Protein AF-A0A972YZA2-F1 (afdb_monomer_lite)

Structure (mmCIF, N/CA/C/O backbone):
data_AF-A0A972YZA2-F1
#
_entry.id   AF-A0A972YZA2-F1
#
loop_
_atom_site.group_PDB
_atom_site.id
_atom_site.type_symbol
_atom_site.label_atom_id
_atom_site.label_alt_id
_atom_site.label_comp_id
_atom_site.label_asym_id
_atom_site.label_entity_id
_atom_site.label_seq_id
_atom_site.pdbx_PDB_ins_code
_atom_site.Cartn_x
_atom_site.Cartn_y
_atom_site.Cartn_z
_atom_site.occupancy
_atom_site.B_iso_or_equiv
_atom_site.auth_seq_id
_atom_site.auth_comp_id
_atom_site.auth_asym_id
_atom_site.auth_atom_id
_atom_site.pdbx_PDB_model_num
ATOM 1 N N . ASN A 1 1 ? 80.084 71.498 -104.829 1.00 48.91 1 ASN A N 1
ATOM 2 C CA . ASN A 1 1 ? 81.443 71.576 -105.439 1.00 48.91 1 ASN A CA 1
ATOM 3 C C . ASN A 1 1 ? 81.703 70.384 -106.351 1.00 48.91 1 ASN A C 1
ATOM 5 O O . ASN A 1 1 ? 82.788 69.794 -106.336 1.00 48.91 1 ASN A O 1
ATOM 9 N N . ASP A 1 2 ? 80.713 70.070 -107.180 1.00 59.66 2 ASP A N 1
ATOM 10 C CA . ASP A 1 2 ? 80.905 69.266 -108.377 1.00 59.66 2 ASP A CA 1
ATOM 11 C C . ASP A 1 2 ? 81.525 70.186 -109.444 1.00 59.66 2 ASP A C 1
ATOM 13 O O . ASP A 1 2 ? 81.123 71.334 -109.623 1.00 59.66 2 ASP A O 1
ATOM 17 N N . ALA A 1 3 ? 82.563 69.715 -110.136 1.00 63.78 3 ALA A N 1
ATOM 18 C CA . ALA A 1 3 ? 83.260 70.501 -111.154 1.00 63.78 3 ALA A CA 1
ATOM 19 C C . ALA A 1 3 ? 82.420 70.754 -112.428 1.00 63.78 3 ALA A C 1
ATOM 21 O O . ALA A 1 3 ? 82.900 71.442 -113.334 1.00 63.78 3 ALA A O 1
ATOM 22 N N . THR A 1 4 ? 81.211 70.188 -112.519 1.00 68.94 4 THR A N 1
ATOM 23 C CA . THR A 1 4 ? 80.248 70.378 -113.616 1.00 68.94 4 THR A CA 1
ATOM 24 C C . THR A 1 4 ? 79.182 71.447 -113.339 1.00 68.94 4 THR A C 1
ATOM 26 O O . THR A 1 4 ? 78.510 71.879 -114.280 1.00 68.94 4 THR A O 1
ATOM 29 N N . GLU A 1 5 ? 79.089 71.945 -112.101 1.00 70.69 5 GLU A N 1
ATOM 30 C CA . GLU A 1 5 ? 78.174 73.023 -111.708 1.00 70.69 5 GLU A CA 1
ATOM 31 C C . GLU A 1 5 ? 78.646 74.356 -112.297 1.00 70.69 5 GLU A C 1
ATOM 33 O O . GLU A 1 5 ? 79.793 74.782 -112.125 1.00 70.69 5 GLU A O 1
ATOM 38 N N . TRP A 1 6 ? 77.765 75.022 -113.040 1.00 65.75 6 TRP A N 1
ATOM 39 C CA . TRP A 1 6 ? 78.105 76.253 -113.760 1.00 65.75 6 TRP A CA 1
ATOM 40 C C . TRP A 1 6 ? 77.436 77.498 -113.172 1.00 65.75 6 TRP A C 1
ATOM 42 O O . TRP A 1 6 ? 77.884 78.612 -113.461 1.00 65.75 6 TRP A O 1
ATOM 52 N N . LEU A 1 7 ? 76.392 77.316 -112.358 1.00 78.50 7 LEU A N 1
ATOM 53 C CA . LEU A 1 7 ? 75.638 78.368 -111.691 1.00 78.50 7 LEU A CA 1
ATOM 54 C C . LEU A 1 7 ? 74.845 77.759 -110.524 1.00 78.50 7 LEU A C 1
ATOM 56 O O . LEU A 1 7 ? 74.318 76.662 -110.671 1.00 78.50 7 LEU A O 1
ATOM 60 N N . ASP A 1 8 ? 74.797 78.479 -109.412 1.00 83.44 8 ASP A N 1
ATOM 61 C CA . ASP A 1 8 ? 73.946 78.245 -108.242 1.00 83.44 8 ASP A CA 1
ATOM 62 C C . ASP A 1 8 ? 73.255 79.600 -108.007 1.00 83.44 8 ASP A C 1
ATOM 64 O O . ASP A 1 8 ? 73.927 80.619 -107.794 1.00 83.44 8 ASP A O 1
ATOM 68 N N . THR A 1 9 ? 71.959 79.663 -108.303 1.00 85.56 9 THR A N 1
ATOM 69 C CA . THR A 1 9 ? 71.241 80.923 -108.559 1.00 85.56 9 THR A CA 1
ATOM 70 C C . THR A 1 9 ? 70.636 81.510 -107.295 1.00 85.56 9 THR A C 1
ATOM 72 O O . THR A 1 9 ? 70.551 82.737 -107.181 1.00 85.56 9 THR A O 1
ATOM 75 N N . ASP A 1 10 ? 70.264 80.669 -106.349 1.00 86.00 10 ASP A N 1
ATOM 76 C CA . ASP A 1 10 ? 69.657 81.007 -105.065 1.00 86.00 10 ASP A CA 1
ATOM 77 C C . ASP A 1 10 ? 70.600 80.764 -103.876 1.00 86.00 10 ASP A C 1
ATOM 79 O O . ASP A 1 10 ? 70.442 81.428 -102.847 1.00 86.00 10 ASP A O 1
ATOM 83 N N . GLY A 1 11 ? 71.672 79.991 -104.058 1.00 86.25 11 GLY A N 1
ATOM 84 C CA . GLY A 1 11 ? 72.813 79.924 -103.154 1.00 86.25 11 GLY A CA 1
ATOM 85 C C . GLY A 1 11 ? 72.662 78.923 -102.013 1.00 86.25 11 GLY A C 1
ATOM 86 O O . GLY A 1 11 ? 73.269 79.152 -100.958 1.00 86.25 11 GLY A O 1
ATOM 87 N N . ASP A 1 12 ? 71.859 77.873 -102.181 1.00 83.38 12 ASP A N 1
ATOM 88 C CA . ASP A 1 12 ? 71.617 76.836 -101.166 1.00 83.38 12 ASP A CA 1
ATOM 89 C C . ASP A 1 12 ? 72.731 75.775 -101.083 1.00 83.38 12 ASP A C 1
ATOM 91 O O . ASP A 1 12 ? 72.880 75.082 -100.074 1.00 83.38 12 ASP A O 1
ATOM 95 N N . GLY A 1 13 ? 73.601 75.728 -102.093 1.00 85.19 13 GLY A N 1
ATOM 96 C CA . GLY A 1 13 ? 74.720 74.801 -102.181 1.00 85.19 13 GLY A CA 1
ATOM 97 C C . GLY A 1 13 ? 74.514 73.630 -103.143 1.00 85.19 13 GLY A C 1
ATOM 98 O O . GLY A 1 13 ? 75.461 72.843 -103.285 1.00 85.19 13 GLY A O 1
ATOM 99 N N . VAL A 1 14 ? 73.368 73.537 -103.826 1.00 83.75 14 VAL A N 1
ATOM 100 C CA . VAL A 1 14 ? 73.103 72.605 -104.929 1.00 83.75 14 VAL A CA 1
ATOM 101 C C . VAL A 1 14 ? 73.117 73.380 -106.253 1.00 83.75 14 VAL A C 1
ATOM 103 O O . VAL A 1 14 ? 72.430 74.373 -106.442 1.00 83.75 14 VAL A O 1
ATOM 106 N N . GLY A 1 15 ? 73.955 72.984 -107.217 1.00 85.38 15 GLY A N 1
ATOM 107 C CA . GLY A 1 15 ? 74.010 73.700 -108.494 1.00 85.38 15 GLY A CA 1
ATOM 108 C C . GLY A 1 15 ? 72.720 73.556 -109.315 1.00 85.38 15 GLY A C 1
ATOM 109 O O . GLY A 1 15 ? 72.149 72.469 -109.397 1.00 85.38 15 GLY A O 1
ATOM 110 N N . ASN A 1 16 ? 72.346 74.608 -110.057 1.00 85.50 16 ASN A N 1
ATOM 111 C CA . ASN A 1 16 ? 71.131 74.706 -110.890 1.00 85.50 16 ASN A CA 1
ATOM 112 C C . ASN A 1 16 ? 70.835 73.512 -111.823 1.00 85.50 16 ASN A C 1
ATOM 114 O O . ASN A 1 16 ? 69.750 73.436 -112.392 1.00 85.50 16 ASN A O 1
ATOM 118 N N . ASN A 1 17 ? 71.828 72.684 -112.156 1.00 83.00 17 ASN A N 1
ATOM 119 C CA . ASN A 1 17 ? 71.654 71.527 -113.038 1.00 83.00 17 ASN A CA 1
ATOM 120 C C . ASN A 1 17 ? 71.224 70.244 -112.312 1.00 83.00 17 ASN A C 1
ATOM 122 O O . ASN A 1 17 ? 70.894 69.282 -113.005 1.00 83.00 17 ASN A O 1
ATOM 126 N N . SER A 1 18 ? 71.284 70.226 -110.983 1.00 83.75 18 SER A N 1
ATOM 127 C CA . SER A 1 18 ? 70.859 69.113 -110.127 1.00 83.75 18 SER A CA 1
ATOM 128 C C . SER A 1 18 ? 69.748 69.520 -109.163 1.00 83.75 18 SER A C 1
ATOM 130 O O . SER A 1 18 ? 69.004 68.654 -108.728 1.00 83.75 18 SER A O 1
ATOM 132 N N . ASP A 1 19 ? 69.642 70.811 -108.864 1.00 87.62 19 ASP A N 1
ATOM 133 C CA . ASP A 1 19 ? 68.564 71.386 -108.074 1.00 87.62 19 ASP A CA 1
ATOM 134 C C . ASP A 1 19 ? 67.234 71.351 -108.854 1.00 87.62 19 ASP A C 1
ATOM 136 O O . ASP A 1 19 ? 67.151 71.849 -109.988 1.00 87.62 19 ASP A O 1
ATOM 140 N N . VAL A 1 20 ? 66.209 70.715 -108.277 1.00 88.50 20 VAL A N 1
ATOM 141 C CA . VAL A 1 20 ? 64.856 70.650 -108.857 1.00 88.50 20 VAL A CA 1
ATOM 142 C C . VAL A 1 20 ? 64.135 71.999 -108.743 1.00 88.50 20 VAL A C 1
ATOM 144 O O . VAL A 1 20 ? 63.348 72.351 -109.634 1.00 88.50 20 VAL A O 1
ATOM 147 N N . PHE A 1 21 ? 64.516 72.833 -107.770 1.00 89.31 21 PHE A N 1
ATOM 148 C CA . PHE A 1 21 ? 64.009 74.186 -107.559 1.00 89.31 21 PHE A CA 1
ATOM 149 C C . PHE A 1 21 ? 65.115 75.266 -107.616 1.00 89.31 21 PHE A C 1
ATOM 151 O O . PHE A 1 21 ? 65.239 76.035 -106.673 1.00 89.31 21 PHE A O 1
ATOM 158 N N . PRO A 1 22 ? 65.781 75.506 -108.779 1.00 87.69 22 PRO A N 1
ATOM 159 C CA . PRO A 1 22 ? 66.958 76.390 -108.918 1.00 87.69 22 PRO A CA 1
ATOM 160 C C . PRO A 1 22 ? 66.818 77.883 -108.574 1.00 87.69 22 PRO A C 1
ATOM 162 O O . PRO A 1 22 ? 67.648 78.685 -109.014 1.00 87.69 22 PRO A O 1
ATOM 165 N N . ASN A 1 23 ? 65.691 78.321 -108.014 1.00 87.12 23 ASN A N 1
ATOM 166 C CA . ASN A 1 23 ? 65.510 79.687 -107.527 1.00 87.12 23 ASN A CA 1
ATOM 167 C C . ASN A 1 23 ? 64.889 79.743 -106.113 1.00 87.12 23 ASN A C 1
ATOM 169 O O . ASN A 1 23 ? 64.528 80.847 -105.683 1.00 87.12 23 ASN A O 1
ATOM 173 N N . ASP A 1 24 ? 64.706 78.606 -105.441 1.00 87.50 24 ASP A N 1
ATOM 174 C CA . ASP A 1 24 ? 64.226 78.507 -104.068 1.00 87.50 24 ASP A CA 1
ATOM 175 C C . ASP A 1 24 ? 65.290 77.858 -103.178 1.00 87.50 24 ASP A C 1
ATOM 177 O O . ASP A 1 24 ? 65.374 76.646 -103.067 1.00 87.50 24 ASP A O 1
ATOM 181 N N . ALA A 1 25 ? 66.043 78.682 -102.446 1.00 89.19 25 ALA A N 1
ATOM 182 C CA . ALA A 1 25 ? 67.135 78.190 -101.610 1.00 89.19 25 ALA A CA 1
ATOM 183 C C . ALA A 1 25 ? 66.710 77.310 -100.412 1.00 89.19 25 ALA A C 1
ATOM 185 O O . ALA A 1 25 ? 67.549 76.998 -99.562 1.00 89.19 25 ALA A O 1
ATOM 186 N N . THR A 1 26 ? 65.414 77.033 -100.244 1.00 89.88 26 THR A N 1
ATOM 187 C CA . THR A 1 26 ? 64.909 76.134 -99.200 1.00 89.88 26 THR A CA 1
ATOM 188 C C . THR A 1 26 ? 64.554 74.743 -99.702 1.00 89.88 26 THR A C 1
ATOM 190 O O . THR A 1 26 ? 64.373 73.871 -98.863 1.00 89.88 26 THR A O 1
ATOM 193 N N . GLU A 1 27 ? 64.532 74.514 -101.016 1.00 89.94 27 GLU A N 1
ATOM 194 C CA . GLU A 1 27 ? 64.167 73.227 -101.607 1.00 89.94 27 GLU A CA 1
ATOM 195 C C . GLU A 1 27 ? 65.155 72.825 -102.694 1.00 89.94 27 GLU A C 1
ATOM 197 O O . GLU A 1 27 ? 65.500 73.639 -103.538 1.00 89.94 27 GLU A O 1
ATOM 202 N N . TRP A 1 28 ? 65.567 71.557 -102.705 1.00 89.31 28 TRP A N 1
ATOM 203 C CA . TRP A 1 28 ? 66.507 71.038 -103.709 1.00 89.31 28 TRP A CA 1
ATOM 204 C C . TRP A 1 28 ? 66.115 69.671 -104.285 1.00 89.31 28 TRP A C 1
ATOM 206 O O . TRP A 1 28 ? 66.614 69.295 -105.352 1.00 89.31 28 TRP A O 1
ATOM 216 N N . LEU A 1 29 ? 65.242 68.929 -103.594 1.00 88.62 29 LEU A N 1
ATOM 217 C CA . LEU A 1 29 ? 64.756 67.596 -103.956 1.00 88.62 29 LEU A CA 1
ATOM 218 C C . LEU A 1 29 ? 63.218 67.588 -103.945 1.00 88.62 29 LEU A C 1
ATOM 220 O O . LEU A 1 29 ? 62.619 68.372 -103.220 1.00 88.62 29 LEU A O 1
ATOM 224 N N . ASP A 1 30 ? 62.637 66.778 -104.824 1.00 88.75 30 ASP A N 1
ATOM 225 C CA . ASP A 1 30 ? 61.196 66.551 -105.024 1.00 88.75 30 ASP A CA 1
ATOM 226 C C . ASP A 1 30 ? 61.082 65.060 -105.362 1.00 88.75 30 ASP A C 1
ATOM 228 O O . ASP A 1 30 ? 61.240 64.660 -106.527 1.00 88.75 30 ASP A O 1
ATOM 232 N N . THR A 1 31 ? 61.063 64.228 -104.323 1.00 88.81 31 THR A N 1
ATOM 233 C CA . THR A 1 31 ? 61.274 62.781 -104.417 1.00 88.81 31 THR A CA 1
ATOM 234 C C . THR A 1 31 ? 60.132 62.106 -105.172 1.00 88.81 31 THR A C 1
ATOM 236 O O . THR A 1 31 ? 60.382 61.217 -106.000 1.00 88.81 31 THR A O 1
ATOM 239 N N . ASP A 1 32 ? 58.902 62.578 -104.997 1.00 86.44 32 ASP A N 1
ATOM 240 C CA . ASP A 1 32 ? 57.725 62.050 -105.677 1.00 86.44 32 ASP A CA 1
ATOM 241 C C . ASP A 1 32 ? 57.357 62.813 -106.976 1.00 86.44 32 ASP A C 1
ATOM 243 O O . ASP A 1 32 ? 56.660 62.285 -107.858 1.00 86.44 32 ASP A O 1
ATOM 247 N N . GLY A 1 33 ? 57.912 64.011 -107.167 1.00 87.69 33 GLY A N 1
ATOM 248 C CA . GLY A 1 33 ? 57.752 64.823 -108.364 1.00 87.69 33 GLY A CA 1
ATOM 249 C C . GLY A 1 33 ? 56.427 65.584 -108.437 1.00 87.69 33 GLY A C 1
ATOM 250 O O . GLY A 1 33 ? 55.990 65.902 -109.559 1.00 87.69 33 GLY A O 1
ATOM 251 N N . ASP A 1 34 ? 55.746 65.832 -107.315 1.00 88.19 34 ASP A N 1
ATOM 252 C CA . ASP A 1 34 ? 54.462 66.540 -107.285 1.00 88.19 34 ASP A CA 1
ATOM 253 C C . ASP A 1 34 ? 54.599 68.071 -107.441 1.00 88.19 34 ASP A C 1
ATOM 255 O O . ASP A 1 34 ? 53.637 68.770 -107.814 1.00 88.19 34 ASP A O 1
ATOM 259 N N . GLY A 1 35 ? 55.828 68.573 -107.298 1.00 85.88 35 GLY A N 1
ATOM 260 C CA . GLY A 1 35 ? 56.194 69.975 -107.424 1.00 85.88 35 GLY A CA 1
ATOM 261 C C . GLY A 1 35 ? 56.261 70.745 -106.102 1.00 85.88 35 GLY A C 1
ATOM 262 O O . GLY A 1 35 ? 56.428 71.973 -106.161 1.00 85.88 35 GLY A O 1
ATOM 263 N N . VAL A 1 36 ? 56.114 70.081 -104.956 1.00 88.38 36 VAL A N 1
ATOM 264 C CA . VAL A 1 36 ? 56.518 70.528 -103.616 1.00 88.38 36 VAL A CA 1
ATOM 265 C C . VAL A 1 36 ? 57.889 69.911 -103.318 1.00 88.38 36 VAL A C 1
ATOM 267 O O . VAL A 1 36 ? 58.178 68.809 -103.751 1.00 88.38 36 VAL A O 1
ATOM 270 N N . GLY A 1 37 ? 58.797 70.660 -102.690 1.00 89.94 37 GLY A N 1
ATOM 271 C CA . GLY A 1 37 ? 60.092 70.088 -102.314 1.00 89.94 37 GLY A CA 1
ATOM 272 C C . GLY A 1 37 ? 59.995 69.328 -100.998 1.00 89.94 37 GLY A C 1
ATOM 273 O O . GLY A 1 37 ? 59.242 69.762 -100.126 1.00 89.94 37 GLY A O 1
ATOM 274 N N . ASP A 1 38 ? 60.781 68.263 -100.852 1.00 89.81 38 ASP A N 1
ATOM 275 C CA . ASP A 1 38 ? 60.767 67.344 -99.702 1.00 89.81 38 ASP A CA 1
ATOM 276 C C . ASP A 1 38 ? 60.838 68.082 -98.345 1.00 89.81 38 ASP A C 1
ATOM 278 O O . ASP A 1 38 ? 60.159 67.741 -97.389 1.00 89.81 38 ASP A O 1
ATOM 282 N N . ASN A 1 39 ? 61.575 69.200 -98.215 1.00 88.62 39 ASN A N 1
ATOM 283 C CA . ASN A 1 39 ? 61.635 69.882 -96.907 1.00 88.62 39 ASN A CA 1
ATOM 284 C C . ASN A 1 39 ? 60.306 70.556 -96.497 1.00 88.62 39 ASN A C 1
ATOM 286 O O . ASN A 1 39 ? 60.159 70.975 -95.337 1.00 88.62 39 ASN A O 1
ATOM 290 N N . ALA A 1 40 ? 59.387 70.750 -97.445 1.00 88.69 40 ALA A N 1
ATOM 291 C CA . ALA A 1 40 ? 58.065 71.329 -97.246 1.00 88.69 40 ALA A CA 1
ATOM 292 C C . ALA A 1 40 ? 56.920 70.342 -97.503 1.00 88.69 40 ALA A C 1
ATOM 294 O O . ALA A 1 40 ? 55.779 70.680 -97.146 1.00 88.69 40 ALA A O 1
ATOM 295 N N . ASP A 1 41 ? 57.197 69.190 -98.111 1.00 88.81 41 ASP A N 1
ATOM 296 C CA . ASP A 1 41 ? 56.261 68.078 -98.143 1.00 88.81 41 ASP A CA 1
ATOM 297 C C . ASP A 1 41 ? 56.163 67.449 -96.741 1.00 88.81 41 ASP A C 1
ATOM 299 O O . ASP A 1 41 ? 56.929 67.764 -95.832 1.00 88.81 41 ASP A O 1
ATOM 303 N N . SER A 1 42 ? 55.085 66.720 -96.493 1.00 90.06 42 SER A N 1
ATOM 304 C CA . SER A 1 42 ? 54.855 66.006 -95.233 1.00 90.06 42 SER A CA 1
ATOM 305 C C . SER A 1 42 ? 54.740 64.496 -95.427 1.00 90.06 42 SER A C 1
ATOM 307 O O . SER A 1 42 ? 54.342 63.813 -94.481 1.00 90.06 42 SER A O 1
ATOM 309 N N . ASP A 1 43 ? 54.941 64.049 -96.665 1.00 88.50 43 ASP A N 1
ATOM 310 C CA . ASP A 1 43 ? 54.927 62.674 -97.163 1.00 88.50 43 ASP A CA 1
ATOM 311 C C . ASP A 1 43 ? 55.791 62.663 -98.442 1.00 88.50 43 ASP A C 1
ATOM 313 O O . ASP A 1 43 ? 55.273 62.700 -99.561 1.00 88.50 43 ASP A O 1
ATOM 317 N N . ASP A 1 44 ? 57.116 62.699 -98.260 1.00 89.94 44 ASP A N 1
ATOM 318 C CA . ASP A 1 44 ? 58.119 62.920 -99.324 1.00 89.94 44 ASP A CA 1
ATOM 319 C C . ASP A 1 44 ? 58.037 61.906 -100.487 1.00 89.94 44 ASP A C 1
ATOM 321 O O . ASP A 1 44 ? 58.520 62.154 -101.597 1.00 89.94 44 ASP A O 1
ATOM 325 N N . VAL A 1 45 ? 57.426 60.741 -100.250 1.00 89.25 45 VAL A N 1
ATOM 326 C CA . VAL A 1 45 ? 57.282 59.642 -101.220 1.00 89.25 45 VAL A CA 1
ATOM 327 C C . VAL A 1 45 ? 55.829 59.336 -101.601 1.00 89.25 45 VAL A C 1
ATOM 329 O O . VAL A 1 45 ? 55.581 58.485 -102.467 1.00 89.25 45 VAL A O 1
ATOM 332 N N . ASN A 1 46 ? 54.874 60.061 -101.016 1.00 88.69 46 ASN A N 1
ATOM 333 C CA . ASN A 1 46 ? 53.434 59.975 -101.249 1.00 88.69 46 ASN A CA 1
ATOM 334 C C . ASN A 1 46 ? 52.857 58.551 -101.116 1.00 88.69 46 ASN A C 1
ATOM 336 O O . ASN A 1 46 ? 52.005 58.117 -101.912 1.00 88.69 46 ASN A O 1
ATOM 340 N N . ASP A 1 47 ? 53.319 57.798 -100.118 1.00 86.69 47 ASP A N 1
ATOM 341 C CA . ASP A 1 47 ? 52.863 56.428 -99.859 1.00 86.69 47 ASP A CA 1
ATOM 342 C C . ASP A 1 47 ? 51.707 56.341 -98.843 1.00 86.69 47 ASP A C 1
ATOM 344 O O . ASP A 1 47 ? 51.056 55.295 -98.706 1.00 86.69 47 ASP A O 1
ATOM 348 N N . GLY A 1 48 ? 51.349 57.478 -98.242 1.00 88.25 48 GLY A N 1
ATOM 349 C CA . GLY A 1 48 ? 50.229 57.627 -97.327 1.00 88.25 48 GLY A CA 1
ATOM 350 C C . GLY A 1 48 ? 50.616 57.651 -95.850 1.00 88.25 48 GLY A C 1
ATOM 351 O O . GLY A 1 48 ? 49.705 57.805 -95.019 1.00 88.25 48 GLY A O 1
ATOM 352 N N . PHE A 1 49 ? 51.901 57.535 -95.513 1.00 88.88 49 PHE A N 1
ATOM 353 C CA . PHE A 1 49 ? 52.431 57.776 -94.176 1.00 88.88 49 PHE A CA 1
ATOM 354 C C . PHE A 1 49 ? 53.171 59.116 -94.142 1.00 88.88 49 PHE A C 1
ATOM 356 O O . PHE A 1 49 ? 53.921 59.467 -95.033 1.00 88.88 49 PHE A O 1
ATOM 363 N N . THR A 1 50 ? 52.915 59.929 -93.113 1.00 89.69 50 THR A N 1
ATOM 364 C CA . THR A 1 50 ? 53.622 61.215 -92.997 1.00 89.69 50 THR A CA 1
ATOM 365 C C . THR A 1 50 ? 55.030 60.995 -92.460 1.00 89.69 50 THR A C 1
ATOM 367 O O . THR A 1 50 ? 55.156 60.184 -91.542 1.00 89.69 50 THR A O 1
ATOM 370 N N . ASP A 1 51 ? 56.012 61.824 -92.814 1.00 85.38 51 ASP A N 1
ATOM 371 C CA . ASP A 1 51 ? 57.420 61.680 -92.369 1.00 85.38 51 ASP A CA 1
ATOM 372 C C . ASP A 1 51 ? 57.600 61.654 -90.832 1.00 85.38 51 ASP A C 1
ATOM 374 O O . ASP A 1 51 ? 58.629 61.270 -90.289 1.00 85.38 51 ASP A O 1
ATOM 378 N N . VAL A 1 52 ? 56.588 62.091 -90.069 1.00 86.19 52 VAL A N 1
ATOM 379 C CA . VAL A 1 52 ? 56.584 62.022 -88.595 1.00 86.19 52 VAL A CA 1
ATOM 380 C C . VAL A 1 52 ? 56.330 60.607 -88.054 1.00 86.19 52 VAL A C 1
ATOM 382 O O . VAL A 1 52 ? 56.711 60.321 -86.917 1.00 86.19 52 VAL A O 1
ATOM 385 N N . ILE A 1 53 ? 55.617 59.765 -88.799 1.00 85.06 53 ILE A N 1
ATOM 386 C CA . ILE A 1 53 ? 55.252 58.394 -88.404 1.00 85.06 53 ILE A CA 1
ATOM 387 C C . ILE A 1 53 ? 55.936 57.337 -89.264 1.00 85.06 53 ILE A C 1
ATOM 389 O O . ILE A 1 53 ? 55.984 56.190 -88.832 1.00 85.06 53 ILE A O 1
ATOM 393 N N . ASP A 1 54 ? 56.416 57.723 -90.441 1.00 88.94 54 ASP A N 1
ATOM 394 C CA . ASP A 1 54 ? 57.140 56.855 -91.349 1.00 88.94 54 ASP A CA 1
ATOM 395 C C . ASP A 1 54 ? 58.591 56.699 -90.878 1.00 88.94 54 ASP A C 1
ATOM 397 O O . ASP A 1 54 ? 59.332 57.678 -90.759 1.00 88.94 54 ASP A O 1
ATOM 401 N N . ALA A 1 55 ? 58.988 55.468 -90.549 1.00 88.12 55 ALA A N 1
ATOM 402 C CA . ALA A 1 55 ? 60.372 55.168 -90.192 1.00 88.12 55 ALA A CA 1
ATOM 403 C C . ALA A 1 55 ? 61.328 55.304 -91.398 1.00 88.12 55 ALA A C 1
ATOM 405 O O . ALA A 1 55 ? 62.535 55.487 -91.202 1.00 88.12 55 ALA A O 1
ATOM 406 N N . PHE A 1 56 ? 60.793 55.266 -92.622 1.00 89.94 56 PHE A N 1
ATOM 407 C CA . PHE A 1 56 ? 61.507 55.297 -93.893 1.00 89.94 56 PHE A CA 1
ATOM 408 C C . PHE A 1 56 ? 60.889 56.312 -94.869 1.00 89.94 56 PHE A C 1
ATOM 410 O O . PHE A 1 56 ? 60.588 55.982 -96.010 1.00 89.94 56 PHE A O 1
ATOM 417 N N . ASP A 1 57 ? 60.849 57.585 -94.459 1.00 86.88 57 ASP A N 1
ATOM 418 C CA . ASP A 1 57 ? 60.341 58.754 -95.212 1.00 86.88 57 ASP A CA 1
ATOM 419 C C . ASP A 1 57 ? 60.833 58.927 -96.670 1.00 86.88 57 ASP A C 1
ATOM 421 O O . ASP A 1 57 ? 60.289 59.715 -97.432 1.00 86.88 57 ASP A O 1
ATOM 425 N N . ASN A 1 58 ? 61.852 58.183 -97.098 1.00 85.19 58 ASN A N 1
ATOM 426 C CA . ASN A 1 58 ? 62.424 58.223 -98.444 1.00 85.19 58 ASN A CA 1
ATOM 427 C C . ASN A 1 58 ? 62.275 56.910 -99.239 1.00 85.19 58 ASN A C 1
ATOM 429 O O . ASN A 1 58 ? 62.779 56.829 -100.368 1.00 85.19 58 ASN A O 1
ATOM 433 N N . ASP A 1 59 ? 61.597 55.894 -98.693 1.00 86.62 59 ASP A N 1
ATOM 434 C CA . ASP A 1 59 ? 61.314 54.626 -99.369 1.00 86.62 59 ASP A CA 1
ATOM 435 C C . ASP A 1 59 ? 59.810 54.287 -99.337 1.00 86.62 59 ASP A C 1
ATOM 437 O O . ASP A 1 59 ? 59.328 53.765 -98.341 1.00 86.62 59 ASP A O 1
ATOM 441 N N . PRO A 1 60 ? 59.068 54.451 -100.450 1.00 87.19 60 PRO A N 1
ATOM 442 C CA . PRO A 1 60 ? 57.614 54.227 -100.488 1.00 87.19 60 PRO A CA 1
ATOM 443 C C . PRO A 1 60 ? 57.160 52.770 -100.259 1.00 87.19 60 PRO A C 1
ATOM 445 O O . PRO A 1 60 ? 55.976 52.446 -100.419 1.00 87.19 60 PRO A O 1
ATOM 448 N N . LEU A 1 61 ? 58.095 51.839 -100.049 1.00 88.56 61 LEU A N 1
ATOM 449 C CA . LEU A 1 61 ? 57.815 50.424 -99.811 1.00 88.56 61 LEU A CA 1
ATOM 450 C C . LEU A 1 61 ? 57.944 50.016 -98.341 1.00 88.56 61 LEU A C 1
ATOM 452 O O . LEU A 1 61 ? 57.606 48.872 -98.041 1.00 88.56 61 LEU A O 1
ATOM 456 N N . GLU A 1 62 ? 58.394 50.899 -97.453 1.00 89.25 62 GLU A N 1
ATOM 457 C CA . GLU A 1 62 ? 58.616 50.602 -96.036 1.00 89.25 62 GLU A CA 1
ATOM 458 C C . GLU A 1 62 ? 58.067 51.729 -95.165 1.00 89.25 62 GLU A C 1
ATOM 460 O O . GLU A 1 62 ? 58.207 52.885 -95.525 1.00 89.25 62 GLU A O 1
ATOM 465 N N . TRP A 1 63 ? 57.452 51.391 -94.023 1.00 90.44 63 TRP A N 1
ATOM 466 C CA . TRP A 1 63 ? 56.779 52.390 -93.166 1.00 90.44 63 TRP A CA 1
ATOM 467 C C . TRP A 1 63 ? 56.979 52.151 -91.669 1.00 90.44 63 TRP A C 1
ATOM 469 O O . TRP A 1 63 ? 57.090 53.091 -90.880 1.00 90.44 63 TRP A O 1
ATOM 479 N N . PHE A 1 64 ? 56.985 50.879 -91.261 1.00 90.38 64 PHE A N 1
ATOM 480 C CA . PHE A 1 64 ? 57.162 50.448 -89.877 1.00 90.38 64 PHE A CA 1
ATOM 481 C C . PHE A 1 64 ? 58.496 49.722 -89.717 1.00 90.38 64 PHE A C 1
ATOM 483 O O . PHE A 1 64 ? 58.931 49.038 -90.638 1.00 90.38 64 PHE A O 1
ATOM 490 N N . ASP A 1 65 ? 59.104 49.911 -88.549 1.00 90.50 65 ASP A N 1
ATOM 491 C CA . ASP A 1 65 ? 60.318 49.247 -88.069 1.00 90.50 65 ASP A CA 1
ATOM 492 C C . ASP A 1 65 ? 60.047 48.856 -86.606 1.00 90.50 65 ASP A C 1
ATOM 494 O O . ASP A 1 65 ? 60.233 49.661 -85.680 1.00 90.50 65 ASP A O 1
ATOM 498 N N . THR A 1 66 ? 59.409 47.700 -86.407 1.00 92.88 66 THR A N 1
ATOM 499 C CA . THR A 1 66 ? 58.874 47.300 -85.097 1.00 92.88 66 THR A CA 1
ATOM 500 C C . THR A 1 66 ? 60.002 47.085 -84.079 1.00 92.88 66 THR A C 1
ATOM 502 O O . THR A 1 66 ? 59.876 47.550 -82.937 1.00 92.88 66 THR A O 1
ATOM 505 N N . ASP A 1 67 ? 61.133 46.502 -84.478 1.00 89.81 67 ASP A N 1
ATOM 506 C CA . ASP A 1 67 ? 62.283 46.249 -83.601 1.00 89.81 67 ASP A CA 1
ATOM 507 C C . ASP A 1 67 ? 63.362 47.361 -83.628 1.00 89.81 67 ASP A C 1
ATOM 509 O O . ASP A 1 67 ? 64.222 47.436 -82.738 1.00 89.81 67 ASP A O 1
ATOM 513 N N . ASN A 1 68 ? 63.228 48.332 -84.538 1.00 91.44 68 ASN A N 1
ATOM 514 C CA . ASN A 1 68 ? 64.135 49.465 -84.742 1.00 91.44 68 ASN A CA 1
ATOM 515 C C . ASN A 1 68 ? 65.558 49.049 -85.162 1.00 91.44 68 ASN A C 1
ATOM 517 O O . ASN A 1 68 ? 66.535 49.720 -84.775 1.00 91.44 68 ASN A O 1
ATOM 521 N N . ASP A 1 69 ? 65.713 47.960 -85.917 1.00 91.19 69 ASP A N 1
ATOM 522 C CA . ASP A 1 69 ? 67.011 47.513 -86.430 1.00 91.19 69 ASP A CA 1
ATOM 523 C C . ASP A 1 69 ? 67.465 48.254 -87.709 1.00 91.19 69 ASP A C 1
ATOM 525 O O . ASP A 1 69 ? 68.654 48.221 -88.078 1.00 91.19 69 ASP A O 1
ATOM 529 N N . GLY A 1 70 ? 66.556 49.029 -88.311 1.00 88.69 70 GLY A N 1
ATOM 530 C CA . GLY A 1 70 ? 66.765 49.801 -89.530 1.00 88.69 70 GLY A CA 1
ATOM 531 C C . GLY A 1 70 ? 66.389 49.069 -90.822 1.00 88.69 70 GLY A C 1
ATOM 532 O O . GLY A 1 70 ? 66.750 49.563 -91.899 1.00 88.69 70 GLY A O 1
ATOM 533 N N . ILE A 1 71 ? 65.715 47.922 -90.742 1.00 90.19 71 ILE A N 1
ATOM 534 C CA . ILE A 1 71 ? 65.046 47.217 -91.837 1.00 90.19 71 ILE A CA 1
ATOM 535 C C . ILE A 1 71 ? 63.535 47.381 -91.634 1.00 90.19 71 ILE A C 1
ATOM 537 O O . ILE A 1 71 ? 63.019 47.196 -90.545 1.00 90.19 71 ILE A O 1
ATOM 541 N N . GLY A 1 72 ? 62.808 47.788 -92.675 1.00 91.25 72 GLY A N 1
ATOM 542 C CA . GLY A 1 72 ? 61.356 47.916 -92.562 1.00 91.25 72 GLY A CA 1
ATOM 543 C C . GLY A 1 72 ? 60.664 46.557 -92.532 1.00 91.25 72 GLY A C 1
ATOM 544 O O . GLY A 1 72 ? 61.110 45.625 -93.205 1.00 91.25 72 GLY A O 1
ATOM 545 N N . ASN A 1 73 ? 59.552 46.464 -91.803 1.00 91.88 73 ASN A N 1
ATOM 546 C CA . ASN A 1 73 ? 58.794 45.227 -91.597 1.00 91.88 73 ASN A CA 1
ATOM 547 C C . ASN A 1 73 ? 58.409 44.487 -92.896 1.00 91.88 73 ASN A C 1
ATOM 549 O O . ASN A 1 73 ? 58.214 43.278 -92.910 1.00 91.88 73 ASN A O 1
ATOM 553 N N . ASN A 1 74 ? 58.258 45.169 -94.043 1.00 89.56 74 ASN A N 1
ATOM 554 C CA . ASN A 1 74 ? 57.919 44.442 -95.275 1.00 89.56 74 ASN A CA 1
ATOM 555 C C . ASN A 1 74 ? 59.117 43.662 -95.847 1.00 89.56 74 ASN A C 1
ATOM 557 O O . ASN A 1 74 ? 58.924 42.754 -96.671 1.00 89.56 74 ASN A O 1
ATOM 561 N N . ALA A 1 75 ? 60.337 44.044 -95.466 1.00 90.81 75 ALA A N 1
ATOM 562 C CA . ALA A 1 75 ? 61.589 43.408 -95.853 1.00 90.81 75 ALA A CA 1
ATOM 563 C C . ALA A 1 75 ? 62.229 42.587 -94.727 1.00 90.81 75 ALA A C 1
ATOM 565 O O . ALA A 1 75 ? 63.053 41.713 -95.042 1.00 90.81 75 ALA A O 1
ATOM 566 N N . ASP A 1 76 ? 61.882 42.865 -93.473 1.00 91.44 76 ASP A N 1
ATOM 567 C CA . ASP A 1 76 ? 62.310 42.074 -92.332 1.00 91.44 76 ASP A CA 1
ATOM 568 C C . ASP A 1 76 ? 61.652 40.683 -92.350 1.00 91.44 76 ASP A C 1
ATOM 570 O O . ASP A 1 76 ? 60.688 40.413 -93.068 1.00 91.44 76 ASP A O 1
ATOM 574 N N . ILE A 1 77 ? 62.304 39.730 -91.697 1.00 93.06 77 ILE A N 1
ATOM 575 C CA . ILE A 1 77 ? 61.846 38.350 -91.556 1.00 93.06 77 ILE A CA 1
ATOM 576 C C . ILE A 1 77 ? 61.572 37.984 -90.095 1.00 93.06 77 ILE A C 1
ATOM 578 O O . ILE A 1 77 ? 61.281 36.811 -89.857 1.00 93.06 77 ILE A O 1
ATOM 582 N N . ASP A 1 78 ? 61.797 38.915 -89.169 1.00 92.50 78 ASP A N 1
ATOM 583 C CA . ASP A 1 78 ? 61.707 38.809 -87.708 1.00 92.50 78 ASP A CA 1
ATOM 584 C C . ASP A 1 78 ? 61.344 40.207 -87.169 1.00 92.50 78 ASP A C 1
ATOM 586 O O . ASP A 1 78 ? 62.172 40.893 -86.577 1.00 92.50 78 ASP A O 1
ATOM 590 N N . ASP A 1 79 ? 60.127 40.654 -87.487 1.00 94.06 79 ASP A N 1
ATOM 591 C CA . ASP A 1 79 ? 59.664 42.043 -87.354 1.00 94.06 79 ASP A CA 1
ATOM 592 C C . ASP A 1 79 ? 59.815 42.615 -85.926 1.00 94.06 79 ASP A C 1
ATOM 594 O O . ASP A 1 79 ? 59.959 43.827 -85.757 1.00 94.06 79 ASP A O 1
ATOM 598 N N . ASP A 1 80 ? 59.742 41.788 -84.880 1.00 93.31 80 ASP A N 1
ATOM 599 C CA . ASP A 1 80 ? 59.874 42.208 -83.477 1.00 93.31 80 ASP A CA 1
ATOM 600 C C . ASP A 1 80 ? 61.214 41.838 -82.813 1.00 93.31 80 ASP A C 1
ATOM 602 O O . ASP A 1 80 ? 61.486 42.258 -81.677 1.00 93.31 80 ASP A O 1
ATOM 606 N N . GLY A 1 81 ? 62.080 41.125 -83.535 1.00 92.69 81 GLY A N 1
ATOM 607 C CA . GLY A 1 81 ? 63.447 40.816 -83.138 1.00 92.69 81 GLY A CA 1
ATOM 608 C C . GLY A 1 81 ? 63.573 39.836 -81.966 1.00 92.69 81 GLY A C 1
ATOM 609 O O . GLY A 1 81 ? 64.595 39.852 -81.258 1.00 92.69 81 GLY A O 1
ATOM 610 N N . ASP A 1 82 ? 62.574 38.985 -81.718 1.00 91.38 82 ASP A N 1
ATOM 611 C CA . ASP A 1 82 ? 62.594 37.987 -80.638 1.00 91.38 82 ASP A CA 1
ATOM 612 C C . ASP A 1 82 ? 63.462 36.748 -80.963 1.00 91.38 82 ASP A C 1
ATOM 614 O O . ASP A 1 82 ? 63.857 35.969 -80.078 1.00 91.38 82 ASP A O 1
ATOM 618 N N . GLY A 1 83 ? 63.863 36.618 -82.232 1.00 92.06 83 GLY A N 1
ATOM 619 C CA . GLY A 1 83 ? 64.689 35.539 -82.757 1.00 92.06 83 GLY A CA 1
ATOM 620 C C . GLY A 1 83 ? 63.905 34.433 -83.465 1.00 92.06 83 GLY A C 1
ATOM 621 O O . GLY A 1 83 ? 64.514 33.414 -83.845 1.00 92.06 83 GLY A O 1
ATOM 622 N N . ARG A 1 84 ? 62.592 34.589 -83.644 1.00 92.38 84 ARG A N 1
ATOM 623 C CA . ARG A 1 84 ? 61.719 33.696 -84.400 1.00 92.38 84 ARG A CA 1
ATOM 624 C C . ARG A 1 84 ? 61.191 34.420 -85.622 1.00 92.38 84 ARG A C 1
ATOM 626 O O . ARG A 1 84 ? 60.504 35.416 -85.565 1.00 92.38 84 ARG A O 1
ATOM 633 N N . ALA A 1 85 ? 61.479 33.834 -86.779 1.00 93.81 85 ALA A N 1
ATOM 634 C CA . ALA A 1 85 ? 61.050 34.440 -88.026 1.00 93.81 85 ALA A CA 1
ATOM 635 C C . ALA A 1 85 ? 59.516 34.480 -88.143 1.00 93.81 85 ALA A C 1
ATOM 637 O O . ALA A 1 85 ? 58.890 33.437 -87.926 1.00 93.81 85 ALA A O 1
ATOM 638 N N . ASP A 1 86 ? 58.945 35.569 -88.666 1.00 91.69 86 ASP A N 1
ATOM 639 C CA . ASP A 1 86 ? 57.491 35.818 -88.794 1.00 91.69 86 ASP A CA 1
ATOM 640 C C . ASP A 1 86 ? 56.719 34.648 -89.420 1.00 91.69 86 ASP A C 1
ATOM 642 O O . ASP A 1 86 ? 55.537 34.421 -89.190 1.00 91.69 86 ASP A O 1
ATOM 646 N N . SER A 1 87 ? 57.392 33.869 -90.272 1.00 92.62 87 SER A N 1
ATOM 647 C CA . SER A 1 87 ? 56.814 32.690 -90.926 1.00 92.62 87 SER A CA 1
ATOM 648 C C . SER A 1 87 ? 56.438 31.539 -89.980 1.00 92.62 87 SER A C 1
ATOM 650 O O . SER A 1 87 ? 55.726 30.622 -90.403 1.00 92.62 87 SER A O 1
ATOM 652 N N . ILE A 1 88 ? 56.974 31.536 -88.759 1.00 91.50 88 ILE A N 1
ATOM 653 C CA . ILE A 1 88 ? 56.747 30.529 -87.715 1.00 91.50 88 ILE A CA 1
ATOM 654 C C . ILE A 1 88 ? 56.404 31.156 -86.362 1.00 91.50 88 ILE A C 1
ATOM 656 O O . ILE A 1 88 ? 56.258 30.404 -85.399 1.00 91.50 88 ILE A O 1
ATOM 660 N N . ASP A 1 89 ? 56.304 32.481 -86.309 1.00 91.88 89 ASP A N 1
ATOM 661 C CA . ASP A 1 89 ? 55.842 33.215 -85.147 1.00 91.88 89 ASP A CA 1
ATOM 662 C C . ASP A 1 89 ? 54.331 33.458 -85.256 1.00 91.88 89 ASP A C 1
ATOM 664 O O . ASP A 1 89 ? 53.836 33.900 -86.299 1.00 91.88 89 ASP A O 1
ATOM 668 N N . LEU A 1 90 ? 53.574 33.091 -84.220 1.00 92.62 90 LEU A N 1
ATOM 669 C CA . LEU A 1 90 ? 52.131 33.349 -84.176 1.00 92.62 90 LEU A CA 1
ATOM 670 C C . LEU A 1 90 ? 51.811 34.800 -83.789 1.00 92.62 90 LEU A C 1
ATOM 672 O O . LEU A 1 90 ? 50.728 35.284 -84.136 1.00 92.62 90 LEU A O 1
ATOM 676 N N . PHE A 1 91 ? 52.770 35.517 -83.198 1.00 93.81 91 PHE A N 1
ATOM 677 C CA . PHE A 1 91 ? 52.693 36.926 -82.829 1.00 93.81 91 PHE A CA 1
ATOM 678 C C . PHE A 1 91 ? 53.892 37.725 -83.377 1.00 93.81 91 PHE A C 1
ATOM 680 O O . PHE A 1 91 ? 54.619 38.315 -82.593 1.00 93.81 91 PHE A O 1
ATOM 687 N N . PRO A 1 92 ? 54.040 37.888 -84.712 1.00 93.06 92 PRO A N 1
ATOM 688 C CA . PRO A 1 92 ? 55.231 38.495 -85.336 1.00 93.06 92 PRO A CA 1
ATOM 689 C C . PRO A 1 92 ? 55.548 39.959 -84.972 1.00 93.06 92 PRO A C 1
ATOM 691 O O . PRO A 1 92 ? 56.427 40.560 -85.566 1.00 93.06 92 PRO A O 1
ATOM 694 N N . LEU A 1 93 ? 54.752 40.602 -84.117 1.00 93.12 93 LEU A N 1
ATOM 695 C CA . LEU A 1 93 ? 54.925 42.003 -83.718 1.00 93.12 93 LEU A CA 1
ATOM 696 C C . LEU A 1 93 ? 55.031 42.157 -82.188 1.00 93.12 93 LEU A C 1
ATOM 698 O O . LEU A 1 93 ? 54.985 43.286 -81.689 1.00 93.12 93 LEU A O 1
ATOM 702 N N . ASP A 1 94 ? 55.091 41.052 -81.443 1.00 92.69 94 ASP A N 1
ATOM 703 C CA . ASP A 1 94 ? 55.191 41.015 -79.988 1.00 92.69 94 ASP A CA 1
ATOM 704 C C . ASP A 1 94 ? 56.330 40.090 -79.554 1.00 92.69 94 ASP A C 1
ATOM 706 O O . ASP A 1 94 ? 56.142 38.897 -79.341 1.00 92.69 94 ASP A O 1
ATOM 710 N N . ALA A 1 95 ? 57.486 40.692 -79.270 1.00 93.56 95 ALA A N 1
ATOM 711 C CA . ALA A 1 95 ? 58.701 39.962 -78.925 1.00 93.56 95 ALA A CA 1
ATOM 712 C C . ALA A 1 95 ? 58.653 39.146 -77.613 1.00 93.56 95 ALA A C 1
ATOM 714 O O . ALA A 1 95 ? 59.685 38.671 -77.123 1.00 93.56 95 ALA A O 1
ATOM 715 N N . THR A 1 96 ? 57.496 39.082 -76.951 1.00 93.75 96 THR A N 1
ATOM 716 C CA . THR A 1 96 ? 57.277 38.268 -75.754 1.00 93.75 96 THR A CA 1
ATOM 717 C C . THR A 1 96 ? 56.448 37.015 -75.998 1.00 93.75 96 THR A C 1
ATOM 719 O O . THR A 1 96 ? 56.422 36.168 -75.108 1.00 93.75 96 THR A O 1
ATOM 722 N N . GLU A 1 97 ? 55.853 36.845 -77.179 1.00 93.75 97 GLU A N 1
ATOM 723 C CA . GLU A 1 97 ? 54.939 35.746 -77.488 1.00 93.75 97 GLU A CA 1
ATOM 724 C C . GLU A 1 97 ? 55.270 35.098 -78.827 1.00 93.75 97 GLU A C 1
ATOM 726 O O . GLU A 1 97 ? 55.622 35.780 -79.773 1.00 93.75 97 GLU A O 1
ATOM 731 N N . TRP A 1 98 ? 55.139 33.770 -78.914 1.00 92.38 98 TRP A N 1
ATOM 732 C CA . TRP A 1 98 ? 55.503 33.040 -80.139 1.00 92.38 98 TRP A CA 1
ATOM 733 C C . TRP A 1 98 ? 54.724 31.745 -80.405 1.00 92.38 98 TRP A C 1
ATOM 735 O O . TRP A 1 98 ? 54.763 31.200 -81.513 1.00 92.38 98 TRP A O 1
ATOM 745 N N . LEU A 1 99 ? 54.063 31.195 -79.385 1.00 92.44 99 LEU A N 1
ATOM 746 C CA . LEU A 1 99 ? 53.196 30.018 -79.458 1.00 92.44 99 LEU A CA 1
ATOM 747 C C . LEU A 1 99 ? 51.836 30.377 -78.845 1.00 92.44 99 LEU A C 1
ATOM 749 O O . LEU A 1 99 ? 51.761 31.305 -78.051 1.00 92.44 99 LEU A O 1
ATOM 753 N N . ASP A 1 100 ? 50.806 29.672 -79.299 1.00 91.62 100 ASP A N 1
ATOM 754 C CA . ASP A 1 100 ? 49.400 29.787 -78.892 1.00 91.62 100 ASP A CA 1
ATOM 755 C C . ASP A 1 100 ? 48.823 28.368 -79.036 1.00 91.62 100 ASP A C 1
ATOM 757 O O . ASP A 1 100 ? 48.398 27.941 -80.124 1.00 91.62 100 ASP A O 1
ATOM 761 N N . ALA A 1 101 ? 49.036 27.551 -78.004 1.00 92.19 101 ALA A N 1
ATOM 762 C CA . ALA A 1 101 ? 48.820 26.109 -78.036 1.00 92.19 101 ALA A CA 1
ATOM 763 C C . ALA A 1 101 ? 47.333 25.747 -78.208 1.00 92.19 101 ALA A C 1
ATOM 765 O O . ALA A 1 101 ? 47.014 24.801 -78.947 1.00 92.19 101 ALA A O 1
ATOM 766 N N . ASP A 1 102 ? 46.424 26.553 -77.670 1.00 90.56 102 ASP A N 1
ATOM 767 C CA . ASP A 1 102 ? 44.977 26.390 -77.801 1.00 90.56 102 ASP A CA 1
ATOM 768 C C . ASP A 1 102 ? 44.331 27.222 -78.930 1.00 90.56 102 ASP A C 1
ATOM 770 O O . ASP A 1 102 ? 43.213 26.921 -79.373 1.00 90.56 102 ASP A O 1
ATOM 774 N N . ASN A 1 103 ? 45.077 28.156 -79.523 1.00 91.38 103 ASN A N 1
ATOM 775 C CA . ASN A 1 103 ? 44.638 29.082 -80.568 1.00 91.38 103 ASN A CA 1
ATOM 776 C C . ASN A 1 103 ? 43.539 30.057 -80.108 1.00 91.38 103 ASN A C 1
ATOM 778 O O . ASN A 1 103 ? 42.633 30.380 -80.901 1.00 91.38 103 ASN A O 1
ATOM 782 N N . ASP A 1 104 ? 43.574 30.508 -78.855 1.00 91.12 104 ASP A N 1
ATOM 783 C CA . ASP A 1 104 ? 42.624 31.476 -78.303 1.00 91.12 104 ASP A CA 1
ATOM 784 C C . ASP A 1 104 ? 43.005 32.947 -78.596 1.00 91.12 104 ASP A C 1
ATOM 786 O O . ASP A 1 104 ? 42.146 33.848 -78.559 1.00 91.12 104 ASP A O 1
ATOM 790 N N . GLY A 1 105 ? 44.248 33.166 -79.039 1.00 89.25 105 GLY A N 1
ATOM 791 C CA . GLY A 1 105 ? 44.814 34.461 -79.400 1.00 89.25 105 GLY A CA 1
ATOM 792 C C . GLY A 1 105 ? 45.589 35.161 -78.280 1.00 89.25 105 GLY A C 1
ATOM 793 O O . GLY A 1 105 ? 45.956 36.329 -78.468 1.00 89.25 105 GLY A O 1
ATOM 794 N N . ILE A 1 106 ? 45.812 34.501 -77.146 1.00 92.00 106 ILE A N 1
ATOM 795 C CA . ILE A 1 106 ? 46.788 34.847 -76.109 1.00 92.00 106 ILE A CA 1
ATOM 796 C C . ILE A 1 106 ? 48.002 33.928 -76.311 1.00 92.00 106 ILE A C 1
ATOM 798 O O . ILE A 1 106 ? 47.857 32.770 -76.669 1.00 92.00 106 ILE A O 1
ATOM 802 N N . GLY A 1 107 ? 49.219 34.460 -76.194 1.00 93.31 107 GLY A N 1
ATOM 803 C CA . GLY A 1 107 ? 50.410 33.620 -76.328 1.00 93.31 107 GLY A CA 1
ATOM 804 C C . GLY A 1 107 ? 50.697 32.838 -75.047 1.00 93.31 107 GLY A C 1
ATOM 805 O O . GLY A 1 107 ? 50.463 33.368 -73.960 1.00 93.31 107 GLY A O 1
ATOM 806 N N . ASP A 1 108 ? 51.249 31.627 -75.175 1.00 93.12 108 ASP A N 1
ATOM 807 C CA . ASP A 1 108 ? 51.517 30.694 -74.062 1.00 93.12 108 ASP A CA 1
ATOM 808 C C . ASP A 1 108 ? 52.309 31.338 -72.897 1.00 93.12 108 ASP A C 1
ATOM 810 O O . ASP A 1 108 ? 52.217 30.935 -71.745 1.00 93.12 108 ASP A O 1
ATOM 814 N N . ASN A 1 109 ? 53.148 32.362 -73.136 1.00 91.88 109 ASN A N 1
ATOM 815 C CA . ASN A 1 109 ? 53.891 32.972 -72.022 1.00 91.88 109 ASN A CA 1
ATOM 816 C C . ASN A 1 109 ? 53.016 33.905 -71.162 1.00 91.88 109 ASN A C 1
ATOM 818 O O . ASN A 1 109 ? 53.393 34.223 -70.021 1.00 91.88 109 ASN A O 1
ATOM 822 N N . ALA A 1 110 ? 51.905 34.394 -71.716 1.00 93.50 110 ALA A N 1
ATOM 823 C CA . ALA A 1 110 ? 50.931 35.258 -71.060 1.00 93.50 110 ALA A CA 1
ATOM 824 C C . ALA A 1 110 ? 49.633 34.535 -70.687 1.00 93.50 110 ALA A C 1
ATOM 826 O O . ALA A 1 110 ? 48.914 35.045 -69.812 1.00 93.50 110 ALA A O 1
ATOM 827 N N . ASP A 1 111 ? 49.336 33.407 -71.327 1.00 93.06 111 ASP A N 1
ATOM 828 C CA . ASP A 1 111 ? 48.254 32.525 -70.922 1.00 93.06 111 ASP A CA 1
ATOM 829 C C . ASP A 1 111 ? 48.598 31.817 -69.599 1.00 93.06 111 ASP A C 1
ATOM 831 O O . ASP A 1 111 ? 49.721 31.866 -69.095 1.00 93.06 111 ASP A O 1
ATOM 835 N N . SER A 1 112 ? 47.576 31.326 -68.914 1.00 94.12 112 SER A N 1
ATOM 836 C CA . SER A 1 112 ? 47.701 30.610 -67.644 1.00 94.12 112 SER A CA 1
ATOM 837 C C . SER A 1 112 ? 47.038 29.235 -67.676 1.00 94.12 112 SER A C 1
ATOM 839 O O . SER A 1 112 ? 46.848 28.655 -66.601 1.00 94.12 112 SER A O 1
ATOM 841 N N . ASP A 1 113 ? 46.597 28.827 -68.863 1.00 93.44 113 ASP A N 1
ATOM 842 C CA . ASP A 1 113 ? 45.855 27.618 -69.220 1.00 93.44 113 ASP A CA 1
ATOM 843 C C . ASP A 1 113 ? 46.124 27.361 -70.718 1.00 93.44 113 ASP A C 1
ATOM 845 O O . ASP A 1 113 ? 45.261 27.597 -71.561 1.00 93.44 113 ASP A O 1
ATOM 849 N N . ASP A 1 114 ? 47.367 26.985 -71.048 1.00 94.25 114 ASP A N 1
ATOM 850 C CA . ASP A 1 114 ? 47.913 26.976 -72.421 1.00 94.25 114 ASP A CA 1
ATOM 851 C C . ASP A 1 114 ? 47.166 26.017 -73.383 1.00 94.25 114 ASP A C 1
ATOM 853 O O . ASP A 1 114 ? 47.330 26.083 -74.605 1.00 94.25 114 ASP A O 1
ATOM 857 N N . ASP A 1 115 ? 46.346 25.097 -72.874 1.00 93.19 115 ASP A N 1
ATOM 858 C CA . ASP A 1 115 ? 45.519 24.190 -73.676 1.00 93.19 115 ASP A CA 1
ATOM 859 C C . ASP A 1 115 ? 43.996 24.372 -73.494 1.00 93.19 115 ASP A C 1
ATOM 861 O O . ASP A 1 115 ? 43.200 23.706 -74.179 1.00 93.19 115 ASP A O 1
ATOM 865 N N . ASN A 1 116 ? 43.595 25.340 -72.662 1.00 93.00 116 ASN A N 1
ATOM 866 C CA . ASN A 1 116 ? 42.221 25.741 -72.371 1.00 93.00 116 ASN A CA 1
ATOM 867 C C . ASN A 1 116 ? 41.326 24.589 -71.865 1.00 93.00 116 ASN A C 1
ATOM 869 O O . ASN A 1 116 ? 40.115 24.532 -72.160 1.00 93.00 116 ASN A O 1
ATOM 873 N N . ASP A 1 117 ? 41.893 23.644 -71.115 1.00 92.19 117 ASP A N 1
ATOM 874 C CA . ASP A 1 117 ? 41.159 22.524 -70.519 1.00 92.19 117 ASP A CA 1
ATOM 875 C C . ASP A 1 117 ? 40.447 22.899 -69.200 1.00 92.19 117 ASP A C 1
ATOM 877 O O . ASP A 1 117 ? 39.499 22.224 -68.760 1.00 92.19 117 ASP A O 1
ATOM 881 N N . GLY A 1 118 ? 40.803 24.062 -68.644 1.00 91.81 118 GLY A N 1
ATOM 882 C CA . GLY A 1 118 ? 40.237 24.647 -67.437 1.00 91.81 118 GLY A CA 1
ATOM 883 C C . GLY A 1 118 ? 41.079 24.444 -66.174 1.00 91.81 118 GLY A C 1
ATOM 884 O O . GLY A 1 118 ? 40.645 24.896 -65.099 1.00 91.81 118 GLY A O 1
ATOM 885 N N . ILE A 1 119 ? 42.230 23.779 -66.268 1.00 92.44 119 ILE A N 1
ATOM 886 C CA . ILE A 1 119 ? 43.250 23.656 -65.227 1.00 92.44 119 ILE A CA 1
ATOM 887 C C . ILE A 1 119 ? 44.364 24.655 -65.547 1.00 92.44 119 ILE A C 1
ATOM 889 O O . ILE A 1 119 ? 44.710 24.914 -66.683 1.00 92.44 119 ILE A O 1
ATOM 893 N N . ARG A 1 120 ? 44.901 25.315 -64.518 1.00 94.06 120 ARG A N 1
ATOM 894 C CA . ARG A 1 120 ? 45.982 26.283 -64.748 1.00 94.06 120 ARG A CA 1
ATOM 895 C C . ARG A 1 120 ? 47.294 25.539 -64.911 1.00 94.06 120 ARG A C 1
ATOM 897 O O . ARG A 1 120 ? 47.543 24.681 -64.072 1.00 94.06 120 ARG A O 1
ATOM 904 N N . ASP A 1 121 ? 48.205 26.005 -65.761 1.00 91.44 121 ASP A N 1
ATOM 905 C CA . ASP A 1 121 ? 49.510 25.353 -66.014 1.00 91.44 121 ASP A CA 1
ATOM 906 C C . ASP A 1 121 ? 50.319 25.035 -64.743 1.00 91.44 121 ASP A C 1
ATOM 908 O O . ASP A 1 121 ? 51.166 24.149 -64.704 1.00 91.44 121 ASP A O 1
ATOM 912 N N . VAL A 1 122 ? 50.117 25.811 -63.672 1.00 93.25 122 VAL A N 1
ATOM 913 C CA . VAL A 1 122 ? 50.802 25.619 -62.380 1.00 93.25 122 VAL A CA 1
ATOM 914 C C . VAL A 1 122 ? 50.230 24.488 -61.524 1.00 93.25 122 VAL A C 1
ATOM 916 O O . VAL A 1 122 ? 50.899 24.059 -60.583 1.00 93.25 122 VAL A O 1
ATOM 919 N N . ASP A 1 123 ? 48.990 24.094 -61.794 1.00 93.12 123 ASP A N 1
ATOM 920 C CA . ASP A 1 123 ? 48.244 23.023 -61.135 1.00 93.12 123 ASP A CA 1
ATOM 921 C C . ASP A 1 123 ? 47.996 21.841 -62.100 1.00 93.12 123 ASP A C 1
ATOM 923 O O . ASP A 1 123 ? 47.307 20.900 -61.714 1.00 93.12 123 ASP A O 1
ATOM 927 N N . ASP A 1 124 ? 48.534 21.916 -63.322 1.00 92.1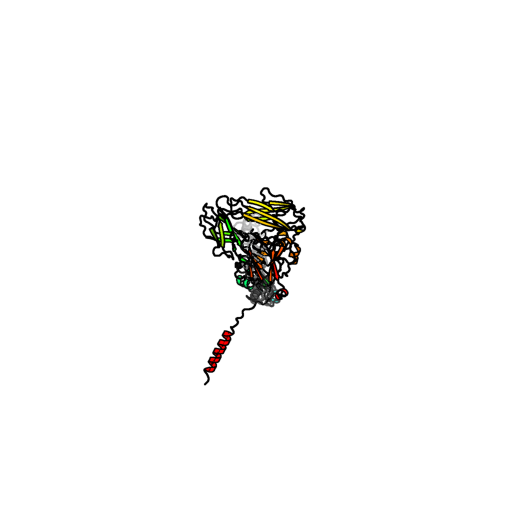9 124 ASP A N 1
ATOM 928 C CA . ASP A 1 124 ? 48.392 20.930 -64.387 1.00 92.19 124 ASP A CA 1
ATOM 929 C C . ASP A 1 124 ? 49.703 20.152 -64.572 1.00 92.19 124 ASP A C 1
ATOM 931 O O . ASP A 1 124 ? 50.767 20.731 -64.820 1.00 92.19 124 ASP A O 1
ATOM 935 N N . ASP A 1 125 ? 49.643 18.828 -64.434 1.00 92.50 125 ASP A N 1
ATOM 936 C CA . ASP A 1 125 ? 50.798 17.962 -64.682 1.00 92.50 125 ASP A CA 1
ATOM 937 C C . ASP A 1 125 ? 51.131 17.851 -66.190 1.00 92.50 125 ASP A C 1
ATOM 939 O O . ASP A 1 125 ? 52.268 17.523 -66.557 1.00 92.50 125 ASP A O 1
ATOM 943 N N . PHE A 1 126 ? 50.189 18.206 -67.074 1.00 93.25 126 PHE A N 1
ATOM 944 C CA . PHE A 1 126 ? 50.323 18.249 -68.530 1.00 93.25 126 PHE A CA 1
ATOM 945 C C . PHE A 1 126 ? 49.795 19.560 -69.166 1.00 93.25 126 PHE A C 1
ATOM 947 O O . PHE A 1 126 ? 48.927 19.486 -70.028 1.00 93.25 126 PHE A O 1
ATOM 954 N N . PRO A 1 127 ? 50.443 20.723 -68.938 1.00 93.12 127 PRO A N 1
ATOM 955 C CA . PRO A 1 127 ? 49.948 22.057 -69.343 1.00 93.12 127 PRO A CA 1
ATOM 956 C C . PRO A 1 127 ? 49.670 22.322 -70.836 1.00 93.12 127 PRO A C 1
ATOM 958 O O . PRO A 1 127 ? 49.308 23.421 -71.209 1.00 93.12 127 PRO A O 1
ATOM 961 N N . PHE A 1 128 ? 49.953 21.373 -71.727 1.00 91.75 128 PHE A N 1
ATOM 962 C CA . PHE A 1 128 ? 49.762 21.526 -73.177 1.00 91.75 128 PHE A CA 1
ATOM 963 C C . PHE A 1 128 ? 48.913 20.390 -73.771 1.00 91.75 128 PHE A C 1
ATOM 965 O O . PHE A 1 128 ? 48.928 20.160 -74.990 1.00 91.75 128 PHE A O 1
ATOM 972 N N . ASN A 1 129 ? 48.289 19.572 -72.926 1.00 91.12 129 ASN A N 1
ATOM 973 C CA . ASN A 1 129 ? 47.472 18.441 -73.321 1.00 91.12 129 ASN A CA 1
ATOM 974 C C . ASN A 1 129 ? 46.034 18.596 -72.799 1.00 91.12 129 ASN A C 1
ATOM 976 O O . ASN A 1 129 ? 45.748 18.133 -71.701 1.00 91.12 129 ASN A O 1
ATOM 980 N N . PRO A 1 130 ? 45.080 19.007 -73.655 1.00 91.50 130 PRO A N 1
ATOM 981 C CA . PRO A 1 130 ? 43.729 19.389 -73.229 1.00 91.50 130 PRO A CA 1
ATOM 982 C C . PRO A 1 130 ? 42.824 18.214 -72.812 1.00 91.50 130 PRO A C 1
ATOM 984 O O . PRO A 1 130 ? 41.592 18.282 -72.861 1.00 91.50 130 PRO A O 1
ATOM 987 N N . VAL A 1 131 ? 43.424 17.053 -72.576 1.00 91.25 131 VAL A N 1
ATOM 988 C CA . VAL A 1 131 ? 42.768 15.816 -72.173 1.00 91.25 131 VAL A CA 1
ATOM 989 C C . VAL A 1 131 ? 43.309 15.332 -70.834 1.00 91.25 131 VAL A C 1
ATOM 991 O O . VAL A 1 131 ? 42.583 14.613 -70.166 1.00 91.25 131 VAL A O 1
ATOM 994 N N . GLU A 1 132 ? 44.535 15.675 -70.442 1.00 91.94 132 GLU A N 1
ATOM 995 C CA . GLU A 1 132 ? 45.169 15.143 -69.233 1.00 91.94 132 GLU A CA 1
ATOM 996 C C . GLU A 1 132 ? 45.524 16.282 -68.298 1.00 91.94 132 GLU A C 1
ATOM 998 O O . GLU A 1 132 ? 46.154 17.221 -68.748 1.00 91.94 132 GLU A O 1
ATOM 1003 N N . GLY A 1 133 ? 45.200 16.140 -67.014 1.00 90.81 133 GLY A N 1
ATOM 1004 C CA . GLY A 1 133 ? 45.490 17.168 -66.011 1.00 90.81 133 GLY A CA 1
ATOM 1005 C C . GLY A 1 133 ? 46.125 16.651 -64.721 1.00 90.81 133 GLY A C 1
ATOM 1006 O O . GLY A 1 133 ? 46.345 17.414 -63.783 1.00 90.81 133 GLY A O 1
ATOM 1007 N N . SER A 1 134 ? 46.336 15.338 -64.592 1.00 92.69 134 SER A N 1
ATOM 1008 C CA . SER A 1 134 ? 46.833 14.712 -63.357 1.00 92.69 134 SER A CA 1
ATOM 1009 C C . SER A 1 134 ? 47.660 13.464 -63.661 1.00 92.69 134 SER A C 1
ATOM 1011 O O . SER A 1 134 ? 47.280 12.689 -64.538 1.00 92.69 134 SER A O 1
ATOM 1013 N N . ASP A 1 135 ? 48.762 13.297 -62.927 1.00 92.31 135 ASP A N 1
ATOM 1014 C CA . ASP A 1 135 ? 49.669 12.136 -62.939 1.00 92.31 135 ASP A CA 1
ATOM 1015 C C . ASP A 1 135 ? 49.905 11.683 -61.483 1.00 92.31 135 ASP A C 1
ATOM 1017 O O . ASP A 1 135 ? 50.791 12.186 -60.783 1.00 92.31 135 ASP A O 1
ATOM 1021 N N . THR A 1 136 ? 49.023 10.819 -60.966 1.00 93.38 136 THR A N 1
ATOM 1022 C CA . THR A 1 136 ? 48.978 10.480 -59.530 1.00 93.38 136 THR A CA 1
ATOM 1023 C C . THR A 1 136 ? 50.209 9.711 -59.046 1.00 93.38 136 THR A C 1
ATOM 1025 O O . THR A 1 136 ? 50.686 9.980 -57.934 1.00 93.38 136 THR A O 1
ATOM 1028 N N . ASP A 1 137 ? 50.782 8.828 -59.862 1.00 90.44 137 ASP A N 1
ATOM 1029 C CA . ASP A 1 137 ? 51.986 8.068 -59.515 1.00 90.44 137 ASP A CA 1
ATOM 1030 C C . ASP A 1 137 ? 53.300 8.720 -60.006 1.00 90.44 137 ASP A C 1
ATOM 1032 O O . ASP A 1 137 ? 54.395 8.392 -59.518 1.00 90.44 137 ASP A O 1
ATOM 1036 N N . GLY A 1 138 ? 53.205 9.709 -60.897 1.00 91.25 138 GLY A N 1
ATOM 1037 C CA . GLY A 1 138 ? 54.329 10.461 -61.436 1.00 91.25 138 GLY A CA 1
ATOM 1038 C C . GLY A 1 138 ? 55.150 9.683 -62.466 1.00 91.25 138 GLY A C 1
ATOM 1039 O O . GLY A 1 138 ? 56.361 9.946 -62.589 1.00 91.25 138 GLY A O 1
ATOM 1040 N N . ASP A 1 139 ? 54.574 8.686 -63.144 1.00 90.38 139 ASP A N 1
ATOM 1041 C CA . ASP A 1 139 ? 55.278 7.858 -64.128 1.00 90.38 139 ASP A CA 1
ATOM 1042 C C . ASP A 1 139 ? 55.369 8.493 -65.531 1.00 90.38 139 ASP A C 1
ATOM 1044 O O . ASP A 1 139 ? 56.206 8.083 -66.359 1.00 90.38 139 ASP A O 1
ATOM 1048 N N . GLY A 1 140 ? 54.611 9.572 -65.750 1.00 88.75 140 GLY A N 1
ATOM 1049 C CA . GLY A 1 140 ? 54.541 10.339 -66.987 1.00 88.75 140 GLY A CA 1
ATOM 1050 C C . GLY A 1 140 ? 53.411 9.929 -67.937 1.00 88.75 140 GLY A C 1
ATOM 1051 O O . GLY A 1 140 ? 53.384 10.436 -69.069 1.00 88.75 140 GLY A O 1
ATOM 1052 N N . LEU A 1 141 ? 52.520 9.022 -67.536 1.00 90.50 141 LEU A N 1
ATOM 1053 C CA . LEU A 1 141 ? 51.207 8.801 -68.136 1.00 90.50 141 LEU A CA 1
ATOM 1054 C C . LEU A 1 141 ? 50.154 9.533 -67.296 1.00 90.50 141 LEU A C 1
ATOM 1056 O O . LEU A 1 141 ? 50.151 9.448 -66.081 1.00 90.50 141 LEU A O 1
ATOM 1060 N N . GLY A 1 142 ? 49.276 10.299 -67.943 1.00 91.25 142 GLY A N 1
ATOM 1061 C CA . GLY A 1 142 ? 48.178 10.936 -67.218 1.00 91.25 142 GLY A CA 1
ATOM 1062 C C . GLY A 1 142 ? 47.105 9.916 -66.854 1.00 91.25 142 GLY A C 1
ATOM 1063 O O . GLY A 1 142 ? 46.894 8.955 -67.602 1.00 91.25 142 GLY A O 1
ATOM 1064 N N . ASN A 1 143 ? 46.407 10.155 -65.745 1.00 92.56 143 ASN A N 1
ATOM 1065 C CA . ASN A 1 143 ? 45.400 9.252 -65.185 1.00 92.56 143 ASN A CA 1
ATOM 1066 C C . ASN A 1 143 ? 44.291 8.834 -66.179 1.00 92.56 143 ASN A C 1
ATOM 1068 O O . ASN A 1 143 ? 43.615 7.827 -65.997 1.00 92.56 143 ASN A O 1
ATOM 1072 N N . ILE A 1 144 ? 44.024 9.594 -67.256 1.00 90.75 144 ILE A N 1
ATOM 1073 C CA . ILE A 1 144 ? 43.011 9.171 -68.244 1.00 90.75 144 ILE A CA 1
ATOM 1074 C C . ILE A 1 144 ? 43.531 8.040 -69.149 1.00 90.75 144 ILE A C 1
ATOM 1076 O O . ILE A 1 144 ? 42.733 7.240 -69.666 1.00 90.75 144 ILE A O 1
ATOM 1080 N N . PHE A 1 145 ? 44.843 7.969 -69.380 1.00 90.25 145 PHE A N 1
ATOM 1081 C CA . PHE A 1 145 ? 45.487 6.956 -70.219 1.00 90.25 145 PHE A CA 1
ATOM 1082 C C . PHE A 1 145 ? 46.347 5.945 -69.460 1.00 90.25 145 PHE A C 1
ATOM 1084 O O . PHE A 1 145 ? 46.773 4.966 -70.094 1.00 90.25 145 PHE A O 1
ATOM 1091 N N . ASP A 1 146 ? 46.578 6.146 -68.168 1.00 92.06 146 ASP A N 1
ATOM 1092 C CA . ASP A 1 146 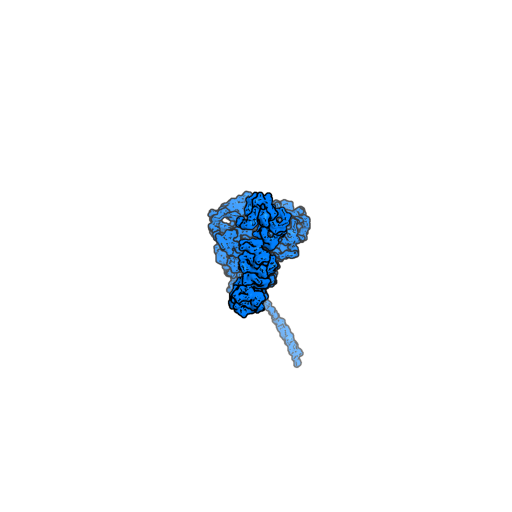? 47.061 5.103 -67.273 1.00 92.06 146 ASP A CA 1
ATOM 1093 C C . ASP A 1 146 ? 45.926 4.118 -66.926 1.00 92.06 146 ASP A C 1
ATOM 1095 O O . ASP A 1 146 ? 44.752 4.344 -67.218 1.00 92.06 146 ASP A O 1
ATOM 1099 N N . ASN A 1 147 ? 46.292 2.922 -66.485 1.00 93.25 147 ASN A N 1
ATOM 1100 C CA . ASN A 1 147 ? 45.377 1.856 -66.102 1.00 93.25 147 ASN A CA 1
ATOM 1101 C C . ASN A 1 147 ? 45.661 1.326 -64.683 1.00 93.25 147 ASN A C 1
ATOM 1103 O O . ASN A 1 147 ? 45.185 0.227 -64.365 1.00 93.25 147 ASN A O 1
ATOM 1107 N N . ASP A 1 148 ? 46.563 1.992 -63.964 1.00 93.50 148 ASP A N 1
ATOM 1108 C CA . ASP A 1 148 ? 47.073 1.721 -62.614 1.00 93.50 148 ASP A CA 1
ATOM 1109 C C . ASP A 1 148 ? 47.591 3.065 -62.053 1.00 93.50 148 ASP A C 1
ATOM 1111 O O . ASP A 1 148 ? 48.796 3.276 -61.927 1.00 93.50 148 ASP A O 1
ATOM 1115 N N . ASP A 1 149 ? 46.659 3.999 -61.831 1.00 94.00 149 ASP A N 1
ATOM 1116 C CA . ASP A 1 149 ? 46.894 5.433 -61.566 1.00 94.00 149 ASP A CA 1
ATOM 1117 C C . ASP A 1 149 ? 47.797 5.727 -60.344 1.00 94.00 149 ASP A C 1
ATOM 1119 O O . ASP A 1 149 ? 48.340 6.829 -60.225 1.00 94.00 149 ASP A O 1
ATOM 1123 N N . ASP A 1 150 ? 47.954 4.783 -59.413 1.00 92.88 150 ASP A N 1
ATOM 1124 C CA . ASP A 1 150 ? 48.803 4.904 -58.220 1.00 92.88 150 ASP A CA 1
ATOM 1125 C C . ASP A 1 150 ? 49.948 3.868 -58.145 1.00 92.88 150 ASP A C 1
ATOM 1127 O O . ASP A 1 150 ? 50.807 3.935 -57.250 1.00 92.88 150 ASP A O 1
ATOM 1131 N N . ASN A 1 151 ? 50.029 2.967 -59.130 1.00 93.44 151 ASN A N 1
ATOM 1132 C CA . ASN A 1 151 ? 51.068 1.950 -59.305 1.00 93.44 151 ASN A CA 1
ATOM 1133 C C . ASN A 1 151 ? 51.207 0.970 -58.130 1.00 93.44 151 ASN A C 1
ATOM 1135 O O . ASN A 1 151 ? 52.311 0.475 -57.829 1.00 93.44 151 ASN A O 1
ATOM 1139 N N . ASP A 1 152 ? 50.112 0.684 -57.431 1.00 92.00 152 ASP A N 1
ATOM 1140 C CA . ASP A 1 152 ? 50.090 -0.261 -56.315 1.00 92.00 152 ASP A CA 1
ATOM 1141 C C . ASP A 1 152 ? 50.064 -1.737 -56.788 1.00 92.00 152 ASP A C 1
ATOM 1143 O O . ASP A 1 152 ? 50.427 -2.670 -56.048 1.00 92.00 152 ASP A O 1
ATOM 1147 N N . GLY A 1 153 ? 49.767 -1.936 -58.078 1.00 91.94 153 GLY A N 1
ATOM 1148 C CA . GLY A 1 153 ? 49.727 -3.216 -58.771 1.00 91.94 153 GLY A CA 1
ATOM 1149 C C . GLY A 1 153 ? 48.325 -3.791 -58.984 1.00 91.94 153 GLY A C 1
ATOM 1150 O O . GLY A 1 153 ? 48.232 -4.916 -59.511 1.00 91.94 153 GLY A O 1
ATOM 1151 N N . TYR A 1 154 ? 47.270 -3.073 -58.601 1.00 93.00 154 TYR A N 1
ATOM 1152 C CA . TYR A 1 154 ? 45.884 -3.311 -58.989 1.00 93.00 154 TYR A CA 1
ATOM 1153 C C . TYR A 1 154 ? 45.473 -2.341 -60.100 1.00 93.00 154 TYR A C 1
ATOM 1155 O O . TYR A 1 154 ? 45.903 -1.208 -60.177 1.00 93.00 154 TYR A O 1
ATOM 1163 N N . LEU A 1 155 ? 44.676 -2.828 -61.052 1.00 94.31 155 LEU A N 1
ATOM 1164 C CA . LEU A 1 155 ? 44.244 -1.990 -62.175 1.00 94.31 155 LEU A CA 1
ATOM 1165 C C . LEU A 1 155 ? 43.046 -1.148 -61.737 1.00 94.31 155 LEU A C 1
ATOM 1167 O O . LEU A 1 155 ? 42.184 -1.711 -61.070 1.00 94.31 155 LEU A O 1
ATOM 1171 N N . ASP A 1 156 ? 42.875 0.087 -62.218 1.00 90.62 156 ASP A N 1
ATOM 1172 C CA . ASP A 1 156 ? 41.822 1.012 -61.727 1.00 90.62 156 ASP A CA 1
ATOM 1173 C C . ASP A 1 156 ? 40.392 0.445 -61.759 1.00 90.62 156 ASP A C 1
ATOM 1175 O O . ASP A 1 156 ? 39.495 0.902 -61.059 1.00 90.62 156 ASP A O 1
ATOM 1179 N N . PHE A 1 157 ? 40.116 -0.532 -62.631 1.00 91.75 157 PHE A N 1
ATOM 1180 C CA . PHE A 1 157 ? 38.796 -1.170 -62.704 1.00 91.75 157 PHE A CA 1
ATOM 1181 C C . PHE A 1 157 ? 38.593 -2.305 -61.684 1.00 91.75 157 PHE A C 1
ATOM 1183 O O . PHE A 1 157 ? 37.459 -2.765 -61.508 1.00 91.75 157 PHE A O 1
ATOM 1190 N N . GLU A 1 158 ? 39.680 -2.822 -61.112 1.00 92.50 158 GLU A N 1
ATOM 1191 C CA . GLU A 1 158 ? 39.716 -3.791 -60.009 1.00 92.50 158 GLU A CA 1
ATOM 1192 C C . GLU A 1 158 ? 40.027 -3.114 -58.668 1.00 92.50 158 GLU A C 1
ATOM 1194 O O . GLU A 1 158 ? 39.763 -3.729 -57.637 1.00 92.50 158 GLU A O 1
ATOM 1199 N N . ASP A 1 159 ? 40.531 -1.880 -58.701 1.00 92.25 159 ASP A N 1
ATOM 1200 C CA . ASP A 1 159 ? 40.840 -1.050 -57.547 1.00 92.25 159 ASP A CA 1
ATOM 1201 C C . ASP A 1 159 ? 39.631 -0.198 -57.119 1.00 92.25 159 ASP A C 1
ATOM 1203 O O . ASP A 1 159 ? 38.981 0.460 -57.937 1.00 92.25 159 ASP A O 1
ATOM 1207 N N . GLN A 1 160 ? 39.275 -0.247 -55.836 1.00 92.75 160 GLN A N 1
ATOM 1208 C CA . GLN A 1 160 ? 38.193 0.573 -55.287 1.00 92.75 160 GLN A CA 1
ATOM 1209 C C . GLN A 1 160 ? 38.649 1.983 -54.885 1.00 92.75 160 GLN A C 1
ATOM 1211 O O . GLN A 1 160 ? 37.806 2.882 -54.826 1.00 92.75 160 GLN A O 1
ATOM 1216 N N . LEU A 1 161 ? 39.951 2.196 -54.685 1.00 93.00 161 LEU A N 1
ATOM 1217 C CA . LEU A 1 161 ? 40.593 3.487 -54.456 1.00 93.00 161 LEU A CA 1
ATOM 1218 C C . LEU A 1 161 ? 41.780 3.693 -55.423 1.00 93.00 161 LEU A C 1
ATOM 1220 O O . LEU A 1 161 ? 42.911 3.784 -54.968 1.00 93.00 161 LEU A O 1
ATOM 1224 N N . PRO A 1 162 ? 41.538 3.910 -56.733 1.00 92.81 162 PRO A N 1
ATOM 1225 C CA . PRO A 1 162 ? 42.592 3.928 -57.763 1.00 92.81 162 PRO A CA 1
ATOM 1226 C C . PRO A 1 162 ? 43.689 5.000 -57.624 1.00 92.81 162 PRO A C 1
ATOM 1228 O O . PRO A 1 162 ? 44.547 5.110 -58.483 1.00 92.81 162 PRO A O 1
ATOM 1231 N N . LEU A 1 163 ? 43.603 5.878 -56.622 1.00 92.69 163 LEU A N 1
ATOM 1232 C CA . LEU A 1 163 ? 44.535 6.987 -56.405 1.00 92.69 163 LEU A CA 1
ATOM 1233 C C . LEU A 1 163 ? 45.291 6.861 -55.068 1.00 92.69 163 LEU A C 1
ATOM 1235 O O . LEU A 1 163 ? 46.008 7.794 -54.686 1.00 92.69 163 LEU A O 1
ATOM 1239 N N . ASP A 1 164 ? 45.068 5.788 -54.303 1.00 91.69 164 ASP A N 1
ATOM 1240 C CA . ASP A 1 164 ? 45.708 5.545 -53.010 1.00 91.69 164 ASP A CA 1
ATOM 1241 C C . ASP A 1 164 ? 46.596 4.294 -53.071 1.00 91.69 164 ASP A C 1
ATOM 1243 O O . ASP A 1 164 ? 46.128 3.183 -52.831 1.00 91.69 164 ASP A O 1
ATOM 1247 N N . PRO A 1 165 ? 47.926 4.459 -53.188 1.00 92.00 165 PRO A N 1
ATOM 1248 C CA . PRO A 1 165 ? 48.843 3.336 -53.372 1.00 92.00 165 PRO A CA 1
ATOM 1249 C C . PRO A 1 165 ? 48.987 2.415 -52.147 1.00 92.00 165 PRO A C 1
ATOM 1251 O O . PRO A 1 165 ? 49.892 1.571 -52.077 1.00 92.00 165 PRO A O 1
ATOM 1254 N N . THR A 1 166 ? 48.207 2.649 -51.093 1.00 91.94 166 THR A N 1
ATOM 1255 C CA . THR A 1 166 ? 48.185 1.838 -49.880 1.00 91.94 166 THR A CA 1
ATOM 1256 C C . THR A 1 166 ? 46.908 1.025 -49.706 1.00 91.94 166 THR A C 1
ATOM 1258 O O . THR A 1 166 ? 46.888 0.161 -48.824 1.00 91.94 166 THR A O 1
ATOM 1261 N N . GLU A 1 167 ? 45.893 1.232 -50.545 1.00 91.44 167 GLU A N 1
ATOM 1262 C CA . GLU A 1 167 ? 44.566 0.645 -50.394 1.00 91.44 167 GLU A CA 1
ATOM 1263 C C . GLU A 1 167 ? 43.930 0.333 -51.749 1.00 91.44 167 GLU A C 1
ATOM 1265 O O . GLU A 1 167 ? 43.818 1.215 -52.576 1.00 91.44 167 GLU A O 1
ATOM 1270 N N . HIS A 1 168 ? 43.400 -0.883 -51.914 1.00 91.06 168 HIS A N 1
ATOM 1271 C CA . HIS A 1 168 ? 42.661 -1.274 -53.129 1.00 91.06 168 HIS A CA 1
ATOM 1272 C C . HIS A 1 168 ? 41.245 -1.805 -52.843 1.00 91.06 168 HIS A C 1
ATOM 1274 O O . HIS A 1 168 ? 40.490 -2.132 -53.763 1.00 91.06 168 HIS A O 1
ATOM 1280 N N . LEU A 1 169 ? 40.883 -1.953 -51.561 1.00 92.50 169 LEU A N 1
ATOM 1281 C CA . LEU A 1 169 ? 39.589 -2.466 -51.101 1.00 92.50 169 LEU A CA 1
ATOM 1282 C C . LEU A 1 169 ? 38.894 -1.422 -50.225 1.00 92.50 169 LEU A C 1
ATOM 1284 O O . LEU A 1 169 ? 39.525 -0.855 -49.339 1.00 92.50 169 LEU A O 1
ATOM 1288 N N . ASP A 1 170 ? 37.604 -1.234 -50.485 1.00 91.50 170 ASP A N 1
ATOM 1289 C CA . ASP A 1 170 ? 36.650 -0.379 -49.770 1.00 91.50 170 ASP A CA 1
ATOM 1290 C C . ASP A 1 170 ? 35.337 -1.172 -49.682 1.00 91.50 170 ASP A C 1
ATOM 1292 O O . ASP A 1 170 ? 34.538 -1.222 -50.631 1.00 91.50 170 ASP A O 1
ATOM 1296 N N . THR A 1 171 ? 35.198 -1.951 -48.612 1.00 92.94 171 THR A N 1
ATOM 1297 C CA . THR A 1 171 ? 34.161 -2.984 -48.526 1.00 92.94 171 THR A CA 1
ATOM 1298 C C . THR A 1 171 ? 32.763 -2.393 -48.293 1.00 92.94 171 THR A C 1
ATOM 1300 O O . THR A 1 171 ? 31.789 -2.952 -48.818 1.00 92.94 171 THR A O 1
ATOM 1303 N N . ASP A 1 172 ? 32.648 -1.237 -47.635 1.00 90.50 172 ASP A N 1
ATOM 1304 C CA . ASP A 1 172 ? 31.382 -0.540 -47.376 1.00 90.50 172 ASP A CA 1
ATOM 1305 C C . ASP A 1 172 ? 31.096 0.638 -48.342 1.00 90.50 172 ASP A C 1
ATOM 1307 O O . ASP A 1 172 ? 29.937 1.045 -48.521 1.00 90.50 172 ASP A O 1
ATOM 1311 N N . GLY A 1 173 ? 32.112 1.104 -49.073 1.00 90.88 173 GLY A N 1
ATOM 1312 C CA . GLY A 1 173 ? 32.013 2.142 -50.092 1.00 90.88 173 GLY A CA 1
ATOM 1313 C C . GLY A 1 173 ? 32.062 3.570 -49.542 1.00 90.88 173 GLY A C 1
ATOM 1314 O O . GLY A 1 173 ? 31.479 4.467 -50.177 1.00 90.88 173 GLY A O 1
ATOM 1315 N N . ASP A 1 174 ? 32.659 3.799 -48.370 1.00 91.06 174 ASP A N 1
ATOM 1316 C CA . ASP A 1 174 ? 32.740 5.113 -47.725 1.00 91.06 174 ASP A CA 1
ATOM 1317 C C . ASP A 1 174 ? 33.944 5.977 -48.168 1.00 91.06 174 ASP A C 1
ATOM 1319 O O . ASP A 1 174 ? 34.012 7.167 -47.818 1.00 91.06 174 ASP A O 1
ATOM 1323 N N . LEU A 1 175 ? 34.795 5.434 -49.052 1.00 90.06 175 LEU A N 1
ATOM 1324 C CA . LEU A 1 175 ? 36.049 6.002 -49.567 1.00 90.06 175 LEU A CA 1
ATOM 1325 C C . LEU A 1 175 ? 37.224 5.985 -48.573 1.00 90.06 175 LEU A C 1
ATOM 1327 O O . LEU A 1 175 ? 38.219 6.686 -48.798 1.00 90.06 175 LEU A O 1
ATOM 1331 N N . VAL A 1 176 ? 37.137 5.214 -47.492 1.00 90.31 176 VAL A N 1
ATOM 1332 C CA . VAL A 1 176 ? 38.251 4.859 -46.612 1.00 90.31 176 VAL A CA 1
ATOM 1333 C C . VAL A 1 176 ? 38.614 3.401 -46.880 1.00 90.31 176 VAL A C 1
ATOM 1335 O O . VAL A 1 176 ? 37.806 2.501 -46.721 1.00 90.31 176 VAL A O 1
ATOM 1338 N N . GLY A 1 177 ? 39.850 3.148 -47.314 1.00 91.31 177 GLY A N 1
ATOM 1339 C CA . GLY A 1 177 ? 40.275 1.780 -47.599 1.00 91.31 177 GLY A CA 1
ATOM 1340 C C . GLY A 1 177 ? 40.380 0.908 -46.347 1.00 91.31 177 GLY A C 1
ATOM 1341 O O . GLY A 1 177 ? 40.728 1.394 -45.266 1.00 91.31 177 GLY A O 1
ATOM 1342 N N . ASN A 1 178 ? 40.152 -0.394 -46.517 1.00 92.31 178 ASN A N 1
ATOM 1343 C CA . ASN A 1 178 ? 40.074 -1.375 -45.434 1.00 92.31 178 ASN A CA 1
ATOM 1344 C C . ASN A 1 178 ? 41.298 -1.411 -44.483 1.00 92.31 178 ASN A C 1
ATOM 1346 O O . ASN A 1 178 ? 41.152 -1.772 -43.319 1.00 92.31 178 ASN A O 1
ATOM 1350 N N . ASN A 1 179 ? 42.543 -1.078 -44.886 1.00 89.69 179 ASN A N 1
ATOM 1351 C CA . ASN A 1 179 ? 43.628 -1.056 -43.875 1.00 89.69 179 ASN A CA 1
ATOM 1352 C C . ASN A 1 179 ? 43.611 0.200 -42.984 1.00 89.69 179 ASN A C 1
ATOM 1354 O O . ASN A 1 179 ? 44.320 0.225 -41.964 1.00 89.69 179 ASN A O 1
ATOM 1358 N N . ALA A 1 180 ? 42.863 1.239 -43.362 1.00 91.12 180 ALA A N 1
ATOM 1359 C CA . ALA A 1 180 ? 42.700 2.479 -42.611 1.00 91.12 180 ALA A CA 1
ATOM 1360 C C . ALA A 1 180 ? 41.351 2.574 -41.881 1.00 91.12 180 ALA A C 1
ATOM 1362 O O . ALA A 1 180 ? 41.285 3.273 -40.858 1.00 91.12 180 ALA A O 1
ATOM 1363 N N . ASP A 1 181 ? 40.322 1.898 -42.388 1.00 92.19 181 ASP A N 1
ATOM 1364 C CA . ASP A 1 181 ? 39.009 1.810 -41.761 1.00 92.19 181 ASP A CA 1
ATOM 1365 C C . ASP A 1 181 ? 39.046 0.950 -40.478 1.00 92.19 181 ASP A C 1
ATOM 1367 O O . ASP A 1 181 ? 40.007 0.234 -40.195 1.00 92.19 181 ASP A O 1
ATOM 1371 N N . LEU A 1 182 ? 38.068 1.155 -39.598 1.00 94.19 182 LEU A N 1
ATOM 1372 C CA . LEU A 1 182 ? 37.896 0.441 -38.333 1.00 94.19 182 LEU A CA 1
ATOM 1373 C C . LEU A 1 182 ? 36.577 -0.345 -38.273 1.00 94.19 182 LEU A C 1
ATOM 1375 O O . LEU A 1 182 ? 36.294 -0.906 -37.207 1.00 94.19 182 LEU A O 1
ATOM 1379 N N . ASP A 1 183 ? 35.760 -0.265 -39.322 1.00 93.44 183 ASP A N 1
ATOM 1380 C CA . ASP A 1 183 ? 34.440 -0.882 -39.502 1.00 93.44 183 ASP A CA 1
ATOM 1381 C C . ASP A 1 183 ? 34.271 -1.186 -41.003 1.00 93.44 183 ASP A C 1
ATOM 1383 O O . ASP A 1 183 ? 33.483 -0.544 -41.689 1.00 93.44 183 ASP A O 1
ATOM 1387 N N . ASP A 1 184 ? 35.088 -2.119 -41.504 1.00 93.81 184 ASP A N 1
ATOM 1388 C CA . ASP A 1 184 ? 35.311 -2.386 -42.935 1.00 93.81 184 ASP A CA 1
ATOM 1389 C C . ASP A 1 184 ? 34.016 -2.621 -43.752 1.00 93.81 184 ASP A C 1
ATOM 1391 O O . ASP A 1 184 ? 33.998 -2.396 -44.963 1.00 93.81 184 ASP A O 1
ATOM 1395 N N . ASP A 1 185 ? 32.937 -3.118 -43.143 1.00 93.31 185 ASP A N 1
ATOM 1396 C CA . ASP A 1 185 ? 31.648 -3.368 -43.805 1.00 93.31 185 ASP A CA 1
ATOM 1397 C C . ASP A 1 185 ? 30.518 -2.393 -43.417 1.00 93.31 185 ASP A C 1
ATOM 1399 O O . ASP A 1 185 ? 29.396 -2.495 -43.944 1.00 93.31 185 ASP A O 1
ATOM 1403 N N . GLY A 1 186 ? 30.822 -1.419 -42.555 1.00 93.44 186 GLY A N 1
ATOM 1404 C CA . GLY A 1 186 ? 29.956 -0.305 -42.190 1.00 93.44 186 GLY A CA 1
ATOM 1405 C C . GLY A 1 186 ? 28.686 -0.706 -41.433 1.00 93.44 186 GLY A C 1
ATOM 1406 O O . GLY A 1 186 ? 27.675 0.017 -41.483 1.00 93.44 186 GLY A O 1
ATOM 1407 N N . ASP A 1 187 ? 28.675 -1.859 -40.760 1.00 92.75 187 ASP A N 1
ATOM 1408 C CA . ASP A 1 187 ? 27.493 -2.381 -40.070 1.00 92.75 187 ASP A CA 1
ATOM 1409 C C . ASP A 1 187 ? 27.315 -1.844 -38.633 1.00 92.75 187 ASP A C 1
ATOM 1411 O O . ASP A 1 187 ? 26.247 -2.000 -38.012 1.00 92.75 187 ASP A O 1
ATOM 1415 N N . GLY A 1 188 ? 28.317 -1.108 -38.143 1.00 90.56 188 GLY A N 1
ATOM 1416 C CA . GLY A 1 188 ? 28.357 -0.496 -36.821 1.00 90.56 188 GLY A CA 1
ATOM 1417 C C . GLY A 1 188 ? 29.074 -1.336 -35.762 1.00 90.56 188 GLY A C 1
ATOM 1418 O O . GLY A 1 188 ? 29.101 -0.925 -34.590 1.00 90.56 188 GLY A O 1
ATOM 1419 N N . MET A 1 189 ? 29.642 -2.485 -36.128 1.00 94.00 189 MET A N 1
ATOM 1420 C CA . MET A 1 189 ? 30.587 -3.252 -35.325 1.00 94.00 189 MET A CA 1
ATOM 1421 C C . MET A 1 189 ? 32.012 -2.979 -35.806 1.00 94.00 189 MET A C 1
ATOM 1423 O O . MET A 1 189 ? 32.356 -3.232 -36.937 1.00 94.00 189 MET A O 1
ATOM 1427 N N . SER A 1 190 ? 32.901 -2.519 -34.922 1.00 94.25 190 SER A N 1
ATOM 1428 C CA . SER A 1 190 ? 34.303 -2.339 -35.335 1.00 94.25 190 SER A CA 1
ATOM 1429 C C . SER A 1 190 ? 35.007 -3.678 -35.607 1.00 94.25 190 SER A C 1
ATOM 1431 O O . SER A 1 190 ? 34.824 -4.592 -34.789 1.00 94.25 190 SER A O 1
ATOM 1433 N N . ASP A 1 191 ? 35.984 -3.737 -36.518 1.00 93.06 191 ASP A N 1
ATOM 1434 C CA . ASP A 1 191 ? 36.725 -4.977 -36.835 1.00 93.06 191 ASP A CA 1
ATOM 1435 C C . ASP A 1 191 ? 37.368 -5.602 -35.589 1.00 93.06 191 ASP A C 1
ATOM 1437 O O . ASP A 1 191 ? 37.486 -6.818 -35.425 1.00 93.06 191 ASP A O 1
ATOM 1441 N N . VAL A 1 192 ? 37.814 -4.762 -34.647 1.00 93.62 192 VAL A N 1
ATOM 1442 C CA . VAL A 1 192 ? 38.395 -5.222 -33.377 1.00 93.62 192 VAL A CA 1
ATOM 1443 C C . VAL A 1 192 ? 37.362 -5.964 -32.524 1.00 93.62 192 VAL A C 1
ATOM 1445 O O . VAL A 1 192 ? 37.709 -6.944 -31.857 1.00 93.62 192 VAL A O 1
ATOM 1448 N N . PHE A 1 193 ? 36.117 -5.488 -32.503 1.00 93.69 193 PHE A N 1
ATOM 1449 C CA . PHE A 1 193 ? 35.011 -6.128 -31.793 1.00 93.69 193 PHE A CA 1
ATOM 1450 C C . PHE A 1 193 ? 34.642 -7.453 -32.455 1.00 93.69 193 PHE A C 1
ATOM 1452 O O . PHE A 1 193 ? 34.484 -8.460 -31.759 1.00 93.69 193 PHE A O 1
ATOM 1459 N N . GLU A 1 194 ? 34.579 -7.475 -33.778 1.00 94.25 194 GLU A N 1
ATOM 1460 C CA . GLU A 1 194 ? 34.236 -8.661 -34.547 1.00 94.25 194 GLU A CA 1
ATOM 1461 C C . GLU A 1 194 ? 35.301 -9.746 -34.439 1.00 94.25 194 GLU A C 1
ATOM 1463 O O . GLU A 1 194 ? 35.004 -10.880 -34.059 1.00 94.25 194 GLU A O 1
ATOM 1468 N N . LEU A 1 195 ? 36.576 -9.394 -34.614 1.00 92.88 195 LEU A N 1
ATOM 1469 C CA . LEU A 1 195 ? 37.696 -10.317 -34.428 1.00 92.88 195 LEU A CA 1
ATOM 1470 C C . LEU A 1 195 ? 37.770 -10.864 -32.996 1.00 92.88 195 LEU A C 1
ATOM 1472 O O . LEU A 1 195 ? 38.172 -12.014 -32.789 1.00 92.88 195 LEU A O 1
ATOM 1476 N N . LEU A 1 196 ? 37.394 -10.063 -31.992 1.00 93.88 196 LEU A N 1
ATOM 1477 C CA . LEU A 1 196 ? 37.340 -10.505 -30.598 1.00 93.88 196 LEU A CA 1
ATOM 1478 C C . LEU A 1 196 ? 36.254 -11.571 -30.376 1.00 93.88 196 LEU A C 1
ATOM 1480 O O . LEU A 1 196 ? 36.481 -12.506 -29.599 1.00 93.88 196 LEU A O 1
ATOM 1484 N N . HIS A 1 197 ? 35.112 -11.443 -31.054 1.00 92.81 197 HIS A N 1
ATOM 1485 C CA . HIS A 1 197 ? 33.952 -12.332 -30.923 1.00 92.81 197 HIS A CA 1
ATOM 1486 C C . HIS A 1 197 ? 33.829 -13.371 -32.051 1.00 92.81 197 HIS A C 1
ATOM 1488 O O . HIS A 1 197 ? 32.941 -14.219 -32.004 1.00 92.81 197 HIS A O 1
ATOM 1494 N N . ASN A 1 198 ? 34.800 -13.404 -32.971 1.00 92.50 198 ASN A N 1
ATOM 1495 C CA . ASN A 1 198 ? 34.883 -14.321 -34.110 1.00 92.50 198 ASN A CA 1
ATOM 1496 C C . ASN A 1 198 ? 33.755 -14.113 -35.152 1.00 92.50 198 ASN A C 1
ATOM 1498 O O . ASN A 1 198 ? 33.273 -15.092 -35.733 1.00 92.50 198 ASN A O 1
ATOM 1502 N N . PHE A 1 199 ? 33.369 -12.854 -35.363 1.00 94.88 199 PHE A N 1
ATOM 1503 C CA . PHE A 1 199 ? 32.592 -12.350 -36.505 1.00 94.88 199 PHE A CA 1
ATOM 1504 C C . PHE A 1 199 ? 33.526 -11.988 -37.679 1.00 94.88 199 PHE A C 1
ATOM 1506 O O . PHE A 1 199 ? 34.748 -12.151 -37.543 1.00 94.88 199 PHE A O 1
ATOM 1513 N N . ASP A 1 200 ? 32.967 -11.650 -38.841 1.00 93.94 200 ASP A N 1
ATOM 1514 C CA . ASP A 1 200 ? 33.714 -11.439 -40.090 1.00 93.94 200 ASP A CA 1
ATOM 1515 C C . ASP A 1 200 ? 33.648 -9.964 -40.522 1.00 93.94 200 ASP A C 1
ATOM 1517 O O . ASP A 1 200 ? 32.633 -9.617 -41.112 1.00 93.94 200 ASP A O 1
ATOM 1521 N N . PRO A 1 201 ? 34.735 -9.169 -40.358 1.00 94.62 201 PRO A N 1
ATOM 1522 C CA . PRO A 1 201 ? 34.751 -7.718 -40.628 1.00 94.62 201 PRO A CA 1
ATOM 1523 C C . PRO A 1 201 ? 34.379 -7.269 -42.042 1.00 94.62 201 PRO A C 1
ATOM 1525 O O . PRO A 1 201 ? 34.366 -6.090 -42.348 1.00 94.62 201 PRO A O 1
ATOM 1528 N N . LEU A 1 202 ? 34.175 -8.213 -42.958 1.00 94.38 202 LEU A N 1
ATOM 1529 C CA . LEU A 1 202 ? 33.831 -7.949 -44.352 1.00 94.38 202 LEU A CA 1
ATOM 1530 C C . LEU A 1 202 ? 32.379 -8.339 -44.672 1.00 94.38 202 LEU A C 1
ATOM 1532 O O . LEU A 1 202 ? 32.027 -8.502 -45.846 1.00 94.38 202 LEU A O 1
ATOM 1536 N N . ASN A 1 203 ? 31.556 -8.623 -43.663 1.00 94.00 203 ASN A N 1
ATOM 1537 C CA . ASN A 1 203 ? 30.225 -9.187 -43.818 1.00 94.00 203 ASN A CA 1
ATOM 1538 C C . ASN A 1 203 ? 29.203 -8.611 -42.821 1.00 94.00 203 ASN A C 1
ATOM 1540 O O . ASN A 1 203 ? 28.749 -9.310 -41.913 1.00 94.00 203 ASN A O 1
ATOM 1544 N N . GLY A 1 204 ? 28.646 -7.451 -43.175 1.00 92.31 204 GLY A N 1
ATOM 1545 C CA . GLY A 1 204 ? 27.715 -6.719 -42.309 1.00 92.31 204 GLY A CA 1
ATOM 1546 C C . GLY A 1 204 ? 26.355 -7.379 -42.022 1.00 92.31 204 GLY A C 1
ATOM 1547 O O . GLY A 1 204 ? 25.464 -6.815 -41.382 1.00 92.31 204 GLY A O 1
ATOM 1548 N N . ASP A 1 205 ? 26.122 -8.587 -42.546 1.00 93.50 205 ASP A N 1
ATOM 1549 C CA . ASP A 1 205 ? 24.943 -9.387 -42.215 1.00 93.50 205 ASP A CA 1
ATOM 1550 C C . ASP A 1 205 ? 25.020 -9.962 -40.788 1.00 93.50 205 ASP A C 1
ATOM 1552 O O . ASP A 1 205 ? 23.980 -10.343 -40.234 1.00 93.50 205 ASP A O 1
ATOM 1556 N N . ASP A 1 206 ? 26.210 -10.078 -40.191 1.00 92.50 206 ASP A N 1
ATOM 1557 C CA . ASP A 1 206 ? 26.355 -10.634 -38.849 1.00 92.50 206 ASP A CA 1
ATOM 1558 C C . ASP A 1 206 ? 25.999 -9.644 -37.725 1.00 92.50 206 ASP A C 1
ATOM 1560 O O . ASP A 1 206 ? 25.472 -10.120 -36.714 1.00 92.50 206 ASP A O 1
ATOM 1564 N N . ALA A 1 207 ? 26.057 -8.315 -37.911 1.00 93.06 207 ALA A N 1
ATOM 1565 C CA . ALA A 1 207 ? 25.443 -7.358 -36.970 1.00 93.06 207 ALA A CA 1
ATOM 1566 C C . ALA A 1 207 ? 23.937 -7.563 -36.776 1.00 93.06 207 ALA A C 1
ATOM 1568 O O . ALA A 1 207 ? 23.391 -7.234 -35.714 1.00 93.06 207 ALA A O 1
ATOM 1569 N N . LEU A 1 208 ? 23.241 -8.075 -37.799 1.00 93.50 208 LEU A N 1
ATOM 1570 C CA . LEU A 1 208 ? 21.793 -8.311 -37.782 1.00 93.50 208 LEU A CA 1
ATOM 1571 C C . LEU A 1 208 ? 21.403 -9.634 -37.115 1.00 93.50 208 LEU A C 1
ATOM 1573 O O . LEU A 1 208 ? 20.213 -9.869 -36.870 1.00 93.50 208 LEU A O 1
ATOM 1577 N N . LEU A 1 209 ? 22.372 -10.513 -36.863 1.00 92.75 209 LEU A N 1
ATOM 1578 C CA . LEU A 1 209 ? 22.138 -11.766 -36.164 1.00 92.75 209 LEU A CA 1
ATOM 1579 C C . LEU A 1 209 ? 22.050 -11.529 -34.657 1.00 92.75 209 LEU A C 1
ATOM 1581 O O . LEU A 1 209 ? 22.590 -10.574 -34.119 1.00 92.75 209 LEU A O 1
ATOM 1585 N N . ASP A 1 210 ? 21.341 -12.428 -33.993 1.00 90.31 210 ASP A N 1
ATOM 1586 C CA . ASP A 1 210 ? 21.250 -12.539 -32.539 1.00 90.31 210 ASP A CA 1
ATOM 1587 C C . ASP A 1 210 ? 21.866 -13.904 -32.208 1.00 90.31 210 ASP A C 1
ATOM 1589 O O . ASP A 1 210 ? 21.258 -14.953 -32.469 1.00 90.31 210 ASP A O 1
ATOM 1593 N N . THR A 1 211 ? 23.152 -13.901 -31.846 1.00 90.81 211 THR A N 1
ATOM 1594 C CA . THR A 1 211 ? 23.973 -15.124 -31.847 1.00 90.81 211 THR A CA 1
ATOM 1595 C C . THR A 1 211 ? 23.718 -15.997 -30.626 1.00 90.81 211 THR A C 1
ATOM 1597 O O . THR A 1 211 ? 23.769 -17.231 -30.728 1.00 90.81 211 THR A O 1
ATOM 1600 N N . ASP A 1 212 ? 23.444 -15.386 -29.480 1.00 87.06 212 ASP A N 1
ATOM 1601 C CA . ASP A 1 212 ? 23.095 -16.084 -28.247 1.00 87.06 212 ASP A CA 1
ATOM 1602 C C . ASP A 1 212 ? 21.583 -16.184 -28.006 1.00 87.06 212 ASP A C 1
ATOM 1604 O O . ASP A 1 212 ? 21.176 -16.928 -27.113 1.00 87.06 212 ASP A O 1
ATOM 1608 N N . PHE A 1 213 ? 20.772 -15.600 -28.890 1.00 86.50 213 PHE A N 1
ATOM 1609 C CA . PHE A 1 213 ? 19.313 -15.636 -28.907 1.00 86.50 213 PHE A CA 1
ATOM 1610 C C . PHE A 1 213 ? 18.657 -14.899 -27.742 1.00 86.50 213 PHE A C 1
ATOM 1612 O O . PHE A 1 213 ? 17.500 -15.199 -27.443 1.00 86.50 213 PHE A O 1
ATOM 1619 N N . ASP A 1 214 ? 19.338 -13.967 -27.077 1.00 85.44 214 ASP A N 1
ATOM 1620 C CA . ASP A 1 214 ? 18.784 -13.236 -25.933 1.00 85.44 214 ASP A CA 1
ATOM 1621 C C . ASP A 1 214 ? 17.801 -12.109 -26.325 1.00 85.44 214 ASP A C 1
ATOM 1623 O O . ASP A 1 214 ? 17.096 -11.534 -25.483 1.00 85.44 214 ASP A O 1
ATOM 1627 N N . GLY A 1 215 ? 17.620 -11.900 -27.633 1.00 84.88 215 GLY A N 1
ATOM 1628 C CA . GLY A 1 215 ? 16.666 -10.966 -28.218 1.00 84.88 215 GLY A CA 1
ATOM 1629 C C . GLY A 1 215 ? 17.276 -9.626 -28.623 1.00 84.88 215 GLY A C 1
ATOM 1630 O O . GLY A 1 215 ? 16.523 -8.746 -29.067 1.00 84.88 215 GLY A O 1
ATOM 1631 N N . VAL A 1 216 ? 18.592 -9.464 -28.491 1.00 89.56 216 VAL A N 1
ATOM 1632 C CA . VAL A 1 216 ? 19.359 -8.313 -28.972 1.00 89.56 216 VAL A CA 1
ATOM 1633 C C . VAL A 1 216 ? 20.270 -8.760 -30.117 1.00 89.56 216 VAL A C 1
ATOM 1635 O O . VAL A 1 216 ? 20.712 -9.895 -30.176 1.00 89.56 216 VAL A O 1
ATOM 1638 N N . THR A 1 217 ? 20.467 -7.904 -31.121 1.00 93.38 217 THR A N 1
ATOM 1639 C CA . THR A 1 217 ? 21.355 -8.245 -32.242 1.00 93.38 217 THR A CA 1
ATOM 1640 C C . THR A 1 217 ? 22.801 -7.903 -31.898 1.00 93.38 217 THR A C 1
ATOM 1642 O O . THR A 1 217 ? 23.038 -6.905 -31.214 1.00 93.38 217 THR A O 1
ATOM 1645 N N . ASN A 1 218 ? 23.758 -8.642 -32.463 1.00 92.44 218 ASN A N 1
ATOM 1646 C CA . ASN A 1 218 ? 25.195 -8.471 -32.230 1.00 92.44 218 ASN A CA 1
ATOM 1647 C C . ASN A 1 218 ? 25.637 -6.998 -32.371 1.00 92.44 218 ASN A C 1
ATOM 1649 O O . ASN A 1 218 ? 26.362 -6.479 -31.523 1.00 92.44 218 ASN A O 1
ATOM 1653 N N . GLY A 1 219 ? 25.143 -6.283 -33.392 1.00 92.44 219 GLY A N 1
ATOM 1654 C CA . GLY A 1 219 ? 25.475 -4.867 -33.601 1.00 92.44 219 GLY A CA 1
ATOM 1655 C C . GLY A 1 219 ? 24.894 -3.926 -32.537 1.00 92.44 219 GLY A C 1
ATOM 1656 O O . GLY A 1 219 ? 25.526 -2.951 -32.126 1.00 92.44 219 GLY A O 1
ATOM 1657 N N . ALA A 1 220 ? 23.699 -4.223 -32.015 1.00 92.38 220 ALA A N 1
ATOM 1658 C CA . ALA A 1 220 ? 23.119 -3.445 -30.921 1.00 92.38 220 ALA A CA 1
ATOM 1659 C C . ALA A 1 220 ? 23.887 -3.662 -29.607 1.00 92.38 220 ALA A C 1
ATOM 1661 O O . ALA A 1 220 ? 24.016 -2.729 -28.808 1.00 92.38 220 ALA A O 1
ATOM 1662 N N . GLU A 1 221 ? 24.431 -4.859 -29.410 1.00 92.19 221 GLU A N 1
ATOM 1663 C CA . GLU A 1 221 ? 25.293 -5.190 -28.280 1.00 92.19 221 GLU A CA 1
ATOM 1664 C C . GLU A 1 221 ? 26.675 -4.550 -28.381 1.00 92.19 221 GLU A C 1
ATOM 1666 O O . GLU A 1 221 ? 27.158 -3.984 -27.397 1.00 92.19 221 GLU A O 1
ATOM 1671 N N . ALA A 1 222 ? 27.277 -4.541 -29.574 1.00 91.69 222 ALA A N 1
ATOM 1672 C CA . ALA A 1 222 ? 28.527 -3.833 -29.848 1.00 91.69 222 ALA A CA 1
ATOM 1673 C C . ALA A 1 222 ? 28.420 -2.350 -29.459 1.00 91.69 222 ALA A C 1
ATOM 1675 O O . ALA A 1 222 ? 29.278 -1.811 -28.752 1.00 91.69 222 ALA A O 1
ATOM 1676 N N . LEU A 1 223 ? 27.302 -1.713 -29.822 1.00 91.88 223 LEU A N 1
ATOM 1677 C CA . LEU A 1 223 ? 27.004 -0.330 -29.457 1.00 91.88 223 LEU A CA 1
ATOM 1678 C C . LEU A 1 223 ? 26.751 -0.144 -27.948 1.00 91.88 223 LEU A C 1
ATOM 1680 O O . LEU A 1 223 ? 27.106 0.894 -27.379 1.00 91.88 223 LEU A O 1
ATOM 1684 N N . ALA A 1 224 ? 26.119 -1.121 -27.291 1.00 88.94 224 ALA A N 1
ATOM 1685 C CA . ALA A 1 224 ? 25.834 -1.096 -25.855 1.00 88.94 224 ALA A CA 1
ATOM 1686 C C . ALA A 1 224 ? 27.044 -1.486 -24.980 1.00 88.94 224 ALA A C 1
ATOM 1688 O O . ALA A 1 224 ? 27.051 -1.189 -23.780 1.00 88.94 224 ALA A O 1
ATOM 1689 N N . GLY A 1 225 ? 28.072 -2.103 -25.571 1.00 88.25 225 GLY A N 1
ATOM 1690 C CA . GLY A 1 225 ? 29.225 -2.668 -24.874 1.00 88.25 225 GLY A CA 1
ATOM 1691 C C . GLY A 1 225 ? 28.903 -3.941 -24.082 1.00 88.25 225 GLY A C 1
ATOM 1692 O O . GLY A 1 225 ? 29.537 -4.170 -23.047 1.00 88.25 225 GLY A O 1
ATOM 1693 N N . THR A 1 226 ? 27.907 -4.713 -24.526 1.00 89.56 226 THR A N 1
ATOM 1694 C CA . THR A 1 226 ? 27.489 -6.012 -23.962 1.00 89.56 226 THR A CA 1
ATOM 1695 C C . THR A 1 226 ? 28.107 -7.179 -24.745 1.00 89.56 226 THR A C 1
ATOM 1697 O O . THR A 1 226 ? 28.938 -6.956 -25.632 1.00 89.56 226 THR A O 1
ATOM 1700 N N . HIS A 1 227 ? 27.830 -8.421 -24.338 1.00 89.31 227 HIS A N 1
ATOM 1701 C CA . HIS A 1 227 ? 28.526 -9.609 -24.832 1.00 89.31 227 HIS A CA 1
ATOM 1702 C C . HIS A 1 227 ? 27.688 -10.428 -25.838 1.00 89.31 227 HIS A C 1
ATOM 1704 O O . HIS A 1 227 ? 26.889 -11.244 -25.401 1.00 89.31 227 HIS A O 1
ATOM 1710 N N . PRO A 1 228 ? 28.034 -10.434 -27.143 1.00 90.12 228 PRO A N 1
ATOM 1711 C CA . PRO A 1 228 ? 27.196 -11.007 -28.209 1.00 90.12 228 PRO A CA 1
ATOM 1712 C C . PRO A 1 228 ? 27.149 -12.537 -28.283 1.00 90.12 228 PRO A C 1
ATOM 1714 O O . PRO A 1 228 ? 26.779 -13.130 -29.290 1.00 90.12 228 PRO A O 1
ATOM 1717 N N . LEU A 1 229 ? 27.656 -13.212 -27.256 1.00 90.00 229 LEU A N 1
ATOM 1718 C CA . LEU A 1 229 ? 27.760 -14.670 -27.184 1.00 90.00 229 LEU A CA 1
ATOM 1719 C C . LEU A 1 229 ? 27.269 -15.204 -25.834 1.00 90.00 229 LEU A C 1
ATOM 1721 O O . LEU A 1 229 ? 27.411 -16.405 -25.565 1.00 90.00 229 LEU A O 1
ATOM 1725 N N . LEU A 1 230 ? 26.810 -14.324 -24.947 1.00 87.38 230 LEU A N 1
ATOM 1726 C CA . LEU A 1 230 ? 26.398 -14.641 -23.595 1.00 87.38 230 LEU A CA 1
ATOM 1727 C C . LEU A 1 230 ? 25.145 -13.840 -23.274 1.00 87.38 230 LEU A C 1
ATOM 1729 O O . LEU A 1 230 ? 25.240 -12.633 -23.135 1.00 87.38 230 LEU A O 1
ATOM 1733 N N . ASP A 1 231 ? 24.069 -14.560 -22.967 1.00 85.00 231 ASP A N 1
ATOM 1734 C CA . ASP A 1 231 ? 22.844 -14.013 -22.383 1.00 85.00 231 ASP A CA 1
ATOM 1735 C C . ASP A 1 231 ? 23.158 -13.131 -21.157 1.00 85.00 231 ASP A C 1
ATOM 1737 O O . ASP A 1 231 ? 23.363 -13.617 -20.033 1.00 85.00 231 ASP A O 1
ATOM 1741 N N . ASP A 1 232 ? 23.264 -11.824 -21.393 1.00 85.19 232 ASP A N 1
ATOM 1742 C CA . ASP A 1 232 ? 23.573 -10.789 -20.405 1.00 85.19 232 ASP A CA 1
ATOM 1743 C C . ASP A 1 232 ? 22.447 -9.746 -20.275 1.00 85.19 232 ASP A C 1
ATOM 1745 O O . ASP A 1 232 ? 22.480 -8.872 -19.392 1.00 85.19 232 ASP A O 1
ATOM 1749 N N . TYR A 1 233 ? 21.380 -9.923 -21.057 1.00 84.94 233 TYR A N 1
ATOM 1750 C CA . TYR A 1 233 ? 20.146 -9.167 -20.955 1.00 84.94 233 TYR A CA 1
ATOM 1751 C C . TYR A 1 233 ? 19.168 -9.798 -19.963 1.00 84.94 233 TYR A C 1
ATOM 1753 O O . TYR A 1 233 ? 19.026 -11.004 -19.803 1.00 84.94 233 TYR A O 1
ATOM 1761 N N . ALA A 1 234 ? 18.480 -8.934 -19.219 1.00 85.56 234 ALA A N 1
ATOM 1762 C CA . ALA A 1 234 ? 17.503 -9.372 -18.234 1.00 85.56 234 ALA A CA 1
ATOM 1763 C C . ALA A 1 234 ? 16.134 -9.649 -18.879 1.00 85.56 234 ALA A C 1
ATOM 1765 O O . ALA A 1 234 ? 15.705 -8.899 -19.763 1.00 85.56 234 ALA A O 1
ATOM 1766 N N . PRO A 1 235 ? 15.362 -10.613 -18.348 1.00 87.62 235 PRO A N 1
ATOM 1767 C CA . PRO A 1 235 ? 14.061 -10.967 -18.886 1.00 87.62 235 PRO A CA 1
ATOM 1768 C C . PRO A 1 235 ? 13.075 -9.808 -18.758 1.00 87.62 235 PRO A C 1
ATOM 1770 O O . PRO A 1 235 ? 13.009 -9.105 -17.748 1.00 87.62 235 PRO A O 1
ATOM 1773 N N . ILE A 1 236 ? 12.201 -9.644 -19.741 1.00 87.56 236 ILE A N 1
ATOM 1774 C CA . ILE A 1 236 ? 11.202 -8.580 -19.747 1.00 87.56 236 ILE A CA 1
ATOM 1775 C C . ILE A 1 236 ? 9.961 -9.043 -18.980 1.00 87.56 236 ILE A C 1
ATOM 1777 O O . ILE A 1 236 ? 9.214 -9.929 -19.406 1.00 87.56 236 ILE A O 1
ATOM 1781 N N . ILE A 1 237 ? 9.689 -8.396 -17.845 1.00 87.56 237 ILE A N 1
ATOM 1782 C CA . ILE A 1 237 ? 8.421 -8.559 -17.129 1.00 87.56 237 ILE A CA 1
ATOM 1783 C C . ILE A 1 237 ? 7.414 -7.576 -17.718 1.00 87.56 237 ILE A C 1
ATOM 1785 O O . ILE A 1 237 ? 7.611 -6.366 -17.642 1.00 87.56 237 ILE A O 1
ATOM 1789 N N . THR A 1 238 ? 6.310 -8.074 -18.274 1.00 83.81 238 THR A N 1
ATOM 1790 C CA . THR A 1 238 ? 5.260 -7.203 -18.817 1.00 83.81 238 THR A CA 1
ATOM 1791 C C . THR A 1 238 ? 4.354 -6.721 -17.677 1.00 83.81 238 THR A C 1
ATOM 1793 O O . THR A 1 238 ? 3.621 -7.542 -17.111 1.00 83.81 238 THR A O 1
ATOM 1796 N N . PRO A 1 239 ? 4.367 -5.419 -17.315 1.00 65.19 239 PRO A N 1
ATOM 1797 C CA . PRO A 1 239 ? 3.535 -4.906 -16.233 1.00 65.19 239 PRO A CA 1
ATOM 1798 C C . PRO A 1 239 ? 2.048 -4.960 -16.625 1.00 65.19 239 PRO A C 1
ATOM 1800 O O . PRO A 1 239 ? 1.669 -4.408 -17.664 1.00 65.19 239 PRO A O 1
ATOM 1803 N N . PRO A 1 240 ? 1.173 -5.593 -15.824 1.00 66.62 240 PRO A N 1
ATOM 1804 C CA . PRO A 1 240 ? -0.244 -5.677 -16.155 1.00 66.62 240 PRO A CA 1
ATOM 1805 C C . PRO A 1 240 ? -1.023 -4.418 -15.776 1.00 66.62 240 PRO A C 1
ATOM 1807 O O . PRO A 1 240 ? -0.577 -3.582 -14.990 1.00 66.62 240 PRO A O 1
ATOM 1810 N N . GLN A 1 241 ? -2.253 -4.335 -16.286 1.00 68.81 241 GLN A N 1
ATOM 1811 C CA . GLN A 1 241 ? -3.241 -3.338 -15.870 1.00 68.81 241 GLN A CA 1
ATOM 1812 C C . GLN A 1 241 ? -3.485 -3.364 -14.349 1.00 68.81 241 GLN A C 1
ATOM 1814 O O . GLN A 1 241 ? -3.255 -4.373 -13.678 1.00 68.81 241 GLN A O 1
ATOM 1819 N N . ALA A 1 242 ? -3.992 -2.248 -13.815 1.00 76.62 242 ALA A N 1
ATOM 1820 C CA . ALA A 1 242 ? -4.399 -2.150 -12.418 1.00 76.62 242 ALA A CA 1
ATOM 1821 C C . ALA A 1 242 ? -5.389 -3.271 -12.062 1.00 76.62 242 ALA A C 1
ATOM 1823 O O . ALA A 1 242 ? -6.430 -3.430 -12.704 1.00 76.62 242 ALA A O 1
ATOM 1824 N N . VAL A 1 243 ? -5.060 -4.048 -11.029 1.00 88.50 243 VAL A N 1
ATOM 1825 C CA . VAL A 1 243 ? -5.923 -5.121 -10.532 1.00 88.50 243 VAL A CA 1
ATOM 1826 C C . VAL A 1 243 ? -6.813 -4.568 -9.438 1.00 88.50 243 VAL A C 1
ATOM 1828 O O . VAL A 1 243 ? -6.343 -3.857 -8.552 1.00 88.50 243 VAL A O 1
ATOM 1831 N N . HIS A 1 244 ? -8.093 -4.922 -9.493 1.00 91.50 244 HIS A N 1
ATOM 1832 C CA . HIS A 1 244 ? -9.055 -4.641 -8.439 1.00 91.50 244 HIS A CA 1
ATOM 1833 C C . HIS A 1 244 ? -9.613 -5.956 -7.911 1.00 91.50 244 HIS A C 1
ATOM 1835 O O . HIS A 1 244 ? -10.122 -6.774 -8.680 1.00 91.50 244 HIS A O 1
ATOM 1841 N N . ILE A 1 245 ? -9.529 -6.148 -6.601 1.00 92.81 245 ILE A N 1
ATOM 1842 C CA . ILE A 1 245 ? -10.159 -7.261 -5.895 1.00 92.81 245 ILE A CA 1
ATOM 1843 C C . ILE A 1 245 ? -10.974 -6.730 -4.724 1.00 92.81 245 ILE A C 1
ATOM 1845 O O . ILE A 1 245 ? -10.724 -5.635 -4.233 1.00 92.81 245 ILE A O 1
ATOM 1849 N N . ASN A 1 246 ? -11.946 -7.517 -4.286 1.00 92.75 246 ASN A N 1
ATOM 1850 C CA . ASN A 1 246 ? -12.696 -7.252 -3.068 1.00 92.75 246 ASN A CA 1
ATOM 1851 C C . ASN A 1 246 ? -12.081 -8.045 -1.920 1.00 92.75 246 ASN A C 1
ATOM 1853 O O . ASN A 1 246 ? -11.707 -9.206 -2.116 1.00 92.75 246 ASN A O 1
ATOM 1857 N N . ALA A 1 247 ? -12.028 -7.435 -0.742 1.00 90.06 247 ALA A N 1
ATOM 1858 C CA . ALA A 1 247 ? -11.719 -8.142 0.484 1.00 90.06 247 ALA A CA 1
ATOM 1859 C C . ALA A 1 247 ? -12.820 -9.160 0.806 1.00 90.06 247 ALA A C 1
ATOM 1861 O O . ALA A 1 247 ? -14.006 -8.877 0.613 1.00 90.06 247 ALA A O 1
ATOM 1862 N N . ASP A 1 248 ? -12.420 -10.346 1.263 1.00 81.25 248 ASP A N 1
ATOM 1863 C CA . ASP A 1 248 ? -13.305 -11.449 1.659 1.00 81.25 248 ASP A CA 1
ATOM 1864 C C . ASP A 1 248 ? -13.464 -11.579 3.183 1.00 81.25 248 ASP A C 1
ATOM 1866 O O . ASP A 1 248 ? -14.392 -12.238 3.656 1.00 81.25 248 ASP A O 1
ATOM 1870 N N . HIS A 1 249 ? -12.590 -10.925 3.947 1.00 79.12 249 HIS A N 1
ATOM 1871 C CA . HIS A 1 249 ? -12.629 -10.791 5.404 1.00 79.12 249 HIS A CA 1
ATOM 1872 C C . HIS A 1 249 ? -11.843 -9.525 5.813 1.00 79.12 249 HIS A C 1
ATOM 1874 O O . HIS A 1 249 ? -11.469 -8.730 4.949 1.00 79.12 249 HIS A O 1
ATOM 1880 N N . THR A 1 250 ? -11.571 -9.335 7.105 1.00 74.56 250 THR A N 1
ATOM 1881 C CA . THR A 1 250 ? -10.673 -8.295 7.638 1.00 74.56 250 THR A CA 1
ATOM 1882 C C . THR A 1 250 ? -9.318 -8.298 6.933 1.00 74.56 250 THR A C 1
ATOM 1884 O O . THR A 1 250 ? -8.803 -7.250 6.551 1.00 74.56 250 THR A O 1
ATOM 1887 N N . PHE A 1 251 ? -8.787 -9.493 6.658 1.00 78.75 251 PHE A N 1
ATOM 1888 C CA . PHE A 1 251 ? -7.629 -9.671 5.793 1.00 78.75 251 PHE A CA 1
ATOM 1889 C C . PHE A 1 251 ? -7.955 -10.557 4.604 1.00 78.75 251 PHE A C 1
ATOM 1891 O O . PHE A 1 251 ? -8.588 -11.603 4.744 1.00 78.75 251 PHE A O 1
ATOM 1898 N N . THR A 1 252 ? -7.412 -10.189 3.448 1.00 84.31 252 THR A N 1
ATOM 1899 C CA . THR A 1 252 ? -7.485 -11.012 2.242 1.00 84.31 252 THR A CA 1
ATOM 1900 C C . THR A 1 252 ? -6.256 -11.902 2.162 1.00 84.31 252 THR A C 1
ATOM 1902 O O . THR A 1 252 ? -5.125 -11.417 2.172 1.00 84.31 252 THR A O 1
ATOM 1905 N N . LYS A 1 253 ? -6.439 -13.221 2.058 1.00 84.88 253 LYS A N 1
ATOM 1906 C CA . LYS A 1 253 ? -5.304 -14.134 1.879 1.00 84.88 253 LYS A CA 1
ATOM 1907 C C . LYS A 1 253 ? -4.857 -14.158 0.421 1.00 84.88 253 LYS A C 1
ATOM 1909 O O . LYS A 1 253 ? -5.568 -14.664 -0.448 1.00 84.88 253 LYS A O 1
ATOM 1914 N N . LEU A 1 254 ? -3.630 -13.721 0.164 1.00 87.44 254 LEU A N 1
ATOM 1915 C CA . LEU A 1 254 ? -2.997 -13.781 -1.149 1.00 87.44 254 LEU A CA 1
ATOM 1916 C C . LEU A 1 254 ? -1.777 -14.702 -1.112 1.00 87.44 254 LEU A C 1
ATOM 1918 O O . LEU A 1 254 ? -0.988 -14.695 -0.176 1.00 87.44 254 LEU A O 1
ATOM 1922 N N . ASN A 1 255 ? -1.621 -15.530 -2.139 1.00 88.56 255 ASN A N 1
ATOM 1923 C CA . ASN A 1 255 ? -0.416 -16.324 -2.363 1.00 88.56 255 ASN A CA 1
ATOM 1924 C C . ASN A 1 255 ? 0.112 -16.049 -3.771 1.00 88.56 255 ASN A C 1
ATOM 1926 O O . ASN A 1 255 ? -0.612 -15.497 -4.601 1.00 88.56 255 ASN A O 1
ATOM 1930 N N . LEU A 1 256 ? 1.352 -16.458 -4.048 1.00 88.56 256 LEU A N 1
ATOM 1931 C CA . LEU A 1 256 ? 1.996 -16.189 -5.334 1.00 88.56 256 LEU A CA 1
ATOM 1932 C C . LEU A 1 256 ? 1.156 -16.670 -6.530 1.00 88.56 256 LEU A C 1
ATOM 1934 O O . LEU A 1 256 ? 0.943 -15.915 -7.470 1.00 88.56 256 LEU A O 1
ATOM 1938 N N . GLN A 1 257 ? 0.607 -17.889 -6.477 1.00 88.38 257 GLN A N 1
ATOM 1939 C CA . GLN A 1 257 ? -0.212 -18.434 -7.570 1.00 88.38 257 GLN A CA 1
ATOM 1940 C C . GLN A 1 257 ? -1.477 -17.607 -7.823 1.00 88.38 257 GLN A C 1
ATOM 1942 O O . GLN A 1 257 ? -1.848 -17.358 -8.969 1.00 88.38 257 GLN A O 1
ATOM 1947 N N . ARG A 1 258 ? -2.146 -17.175 -6.752 1.00 88.31 258 ARG A N 1
ATOM 1948 C CA . ARG A 1 258 ? -3.347 -16.347 -6.828 1.00 88.31 258 ARG A CA 1
ATOM 1949 C C . ARG A 1 258 ? -3.016 -14.956 -7.353 1.00 88.31 258 ARG A C 1
ATOM 1951 O O . ARG A 1 258 ? -3.776 -14.462 -8.175 1.00 88.31 258 ARG A O 1
ATOM 1958 N N . LEU A 1 259 ? -1.905 -14.361 -6.917 1.00 88.56 259 LEU A N 1
ATOM 1959 C CA . LEU A 1 259 ? -1.429 -13.077 -7.429 1.00 88.56 259 LEU A CA 1
ATOM 1960 C C . LEU A 1 259 ? -1.142 -13.160 -8.924 1.00 88.56 259 LEU A C 1
ATOM 1962 O O . LEU A 1 259 ? -1.743 -12.399 -9.668 1.00 88.56 259 LEU A O 1
ATOM 1966 N N . VAL A 1 260 ? -0.334 -14.131 -9.364 1.00 88.12 260 VAL A N 1
ATOM 1967 C CA . VAL A 1 260 ? -0.012 -14.326 -10.788 1.00 88.12 260 VAL A CA 1
ATOM 1968 C C . VAL A 1 260 ? -1.284 -14.487 -11.626 1.00 88.12 260 VAL A C 1
ATOM 1970 O O . VAL A 1 260 ? -1.413 -13.882 -12.686 1.00 88.12 260 VAL A O 1
ATOM 1973 N N . PHE A 1 261 ? -2.260 -15.254 -11.128 1.00 87.62 261 PHE A N 1
ATOM 1974 C CA . PHE A 1 261 ? -3.546 -15.431 -11.802 1.00 87.62 261 PHE A CA 1
ATOM 1975 C C . PHE A 1 261 ? -4.384 -14.145 -11.864 1.00 87.62 261 PHE A C 1
ATOM 1977 O O . PHE A 1 261 ? -4.997 -13.860 -12.886 1.00 87.62 261 PHE A O 1
ATOM 1984 N N . LEU A 1 262 ? -4.455 -13.379 -10.772 1.00 87.56 262 LEU A N 1
ATOM 1985 C CA . LEU A 1 262 ? -5.237 -12.141 -10.718 1.00 87.56 262 LEU A CA 1
ATOM 1986 C C . LEU A 1 262 ? -4.624 -11.039 -11.581 1.00 87.56 262 LEU A C 1
ATOM 1988 O O . LEU A 1 262 ? -5.353 -10.251 -12.179 1.00 87.56 262 LEU A O 1
ATOM 1992 N N . THR A 1 263 ? -3.296 -10.981 -11.628 1.00 86.25 263 THR A N 1
ATOM 1993 C CA . THR A 1 263 ? -2.563 -9.948 -12.350 1.00 86.25 263 THR A CA 1
ATOM 1994 C C . THR A 1 263 ? -2.345 -10.303 -13.811 1.00 86.25 263 THR A C 1
ATOM 1996 O O . THR A 1 263 ? -2.090 -9.399 -14.594 1.00 86.25 263 THR A O 1
ATOM 1999 N N . ASN A 1 264 ? -2.482 -11.575 -14.208 1.00 85.50 264 ASN A N 1
ATOM 2000 C CA . ASN A 1 264 ? -2.080 -12.062 -15.533 1.00 85.50 264 ASN A CA 1
ATOM 2001 C C . ASN A 1 264 ? -0.656 -11.618 -15.901 1.00 85.50 264 ASN A C 1
ATOM 2003 O O . ASN A 1 264 ? -0.360 -11.353 -17.068 1.00 85.50 264 ASN A O 1
ATOM 2007 N N . ILE A 1 265 ? 0.214 -11.483 -14.897 1.00 87.06 265 ILE A N 1
ATOM 2008 C CA . ILE A 1 265 ? 1.593 -11.085 -15.129 1.00 87.06 265 ILE A CA 1
ATOM 2009 C C . ILE A 1 265 ? 2.323 -12.172 -15.906 1.00 87.06 265 ILE A C 1
ATOM 2011 O O . ILE A 1 265 ? 2.118 -13.368 -15.692 1.00 87.06 265 ILE A O 1
ATOM 2015 N N . SER A 1 266 ? 3.167 -11.734 -16.828 1.00 86.75 266 SER A N 1
ATOM 2016 C CA . SER A 1 266 ? 3.976 -12.613 -17.654 1.00 86.75 266 SER A CA 1
ATOM 2017 C C . SER A 1 266 ? 5.394 -12.082 -17.732 1.00 86.75 266 SER A C 1
ATOM 2019 O O . SER A 1 266 ? 5.642 -10.880 -17.604 1.00 86.75 266 SER A O 1
ATOM 2021 N N . VAL A 1 267 ? 6.313 -13.017 -17.907 1.00 88.56 267 VAL A N 1
ATOM 2022 C CA . VAL A 1 267 ? 7.723 -12.759 -18.140 1.00 88.56 267 VAL A CA 1
ATOM 2023 C C . VAL A 1 267 ? 8.088 -13.415 -19.458 1.00 88.56 267 VAL A C 1
ATOM 2025 O O . VAL A 1 267 ? 7.623 -14.521 -19.748 1.00 88.56 267 VAL A O 1
ATOM 2028 N N . GLN A 1 268 ? 8.879 -12.720 -20.255 1.00 86.75 268 GLN A N 1
ATOM 2029 C CA . GLN A 1 268 ? 9.434 -13.251 -21.480 1.00 86.75 268 GLN A CA 1
ATOM 2030 C C . GLN A 1 268 ? 10.911 -12.922 -21.526 1.00 86.75 268 GLN A C 1
ATOM 2032 O O . GLN A 1 268 ? 11.308 -11.804 -21.217 1.00 86.75 268 GLN A O 1
ATOM 2037 N N . ASP A 1 269 ? 11.680 -13.908 -21.936 1.00 86.12 269 ASP A N 1
ATOM 2038 C CA . ASP A 1 269 ? 13.090 -13.781 -22.234 1.00 86.12 269 ASP A CA 1
ATOM 2039 C C . ASP A 1 269 ? 13.339 -14.173 -23.691 1.00 86.12 269 ASP A C 1
ATOM 2041 O O . ASP A 1 269 ? 12.554 -14.966 -24.237 1.00 86.12 269 ASP A O 1
ATOM 2045 N N . GLY A 1 270 ? 14.357 -13.593 -24.326 1.00 78.69 270 GLY A N 1
ATOM 2046 C CA . GLY A 1 270 ? 14.692 -13.912 -25.714 1.00 78.69 270 GLY A CA 1
ATOM 2047 C C . GLY A 1 270 ? 15.134 -15.364 -25.858 1.00 78.69 270 GLY A C 1
ATOM 2048 O O . GLY A 1 270 ? 14.527 -16.108 -26.641 1.00 78.69 270 GLY A O 1
ATOM 2049 N N . LEU A 1 271 ? 16.085 -15.790 -25.018 1.00 82.88 271 LEU A N 1
ATOM 2050 C CA . LEU A 1 271 ? 16.724 -17.102 -25.113 1.00 82.88 271 LEU A CA 1
ATOM 2051 C C . LEU A 1 271 ? 15.869 -18.179 -24.446 1.00 82.88 271 LEU A C 1
ATOM 2053 O O . LEU A 1 271 ? 15.579 -19.233 -25.028 1.00 82.88 271 LEU A O 1
ATOM 2057 N N . ASP A 1 272 ? 15.416 -17.920 -23.223 1.00 79.12 272 ASP A N 1
ATOM 2058 C CA . ASP A 1 272 ? 14.738 -18.926 -22.419 1.00 79.12 272 ASP A CA 1
ATOM 2059 C C . ASP A 1 272 ? 13.193 -18.933 -22.610 1.00 79.12 272 ASP A C 1
ATOM 2061 O O . ASP A 1 272 ? 12.496 -19.886 -22.221 1.00 79.12 272 ASP A O 1
ATOM 2065 N N . GLY A 1 273 ? 12.618 -17.906 -23.248 1.00 76.25 273 GLY A N 1
ATOM 2066 C CA . GLY A 1 273 ? 11.210 -17.842 -23.666 1.00 76.25 273 GLY A CA 1
ATOM 2067 C C . GLY A 1 273 ? 10.189 -17.417 -22.590 1.00 76.25 273 GLY A C 1
ATOM 2068 O O . GLY A 1 273 ? 10.501 -16.899 -21.529 1.00 76.25 273 GLY A O 1
ATOM 2069 N N . ALA A 1 274 ? 8.888 -17.621 -22.844 1.00 67.06 274 ALA A N 1
ATOM 2070 C CA . ALA A 1 274 ? 7.790 -17.023 -22.054 1.00 67.06 274 ALA A CA 1
ATOM 2071 C C . ALA A 1 274 ? 7.484 -17.677 -20.677 1.00 67.06 274 ALA A C 1
ATOM 2073 O O . ALA A 1 274 ? 6.425 -17.445 -20.088 1.00 67.06 274 ALA A O 1
ATOM 2074 N N . SER A 1 275 ? 8.321 -18.592 -20.176 1.00 66.25 275 SER A N 1
ATOM 2075 C CA . SER A 1 275 ? 8.069 -19.323 -18.909 1.00 66.25 275 SER A CA 1
ATOM 2076 C C . SER A 1 275 ? 9.338 -19.777 -18.179 1.00 66.25 275 SER A C 1
ATOM 2078 O O . SER A 1 275 ? 9.267 -20.606 -17.272 1.00 66.25 275 SER A O 1
ATOM 2080 N N . CYS A 1 276 ? 10.487 -19.250 -18.580 1.00 67.38 276 CYS A N 1
ATOM 2081 C CA . CYS A 1 276 ? 11.801 -19.584 -18.045 1.00 67.38 276 CYS A CA 1
ATOM 2082 C C . CYS A 1 276 ? 12.069 -19.049 -16.648 1.00 67.38 276 CYS A C 1
ATOM 2084 O O . CYS A 1 276 ? 12.630 -19.726 -15.790 1.00 67.38 276 CYS A O 1
ATOM 2086 N N . CYS A 1 277 ? 11.664 -17.802 -16.448 1.00 76.00 277 CYS A N 1
ATOM 2087 C CA . CYS A 1 277 ? 12.457 -16.903 -15.647 1.00 76.00 277 CYS A CA 1
ATOM 2088 C C . CYS A 1 277 ? 11.754 -16.731 -14.317 1.00 76.00 277 CYS A C 1
ATOM 2090 O O . CYS A 1 277 ? 10.784 -15.982 -14.229 1.00 76.00 277 CYS A O 1
ATOM 2092 N N . GLY A 1 278 ? 12.165 -17.530 -13.328 1.00 80.06 278 GLY A N 1
ATOM 2093 C CA . GLY A 1 278 ? 11.444 -17.826 -12.087 1.00 80.06 278 GLY A CA 1
ATOM 2094 C C . GLY A 1 278 ? 10.704 -16.627 -11.491 1.00 80.06 278 GLY A C 1
ATOM 2095 O O . GLY A 1 278 ? 11.249 -15.905 -10.657 1.00 80.06 278 GLY A O 1
ATOM 2096 N N . LEU A 1 279 ? 9.449 -16.436 -11.914 1.00 87.12 279 LEU A N 1
ATOM 2097 C CA . LEU A 1 279 ? 8.677 -15.247 -11.585 1.00 87.12 279 LEU A CA 1
ATOM 2098 C C . LEU A 1 279 ? 8.173 -15.349 -10.153 1.00 87.12 279 LEU A C 1
ATOM 2100 O O . LEU A 1 279 ? 7.422 -16.257 -9.786 1.00 87.12 279 LEU A O 1
ATOM 2104 N N . THR A 1 280 ? 8.577 -14.385 -9.343 1.00 88.75 280 THR A N 1
ATOM 2105 C CA . THR A 1 280 ? 8.250 -14.318 -7.924 1.00 88.75 280 THR A CA 1
ATOM 2106 C C . THR A 1 280 ? 7.760 -12.921 -7.572 1.00 88.75 280 THR A C 1
ATOM 2108 O O . THR A 1 280 ? 8.174 -11.933 -8.171 1.00 88.75 280 THR A O 1
ATOM 2111 N N . ALA A 1 281 ? 6.851 -12.835 -6.607 1.00 89.38 281 ALA A N 1
ATOM 2112 C CA . ALA A 1 281 ? 6.486 -11.580 -5.966 1.00 89.38 281 ALA A CA 1
ATOM 2113 C C . ALA A 1 281 ? 7.250 -11.505 -4.647 1.00 89.38 281 ALA A C 1
ATOM 2115 O O . ALA A 1 281 ? 7.115 -12.407 -3.812 1.00 89.38 281 ALA A O 1
ATOM 2116 N N . LEU A 1 282 ? 8.054 -10.457 -4.471 1.00 86.81 282 LEU A N 1
ATOM 2117 C CA . LEU A 1 282 ? 8.853 -10.286 -3.268 1.00 86.81 282 LEU A CA 1
ATOM 2118 C C . LEU A 1 282 ? 7.946 -10.191 -2.041 1.00 86.81 282 LEU A C 1
ATOM 2120 O O . LEU A 1 282 ? 6.926 -9.501 -2.027 1.00 86.81 282 LEU A O 1
ATOM 2124 N N . GLY A 1 283 ? 8.297 -10.952 -1.014 1.00 82.25 283 GLY A N 1
ATOM 2125 C CA . GLY A 1 283 ? 7.479 -11.164 0.167 1.00 82.25 283 GLY A CA 1
ATOM 2126 C C . GLY A 1 283 ? 6.470 -12.316 0.063 1.00 82.25 283 GLY A C 1
ATOM 2127 O O . GLY A 1 283 ? 5.954 -12.704 1.104 1.00 82.25 283 GLY A O 1
ATOM 2128 N N . PHE A 1 284 ? 6.167 -12.887 -1.102 1.00 85.81 284 PHE A N 1
ATOM 2129 C CA . PHE A 1 284 ? 5.252 -14.039 -1.231 1.00 85.81 284 PHE A CA 1
ATOM 2130 C C . PHE A 1 284 ? 5.988 -15.379 -1.425 1.00 85.81 284 PHE A C 1
ATOM 2132 O O . PHE A 1 284 ? 5.366 -16.399 -1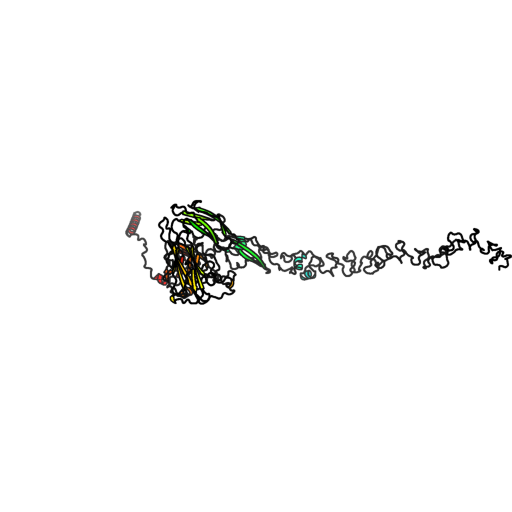.729 1.00 85.81 284 PHE A O 1
ATOM 2139 N N . GLU A 1 285 ? 7.308 -15.406 -1.232 1.00 80.12 285 GLU A N 1
ATOM 2140 C CA . GLU A 1 285 ? 8.171 -16.577 -1.447 1.00 80.12 285 GLU A CA 1
ATOM 2141 C C . GLU A 1 285 ? 7.989 -17.640 -0.360 1.00 80.12 285 GLU A C 1
ATOM 2143 O O . GLU A 1 285 ? 8.131 -18.835 -0.614 1.00 80.12 285 GLU A O 1
ATOM 2148 N N . THR A 1 286 ? 7.658 -17.213 0.861 1.00 76.44 286 THR A N 1
ATOM 2149 C CA . THR A 1 286 ? 7.471 -18.098 2.023 1.00 76.44 286 THR A CA 1
ATOM 2150 C C . THR A 1 286 ? 6.052 -18.657 2.132 1.00 76.44 286 THR A C 1
ATOM 2152 O O . THR A 1 286 ? 5.776 -19.470 3.017 1.00 76.44 286 THR A O 1
ATOM 2155 N N . GLY A 1 287 ? 5.158 -18.272 1.216 1.00 80.25 287 GLY A N 1
ATOM 2156 C CA . GLY A 1 287 ? 3.799 -18.784 1.122 1.00 80.25 287 GLY A CA 1
ATOM 2157 C C . GLY A 1 287 ? 2.744 -17.686 1.066 1.00 80.25 287 GLY A C 1
ATOM 2158 O O . GLY A 1 287 ? 2.964 -16.583 0.574 1.00 80.25 287 GLY A O 1
ATOM 2159 N N . ALA A 1 288 ? 1.545 -18.032 1.523 1.00 81.56 288 ALA A N 1
ATOM 2160 C CA . ALA A 1 288 ? 0.425 -17.108 1.540 1.00 81.56 288 ALA A CA 1
ATOM 2161 C C . ALA A 1 288 ? 0.580 -16.058 2.648 1.00 81.56 288 ALA A C 1
ATOM 2163 O O . ALA A 1 288 ? 0.989 -16.392 3.759 1.00 81.56 288 ALA A O 1
ATOM 2164 N N . LYS A 1 289 ? 0.166 -14.828 2.358 1.00 80.12 289 LYS A N 1
ATOM 2165 C CA . LYS A 1 289 ? 0.105 -13.709 3.294 1.00 80.12 289 LYS A CA 1
ATOM 2166 C C . LYS A 1 289 ? -1.323 -13.219 3.455 1.00 80.12 289 LYS A C 1
ATOM 2168 O O . LYS A 1 289 ? -2.109 -13.271 2.512 1.00 80.12 289 LYS A O 1
ATOM 2173 N N . ASN A 1 290 ? -1.619 -12.720 4.644 1.00 79.69 290 ASN A N 1
ATOM 2174 C CA . ASN A 1 290 ? -2.820 -11.950 4.919 1.00 79.69 290 ASN A CA 1
ATOM 2175 C C . ASN A 1 290 ? -2.489 -10.485 4.641 1.00 79.69 290 ASN A C 1
ATOM 2177 O O . ASN A 1 290 ? -1.494 -9.985 5.162 1.00 79.69 290 ASN A O 1
ATOM 2181 N N . VAL A 1 291 ? -3.268 -9.837 3.780 1.00 83.50 291 VAL A N 1
ATOM 2182 C CA . VAL A 1 291 ? -3.076 -8.430 3.413 1.00 83.50 291 VAL A CA 1
ATOM 2183 C C . VAL A 1 291 ? -4.318 -7.622 3.763 1.00 83.50 291 VAL A C 1
ATOM 2185 O O . VAL A 1 291 ? -5.443 -8.108 3.612 1.00 83.50 291 VAL A O 1
ATOM 2188 N N . SER A 1 292 ? -4.103 -6.402 4.246 1.00 85.38 292 SER A N 1
ATOM 2189 C CA . SER A 1 292 ? -5.168 -5.444 4.535 1.00 85.38 292 SER A CA 1
ATOM 2190 C C . SER A 1 292 ? -5.771 -4.890 3.244 1.00 85.38 292 SER A C 1
ATOM 2192 O O . SER A 1 292 ? -5.189 -4.999 2.162 1.00 85.38 292 SER A O 1
ATOM 2194 N N . SER A 1 293 ? -6.955 -4.295 3.362 1.00 91.44 293 SER A N 1
ATOM 2195 C CA . SER A 1 293 ? -7.560 -3.548 2.254 1.00 91.44 293 SER A CA 1
ATOM 2196 C C . SER A 1 293 ? -6.762 -2.272 1.952 1.00 91.44 293 SER A C 1
ATOM 2198 O O . SER A 1 293 ? -6.017 -1.794 2.805 1.00 91.44 293 SER A O 1
ATOM 2200 N N . GLY A 1 294 ? -6.899 -1.741 0.737 1.00 92.44 294 GLY A N 1
ATOM 2201 C CA . GLY A 1 294 ? -6.219 -0.526 0.291 1.00 92.44 294 GLY A CA 1
ATOM 2202 C C . GLY A 1 294 ? -5.324 -0.759 -0.922 1.00 92.44 294 GLY A C 1
ATOM 2203 O O . GLY A 1 294 ? -5.646 -1.549 -1.816 1.00 92.44 294 GLY A O 1
ATOM 2204 N N . LEU A 1 295 ? -4.210 -0.032 -0.978 1.00 92.00 295 LEU A N 1
ATOM 2205 C CA . LEU A 1 295 ? -3.201 -0.162 -2.027 1.00 92.00 295 LEU A CA 1
ATOM 2206 C C . LEU A 1 295 ? -2.117 -1.140 -1.573 1.00 92.00 295 LEU A C 1
ATOM 2208 O O . LEU A 1 295 ? -1.358 -0.843 -0.657 1.00 92.00 295 LEU A O 1
ATOM 2212 N N . LEU A 1 296 ? -2.017 -2.290 -2.238 1.00 90.44 296 LEU A N 1
ATOM 2213 C CA . LEU A 1 296 ? -0.942 -3.252 -2.011 1.00 90.44 296 LEU A CA 1
ATOM 2214 C C . LEU A 1 296 ? 0.110 -3.126 -3.125 1.00 90.44 296 LEU A C 1
ATOM 2216 O O . LEU A 1 296 ? -0.141 -3.606 -4.237 1.00 90.44 296 LEU A O 1
ATOM 2220 N N . PRO A 1 297 ? 1.281 -2.515 -2.871 1.00 89.62 297 PRO A N 1
ATOM 2221 C CA . PRO A 1 297 ? 2.399 -2.568 -3.803 1.00 89.62 297 PRO A CA 1
ATOM 2222 C C . PRO A 1 297 ? 3.005 -3.978 -3.815 1.00 89.62 297 PRO A C 1
ATOM 2224 O O . PRO A 1 297 ? 3.318 -4.562 -2.777 1.00 89.62 297 PRO A O 1
ATOM 2227 N N . VAL A 1 298 ? 3.162 -4.541 -5.009 1.00 89.44 298 VAL A N 1
ATOM 2228 C CA . VAL A 1 298 ? 3.763 -5.850 -5.262 1.00 89.44 298 VAL A CA 1
ATOM 2229 C C . VAL A 1 298 ? 4.983 -5.642 -6.148 1.00 89.44 298 VAL A C 1
ATOM 2231 O O . VAL A 1 298 ? 4.860 -5.206 -7.291 1.00 89.44 298 VAL A O 1
ATOM 2234 N N . LEU A 1 299 ? 6.161 -5.978 -5.626 1.00 90.75 299 LEU A N 1
ATOM 2235 C CA . LEU A 1 299 ? 7.406 -5.950 -6.387 1.00 90.75 299 LEU A CA 1
ATOM 2236 C C . LEU A 1 299 ? 7.661 -7.331 -6.990 1.00 90.75 299 LEU A C 1
ATOM 2238 O O . LEU A 1 299 ? 7.953 -8.296 -6.281 1.00 90.75 299 LEU A O 1
ATOM 2242 N N . TRP A 1 300 ? 7.530 -7.430 -8.304 1.00 91.19 300 TRP A N 1
ATOM 2243 C CA . TRP A 1 300 ? 7.813 -8.639 -9.059 1.00 91.19 300 TRP A CA 1
ATOM 2244 C C . TRP A 1 300 ? 9.301 -8.743 -9.359 1.00 91.19 300 TRP A C 1
ATOM 2246 O O . TRP A 1 300 ? 9.954 -7.739 -9.636 1.00 91.19 300 TRP A O 1
ATOM 2256 N N . ARG A 1 301 ? 9.823 -9.967 -9.311 1.00 91.75 301 ARG A N 1
ATOM 2257 C CA . ARG A 1 301 ? 11.204 -10.316 -9.628 1.00 91.75 301 ARG A CA 1
ATOM 2258 C C . ARG A 1 301 ? 11.229 -11.559 -10.508 1.00 91.75 301 ARG A C 1
ATOM 2260 O O . ARG A 1 301 ? 10.641 -12.578 -10.139 1.00 91.75 301 ARG A O 1
ATOM 2267 N N . ALA A 1 302 ? 11.947 -11.481 -11.620 1.00 91.50 302 ALA A N 1
ATOM 2268 C CA . ALA A 1 302 ? 12.262 -12.611 -12.482 1.00 91.50 302 ALA A CA 1
ATOM 2269 C C . ALA A 1 302 ? 13.780 -12.777 -12.589 1.00 91.50 302 ALA A C 1
ATOM 2271 O O . ALA A 1 302 ? 14.521 -11.799 -12.481 1.00 91.50 302 ALA A O 1
ATOM 2272 N N . VAL A 1 303 ? 14.213 -14.027 -12.744 1.00 90.50 303 VAL A N 1
ATOM 2273 C CA . VAL A 1 303 ? 15.614 -14.407 -12.950 1.00 90.50 303 VAL A CA 1
ATOM 2274 C C . VAL A 1 303 ? 15.644 -15.475 -14.035 1.00 90.50 303 VAL A C 1
ATOM 2276 O O . VAL A 1 303 ? 14.944 -16.478 -13.867 1.00 90.50 303 VAL A O 1
ATOM 2279 N N . ASP A 1 304 ? 16.375 -15.245 -15.119 1.00 88.88 304 ASP A N 1
ATOM 2280 C CA . ASP A 1 304 ? 16.635 -16.225 -16.189 1.00 88.88 304 ASP A CA 1
ATOM 2281 C C . ASP A 1 304 ? 17.653 -17.301 -15.758 1.00 88.88 304 ASP A C 1
ATOM 2283 O O . ASP A 1 304 ? 18.043 -17.398 -14.583 1.00 88.88 304 ASP A O 1
ATOM 2287 N N . ASN A 1 305 ? 18.044 -18.168 -16.694 1.00 87.25 305 ASN A N 1
ATOM 2288 C CA . ASN A 1 305 ? 19.016 -19.226 -16.440 1.00 87.25 305 ASN A CA 1
ATOM 2289 C C . ASN A 1 305 ? 20.472 -18.731 -16.381 1.00 87.25 305 ASN A C 1
ATOM 2291 O O . ASN A 1 305 ? 21.288 -19.387 -15.718 1.00 87.25 305 ASN A O 1
ATOM 2295 N N . ALA A 1 306 ? 20.802 -17.613 -17.032 1.00 86.31 306 ALA A N 1
ATOM 2296 C CA . ALA A 1 306 ? 22.116 -16.971 -16.971 1.00 86.31 306 ALA A CA 1
ATOM 2297 C C . ALA A 1 306 ? 22.351 -16.227 -15.639 1.00 86.31 306 ALA A C 1
ATOM 2299 O O . ALA A 1 306 ? 23.490 -16.066 -15.189 1.00 86.31 306 ALA A O 1
ATOM 2300 N N . GLY A 1 307 ? 21.274 -15.895 -14.928 1.00 85.69 307 GLY A N 1
ATOM 2301 C CA . GLY A 1 307 ? 21.264 -15.204 -13.648 1.00 85.69 307 GLY A CA 1
ATOM 2302 C C . GLY A 1 307 ? 20.965 -13.707 -13.741 1.00 85.69 307 GLY A C 1
ATOM 2303 O O . GLY A 1 307 ? 21.110 -13.034 -12.710 1.00 85.69 307 GLY A O 1
ATOM 2304 N N . ASN A 1 308 ? 20.539 -13.187 -14.898 1.00 88.25 308 ASN A N 1
ATOM 2305 C CA . ASN A 1 308 ? 20.153 -11.784 -15.034 1.00 88.25 308 ASN A CA 1
ATOM 2306 C C . ASN A 1 308 ? 18.821 -11.555 -14.295 1.00 88.25 308 ASN A C 1
ATOM 2308 O O . ASN A 1 308 ? 18.032 -12.468 -14.037 1.00 88.25 308 ASN A O 1
ATOM 2312 N N . ILE A 1 309 ? 18.611 -10.342 -13.775 1.00 91.12 309 ILE A N 1
ATOM 2313 C CA . ILE A 1 309 ? 17.501 -10.055 -12.851 1.00 91.12 309 ILE A CA 1
ATOM 2314 C C . ILE A 1 309 ? 16.709 -8.864 -13.358 1.00 91.12 309 ILE A C 1
ATOM 2316 O O . ILE A 1 309 ? 17.244 -7.764 -13.470 1.00 91.12 309 ILE A O 1
ATOM 2320 N N . ALA A 1 310 ? 15.402 -9.057 -13.516 1.00 91.19 310 ALA A N 1
ATOM 2321 C CA . ALA A 1 310 ? 14.457 -7.980 -13.771 1.00 91.19 310 ALA A CA 1
ATOM 2322 C C . ALA A 1 310 ? 13.493 -7.796 -12.601 1.00 91.19 310 ALA A C 1
ATOM 2324 O O . ALA A 1 310 ? 13.077 -8.762 -11.948 1.00 91.19 310 ALA A O 1
ATOM 2325 N N . THR A 1 311 ? 13.110 -6.545 -12.345 1.00 92.06 311 THR A N 1
ATOM 2326 C CA . THR A 1 311 ? 12.099 -6.199 -11.345 1.00 92.06 311 THR A CA 1
ATOM 2327 C C . THR A 1 311 ? 11.094 -5.188 -11.883 1.00 92.06 311 THR A C 1
ATOM 2329 O O . THR A 1 311 ? 11.431 -4.318 -12.681 1.00 92.06 311 THR A O 1
ATOM 2332 N N . VAL A 1 312 ? 9.837 -5.299 -11.444 1.00 91.00 312 VAL A N 1
ATOM 2333 C CA . VAL A 1 312 ? 8.781 -4.331 -11.776 1.00 91.00 312 VAL A CA 1
ATOM 2334 C C . VAL A 1 312 ? 7.777 -4.211 -10.636 1.00 91.00 312 VAL A C 1
ATOM 2336 O O . VAL A 1 312 ? 7.408 -5.205 -10.011 1.00 91.00 312 VAL A O 1
ATOM 2339 N N . GLU A 1 313 ? 7.330 -2.993 -10.350 1.00 89.81 313 GLU A N 1
ATOM 2340 C CA . GLU A 1 313 ? 6.331 -2.729 -9.315 1.00 89.81 313 GLU A CA 1
ATOM 2341 C C . GLU A 1 313 ? 4.915 -2.697 -9.909 1.00 89.81 313 GLU A C 1
ATOM 2343 O O . GLU A 1 313 ? 4.678 -2.121 -10.971 1.00 89.81 313 GLU A O 1
ATOM 2348 N N . GLN A 1 314 ? 3.960 -3.315 -9.215 1.00 88.75 314 GLN A N 1
ATOM 2349 C CA . GLN A 1 314 ? 2.540 -3.300 -9.555 1.00 88.75 314 GLN A CA 1
ATOM 2350 C C . GLN A 1 314 ? 1.700 -3.036 -8.308 1.00 88.75 314 GLN A C 1
ATOM 2352 O O . GLN A 1 314 ? 1.884 -3.685 -7.285 1.00 88.75 314 GLN A O 1
ATOM 2357 N N . THR A 1 315 ? 0.701 -2.161 -8.407 1.00 90.19 315 THR A N 1
ATOM 2358 C CA . THR A 1 315 ? -0.258 -1.938 -7.317 1.00 90.19 315 THR A CA 1
ATOM 2359 C C . THR A 1 315 ? -1.527 -2.769 -7.509 1.00 90.19 315 THR A C 1
ATOM 2361 O O . THR A 1 315 ? -2.183 -2.701 -8.553 1.00 90.19 315 THR A O 1
ATOM 2364 N N . VAL A 1 316 ? -1.899 -3.538 -6.484 1.00 91.50 316 VAL A N 1
ATOM 2365 C CA . VAL A 1 316 ? -3.178 -4.253 -6.388 1.00 91.50 316 VAL A CA 1
ATOM 2366 C C . VAL A 1 316 ? -4.125 -3.443 -5.503 1.00 91.50 316 VAL A C 1
ATOM 2368 O O . VAL A 1 316 ? -3.811 -3.153 -4.353 1.00 91.50 316 VAL A O 1
ATOM 2371 N N . ASN A 1 317 ? -5.292 -3.084 -6.034 1.00 93.75 317 ASN A N 1
ATOM 2372 C CA . ASN A 1 317 ? -6.325 -2.340 -5.317 1.00 93.75 317 ASN A CA 1
ATOM 2373 C C . ASN A 1 317 ? -7.278 -3.321 -4.626 1.00 93.75 317 ASN A C 1
ATOM 2375 O O . ASN A 1 317 ? -8.018 -4.043 -5.299 1.00 93.75 317 ASN A O 1
ATOM 2379 N N . ILE A 1 318 ? -7.277 -3.336 -3.299 1.00 94.25 318 ILE A N 1
ATOM 2380 C CA . ILE A 1 318 ? -8.104 -4.227 -2.484 1.00 94.25 318 ILE A CA 1
ATOM 2381 C C . ILE A 1 318 ? -9.230 -3.400 -1.868 1.00 94.25 318 ILE A C 1
ATOM 2383 O O . ILE A 1 318 ? -9.002 -2.610 -0.959 1.00 94.25 318 ILE A O 1
ATOM 2387 N N . HIS A 1 319 ? -10.447 -3.545 -2.384 1.00 94.25 319 HIS A N 1
ATOM 2388 C CA . HIS A 1 319 ? -11.615 -2.822 -1.885 1.00 94.25 319 HIS A CA 1
ATOM 2389 C C . HIS A 1 319 ? -12.095 -3.427 -0.560 1.00 94.25 319 HIS A C 1
ATOM 2391 O O . HIS A 1 319 ? -12.363 -4.633 -0.531 1.00 94.25 319 HIS A O 1
ATOM 2397 N N . PRO A 1 320 ? -12.242 -2.628 0.512 1.00 93.94 320 PRO A N 1
ATOM 2398 C CA . PRO A 1 320 ? -12.609 -3.138 1.829 1.00 93.94 320 PRO A CA 1
ATOM 2399 C C . PRO A 1 320 ? -14.020 -3.724 1.866 1.00 93.94 320 PRO A C 1
ATOM 2401 O O . PRO A 1 320 ? -14.864 -3.444 1.007 1.00 93.94 320 PRO A O 1
ATOM 2404 N N . LEU A 1 321 ? -14.282 -4.550 2.879 1.00 91.31 321 LEU A N 1
ATOM 2405 C CA . LEU A 1 321 ? -15.643 -4.893 3.271 1.00 91.31 321 LEU A CA 1
ATOM 2406 C C . LEU A 1 321 ? -16.287 -3.696 3.961 1.00 91.31 321 LEU A C 1
ATOM 2408 O O . LEU A 1 321 ? -15.631 -2.976 4.710 1.00 91.31 321 LEU A O 1
ATOM 2412 N N . VAL A 1 322 ? -17.583 -3.517 3.737 1.00 92.56 322 VAL A N 1
ATOM 2413 C CA . VAL A 1 322 ? -18.369 -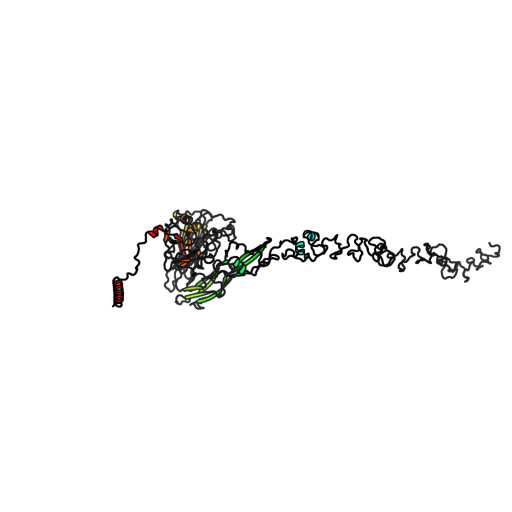2.438 4.338 1.00 92.56 322 VAL A CA 1
ATOM 2414 C C . VAL A 1 322 ? -19.414 -3.039 5.265 1.00 92.56 322 VAL A C 1
ATOM 2416 O O . VAL A 1 322 ? -20.230 -3.857 4.836 1.00 92.56 322 VAL A O 1
ATOM 2419 N N . ASN A 1 323 ? -19.409 -2.627 6.528 1.00 90.69 323 ASN A N 1
ATOM 2420 C CA . ASN A 1 323 ? -20.390 -3.045 7.523 1.00 90.69 323 ASN A CA 1
ATOM 2421 C C . ASN A 1 323 ? -21.081 -1.820 8.121 1.00 90.69 323 ASN A C 1
ATOM 2423 O O . ASN A 1 323 ? -20.442 -0.791 8.327 1.00 90.69 323 ASN A O 1
ATOM 2427 N N . PHE A 1 324 ? -22.374 -1.927 8.411 1.00 91.06 324 PHE A N 1
ATOM 2428 C CA . PHE A 1 324 ? -23.026 -0.979 9.311 1.00 91.06 324 PHE A CA 1
ATOM 2429 C C . PHE A 1 324 ? -22.593 -1.212 10.757 1.00 91.06 324 PHE A C 1
ATOM 2431 O O . PHE A 1 324 ? -22.210 -2.324 11.118 1.00 91.06 324 PHE A O 1
ATOM 2438 N N . SER A 1 325 ? -22.706 -0.171 11.580 1.00 87.31 325 SER A N 1
ATOM 2439 C CA . SER A 1 325 ? -22.651 -0.313 13.030 1.00 87.31 325 SER A CA 1
ATOM 2440 C C . SER A 1 325 ? -23.871 -1.057 13.586 1.00 87.31 325 SER A C 1
ATOM 2442 O O . SER A 1 325 ? -24.899 -1.205 12.909 1.00 87.31 325 SER A O 1
ATOM 2444 N N . ALA A 1 326 ? -23.759 -1.502 14.842 1.00 81.06 326 ALA A N 1
ATOM 2445 C CA . ALA A 1 326 ? -24.836 -2.149 15.582 1.00 81.06 326 ALA A CA 1
ATOM 2446 C C . ALA A 1 326 ? -26.144 -1.340 15.554 1.00 81.06 326 ALA A C 1
ATOM 2448 O O . ALA A 1 326 ? -26.144 -0.116 15.440 1.00 81.06 326 ALA A O 1
ATOM 2449 N N . SER A 1 327 ? -27.272 -2.043 15.671 1.00 85.31 327 SER A N 1
ATOM 2450 C CA . SER A 1 327 ? -28.597 -1.412 15.714 1.00 85.31 327 SER A CA 1
ATOM 2451 C C . SER A 1 327 ? -28.698 -0.430 16.883 1.00 85.31 327 SER A C 1
ATOM 2453 O O . SER A 1 327 ? -28.103 -0.657 17.936 1.00 85.31 327 SER A O 1
ATOM 2455 N N . GLN A 1 328 ? -29.460 0.646 16.708 1.00 85.62 328 GLN A N 1
ATOM 2456 C CA . GLN A 1 328 ? -29.590 1.697 17.718 1.00 85.62 328 GLN A CA 1
ATOM 2457 C C . GLN A 1 328 ? -31.047 1.933 18.108 1.00 85.62 328 GLN A C 1
ATOM 2459 O O . GLN A 1 328 ? -31.959 1.785 17.295 1.00 85.62 328 GLN A O 1
ATOM 2464 N N . LEU A 1 329 ? -31.240 2.318 19.367 1.00 86.25 329 LEU A N 1
ATOM 2465 C CA . LEU A 1 329 ? -32.511 2.779 19.912 1.00 86.25 329 LEU A CA 1
ATOM 2466 C C . LEU A 1 329 ? -32.454 4.305 20.006 1.00 86.25 329 LEU A C 1
ATOM 2468 O O . LEU A 1 329 ? -31.550 4.849 20.643 1.00 86.25 329 LEU A O 1
ATOM 2472 N N . VAL A 1 330 ? -33.385 4.994 19.354 1.00 87.69 330 VAL A N 1
ATOM 2473 C CA . VAL A 1 330 ? -33.392 6.460 19.272 1.00 87.69 330 VAL A CA 1
ATOM 2474 C C . VAL A 1 330 ? -34.777 6.967 19.633 1.00 87.69 330 VAL A C 1
ATOM 2476 O O . VAL A 1 330 ? -35.782 6.442 19.166 1.00 87.69 330 VAL A O 1
ATOM 2479 N N . ALA A 1 331 ? -34.823 7.989 20.480 1.00 84.94 331 ALA A N 1
ATOM 2480 C CA . ALA A 1 331 ? -36.066 8.641 20.842 1.00 84.94 331 ALA A CA 1
ATOM 2481 C C . ALA A 1 331 ? -36.630 9.471 19.679 1.00 84.94 331 ALA A C 1
ATOM 2483 O O . ALA A 1 331 ? -35.872 10.050 18.890 1.00 84.94 331 ALA A O 1
ATOM 2484 N N . GLU A 1 332 ? -37.953 9.586 19.602 1.00 82.00 332 GLU A N 1
ATOM 2485 C CA . GLU A 1 332 ? -38.608 10.497 18.662 1.00 82.00 332 GLU A CA 1
ATOM 2486 C C . GLU A 1 332 ? -38.134 11.950 18.807 1.00 82.00 332 GLU A C 1
ATOM 2488 O O . GLU A 1 332 ? -37.860 12.455 19.899 1.00 82.00 332 GLU A O 1
ATOM 2493 N N . GLY A 1 333 ? -38.016 12.650 17.674 1.00 82.56 333 GLY A N 1
ATOM 2494 C CA . GLY A 1 333 ? -37.420 13.989 17.627 1.00 82.56 333 GLY A CA 1
ATOM 2495 C C . GLY A 1 333 ? -35.888 14.008 17.733 1.00 82.56 333 GLY A C 1
ATOM 2496 O O . GLY A 1 333 ? -35.287 15.078 17.600 1.00 82.56 333 GLY A O 1
ATOM 2497 N N . GLY A 1 334 ? -35.257 12.855 17.983 1.00 85.56 334 GLY A N 1
ATOM 2498 C CA . GLY A 1 334 ? -33.812 12.685 18.050 1.00 85.56 334 GLY A CA 1
ATOM 2499 C C . GLY A 1 334 ? -33.131 12.591 16.680 1.00 85.56 334 GLY A C 1
ATOM 2500 O O . GLY A 1 334 ? -33.748 12.672 15.614 1.00 85.56 334 GLY A O 1
ATOM 2501 N N . VAL A 1 335 ? -31.810 12.404 16.713 1.00 88.75 335 VAL A N 1
ATOM 2502 C CA . VAL A 1 335 ? -30.983 12.205 15.515 1.00 88.75 335 VAL A CA 1
ATOM 2503 C C . VAL A 1 335 ? -30.316 10.839 15.589 1.00 88.75 335 VAL A C 1
ATOM 2505 O O . VAL A 1 335 ? -29.459 10.608 16.443 1.00 88.75 335 VAL A O 1
ATOM 2508 N N . ALA A 1 336 ? -30.678 9.952 14.666 1.00 89.50 336 ALA A N 1
ATOM 2509 C CA . ALA A 1 336 ? -30.037 8.656 14.512 1.00 89.50 336 ALA A CA 1
ATOM 2510 C C . ALA A 1 336 ? -28.788 8.809 13.636 1.00 89.50 336 ALA A C 1
ATOM 2512 O O . ALA A 1 336 ? -28.884 9.130 12.449 1.00 89.50 336 ALA A O 1
ATOM 2513 N N . ARG A 1 337 ? -27.603 8.586 14.212 1.00 90.31 337 ARG A N 1
ATOM 2514 C CA . ARG A 1 337 ? -26.345 8.573 13.454 1.00 90.31 337 ARG A CA 1
ATOM 2515 C C . ARG A 1 337 ? -26.069 7.150 12.994 1.00 90.31 337 ARG A C 1
ATOM 2517 O O . ARG A 1 337 ? -25.748 6.298 13.815 1.00 90.31 337 ARG A O 1
ATOM 2524 N N . VAL A 1 338 ? -26.219 6.888 11.702 1.00 91.00 338 VAL A N 1
ATOM 2525 C CA . VAL A 1 338 ? -25.932 5.578 11.107 1.00 91.00 338 VAL A CA 1
ATOM 2526 C C . VAL A 1 338 ? -24.490 5.574 10.637 1.00 91.00 338 VAL A C 1
ATOM 2528 O O . VAL A 1 338 ? -24.136 6.323 9.726 1.00 91.00 338 VAL A O 1
ATOM 2531 N N . GLU A 1 339 ? -23.667 4.739 11.258 1.00 90.81 339 GLU A N 1
ATOM 2532 C CA . GLU A 1 339 ? -22.242 4.640 10.955 1.00 90.81 339 GLU A CA 1
ATOM 2533 C C . GLU A 1 339 ? -21.965 3.412 10.090 1.00 90.81 339 GLU A C 1
ATOM 2535 O O . GLU A 1 339 ? -22.631 2.378 10.186 1.00 90.81 339 GLU A O 1
ATOM 2540 N N . VAL A 1 340 ? -20.979 3.546 9.212 1.00 92.44 340 VAL A N 1
ATOM 2541 C CA . VAL A 1 340 ? -20.441 2.463 8.395 1.00 92.44 340 VAL A CA 1
ATOM 2542 C C . VAL A 1 340 ? -18.945 2.398 8.612 1.00 92.44 340 VAL A C 1
ATOM 2544 O O . VAL A 1 340 ? -18.270 3.428 8.635 1.00 92.44 340 VAL A O 1
ATOM 2547 N N . ILE A 1 341 ? -18.442 1.181 8.758 1.00 90.94 341 ILE A N 1
ATOM 2548 C CA . ILE A 1 341 ? -17.039 0.909 9.017 1.00 90.94 341 ILE A CA 1
ATOM 2549 C C . ILE A 1 341 ? -16.505 0.012 7.903 1.00 90.94 341 ILE A C 1
ATOM 2551 O O . ILE A 1 341 ? -17.117 -0.997 7.531 1.00 90.94 341 ILE A O 1
ATOM 2555 N N . LEU A 1 342 ? -15.370 0.419 7.348 1.00 91.62 342 LEU A N 1
ATOM 2556 C CA . LEU A 1 342 ? -14.587 -0.315 6.370 1.00 91.62 342 LEU A CA 1
ATOM 2557 C C . LEU A 1 342 ? -13.668 -1.300 7.103 1.00 91.62 342 LEU A C 1
ATOM 2559 O O . LEU A 1 342 ? -13.126 -0.986 8.158 1.00 91.62 342 LEU A O 1
ATOM 2563 N N . SER A 1 343 ? -13.436 -2.481 6.535 1.00 86.88 343 SER A N 1
ATOM 2564 C CA . SER A 1 343 ? -12.476 -3.459 7.078 1.00 86.88 343 SER A CA 1
ATOM 2565 C C . SER A 1 343 ? -10.999 -3.066 6.900 1.00 86.88 343 SER A C 1
ATOM 2567 O O . SER A 1 343 ? -10.116 -3.900 7.072 1.00 86.88 343 SER A O 1
ATOM 2569 N N . GLY A 1 344 ? -10.729 -1.837 6.466 1.00 88.50 344 GLY A N 1
ATOM 2570 C CA . GLY A 1 344 ? -9.410 -1.295 6.160 1.00 88.50 344 GLY A CA 1
ATOM 2571 C C . GLY A 1 344 ? -9.524 -0.076 5.251 1.00 88.50 344 GLY A C 1
ATOM 2572 O O . GLY A 1 344 ? -10.621 0.291 4.820 1.00 88.50 344 GLY A O 1
ATOM 2573 N N . GLU A 1 345 ? -8.387 0.540 4.947 1.00 91.56 345 GLU A N 1
ATOM 2574 C CA . GLU A 1 345 ? -8.324 1.685 4.041 1.00 91.56 345 GLU A CA 1
ATOM 2575 C C . GLU A 1 345 ? -8.850 1.331 2.641 1.00 91.56 345 GLU A C 1
ATOM 2577 O O . GLU A 1 345 ? -8.691 0.214 2.141 1.00 91.56 345 GLU A O 1
ATOM 2582 N N . ALA A 1 346 ? -9.485 2.297 1.981 1.00 94.31 346 ALA A N 1
ATOM 2583 C CA . ALA A 1 346 ? -9.910 2.144 0.599 1.00 94.31 346 ALA A CA 1
ATOM 2584 C C . ALA A 1 346 ? -8.771 2.497 -0.374 1.00 94.31 346 ALA A C 1
ATOM 2586 O O . ALA A 1 346 ? -8.014 3.436 -0.130 1.00 94.31 346 ALA A O 1
ATOM 2587 N N . PRO A 1 347 ? -8.666 1.818 -1.533 1.00 94.62 347 PRO A N 1
ATOM 2588 C CA . PRO A 1 347 ? -7.641 2.132 -2.530 1.00 94.62 347 PRO A CA 1
ATOM 2589 C C . PRO A 1 347 ? -7.832 3.516 -3.174 1.00 94.62 347 PRO A C 1
ATOM 2591 O O . PRO A 1 347 ? -6.908 4.053 -3.780 1.00 94.62 347 PRO A O 1
ATOM 2594 N N . ALA A 1 348 ? -9.035 4.090 -3.078 1.00 94.50 348 ALA A N 1
ATOM 2595 C CA . ALA A 1 348 ? -9.341 5.422 -3.575 1.00 94.50 348 ALA A CA 1
ATOM 2596 C C . ALA A 1 348 ? -10.461 6.077 -2.758 1.00 94.50 348 ALA A C 1
ATOM 2598 O O . ALA A 1 348 ? -11.462 5.435 -2.433 1.00 94.50 348 ALA A O 1
ATOM 2599 N N . TYR A 1 349 ? -10.316 7.381 -2.518 1.00 94.69 349 TYR A N 1
ATOM 2600 C CA . TYR A 1 349 ? -11.319 8.236 -1.886 1.00 94.69 349 TYR A CA 1
ATOM 2601 C C . TYR A 1 349 ? -11.796 9.331 -2.864 1.00 94.69 349 TYR A C 1
ATOM 2603 O O . TYR A 1 349 ? -11.014 9.780 -3.707 1.00 94.69 349 TYR A O 1
ATOM 2611 N N . PRO A 1 350 ? -13.058 9.794 -2.769 1.00 95.75 350 PRO A N 1
ATOM 2612 C CA . PRO A 1 350 ? -14.056 9.405 -1.774 1.00 95.75 350 PRO A CA 1
ATOM 2613 C C . PRO A 1 350 ? -14.741 8.063 -2.082 1.00 95.75 350 PRO A C 1
ATOM 2615 O O . PRO A 1 350 ? -15.104 7.787 -3.227 1.00 95.75 350 PRO A O 1
ATOM 2618 N N . VAL A 1 351 ? -15.000 7.263 -1.044 1.00 95.31 351 VAL A N 1
ATOM 2619 C CA . VAL A 1 351 ? -15.830 6.052 -1.138 1.00 95.31 351 VAL A CA 1
ATOM 2620 C C . VAL A 1 351 ? -17.292 6.465 -1.030 1.00 95.31 351 VAL A C 1
ATOM 2622 O O . VAL A 1 351 ? -17.688 7.119 -0.069 1.00 95.31 351 VAL A O 1
ATOM 2625 N N . THR A 1 352 ? -18.103 6.098 -2.021 1.00 94.62 352 THR A N 1
ATOM 2626 C CA . THR A 1 352 ? -19.541 6.394 -2.033 1.00 94.62 352 THR A CA 1
ATOM 2627 C C . THR A 1 352 ? -20.346 5.116 -1.843 1.00 94.62 352 THR A C 1
ATOM 2629 O O . THR A 1 352 ? -20.248 4.197 -2.652 1.00 94.62 352 THR A O 1
ATOM 2632 N N . LEU A 1 353 ? -21.168 5.086 -0.798 1.00 95.12 353 LEU A N 1
ATOM 2633 C CA . LEU A 1 353 ? -21.950 3.931 -0.371 1.00 95.12 353 LEU A CA 1
ATOM 2634 C C . LEU A 1 353 ? -23.445 4.237 -0.528 1.00 95.12 353 LEU A C 1
ATOM 2636 O O . LEU A 1 353 ? -24.016 4.899 0.339 1.00 95.12 353 LEU A O 1
ATOM 2640 N N . PRO A 1 354 ? -24.079 3.821 -1.635 1.00 94.69 354 PRO A N 1
ATOM 2641 C CA . PRO A 1 354 ? -25.504 4.042 -1.858 1.00 94.69 354 PRO A CA 1
ATOM 2642 C C . PRO A 1 354 ? -26.375 3.229 -0.889 1.00 94.69 354 PRO A C 1
ATOM 2644 O O . PRO A 1 354 ? -26.080 2.070 -0.581 1.00 94.69 354 PRO A O 1
ATOM 2647 N N . LEU A 1 355 ? -27.460 3.851 -0.423 1.00 94.38 355 LEU A N 1
ATOM 2648 C CA . LEU A 1 355 ? -28.344 3.351 0.625 1.00 94.38 355 LEU A CA 1
ATOM 2649 C C . LEU A 1 355 ? -29.800 3.262 0.162 1.00 94.38 355 LEU A C 1
ATOM 2651 O O . LEU A 1 355 ? -30.300 4.088 -0.600 1.00 94.38 355 LEU A O 1
ATOM 2655 N N . THR A 1 356 ? -30.512 2.307 0.748 1.00 91.94 356 THR A N 1
ATOM 2656 C CA . THR A 1 356 ? -31.968 2.166 0.679 1.00 91.94 356 THR A CA 1
ATOM 2657 C C . THR A 1 356 ? -32.554 2.208 2.079 1.00 91.94 356 THR A C 1
ATOM 2659 O O . THR A 1 356 ? -31.957 1.683 3.018 1.00 91.94 356 THR A O 1
ATOM 2662 N N . ILE A 1 357 ? -33.726 2.827 2.211 1.00 90.25 357 ILE A N 1
ATOM 2663 C CA . ILE A 1 357 ? -34.482 2.870 3.463 1.00 90.25 357 ILE A CA 1
ATOM 2664 C C . ILE A 1 357 ? -35.781 2.096 3.271 1.00 90.25 357 ILE A C 1
ATOM 2666 O O . ILE A 1 357 ? -36.478 2.247 2.266 1.00 90.25 357 ILE A O 1
ATOM 2670 N N . THR A 1 358 ? -36.071 1.235 4.236 1.00 89.94 358 THR A N 1
ATOM 2671 C CA . THR A 1 358 ? -37.299 0.445 4.369 1.00 89.94 358 THR A CA 1
ATOM 2672 C C . THR A 1 358 ? -37.706 0.444 5.842 1.00 89.94 358 THR A C 1
ATOM 2674 O O . THR A 1 358 ? -36.924 0.891 6.671 1.00 89.94 358 THR A O 1
ATOM 2677 N N . GLY A 1 359 ? -38.888 -0.046 6.205 1.00 85.81 359 GLY A N 1
ATOM 2678 C CA . GLY A 1 359 ? -39.298 -0.064 7.610 1.00 85.81 359 GLY A CA 1
ATOM 2679 C C . GLY A 1 359 ? -40.805 0.004 7.797 1.00 85.81 359 GLY A C 1
ATOM 2680 O O . GLY A 1 359 ? -41.556 -0.141 6.826 1.00 85.81 359 GLY A O 1
ATOM 2681 N N . SER A 1 360 ? -41.223 0.199 9.047 1.00 82.75 360 SER A N 1
ATOM 2682 C CA . SER A 1 360 ? -42.599 0.553 9.406 1.00 82.75 360 SER A CA 1
ATOM 2683 C C . SER A 1 360 ? -42.839 2.061 9.399 1.00 82.75 360 SER A C 1
ATOM 2685 O O . SER A 1 360 ? -43.979 2.451 9.166 1.00 82.75 360 SER A O 1
ATOM 2687 N N . VAL A 1 361 ? -41.782 2.859 9.597 1.00 79.25 361 VAL A N 1
ATOM 2688 C CA . VAL A 1 361 ? -41.815 4.327 9.509 1.00 79.25 361 VAL A CA 1
ATOM 2689 C C . VAL A 1 361 ? -42.199 4.784 8.102 1.00 79.25 361 VAL A C 1
ATOM 2691 O O . VAL A 1 361 ? -41.817 4.155 7.101 1.00 79.25 361 VAL A O 1
ATOM 2694 N N . ASP A 1 362 ? -42.936 5.883 7.998 1.00 75.19 362 ASP A N 1
ATOM 2695 C CA . ASP A 1 362 ? -43.275 6.503 6.728 1.00 75.19 362 ASP A CA 1
ATOM 2696 C C . ASP A 1 362 ? -42.288 7.631 6.347 1.00 75.19 362 ASP A C 1
ATOM 2698 O O . ASP A 1 362 ? -41.401 8.032 7.100 1.00 75.19 362 ASP A O 1
ATOM 2702 N N . ASN A 1 363 ? -42.371 8.126 5.107 1.00 74.19 363 ASN A N 1
ATOM 2703 C CA . ASN A 1 363 ? -41.447 9.161 4.616 1.00 74.19 363 ASN A CA 1
ATOM 2704 C C . ASN A 1 363 ? -41.684 10.553 5.240 1.00 74.19 363 ASN A C 1
ATOM 2706 O O . ASN A 1 363 ? -40.936 11.483 4.935 1.00 74.19 363 ASN A O 1
ATOM 2710 N N . ALA A 1 364 ? -42.761 10.742 6.001 1.00 77.81 364 ALA A N 1
ATOM 2711 C CA . ALA A 1 364 ? -43.033 11.951 6.762 1.00 77.81 364 ALA A CA 1
ATOM 2712 C C . ALA A 1 364 ? -42.375 11.917 8.151 1.00 77.81 364 ALA A C 1
ATOM 2714 O O . ALA A 1 364 ? -42.140 12.999 8.691 1.00 77.81 364 ALA A O 1
ATOM 2715 N N . ASP A 1 365 ? -41.999 10.743 8.663 1.00 79.56 365 ASP A N 1
ATOM 2716 C CA . ASP A 1 365 ? -41.443 10.557 10.016 1.00 79.56 365 ASP A CA 1
ATOM 2717 C C . ASP A 1 365 ? -39.938 10.818 10.102 1.00 79.56 365 ASP A C 1
ATOM 2719 O O . ASP A 1 365 ? -39.380 10.993 11.183 1.00 79.56 365 ASP A O 1
ATOM 2723 N N . TYR A 1 366 ? -39.245 10.895 8.965 1.00 87.38 366 TYR A N 1
ATOM 2724 C CA . TYR A 1 366 ? -37.811 11.152 8.950 1.00 87.38 366 TYR A CA 1
ATOM 2725 C C . TYR A 1 366 ? -37.379 12.086 7.823 1.00 87.38 366 TYR A C 1
ATOM 2727 O O . TYR A 1 366 ? -37.995 12.190 6.761 1.00 87.38 366 TYR A O 1
ATOM 2735 N N . HIS A 1 367 ? -36.250 12.752 8.043 1.00 88.94 367 HIS A N 1
ATOM 2736 C CA . HIS A 1 367 ? -35.565 13.538 7.031 1.00 88.94 367 HIS A CA 1
ATOM 2737 C C . HIS A 1 367 ? -34.132 13.040 6.835 1.00 88.94 367 HIS A C 1
ATOM 2739 O O . HIS A 1 367 ? -33.285 13.133 7.731 1.00 88.94 367 HIS A O 1
ATOM 2745 N N . LEU A 1 368 ? -33.851 12.591 5.609 1.00 87.88 368 LEU A N 1
ATOM 2746 C CA . LEU A 1 368 ? -32.534 12.172 5.144 1.00 87.88 368 LEU A CA 1
ATOM 2747 C C . LEU A 1 368 ? -31.988 13.178 4.125 1.00 87.88 368 LEU A C 1
ATOM 2749 O O . LEU A 1 368 ? -32.649 13.476 3.131 1.00 87.88 368 LEU A O 1
ATOM 2753 N N . ALA A 1 369 ? -30.774 13.684 4.353 1.00 85.50 369 ALA A N 1
ATOM 2754 C CA . ALA A 1 369 ? -30.164 14.678 3.468 1.00 85.50 369 ALA A CA 1
ATOM 2755 C C . ALA A 1 369 ? -29.750 14.107 2.097 1.00 85.50 369 ALA A C 1
ATOM 2757 O O . ALA A 1 369 ? -29.848 14.807 1.090 1.00 85.50 369 ALA A O 1
ATOM 2758 N N . ASP A 1 370 ? -29.283 12.856 2.060 1.00 87.19 370 ASP A N 1
ATOM 2759 C CA . ASP A 1 370 ? -28.800 12.173 0.856 1.00 87.19 370 ASP A CA 1
ATOM 2760 C C . ASP A 1 370 ? -28.972 10.653 1.015 1.00 87.19 370 ASP A C 1
ATOM 2762 O O . ASP A 1 370 ? -28.901 10.139 2.125 1.00 87.19 370 ASP A O 1
ATOM 2766 N N . ASN A 1 371 ? -29.173 9.903 -0.066 1.00 89.75 371 ASN A N 1
ATOM 2767 C CA . ASN A 1 371 ? -29.351 8.445 -0.013 1.00 89.75 371 ASN A CA 1
ATOM 2768 C C . ASN A 1 371 ? -28.024 7.681 -0.146 1.00 89.75 371 ASN A C 1
ATOM 2770 O O . ASN A 1 371 ? -27.973 6.598 -0.728 1.00 89.75 371 ASN A O 1
ATOM 2774 N N . LYS A 1 372 ? -26.931 8.252 0.359 1.00 94.12 372 LYS A N 1
ATOM 2775 C CA . LYS A 1 372 ? -25.592 7.659 0.315 1.00 94.12 372 LYS A CA 1
ATOM 2776 C C . LYS A 1 372 ? -24.735 8.158 1.469 1.00 94.12 372 LYS A C 1
ATOM 2778 O O . LYS A 1 372 ? -24.860 9.307 1.883 1.00 94.12 372 LYS A O 1
ATOM 2783 N N . ILE A 1 373 ? -23.812 7.320 1.923 1.00 94.62 373 ILE A N 1
ATOM 2784 C CA . ILE A 1 373 ? -22.712 7.740 2.796 1.00 94.62 373 ILE A CA 1
ATOM 2785 C C . ILE A 1 373 ? -21.482 8.005 1.930 1.00 94.62 373 ILE A C 1
ATOM 2787 O O . ILE A 1 373 ? -21.189 7.243 1.008 1.00 94.62 373 ILE A O 1
ATOM 2791 N N . VAL A 1 374 ? -20.770 9.096 2.211 1.00 94.75 374 VAL A N 1
ATOM 2792 C CA . VAL A 1 374 ? -19.527 9.455 1.521 1.00 94.75 374 VAL A CA 1
ATOM 2793 C C . VAL A 1 374 ? -18.393 9.504 2.536 1.00 94.75 374 VAL A C 1
ATOM 2795 O O . VAL A 1 374 ? -18.400 10.350 3.426 1.00 94.75 374 VAL A O 1
ATOM 2798 N N . ILE A 1 375 ? -17.414 8.617 2.381 1.00 94.94 375 ILE A N 1
ATOM 2799 C CA . ILE A 1 375 ? -16.190 8.596 3.185 1.00 94.94 375 ILE A CA 1
ATOM 2800 C C . ILE A 1 375 ? -15.114 9.323 2.390 1.00 94.94 375 ILE A C 1
ATOM 2802 O O . ILE A 1 375 ? -14.776 8.910 1.280 1.00 94.94 375 ILE A O 1
ATOM 2806 N N . ILE A 1 376 ? -14.606 10.432 2.923 1.00 94.56 376 ILE A N 1
ATOM 2807 C CA . ILE A 1 376 ? -13.603 11.263 2.239 1.00 94.56 376 ILE A CA 1
ATOM 2808 C C . ILE A 1 376 ? -12.161 10.865 2.572 1.00 94.56 376 ILE A C 1
ATOM 2810 O O . ILE A 1 376 ? -11.269 11.175 1.789 1.00 94.56 376 ILE A O 1
ATOM 2814 N N . GLN A 1 377 ? -11.952 10.205 3.712 1.00 92.94 377 GLN A N 1
ATOM 2815 C CA . GLN A 1 377 ? -10.686 9.644 4.186 1.00 92.94 377 GLN A CA 1
ATOM 2816 C C . GLN A 1 377 ? -10.969 8.702 5.367 1.00 92.94 377 GLN A C 1
ATOM 2818 O O . GLN A 1 377 ? -12.000 8.869 6.027 1.00 92.94 377 GLN A O 1
ATOM 2823 N N . GLY A 1 378 ? -10.042 7.791 5.664 1.00 89.69 378 GLY A N 1
ATOM 2824 C CA . GLY A 1 378 ? -10.131 6.876 6.801 1.00 89.69 378 GLY A CA 1
ATOM 2825 C C . GLY A 1 378 ? -11.142 5.743 6.612 1.00 89.69 378 GLY A C 1
ATOM 2826 O O . GLY A 1 378 ? -11.772 5.589 5.565 1.00 89.69 378 GLY A O 1
ATOM 2827 N N . THR A 1 379 ? -11.339 4.962 7.669 1.00 90.25 379 THR A N 1
ATOM 2828 C CA . THR A 1 379 ? -12.110 3.709 7.639 1.00 90.25 379 THR A CA 1
ATOM 2829 C C . THR A 1 379 ? -13.571 3.849 8.065 1.00 90.25 379 THR A C 1
ATOM 2831 O O . THR A 1 379 ? -14.303 2.864 8.039 1.00 90.25 379 THR A O 1
ATOM 2834 N N . ALA A 1 380 ? -14.040 5.043 8.430 1.00 91.06 380 ALA A N 1
ATOM 2835 C CA . ALA A 1 380 ? -15.394 5.244 8.940 1.00 91.06 380 ALA A CA 1
ATOM 2836 C C . ALA A 1 380 ? -16.136 6.379 8.224 1.00 91.06 380 ALA A C 1
ATOM 2838 O O . ALA A 1 380 ? -15.570 7.411 7.862 1.00 91.06 380 ALA A O 1
ATOM 2839 N N . GLY A 1 381 ? -17.442 6.197 8.051 1.00 92.12 381 GLY A N 1
ATOM 2840 C CA . GLY A 1 381 ? -18.362 7.219 7.564 1.00 92.12 381 GLY A CA 1
ATOM 2841 C C . GLY A 1 381 ? -19.670 7.185 8.325 1.00 92.12 381 GLY A C 1
ATOM 2842 O O . GLY A 1 381 ? -19.990 6.202 8.987 1.00 92.12 381 GLY A O 1
ATOM 2843 N N . PHE A 1 382 ? -20.459 8.246 8.202 1.00 93.12 382 PHE A N 1
ATOM 2844 C CA . PHE A 1 382 ? -21.770 8.291 8.829 1.00 93.12 382 PHE A CA 1
ATOM 2845 C C . PHE A 1 382 ? -22.777 9.083 8.004 1.00 93.12 382 PHE A C 1
ATOM 2847 O O . PHE A 1 382 ? -22.417 9.898 7.150 1.00 93.12 382 PHE A O 1
ATOM 2854 N N . ILE A 1 383 ? -24.052 8.849 8.295 1.00 93.12 383 ILE A N 1
ATOM 2855 C CA . ILE A 1 383 ? -25.158 9.707 7.891 1.00 93.12 383 ILE A CA 1
ATOM 2856 C C . ILE A 1 383 ? -26.074 9.956 9.084 1.00 93.12 383 ILE A C 1
ATOM 2858 O O . ILE A 1 383 ? -26.406 9.039 9.832 1.00 93.12 383 ILE A O 1
ATOM 2862 N N . ASP A 1 384 ? -26.474 11.211 9.254 1.00 92.81 384 ASP A N 1
ATOM 2863 C CA . ASP A 1 384 ? -27.421 11.608 10.289 1.00 92.81 384 ASP A CA 1
ATOM 2864 C C . ASP A 1 384 ? -28.843 11.586 9.708 1.00 92.81 384 ASP A C 1
ATOM 2866 O O . ASP A 1 384 ? -29.138 12.247 8.705 1.00 92.81 384 ASP A O 1
ATOM 2870 N N . ILE A 1 385 ? -29.724 10.816 10.345 1.00 91.19 385 ILE A N 1
ATOM 2871 C CA . ILE A 1 385 ? -31.150 10.720 10.033 1.00 91.19 385 ILE A CA 1
ATOM 2872 C C . ILE A 1 385 ? -31.904 11.458 11.133 1.00 91.19 385 ILE A C 1
ATOM 2874 O O . ILE A 1 385 ? -31.849 11.074 12.300 1.00 91.19 385 ILE A O 1
ATOM 2878 N N . ASN A 1 386 ? -32.592 12.538 10.767 1.00 90.19 386 ASN A N 1
ATOM 2879 C CA . ASN A 1 386 ? -33.404 13.282 11.726 1.00 90.19 386 ASN A CA 1
ATOM 2880 C C . ASN A 1 386 ? -34.773 12.620 11.801 1.00 90.19 386 ASN A C 1
ATOM 2882 O O . ASN A 1 386 ? -35.432 12.496 10.767 1.00 90.19 386 ASN A O 1
ATOM 2886 N N . LEU A 1 387 ? -35.178 12.213 12.999 1.00 87.81 387 LEU A N 1
ATOM 2887 C CA . LEU A 1 387 ? -36.496 11.649 13.251 1.00 87.81 387 LEU A CA 1
ATOM 2888 C C . LEU A 1 387 ? -37.415 12.795 13.660 1.00 87.81 387 LEU A C 1
ATOM 2890 O O . LEU A 1 387 ? -37.079 13.594 14.536 1.00 87.81 387 LEU A O 1
ATOM 2894 N N . HIS A 1 388 ? -38.544 12.939 12.984 1.00 85.19 388 HIS A N 1
ATOM 2895 C CA . HIS A 1 388 ? -39.550 13.907 13.378 1.00 85.19 388 HIS A CA 1
ATOM 2896 C C . HIS A 1 388 ? -40.285 13.376 14.604 1.00 85.19 388 HIS A C 1
ATOM 2898 O O . HIS A 1 388 ? -40.535 12.186 14.714 1.00 85.19 388 HIS A O 1
ATOM 2904 N N . SER A 1 389 ? -40.605 14.272 15.534 1.00 75.50 389 SER A N 1
ATOM 2905 C CA . SER A 1 389 ? -41.577 13.954 16.573 1.00 75.50 389 SER A CA 1
ATOM 2906 C C . SER A 1 389 ? -42.943 14.331 16.039 1.00 75.50 389 SER A C 1
ATOM 2908 O O . SER A 1 389 ? -43.172 15.484 15.636 1.00 75.50 389 SER A O 1
ATOM 2910 N N . ASP A 1 390 ? -43.846 13.369 16.057 1.00 67.00 390 ASP A N 1
ATOM 2911 C CA . ASP A 1 390 ? -45.260 13.647 16.032 1.00 67.00 390 ASP A CA 1
ATOM 2912 C C . ASP A 1 390 ? -45.788 13.375 17.452 1.00 67.00 390 ASP A C 1
ATOM 2914 O O . ASP A 1 390 ? -45.223 12.616 18.220 1.00 67.00 390 ASP A O 1
ATOM 2918 N N . PHE A 1 391 ? -46.780 14.121 17.931 1.00 63.75 391 PHE A N 1
ATOM 2919 C CA . PHE A 1 391 ? -47.205 13.978 19.333 1.00 63.75 391 PHE A CA 1
ATOM 2920 C C . PHE A 1 391 ? -48.170 12.787 19.514 1.00 63.75 391 PHE A C 1
ATOM 2922 O O . PHE A 1 391 ? -49.122 12.895 20.304 1.00 63.75 391 PHE A O 1
ATOM 2929 N N . GLN A 1 392 ? -48.018 11.713 18.731 1.00 65.56 392 GLN A N 1
ATOM 2930 C CA . GLN A 1 392 ? -48.904 10.555 18.727 1.00 65.56 392 GLN A CA 1
ATOM 2931 C C . GLN A 1 392 ? -48.218 9.336 19.340 1.00 65.56 392 GLN A C 1
ATOM 2933 O O . GLN A 1 392 ? -47.148 8.929 18.944 1.00 65.56 392 GLN A O 1
ATOM 2938 N N . LEU A 1 393 ? -48.896 8.685 20.288 1.00 68.00 393 LEU A N 1
ATOM 2939 C CA . LEU A 1 393 ? -48.378 7.457 20.885 1.00 68.00 393 LEU A CA 1
ATOM 2940 C C . LEU A 1 393 ? -48.614 6.271 19.933 1.00 68.00 393 LEU A C 1
ATOM 2942 O O . LEU A 1 393 ? -49.697 5.669 19.974 1.00 68.00 393 LEU A O 1
ATOM 2946 N N . GLU A 1 394 ? -47.626 5.934 19.106 1.00 70.50 394 GLU A N 1
ATOM 2947 C CA . GLU A 1 394 ? -47.762 4.913 18.049 1.00 70.50 394 GLU A CA 1
ATOM 2948 C C . GLU A 1 394 ? -47.066 3.570 18.374 1.00 70.50 394 GLU A C 1
ATOM 2950 O O . GLU A 1 394 ? -47.430 2.529 17.819 1.00 70.50 394 GLU A O 1
ATOM 2955 N N . GLY A 1 395 ? -46.219 3.536 19.411 1.00 74.25 395 GLY A N 1
ATOM 2956 C CA . GLY A 1 395 ? -45.409 2.367 19.788 1.00 74.25 395 GLY A CA 1
ATOM 2957 C C . GLY A 1 395 ? -44.033 2.397 19.116 1.00 74.25 395 GLY A C 1
ATOM 2958 O O . GLY A 1 395 ? -43.723 3.356 18.428 1.00 74.25 395 GLY A O 1
ATOM 2959 N N . ASP A 1 396 ? -43.196 1.379 19.339 1.00 83.94 396 ASP A N 1
ATOM 2960 C CA . ASP A 1 396 ? -41.866 1.347 18.714 1.00 83.94 396 ASP A CA 1
ATOM 2961 C C . ASP A 1 396 ? -41.976 1.102 17.200 1.00 83.94 396 ASP A C 1
ATOM 2963 O O . ASP A 1 396 ? -42.670 0.177 16.758 1.00 83.94 396 ASP A O 1
ATOM 2967 N N . GLU A 1 397 ? -41.238 1.888 16.420 1.00 86.88 397 GLU A N 1
ATOM 2968 C CA . GLU A 1 397 ? -41.181 1.792 14.963 1.00 86.88 397 GLU A CA 1
ATOM 2969 C C . GLU A 1 397 ? -39.786 1.388 14.480 1.00 86.88 397 GLU A C 1
ATOM 2971 O O . GLU A 1 397 ? -38.774 1.709 15.097 1.00 86.88 397 GLU A O 1
ATOM 2976 N N . GLU A 1 398 ? -39.704 0.694 13.345 1.00 90.69 398 GLU A N 1
ATOM 2977 C CA . GLU A 1 398 ? -38.433 0.277 12.756 1.00 90.69 398 GLU A CA 1
ATOM 2978 C C . GLU A 1 398 ? -38.129 1.059 11.476 1.00 90.69 398 GLU A C 1
ATOM 2980 O O . GLU A 1 398 ? -38.889 1.008 10.503 1.00 90.69 398 GLU A O 1
ATOM 2985 N N . LEU A 1 399 ? -36.960 1.701 11.439 1.00 91.12 399 LEU A N 1
ATOM 2986 C CA . LEU A 1 399 ? -36.339 2.264 10.242 1.00 91.12 399 LEU A CA 1
ATOM 2987 C C . LEU A 1 399 ? -35.104 1.424 9.895 1.00 91.12 399 LEU A C 1
ATOM 2989 O O . LEU A 1 399 ? -34.119 1.378 10.628 1.00 91.12 399 LEU A O 1
ATOM 2993 N N . ILE A 1 400 ? -35.151 0.745 8.752 1.00 92.50 400 ILE A N 1
ATOM 2994 C CA . ILE A 1 400 ? -34.116 -0.176 8.280 1.00 92.50 400 ILE A CA 1
ATOM 2995 C C . ILE A 1 400 ? -33.365 0.460 7.113 1.00 92.50 400 ILE A C 1
ATOM 2997 O O . ILE A 1 400 ? -33.900 0.607 6.010 1.00 92.50 400 ILE A O 1
ATOM 3001 N N . VAL A 1 401 ? -32.089 0.754 7.333 1.00 93.44 401 VAL A N 1
ATOM 3002 C CA . VAL A 1 401 ? -31.148 1.211 6.306 1.00 93.44 401 VAL A CA 1
ATOM 3003 C C . VAL A 1 401 ? -30.397 0.002 5.748 1.00 93.44 401 VAL A C 1
ATOM 3005 O O . VAL A 1 401 ? -30.009 -0.895 6.490 1.00 93.44 401 VAL A O 1
ATOM 3008 N N . SER A 1 402 ? -30.222 -0.090 4.433 1.00 94.19 402 SER A N 1
ATOM 3009 C CA . SER A 1 402 ? -29.523 -1.205 3.770 1.00 94.19 402 SER A CA 1
ATOM 3010 C C . SER A 1 402 ? -28.683 -0.712 2.595 1.00 94.19 402 SER A C 1
ATOM 3012 O O . SER A 1 402 ? -29.074 0.238 1.919 1.00 94.19 402 SER A O 1
ATOM 3014 N N . PHE A 1 403 ? -27.559 -1.371 2.310 1.00 94.38 403 PHE A N 1
ATOM 3015 C CA . PHE A 1 403 ? -26.740 -1.051 1.134 1.00 94.38 403 PHE A CA 1
ATOM 3016 C C . PHE A 1 403 ? -27.451 -1.411 -0.182 1.00 94.38 403 PHE A C 1
ATOM 3018 O O . PHE A 1 403 ? -28.148 -2.426 -0.264 1.00 94.38 403 PHE A O 1
ATOM 3025 N N . GLU A 1 404 ? -27.251 -0.610 -1.233 1.00 92.81 404 GLU A N 1
ATOM 3026 C CA . GLU A 1 404 ? -27.649 -0.989 -2.597 1.00 92.81 404 GLU A CA 1
ATOM 3027 C C . GLU A 1 404 ? -26.729 -2.074 -3.197 1.00 92.81 404 GLU A C 1
ATOM 3029 O O . GLU A 1 404 ? -25.658 -2.395 -2.674 1.00 92.81 404 GLU A O 1
ATOM 3034 N N . GLN A 1 405 ? -27.140 -2.657 -4.332 1.00 87.31 405 GLN A N 1
ATOM 3035 C CA . GLN A 1 405 ? -26.321 -3.645 -5.040 1.00 87.31 405 GLN A CA 1
ATOM 3036 C C . GLN A 1 405 ? -24.998 -3.044 -5.534 1.00 87.31 405 GLN A C 1
ATOM 3038 O O . GLN A 1 405 ? -24.972 -1.954 -6.097 1.00 87.31 405 GLN A O 1
ATOM 3043 N N . GLY A 1 406 ? -23.909 -3.804 -5.388 1.00 85.25 406 GLY A N 1
ATOM 3044 C CA . GLY A 1 406 ? -22.567 -3.420 -5.843 1.00 85.25 406 GLY A CA 1
ATOM 3045 C C . GLY A 1 406 ? -21.622 -2.973 -4.726 1.00 85.25 406 GLY A C 1
ATOM 3046 O O . GLY A 1 406 ? -20.418 -2.924 -4.956 1.00 85.25 406 GLY A O 1
ATOM 3047 N N . VAL A 1 407 ? -22.130 -2.719 -3.516 1.00 91.75 407 VAL A N 1
ATOM 3048 C CA . VAL A 1 407 ? -21.291 -2.538 -2.322 1.00 91.75 407 VAL A CA 1
ATOM 3049 C C . VAL A 1 407 ? -20.693 -3.887 -1.920 1.00 91.75 407 VAL A C 1
ATOM 3051 O O . VAL A 1 407 ? -21.407 -4.891 -1.868 1.00 91.75 407 VAL A O 1
ATOM 3054 N N . ASN A 1 408 ? -19.393 -3.915 -1.616 1.00 93.19 408 ASN A N 1
ATOM 3055 C CA . ASN A 1 408 ? -18.722 -5.083 -1.042 1.00 93.19 408 ASN A CA 1
ATOM 3056 C C . ASN A 1 408 ? -19.115 -5.239 0.436 1.00 93.19 408 ASN A C 1
ATOM 3058 O O . ASN A 1 408 ? -18.327 -4.979 1.340 1.00 93.19 408 ASN A O 1
ATOM 3062 N N . ALA A 1 409 ? -20.386 -5.542 0.686 1.00 89.75 409 ALA A N 1
ATOM 3063 C CA . ALA A 1 409 ? -20.935 -5.561 2.030 1.00 89.75 409 ALA A CA 1
ATOM 3064 C C . ALA A 1 409 ? -20.459 -6.803 2.799 1.00 89.75 409 ALA A C 1
ATOM 3066 O O . ALA A 1 409 ? -20.411 -7.903 2.246 1.00 89.75 409 ALA A O 1
ATOM 3067 N N . GLY A 1 410 ? -20.111 -6.609 4.070 1.00 85.75 410 GLY A N 1
ATOM 3068 C CA . GLY A 1 410 ? -19.731 -7.678 4.983 1.00 85.75 410 GLY A CA 1
ATOM 3069 C C . GLY A 1 410 ? -20.941 -8.398 5.574 1.00 85.75 410 GLY A C 1
ATOM 3070 O O . GLY A 1 410 ? -21.930 -8.678 4.899 1.00 85.75 410 GLY A O 1
ATOM 3071 N N . VAL A 1 411 ? -20.856 -8.727 6.858 1.00 78.62 411 VAL A N 1
ATOM 3072 C CA . VAL A 1 411 ? -21.898 -9.475 7.571 1.00 78.62 411 VAL A CA 1
ATOM 3073 C C . VAL A 1 411 ? -23.067 -8.561 7.959 1.00 78.62 411 VAL A C 1
ATOM 3075 O O . VAL A 1 411 ? -24.227 -8.970 7.891 1.00 78.62 411 VAL A O 1
ATOM 3078 N N . HIS A 1 412 ? -22.785 -7.307 8.325 1.00 83.19 412 HIS A N 1
ATOM 3079 C CA . HIS A 1 412 ? -23.790 -6.326 8.746 1.00 83.19 412 HIS A CA 1
ATOM 3080 C C . HIS A 1 412 ? -24.206 -5.458 7.558 1.00 83.19 412 HIS A C 1
ATOM 3082 O O . HIS A 1 412 ? -23.745 -4.334 7.373 1.00 83.19 412 HIS A O 1
ATOM 3088 N N . VAL A 1 413 ? -25.087 -6.009 6.720 1.00 87.06 413 VAL A N 1
ATOM 3089 C CA . VAL A 1 413 ? -25.564 -5.355 5.484 1.00 87.06 413 VAL A CA 1
ATOM 3090 C C . VAL A 1 413 ? -26.776 -4.442 5.689 1.00 87.06 413 VAL A C 1
ATOM 3092 O O . VAL A 1 413 ? -27.232 -3.800 4.737 1.00 87.06 413 VAL A O 1
ATOM 3095 N N . LYS A 1 414 ? -27.323 -4.412 6.911 1.00 90.25 414 LYS A N 1
ATOM 3096 C CA . LYS A 1 414 ? -28.446 -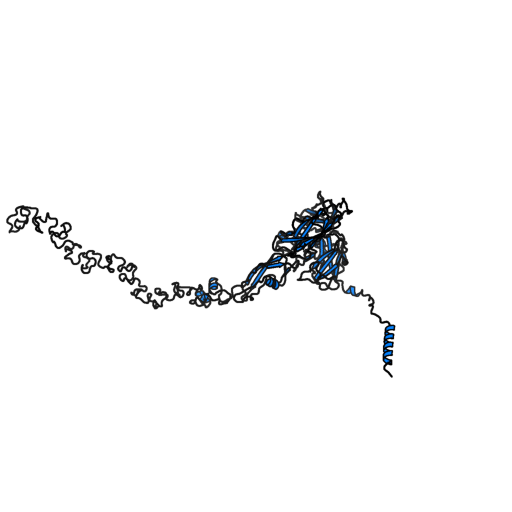3.560 7.309 1.00 90.25 414 LYS A CA 1
ATOM 3097 C C . LYS A 1 414 ? -28.197 -2.951 8.678 1.00 90.25 414 LYS A C 1
ATOM 3099 O O . LYS A 1 414 ? -27.642 -3.619 9.544 1.00 90.25 414 LYS A O 1
ATOM 3104 N N . HIS A 1 415 ? -28.697 -1.743 8.871 1.00 91.56 415 HIS A N 1
ATOM 3105 C CA . HIS A 1 415 ? -28.756 -1.071 10.156 1.00 91.56 415 HIS A CA 1
ATOM 3106 C C . HIS A 1 415 ? -30.218 -0.850 10.534 1.00 91.56 415 HIS A C 1
ATOM 3108 O O . HIS A 1 415 ? -30.994 -0.352 9.716 1.00 91.56 415 HIS A O 1
ATOM 3114 N N . ILE A 1 416 ? -30.594 -1.242 11.748 1.00 90.56 416 ILE A N 1
ATOM 3115 C CA . ILE A 1 416 ? -31.957 -1.093 12.260 1.00 90.56 416 ILE A CA 1
ATOM 3116 C C . ILE A 1 416 ? -31.939 0.016 13.307 1.00 90.56 416 ILE A C 1
ATOM 3118 O O . ILE A 1 416 ? -31.193 -0.054 14.284 1.00 90.56 416 ILE A O 1
ATOM 3122 N N . ILE A 1 417 ? -32.755 1.038 13.083 1.00 90.62 417 ILE A N 1
ATOM 3123 C CA . ILE A 1 417 ? -33.062 2.078 14.058 1.00 90.62 417 ILE A CA 1
ATOM 3124 C C . ILE A 1 417 ? -34.442 1.757 14.608 1.00 90.62 417 ILE A C 1
ATOM 3126 O O . ILE A 1 417 ? -35.414 1.725 13.852 1.00 90.62 417 ILE A O 1
ATOM 3130 N N . ILE A 1 418 ? -34.511 1.510 15.910 1.00 88.50 418 ILE A N 1
ATOM 3131 C CA . ILE A 1 418 ? -35.777 1.416 16.627 1.00 88.50 418 ILE A CA 1
ATOM 3132 C C . ILE A 1 418 ? -36.089 2.820 17.132 1.00 88.50 418 ILE A C 1
ATOM 3134 O O . ILE A 1 418 ? -35.349 3.365 17.954 1.00 88.50 418 ILE A O 1
ATOM 3138 N N . VAL A 1 419 ? -37.145 3.414 16.595 1.00 87.00 419 VAL A N 1
ATOM 3139 C CA . VAL A 1 419 ? -37.672 4.705 17.026 1.00 87.00 419 VAL A CA 1
ATOM 3140 C C . VAL A 1 419 ? -38.623 4.441 18.182 1.00 87.00 419 VAL A C 1
ATOM 3142 O O . VAL A 1 419 ? -39.530 3.622 18.051 1.00 87.00 419 VAL A O 1
ATOM 3145 N N . THR A 1 420 ? -38.381 5.072 19.328 1.00 83.88 420 THR A N 1
ATOM 3146 C CA . THR A 1 420 ? -39.182 4.848 20.534 1.00 83.88 420 THR A CA 1
ATOM 3147 C C . THR A 1 420 ? -39.672 6.150 21.150 1.00 83.88 420 THR A C 1
ATOM 3149 O O . THR A 1 420 ? -38.996 7.177 21.148 1.00 83.88 420 THR A O 1
ATOM 3152 N N . GLU A 1 421 ? -40.848 6.060 21.754 1.00 78.25 421 GLU A N 1
ATOM 3153 C CA . GLU A 1 421 ? -41.469 7.110 22.565 1.00 78.25 421 GLU A CA 1
ATOM 3154 C C . GLU A 1 421 ? -41.053 7.025 24.047 1.00 78.25 421 GLU A C 1
ATOM 3156 O O . GLU A 1 421 ? -41.460 7.834 24.893 1.00 78.25 421 GLU A O 1
ATOM 3161 N N . ALA A 1 422 ? -40.272 5.998 24.396 1.00 79.56 422 ALA A N 1
ATOM 3162 C CA . ALA A 1 422 ? -39.706 5.818 25.722 1.00 79.56 422 ALA A CA 1
ATOM 3163 C C . ALA A 1 422 ? -38.455 6.688 25.932 1.00 79.56 422 ALA A C 1
ATOM 3165 O O . ALA A 1 422 ? -37.802 7.147 24.995 1.00 79.56 422 ALA A O 1
ATOM 3166 N N . ASN A 1 423 ? -38.101 6.891 27.200 1.00 82.25 423 ASN A N 1
ATOM 3167 C CA . ASN A 1 423 ? -36.808 7.465 27.555 1.00 82.25 423 ASN A CA 1
ATOM 3168 C C . ASN A 1 423 ? -35.673 6.508 27.171 1.00 82.25 423 ASN A C 1
ATOM 3170 O O . ASN A 1 423 ? -35.785 5.303 27.415 1.00 82.25 423 ASN A O 1
ATOM 3174 N N . VAL A 1 424 ? -34.590 7.043 26.615 1.00 85.62 424 VAL A N 1
ATOM 3175 C CA . VAL A 1 424 ? -33.393 6.297 26.226 1.00 85.62 424 VAL A CA 1
ATOM 3176 C C . VAL A 1 424 ? -32.242 6.766 27.107 1.00 85.62 424 VAL A C 1
ATOM 3178 O O . VAL A 1 424 ? -32.027 7.958 27.259 1.00 85.62 424 VAL A O 1
ATOM 3181 N N . ALA A 1 425 ? -31.492 5.825 27.684 1.00 86.50 425 ALA A N 1
ATOM 3182 C CA . ALA A 1 425 ? -30.370 6.171 28.548 1.00 86.50 425 ALA A CA 1
ATOM 3183 C C . ALA A 1 425 ? -29.300 6.983 27.786 1.00 86.50 425 ALA A C 1
ATOM 3185 O O . ALA A 1 425 ? -29.017 6.673 26.620 1.00 86.50 425 ALA A O 1
ATOM 3186 N N . PRO A 1 426 ? -28.639 7.957 28.436 1.00 89.31 426 PRO A N 1
ATOM 3187 C CA . PRO A 1 426 ? -27.577 8.727 27.804 1.00 89.31 426 PRO A CA 1
ATOM 3188 C C . PRO A 1 426 ? -26.389 7.818 27.467 1.00 89.31 426 PRO A C 1
ATOM 3190 O O . PRO A 1 426 ? -25.983 6.995 28.285 1.00 89.31 426 PRO A O 1
ATOM 3193 N N . ASN A 1 427 ? -25.794 8.001 26.286 1.00 88.69 427 ASN A N 1
ATOM 3194 C CA . ASN A 1 427 ? -24.532 7.377 25.897 1.00 88.69 427 ASN A CA 1
ATOM 3195 C C . ASN A 1 427 ? -23.366 8.321 26.222 1.00 88.69 427 ASN A C 1
ATOM 3197 O O . ASN A 1 427 ? -23.279 9.430 25.687 1.00 88.69 427 ASN A O 1
ATOM 3201 N N . ILE A 1 428 ? -22.461 7.892 27.094 1.00 92.44 428 ILE A N 1
ATOM 3202 C CA . ILE A 1 428 ? -21.332 8.685 27.562 1.00 92.44 428 ILE A CA 1
ATOM 3203 C C . ILE A 1 428 ? -20.004 8.126 27.061 1.00 92.44 428 ILE A C 1
ATOM 3205 O O . ILE A 1 428 ? -19.768 6.918 27.037 1.00 92.44 428 ILE A O 1
ATOM 3209 N N . ASN A 1 429 ? -19.084 9.020 26.715 1.00 92.38 429 ASN A N 1
ATOM 3210 C CA . ASN A 1 429 ? -17.700 8.676 26.415 1.00 92.38 429 ASN A CA 1
ATOM 3211 C C . ASN A 1 429 ? -16.761 9.477 27.315 1.00 92.38 429 ASN A C 1
ATOM 3213 O O . ASN A 1 429 ? -16.994 10.664 27.554 1.00 92.38 429 ASN A O 1
ATOM 3217 N N . VAL A 1 430 ? -15.699 8.837 27.798 1.00 93.69 430 VAL A N 1
ATOM 3218 C CA . VAL A 1 430 ? -14.695 9.479 28.649 1.00 93.69 430 VAL A CA 1
ATOM 3219 C C . VAL A 1 430 ? -13.337 9.370 27.974 1.00 93.69 430 VAL A C 1
ATOM 3221 O O . VAL A 1 430 ? -12.919 8.281 27.596 1.00 93.69 430 VAL A O 1
ATOM 3224 N N . THR A 1 431 ? -12.666 10.507 27.817 1.00 95.31 431 THR A N 1
ATOM 3225 C CA . THR A 1 431 ? -11.337 10.609 27.200 1.00 95.31 431 THR A CA 1
ATOM 3226 C C . THR A 1 431 ? -10.344 11.195 28.190 1.00 95.31 431 THR A C 1
ATOM 3228 O O . THR A 1 431 ? -10.713 11.964 29.084 1.00 95.31 431 THR A O 1
ATOM 3231 N N . VAL A 1 432 ? -9.078 10.820 28.052 1.00 96.19 432 VAL A N 1
ATOM 3232 C CA . VAL A 1 432 ? -8.027 11.144 29.019 1.00 96.19 432 VAL A CA 1
ATOM 3233 C C . VAL A 1 432 ? -6.909 11.850 28.285 1.00 96.19 432 VAL A C 1
ATOM 3235 O O . VAL A 1 432 ? -6.387 11.340 27.304 1.00 96.19 432 VAL A O 1
ATOM 3238 N N . TRP A 1 433 ? -6.537 13.029 28.768 1.00 96.25 433 TRP A N 1
ATOM 3239 C CA . TRP A 1 433 ? -5.570 13.896 28.118 1.00 96.25 433 TRP A CA 1
ATOM 3240 C C . TRP A 1 433 ? -4.411 14.199 29.057 1.00 96.25 433 TRP A C 1
ATOM 3242 O O . TRP A 1 433 ? -4.616 14.622 30.198 1.00 96.25 433 TRP A O 1
ATOM 3252 N N . GLN A 1 434 ? -3.185 14.066 28.560 1.00 94.88 434 GLN A N 1
ATOM 3253 C CA . GLN A 1 434 ? -1.977 14.515 29.245 1.00 94.88 434 GLN A CA 1
ATOM 3254 C C . GLN A 1 434 ? -1.077 15.232 28.239 1.00 94.88 434 GLN A C 1
ATOM 3256 O O . GLN A 1 434 ? -0.951 14.815 27.093 1.00 94.88 434 GLN A O 1
ATOM 3261 N N . LYS A 1 435 ? -0.487 16.371 28.630 1.00 92.62 435 LYS A N 1
ATOM 3262 C CA . LYS A 1 435 ? 0.361 17.192 27.737 1.00 92.62 435 LYS A CA 1
ATOM 3263 C C . LYS A 1 435 ? -0.337 17.641 26.432 1.00 92.62 435 LYS A C 1
ATOM 3265 O O . LYS A 1 435 ? 0.322 17.997 25.460 1.00 92.62 435 LYS A O 1
ATOM 3270 N N . GLY A 1 436 ? -1.670 17.685 26.429 1.00 91.62 436 GLY A N 1
ATOM 3271 C CA . GLY A 1 436 ? -2.473 18.124 25.284 1.00 91.62 436 GLY A CA 1
ATOM 3272 C C . GLY A 1 436 ? -2.703 17.066 24.202 1.00 91.62 436 GLY A C 1
ATOM 3273 O O . GLY A 1 436 ? -3.234 17.420 23.156 1.00 91.62 436 GLY A O 1
ATOM 3274 N N . ILE A 1 437 ? -2.341 15.806 24.452 1.00 94.31 437 ILE A N 1
ATOM 3275 C CA . ILE A 1 437 ? -2.687 14.653 23.609 1.00 94.31 437 ILE A CA 1
ATOM 3276 C C . ILE A 1 437 ? -3.563 13.682 24.402 1.00 94.31 437 ILE A C 1
ATOM 3278 O O . ILE A 1 437 ? -3.478 13.651 25.635 1.00 94.31 437 ILE A O 1
ATOM 3282 N N . GLN A 1 438 ? -4.412 12.929 23.708 1.00 95.31 438 GLN A N 1
ATOM 3283 C CA . GLN A 1 438 ? -5.186 11.848 24.308 1.00 95.31 438 GLN A CA 1
ATOM 3284 C C . GLN A 1 438 ? -4.271 10.648 24.557 1.00 95.31 438 GLN A C 1
ATOM 3286 O O . GLN A 1 438 ? -3.462 10.341 23.697 1.00 95.31 438 GLN A O 1
ATOM 3291 N N . VAL A 1 439 ? -4.337 10.019 25.730 1.00 94.94 439 VAL A N 1
ATOM 3292 C CA . VAL A 1 439 ? -3.401 8.953 26.124 1.00 94.94 439 VAL A CA 1
ATOM 3293 C C . VAL A 1 439 ? -4.127 7.798 26.819 1.00 94.94 439 VAL A C 1
ATOM 3295 O O . VAL A 1 439 ? -5.061 8.057 27.584 1.00 94.94 439 VAL A O 1
ATOM 3298 N N . PRO A 1 440 ? -3.654 6.549 26.662 1.00 93.12 440 PRO A N 1
ATOM 3299 C CA . PRO A 1 440 ? -4.241 5.389 27.336 1.00 93.12 440 PRO A CA 1
ATOM 3300 C C . PRO A 1 440 ? -3.705 5.218 28.770 1.00 93.12 440 PRO A C 1
ATOM 3302 O O . PRO A 1 440 ? -4.257 4.495 29.596 1.00 93.12 440 PRO A O 1
ATOM 3305 N N . SER A 1 441 ? -2.603 5.899 29.098 1.00 93.69 441 SER A N 1
ATOM 3306 C CA . SER A 1 441 ? -1.940 5.852 30.401 1.00 93.69 441 SER A CA 1
ATOM 3307 C C . SER A 1 441 ? -1.260 7.179 30.730 1.00 93.69 441 SER A C 1
ATOM 3309 O O . SER A 1 441 ? -1.073 8.030 29.862 1.00 93.69 441 SER A O 1
ATOM 3311 N N . ILE A 1 442 ? -0.904 7.380 32.001 1.00 95.12 442 ILE A N 1
ATOM 3312 C CA . ILE A 1 442 ? -0.390 8.662 32.496 1.00 95.12 442 ILE A CA 1
ATOM 3313 C C . ILE A 1 442 ? 0.935 8.497 33.237 1.00 95.12 442 ILE A C 1
ATOM 3315 O O . ILE A 1 442 ? 1.161 7.517 33.949 1.00 95.12 442 ILE A O 1
ATOM 3319 N N . ALA A 1 443 ? 1.808 9.500 33.143 1.00 94.25 443 ALA A N 1
ATOM 3320 C CA . ALA A 1 443 ? 3.108 9.488 33.810 1.00 94.25 443 ALA A CA 1
ATOM 3321 C C . ALA A 1 443 ? 3.321 10.684 34.743 1.00 94.25 443 ALA A C 1
ATOM 3323 O O . ALA A 1 443 ? 2.950 11.820 34.439 1.00 94.25 443 ALA A O 1
ATOM 3324 N N . LYS A 1 444 ? 3.981 10.456 35.890 1.00 93.06 444 LYS A N 1
ATOM 3325 C CA . LYS A 1 444 ? 4.209 11.499 36.915 1.00 93.06 444 LYS A CA 1
ATOM 3326 C C . LYS A 1 444 ? 5.037 12.691 36.433 1.00 93.06 444 LYS A C 1
ATOM 3328 O O . LYS A 1 444 ? 4.943 13.769 37.021 1.00 93.06 444 LYS A O 1
ATOM 3333 N N . ASN A 1 445 ? 5.873 12.503 35.417 1.00 91.12 445 ASN A N 1
ATOM 3334 C CA . ASN A 1 445 ? 6.742 13.538 34.859 1.00 91.12 445 ASN A CA 1
ATOM 3335 C C . ASN A 1 445 ? 6.075 14.381 33.756 1.00 91.12 445 ASN A C 1
ATOM 3337 O O . ASN A 1 445 ? 6.675 15.376 33.350 1.00 91.12 445 ASN A O 1
ATOM 3341 N N . ASP A 1 446 ? 4.855 14.040 33.330 1.00 91.00 446 ASP A N 1
ATOM 3342 C CA . ASP A 1 446 ? 4.209 14.623 32.142 1.00 91.00 446 ASP A CA 1
ATOM 3343 C C . ASP A 1 446 ? 3.120 15.669 32.464 1.00 91.00 446 ASP A C 1
ATOM 3345 O O . ASP A 1 446 ? 2.400 16.137 31.584 1.00 91.00 446 ASP A O 1
ATOM 3349 N N . GLY A 1 447 ? 3.063 16.135 33.718 1.00 89.94 447 GLY A N 1
ATOM 3350 C CA . GLY A 1 447 ? 2.326 17.345 34.104 1.00 89.94 447 GLY A CA 1
ATOM 3351 C C . GLY A 1 447 ? 0.930 17.088 34.672 1.00 89.94 447 GLY A C 1
ATOM 3352 O O . GLY A 1 447 ? 0.771 16.269 35.572 1.00 89.94 447 GLY A O 1
ATOM 3353 N N . GLU A 1 448 ? -0.062 17.859 34.231 1.00 94.31 448 GLU A N 1
ATOM 3354 C CA . GLU A 1 448 ? -1.463 17.716 34.652 1.00 94.31 448 GLU A CA 1
ATOM 3355 C C . GLU A 1 448 ? -2.217 16.769 33.716 1.00 94.31 448 GLU A C 1
ATOM 3357 O O . GLU A 1 448 ? -1.907 16.686 32.525 1.00 94.31 448 GLU A O 1
ATOM 3362 N N . VAL A 1 449 ? -3.203 16.068 34.273 1.00 96.44 449 VAL A N 1
ATOM 3363 C CA . VAL A 1 449 ? -4.116 15.187 33.542 1.00 96.44 449 VAL A CA 1
ATOM 3364 C C . VAL A 1 449 ? -5.494 15.830 33.507 1.00 96.44 449 VAL A C 1
ATOM 3366 O O . VAL A 1 449 ? -5.965 16.337 34.528 1.00 96.44 449 VAL A O 1
ATOM 3369 N N . THR A 1 450 ? -6.131 15.772 32.341 1.00 96.50 450 THR A N 1
ATOM 3370 C CA . THR A 1 450 ? -7.503 16.226 32.114 1.00 96.50 450 THR A CA 1
ATOM 3371 C C . THR A 1 450 ? -8.350 15.045 31.655 1.00 96.50 450 THR A C 1
ATOM 3373 O O . THR A 1 450 ? -8.076 14.456 30.615 1.00 96.50 450 THR A O 1
ATOM 3376 N N . VAL A 1 451 ? -9.392 14.709 32.406 1.00 96.44 451 VAL A N 1
ATOM 3377 C CA . VAL A 1 451 ? -10.395 13.707 32.021 1.00 96.44 451 VAL A CA 1
ATOM 3378 C C . VAL A 1 451 ? -11.624 14.449 31.515 1.00 96.44 451 VAL A C 1
ATOM 3380 O O . VAL A 1 451 ? -12.130 15.325 32.216 1.00 96.44 451 VAL A O 1
ATOM 3383 N N . VAL A 1 452 ? -12.084 14.130 30.307 1.00 96.62 452 VAL A N 1
ATOM 3384 C CA . VAL A 1 452 ? -13.187 14.822 29.626 1.00 96.62 452 VAL A CA 1
ATOM 3385 C C . VAL A 1 452 ? -14.333 13.851 29.377 1.00 96.62 452 VAL A C 1
ATOM 3387 O O . VAL A 1 452 ? -14.146 12.813 28.743 1.00 96.62 452 VAL A O 1
ATOM 3390 N N . LEU A 1 453 ? -15.521 14.216 29.846 1.00 96.50 453 LEU A N 1
ATOM 3391 C CA . LEU A 1 453 ? -16.780 13.516 29.631 1.00 96.50 453 LEU A CA 1
ATOM 3392 C C . LEU A 1 453 ? -17.539 14.150 28.465 1.00 96.50 453 LEU A C 1
ATOM 3394 O O . LEU A 1 453 ? -17.776 15.356 28.440 1.00 96.50 453 LEU A O 1
ATOM 3398 N N . THR A 1 454 ? -17.974 13.312 27.533 1.00 94.88 454 THR A N 1
ATOM 3399 C CA . THR A 1 454 ? -18.924 13.669 26.477 1.00 94.88 454 THR A CA 1
ATOM 3400 C C . THR A 1 454 ? -20.214 12.900 26.707 1.00 94.88 454 THR A C 1
ATOM 3402 O O . THR A 1 454 ? -20.170 11.694 26.936 1.00 94.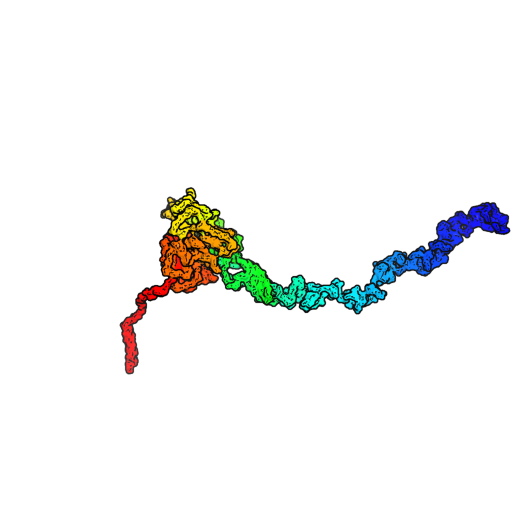88 454 THR A O 1
ATOM 3405 N N . ILE A 1 455 ? -21.350 13.591 26.642 1.00 92.19 455 ILE A N 1
ATOM 3406 C CA . ILE A 1 455 ? -22.684 13.011 26.818 1.00 92.19 455 ILE A CA 1
ATOM 3407 C C . ILE A 1 455 ? -23.424 13.155 25.492 1.00 92.19 455 ILE A C 1
ATOM 3409 O O . ILE A 1 455 ? -23.507 14.257 24.944 1.00 92.19 455 ILE A O 1
ATOM 3413 N N . LYS A 1 456 ? -23.947 12.046 24.976 1.00 89.19 456 LYS A N 1
ATOM 3414 C CA . LYS A 1 456 ? -24.801 11.997 23.795 1.00 89.19 456 LYS A CA 1
ATOM 3415 C C . LYS A 1 456 ? -26.116 11.345 24.192 1.00 89.19 456 LYS A C 1
ATOM 3417 O O . LYS A 1 456 ? -26.146 10.181 24.570 1.00 89.19 456 LYS A O 1
ATOM 3422 N N . ASP A 1 457 ? -27.189 12.109 24.103 1.00 86.75 457 ASP A N 1
ATOM 3423 C CA . ASP A 1 457 ? -28.523 11.663 24.479 1.00 86.75 457 ASP A CA 1
ATOM 3424 C C . ASP A 1 457 ? -29.459 11.817 23.279 1.00 86.75 457 ASP A C 1
ATOM 3426 O O . ASP A 1 457 ? -29.436 12.845 22.594 1.00 86.75 457 ASP A O 1
ATOM 3430 N N . SER A 1 458 ? -30.232 10.769 23.000 1.00 84.25 458 SER A N 1
ATOM 3431 C CA . SER A 1 458 ? -31.245 10.772 21.947 1.00 84.25 458 SER A CA 1
ATOM 3432 C C . SER A 1 458 ? -32.432 11.664 22.327 1.00 84.25 458 SER A C 1
ATOM 3434 O O . SER A 1 458 ? -33.061 12.256 21.449 1.00 84.25 458 SER A O 1
ATOM 3436 N N . ASN A 1 459 ? -32.723 11.802 23.623 1.00 84.62 459 ASN A N 1
ATOM 3437 C CA . ASN A 1 459 ? -33.791 12.632 24.158 1.00 84.62 459 ASN A CA 1
ATOM 3438 C C . ASN A 1 459 ? -33.330 14.100 24.248 1.00 84.62 459 ASN A C 1
ATOM 3440 O O . ASN A 1 459 ? -32.732 14.549 25.221 1.00 84.62 459 ASN A O 1
ATOM 3444 N N . ILE A 1 460 ? -33.641 14.905 23.228 1.00 78.75 460 ILE A N 1
ATOM 3445 C CA . ILE A 1 460 ? -33.133 16.290 23.105 1.00 78.75 460 ILE A CA 1
ATOM 3446 C C . ILE A 1 460 ? -33.597 17.271 24.201 1.00 78.75 460 ILE A C 1
ATOM 3448 O O . ILE A 1 460 ? -33.062 18.377 24.299 1.00 78.75 460 ILE A O 1
ATOM 3452 N N . ASN A 1 461 ? -34.621 16.916 24.980 1.00 79.44 461 ASN A N 1
ATOM 3453 C CA . ASN A 1 461 ? -35.188 17.769 26.030 1.00 79.44 461 ASN A CA 1
ATOM 3454 C C . ASN A 1 461 ? -34.702 17.396 27.437 1.00 79.44 461 ASN A C 1
ATOM 3456 O O . ASN A 1 461 ? -35.071 18.081 28.397 1.00 79.44 461 ASN A O 1
ATOM 3460 N N . ASP A 1 462 ? -33.901 16.340 27.559 1.00 83.12 462 ASP A N 1
ATOM 3461 C CA . ASP A 1 462 ? -33.452 15.833 28.843 1.00 83.12 462 ASP A CA 1
ATOM 3462 C C . ASP A 1 462 ? -32.334 16.697 29.432 1.00 83.12 462 ASP A C 1
ATOM 3464 O O . ASP A 1 462 ? -31.509 17.291 28.732 1.00 83.12 462 ASP A O 1
ATOM 3468 N N . SER A 1 463 ? -32.336 16.807 30.760 1.00 87.69 463 SER A N 1
ATOM 3469 C CA . SER A 1 463 ? -31.240 17.409 31.516 1.00 87.69 463 SER A CA 1
ATOM 3470 C C . SER A 1 463 ? -30.432 16.327 32.217 1.00 87.69 463 SER A C 1
ATOM 3472 O O . SER A 1 463 ? -31.018 15.432 32.819 1.00 87.69 463 SER A O 1
ATOM 3474 N N . HIS A 1 464 ? -29.107 16.460 32.221 1.00 92.00 464 HIS A N 1
ATOM 3475 C CA . HIS A 1 464 ? -28.204 15.455 32.783 1.00 92.00 464 HIS A CA 1
ATOM 3476 C C . HIS A 1 464 ? -27.692 15.836 34.172 1.00 92.00 464 HIS A C 1
ATOM 3478 O O . HIS A 1 464 ? -27.170 16.934 34.385 1.00 92.00 464 HIS A O 1
ATOM 3484 N N . GLN A 1 465 ? -27.782 14.897 35.111 1.00 93.25 465 GLN A N 1
ATOM 3485 C CA . GLN A 1 465 ? -27.068 14.940 36.380 1.00 93.25 465 GLN A CA 1
ATOM 3486 C C . GLN A 1 465 ? -25.785 14.111 36.266 1.00 93.25 465 GLN A C 1
ATOM 3488 O O . GLN A 1 465 ? -25.836 12.921 35.973 1.00 93.25 465 GLN A O 1
ATOM 3493 N N . ILE A 1 466 ? -24.638 14.742 36.526 1.00 95.88 466 ILE A N 1
ATOM 3494 C CA . ILE A 1 466 ? -23.315 14.108 36.453 1.00 95.88 466 ILE A CA 1
ATOM 3495 C C . ILE A 1 466 ? -22.802 13.861 37.873 1.00 95.88 466 ILE A C 1
ATOM 3497 O O . ILE A 1 466 ? -22.641 14.811 38.644 1.00 95.88 466 ILE A O 1
ATOM 3501 N N . ASP A 1 467 ? -22.514 12.604 38.199 1.00 95.38 467 ASP A N 1
ATOM 3502 C CA . ASP A 1 467 ? -21.934 12.188 39.476 1.00 95.38 467 ASP A CA 1
ATOM 3503 C C . ASP A 1 467 ? -20.583 11.494 39.267 1.00 95.38 467 ASP A C 1
ATOM 3505 O O . ASP A 1 467 ? -20.502 10.396 38.713 1.00 95.38 467 ASP A O 1
ATOM 3509 N N . TRP A 1 468 ? -19.509 12.150 39.711 1.00 95.81 468 TRP A N 1
ATOM 3510 C CA . TRP A 1 468 ? -18.150 11.620 39.636 1.00 95.81 468 TRP A CA 1
ATOM 3511 C C . TRP A 1 468 ? -17.763 10.939 40.947 1.00 95.81 468 TRP A C 1
ATOM 3513 O O . TRP A 1 468 ? -17.717 11.567 42.005 1.00 95.81 468 TRP A O 1
ATOM 3523 N N . GLN A 1 469 ? -17.380 9.670 40.857 1.00 95.44 469 GLN A N 1
ATOM 3524 C CA . GLN A 1 469 ? -16.811 8.894 41.951 1.00 95.44 469 GLN A CA 1
ATOM 3525 C C . GLN A 1 469 ? -15.282 8.988 41.870 1.00 95.44 469 GLN A C 1
ATOM 3527 O O . GLN A 1 469 ? -14.628 8.270 41.109 1.00 95.44 469 GLN A O 1
ATOM 3532 N N . ILE A 1 470 ? -14.722 9.936 42.625 1.00 93.75 470 ILE A N 1
ATOM 3533 C CA . ILE A 1 470 ? -13.298 10.293 42.600 1.00 93.75 470 ILE A CA 1
ATOM 3534 C C . ILE A 1 470 ? -12.617 9.773 43.874 1.00 93.75 470 ILE A C 1
ATOM 3536 O O . ILE A 1 470 ? -13.089 10.075 44.971 1.00 93.75 470 ILE A O 1
ATOM 3540 N N . PRO A 1 471 ? -11.484 9.057 43.770 1.00 92.69 471 PRO A N 1
ATOM 3541 C CA . PRO A 1 471 ? -10.715 8.645 44.941 1.00 92.69 471 PRO A CA 1
ATOM 3542 C C . PRO A 1 471 ? -10.165 9.821 45.766 1.00 92.69 471 PRO A C 1
ATOM 3544 O O . PRO A 1 471 ? -9.588 10.759 45.216 1.00 92.69 471 PRO A O 1
ATOM 3547 N N . ASP A 1 472 ? -10.221 9.712 47.098 1.00 91.00 472 ASP A N 1
ATOM 3548 C CA . ASP A 1 472 ? -9.783 10.756 48.049 1.00 91.00 472 ASP A CA 1
ATOM 3549 C C . ASP A 1 472 ? -8.306 11.173 47.908 1.00 91.00 472 ASP A C 1
ATOM 3551 O O . ASP A 1 472 ? -7.905 12.256 48.341 1.00 91.00 472 ASP A O 1
ATOM 3555 N N . TYR A 1 473 ? -7.464 10.308 47.333 1.00 90.44 473 TYR A N 1
ATOM 3556 C CA . TYR A 1 473 ? -6.044 10.591 47.111 1.00 90.44 473 TYR A CA 1
ATOM 3557 C C . TYR A 1 473 ? -5.782 11.483 45.883 1.00 90.44 473 TYR A C 1
ATOM 3559 O O . TYR A 1 473 ? -4.637 11.893 45.667 1.00 90.44 473 TYR A O 1
ATOM 3567 N N . LEU A 1 474 ? -6.805 11.792 45.077 1.00 92.19 474 LEU A N 1
ATOM 3568 C CA . LEU A 1 474 ? -6.701 12.707 43.943 1.00 92.19 474 LEU A CA 1
ATOM 3569 C C . LEU A 1 474 ? -7.166 14.111 44.328 1.00 92.19 474 LEU A C 1
ATOM 3571 O O . LEU A 1 474 ? -8.302 14.333 44.738 1.00 92.19 474 LEU A O 1
ATOM 3575 N N . ASN A 1 475 ? -6.292 15.096 44.130 1.00 91.44 475 ASN A N 1
ATOM 3576 C CA . ASN A 1 475 ? -6.645 16.503 44.294 1.00 91.44 475 ASN A CA 1
ATOM 3577 C C . ASN A 1 475 ? -7.229 17.054 42.985 1.00 91.44 475 ASN A C 1
ATOM 3579 O O . ASN A 1 475 ? -6.508 17.668 42.195 1.00 91.44 475 ASN A O 1
ATOM 3583 N N . VAL A 1 476 ? -8.510 16.773 42.746 1.00 92.62 476 VAL A N 1
ATOM 3584 C CA . VAL A 1 476 ? -9.204 17.104 41.496 1.00 92.62 476 VAL A CA 1
ATOM 3585 C C . VAL A 1 476 ? -9.860 18.481 41.546 1.00 92.62 476 VAL A C 1
ATOM 3587 O O . VAL A 1 476 ? -10.505 18.855 42.525 1.00 92.62 476 VAL A O 1
ATOM 3590 N N . VAL A 1 477 ? -9.737 19.217 40.444 1.00 93.69 477 VAL A N 1
ATOM 3591 C CA . VAL A 1 477 ? -10.515 20.416 40.140 1.00 93.69 477 VAL A CA 1
ATOM 3592 C C . VAL A 1 477 ? -11.520 20.066 39.048 1.00 93.69 477 VAL A C 1
ATOM 3594 O O . VAL A 1 477 ? -11.135 19.745 37.927 1.00 93.69 477 VAL A O 1
ATOM 3597 N N . GLN A 1 478 ? -12.808 20.127 39.376 1.00 93.69 478 GLN A N 1
ATOM 3598 C CA . GLN A 1 478 ? -13.893 19.912 38.420 1.00 93.69 478 GLN A CA 1
ATOM 3599 C C . GLN A 1 478 ? -14.245 21.220 37.696 1.00 93.69 478 GLN A C 1
ATOM 3601 O O . GLN A 1 478 ? -14.227 22.302 38.296 1.00 93.69 478 GLN A O 1
ATOM 3606 N N . SER A 1 479 ? -14.574 21.129 36.409 1.00 94.25 479 SER A N 1
ATOM 3607 C CA . SER A 1 479 ? -15.082 22.251 35.617 1.00 94.25 479 SER A CA 1
ATOM 3608 C C . SER A 1 479 ? -16.458 22.726 36.103 1.00 94.25 479 SER A C 1
ATOM 3610 O O . SER A 1 479 ? -17.196 22.007 36.773 1.00 94.25 479 SER A O 1
ATOM 3612 N N . SER A 1 480 ? -16.840 23.960 35.756 1.00 90.94 480 SER A N 1
ATOM 3613 C CA . SER A 1 480 ? -18.124 24.540 36.182 1.00 90.94 480 SER A CA 1
ATOM 3614 C C . SER A 1 480 ? -19.355 23.837 35.606 1.00 90.94 480 SER A C 1
ATOM 3616 O O . SER A 1 480 ? -20.426 23.927 36.196 1.00 90.94 480 SER A O 1
ATOM 3618 N N . ASP A 1 481 ? -19.209 23.194 34.449 1.00 90.62 481 ASP A N 1
ATOM 3619 C CA . ASP A 1 481 ? -20.238 22.381 33.787 1.00 90.62 481 ASP A CA 1
ATOM 3620 C C . ASP A 1 481 ? -20.199 20.905 34.216 1.00 90.62 481 ASP A C 1
ATOM 3622 O O . ASP A 1 481 ? -21.073 20.134 33.839 1.00 90.62 481 ASP A O 1
ATOM 3626 N N . GLY A 1 482 ? -19.204 20.506 35.015 1.00 91.81 482 GLY A N 1
ATOM 3627 C CA . GLY A 1 482 ? -19.023 19.135 35.475 1.00 91.81 482 GLY A CA 1
ATOM 3628 C C . GLY A 1 482 ? -18.494 18.152 34.427 1.00 91.81 482 GLY A C 1
ATOM 3629 O O . GLY A 1 482 ? -18.324 16.981 34.764 1.00 91.81 482 GLY A O 1
ATOM 3630 N N . LEU A 1 483 ? -18.202 18.608 33.204 1.00 95.75 483 LEU A N 1
ATOM 3631 C CA . LEU A 1 483 ? -17.775 17.774 32.073 1.00 95.75 483 LEU A CA 1
ATOM 3632 C C . LEU A 1 483 ? -16.274 17.460 32.056 1.00 95.75 483 LEU A C 1
ATOM 3634 O O . LEU A 1 483 ? -15.838 16.631 31.262 1.00 95.75 483 LEU A O 1
ATOM 3638 N N . ALA A 1 484 ? -15.466 18.099 32.902 1.00 95.94 484 ALA A N 1
ATOM 3639 C CA . ALA A 1 484 ? -14.033 17.842 32.959 1.00 95.94 484 ALA A CA 1
ATOM 3640 C C . ALA A 1 484 ? -13.491 17.794 34.390 1.00 95.94 484 ALA A C 1
ATOM 3642 O O . ALA A 1 484 ? -13.892 18.572 35.262 1.00 95.94 484 ALA A O 1
ATOM 3643 N N . LEU A 1 485 ? -12.521 16.906 34.600 1.00 95.75 485 LEU A N 1
ATOM 3644 C CA . LEU A 1 485 ? -11.721 16.790 35.815 1.00 95.75 485 LEU A CA 1
ATOM 3645 C C . LEU A 1 485 ? -10.260 17.094 35.487 1.00 95.75 485 LEU A C 1
ATOM 3647 O O . LEU A 1 485 ? -9.710 16.499 34.566 1.00 95.75 485 LEU A O 1
ATOM 3651 N N . VAL A 1 486 ? -9.616 17.973 36.253 1.00 95.44 486 VAL A N 1
ATOM 3652 C CA . VAL A 1 486 ? -8.188 18.293 36.100 1.00 95.44 486 VAL A CA 1
ATOM 3653 C C . VAL A 1 486 ? -7.455 18.012 37.403 1.00 95.44 486 VAL A C 1
ATOM 3655 O O . VAL A 1 486 ? -7.882 18.474 38.463 1.00 95.44 486 VAL A O 1
ATOM 3658 N N . PHE A 1 487 ? -6.345 17.277 37.349 1.00 94.81 487 PHE A N 1
ATOM 3659 C CA . PHE A 1 487 ? -5.517 17.025 38.530 1.00 94.81 487 PHE A CA 1
ATOM 3660 C C . PHE A 1 487 ? -4.017 16.905 38.209 1.00 94.81 487 PHE A C 1
ATOM 3662 O O . PHE A 1 487 ? -3.634 16.373 37.164 1.00 94.81 487 PHE A O 1
ATOM 3669 N N . PRO A 1 488 ? -3.130 17.364 39.115 1.00 93.75 488 PRO A N 1
ATOM 3670 C CA . PRO A 1 488 ? -1.688 17.200 38.961 1.00 93.75 488 PRO A CA 1
ATOM 3671 C C . PRO A 1 488 ? -1.248 15.790 39.375 1.00 93.75 488 PRO A C 1
ATOM 3673 O O . PRO A 1 488 ? -1.520 15.364 40.498 1.00 93.75 488 PRO A O 1
ATOM 3676 N N . VAL A 1 489 ? -0.491 15.083 38.527 1.00 93.00 489 VAL A N 1
ATOM 3677 C CA . VAL A 1 489 ? -0.051 13.706 38.845 1.00 93.00 489 VAL A CA 1
ATOM 3678 C C . VAL A 1 489 ? 1.278 13.616 39.593 1.00 93.00 489 VAL A C 1
ATOM 3680 O O . VAL A 1 489 ? 1.531 12.630 40.285 1.00 93.00 489 VAL A O 1
ATOM 3683 N N . ALA A 1 490 ? 2.118 14.654 39.534 1.00 89.19 490 ALA A N 1
ATOM 3684 C CA . ALA A 1 490 ? 3.449 14.642 40.150 1.00 89.19 490 ALA A CA 1
ATOM 3685 C C . ALA A 1 490 ? 3.422 14.392 41.674 1.00 89.19 490 ALA A C 1
ATOM 3687 O O . ALA A 1 490 ? 4.347 13.794 42.227 1.00 89.19 490 ALA A O 1
ATOM 3688 N N . SER A 1 491 ? 2.360 14.832 42.358 1.00 84.19 491 SER A N 1
ATOM 3689 C CA . SER A 1 491 ? 2.175 14.675 43.808 1.00 84.19 491 SER A CA 1
ATOM 3690 C C . SER A 1 491 ? 1.290 13.494 44.210 1.00 84.19 491 SER A C 1
ATOM 3692 O O . SER A 1 491 ? 1.070 13.299 45.404 1.00 84.19 491 SER A O 1
ATOM 3694 N N . VAL A 1 492 ? 0.766 12.718 43.255 1.00 89.94 492 VAL A N 1
ATOM 3695 C CA . VAL A 1 492 ? -0.134 11.598 43.559 1.00 89.94 492 VAL A CA 1
ATOM 3696 C C . VAL A 1 492 ? 0.652 10.460 44.212 1.00 89.94 492 VAL A C 1
ATOM 3698 O O . VAL A 1 492 ? 1.679 9.996 43.698 1.00 89.94 492 VAL A O 1
ATOM 3701 N N . VAL A 1 493 ? 0.156 10.005 45.361 1.00 88.69 493 VAL A N 1
ATOM 3702 C CA . VAL A 1 493 ? 0.646 8.827 46.084 1.00 88.69 493 VAL A CA 1
ATOM 3703 C C . VAL A 1 493 ? -0.492 7.819 46.117 1.00 88.69 493 VAL A C 1
ATOM 3705 O O . VAL A 1 493 ? -1.481 8.034 46.812 1.00 88.69 493 VAL A O 1
ATOM 3708 N N . LEU A 1 494 ? -0.357 6.750 45.332 1.00 88.75 494 LEU A N 1
ATOM 3709 C CA . LEU A 1 494 ? -1.363 5.697 45.263 1.00 88.75 494 LEU A CA 1
ATOM 3710 C C . LEU A 1 494 ? -1.252 4.768 46.475 1.00 88.75 494 LEU A C 1
ATOM 3712 O O . LEU A 1 494 ? -0.127 4.444 46.870 1.00 88.75 494 LEU A O 1
ATOM 3716 N N . PRO A 1 495 ? -2.380 4.324 47.050 1.00 90.62 495 PRO A N 1
ATOM 3717 C CA . PRO A 1 495 ? -2.381 3.242 48.025 1.00 90.62 495 PRO A CA 1
ATOM 3718 C C . PRO A 1 495 ? -1.760 1.957 47.449 1.00 90.62 495 PRO A C 1
ATOM 3720 O O . PRO A 1 495 ? -1.932 1.647 46.270 1.00 90.62 495 PRO A O 1
ATOM 3723 N N . ASP A 1 496 ? -1.067 1.174 48.283 1.00 86.56 496 ASP A N 1
ATOM 3724 C CA . ASP A 1 496 ? -0.395 -0.072 47.858 1.00 86.56 496 ASP A CA 1
ATOM 3725 C C . ASP A 1 496 ? -1.372 -1.140 47.318 1.00 86.56 496 ASP A C 1
ATOM 3727 O O . ASP A 1 496 ? -0.966 -2.066 46.608 1.00 86.56 496 ASP A O 1
ATOM 3731 N N . GLU A 1 497 ? -2.652 -1.038 47.678 1.00 85.62 497 GLU A N 1
ATOM 3732 C CA . GLU A 1 497 ? -3.749 -1.900 47.218 1.00 85.62 497 GLU A CA 1
ATOM 3733 C C . GLU A 1 497 ? -4.182 -1.604 45.777 1.00 85.62 497 GLU A C 1
ATOM 3735 O O . GLU A 1 497 ? -4.603 -2.516 45.079 1.00 85.62 497 GLU A O 1
ATOM 3740 N N . ASN A 1 498 ? -3.978 -0.376 45.290 1.00 85.25 498 ASN A N 1
ATOM 3741 C CA . ASN A 1 498 ? -4.322 0.033 43.926 1.00 85.25 498 ASN A CA 1
ATOM 3742 C C . ASN A 1 498 ? -3.318 -0.449 42.870 1.00 85.25 498 ASN A C 1
ATOM 3744 O O . ASN A 1 498 ? -3.566 -0.303 41.678 1.00 85.25 498 ASN A O 1
ATOM 3748 N N . LYS A 1 499 ? -2.152 -0.961 43.290 1.00 89.44 499 LYS A N 1
ATOM 3749 C CA . LYS A 1 499 ? -1.115 -1.543 42.413 1.00 89.44 499 LYS A CA 1
ATOM 3750 C C . LYS A 1 499 ? -0.675 -0.669 41.230 1.00 89.44 499 LYS A C 1
ATOM 3752 O O . LYS A 1 499 ? -0.189 -1.186 40.236 1.00 89.44 499 LYS A O 1
ATOM 3757 N N . GLY A 1 500 ? -0.769 0.656 41.354 1.00 89.81 500 GLY A N 1
ATOM 3758 C CA . GLY A 1 500 ? -0.392 1.586 40.283 1.00 89.81 500 GLY A CA 1
ATOM 3759 C C . GLY A 1 500 ? -1.543 2.011 39.366 1.00 89.81 500 GLY A C 1
ATOM 3760 O O . GLY A 1 500 ? -1.304 2.784 38.445 1.00 89.81 500 GLY A O 1
ATOM 3761 N N . LEU A 1 501 ? -2.772 1.566 39.635 1.00 92.50 501 LEU A N 1
ATOM 3762 C CA . LEU A 1 501 ? -3.964 1.896 38.862 1.00 92.50 501 LEU A CA 1
ATOM 3763 C C . LEU A 1 501 ? -4.821 2.955 39.572 1.00 92.50 501 LEU A C 1
ATOM 3765 O O . LEU A 1 501 ? -5.149 2.830 40.755 1.00 92.50 501 LEU A O 1
ATOM 3769 N N . ILE A 1 502 ? -5.206 4.005 38.853 1.00 94.31 502 ILE A N 1
ATOM 3770 C CA . ILE A 1 502 ? -6.227 4.957 39.298 1.00 94.31 502 ILE A CA 1
ATOM 3771 C C . ILE A 1 502 ? -7.557 4.560 38.666 1.00 94.31 502 ILE A C 1
ATOM 3773 O O . ILE A 1 502 ? -7.646 4.449 37.449 1.00 94.31 502 ILE A O 1
ATOM 3777 N N . THR A 1 503 ? -8.592 4.407 39.485 1.00 93.06 503 THR A N 1
ATOM 3778 C CA . THR A 1 503 ? -9.954 4.140 39.013 1.00 93.06 503 THR A CA 1
ATOM 3779 C C . THR A 1 503 ? -10.821 5.361 39.273 1.00 93.06 503 THR A C 1
ATOM 3781 O O . THR A 1 503 ? -10.894 5.840 40.405 1.00 93.06 503 THR A O 1
ATOM 3784 N N . ILE A 1 504 ? -11.466 5.871 38.228 1.00 94.56 504 ILE A N 1
ATOM 3785 C CA . ILE A 1 504 ? -12.479 6.928 38.312 1.00 94.56 504 ILE A CA 1
ATOM 3786 C C . ILE A 1 504 ? -13.753 6.358 37.707 1.00 94.56 504 ILE A C 1
ATOM 3788 O O . ILE A 1 504 ? -13.689 5.714 36.665 1.00 94.56 504 ILE A O 1
ATOM 3792 N N . ALA A 1 505 ? -14.902 6.596 38.328 1.00 94.12 505 ALA A N 1
ATOM 3793 C CA . ALA A 1 505 ? -16.182 6.264 37.715 1.00 94.12 505 ALA A CA 1
ATOM 3794 C C . ALA A 1 505 ? -17.042 7.515 37.567 1.00 94.12 505 ALA A C 1
ATOM 3796 O O . ALA A 1 505 ? -16.959 8.445 38.373 1.00 94.12 505 ALA A O 1
ATOM 3797 N N . VAL A 1 506 ? -17.872 7.534 36.535 1.00 95.62 506 VAL A N 1
ATOM 3798 C CA . VAL A 1 506 ? -18.853 8.590 36.310 1.00 95.62 506 VAL A CA 1
ATOM 3799 C C . VAL A 1 506 ? -20.197 7.971 36.015 1.00 95.62 506 VAL A C 1
ATOM 3801 O O . VAL A 1 506 ? -20.294 7.056 35.202 1.00 95.62 506 VAL A O 1
ATOM 3804 N N . THR A 1 507 ? -21.222 8.465 36.697 1.00 95.31 507 THR A N 1
ATOM 3805 C CA . THR A 1 507 ? -22.614 8.123 36.419 1.00 95.31 507 THR A CA 1
ATOM 3806 C C . THR A 1 507 ? -23.309 9.359 35.887 1.00 95.31 507 THR A C 1
ATOM 3808 O O . THR A 1 507 ? -23.260 10.421 36.510 1.00 95.31 507 THR A O 1
ATOM 3811 N N . VAL A 1 508 ? -23.933 9.225 34.723 1.00 94.75 508 VAL A N 1
ATOM 3812 C CA . VAL A 1 508 ? -24.770 10.272 34.142 1.00 94.75 508 VAL A CA 1
ATOM 3813 C C . VAL A 1 508 ? -26.201 9.778 34.147 1.00 94.75 508 VAL A C 1
ATOM 3815 O O . VAL A 1 508 ? -26.488 8.732 33.571 1.00 94.75 508 VAL A O 1
ATOM 3818 N N . THR A 1 509 ? -27.071 10.527 34.813 1.00 92.44 509 THR A N 1
ATOM 3819 C CA . THR A 1 509 ? -28.501 10.237 34.935 1.00 92.44 509 THR A CA 1
ATOM 3820 C C . THR A 1 509 ? -29.283 11.292 34.168 1.00 92.44 509 THR A C 1
ATOM 3822 O O . THR A 1 509 ? -29.059 12.489 34.369 1.00 92.44 509 THR A O 1
ATOM 3825 N N . ASP A 1 510 ? -30.162 10.860 33.271 1.00 91.00 510 ASP A N 1
ATOM 3826 C CA . ASP A 1 510 ? -31.093 11.748 32.577 1.00 91.00 510 ASP A CA 1
ATOM 3827 C C . ASP A 1 510 ? -32.293 12.120 33.469 1.00 91.00 510 ASP A C 1
ATOM 3829 O O . ASP A 1 510 ? -32.507 11.556 34.543 1.00 91.00 510 ASP A O 1
ATOM 3833 N N . SER A 1 511 ? -33.064 13.126 33.055 1.00 84.00 511 SER A N 1
ATOM 3834 C CA . SER A 1 511 ? -34.244 13.589 33.799 1.00 84.00 511 SER A CA 1
ATOM 3835 C C . SER A 1 511 ? -35.511 12.778 33.519 1.00 84.00 511 SER A C 1
ATOM 3837 O O . SER A 1 511 ? -36.529 12.988 34.192 1.00 84.00 511 SER A O 1
ATOM 3839 N N . GLY A 1 512 ? -35.466 11.910 32.509 1.00 76.69 512 GLY A N 1
ATOM 3840 C CA . GLY A 1 512 ? -36.598 11.214 31.926 1.00 76.69 512 GLY A CA 1
ATOM 3841 C C . GLY A 1 512 ? -37.609 12.128 31.223 1.00 76.69 512 GLY A C 1
ATOM 3842 O O . GLY A 1 512 ? -37.659 13.351 31.404 1.00 76.69 512 GLY A O 1
ATOM 3843 N N . ASN A 1 513 ? -38.525 11.511 30.469 1.00 65.94 513 ASN A N 1
ATOM 3844 C CA . ASN A 1 513 ? -39.601 12.234 29.796 1.00 65.94 513 ASN A CA 1
ATOM 3845 C C . ASN A 1 513 ? -40.666 12.721 30.800 1.00 65.94 513 ASN A C 1
ATOM 3847 O O . ASN A 1 513 ? -41.513 11.966 31.287 1.00 65.94 513 ASN A O 1
ATOM 3851 N N . ASN A 1 514 ? -40.675 14.025 31.080 1.00 55.34 514 ASN A N 1
ATOM 3852 C CA . ASN A 1 514 ? -41.638 14.661 31.984 1.00 55.34 514 ASN A CA 1
ATOM 3853 C C . ASN A 1 514 ? -43.018 14.939 31.353 1.00 55.34 514 ASN A C 1
ATOM 3855 O O . ASN A 1 514 ? -43.890 15.493 32.034 1.00 55.34 514 ASN A O 1
ATOM 3859 N N . SER A 1 515 ? -43.225 14.592 30.075 1.00 53.94 515 SER A N 1
ATOM 3860 C CA . SER A 1 515 ? -44.318 15.169 29.295 1.00 53.94 515 SER A CA 1
ATOM 3861 C C . SER A 1 515 ? -45.444 14.234 28.868 1.00 53.94 515 SER A C 1
ATOM 3863 O O . SER A 1 515 ? -46.514 14.806 28.693 1.00 53.94 515 SER A O 1
ATOM 3865 N N . ASN A 1 516 ? -45.310 12.890 28.767 1.00 49.72 516 ASN A N 1
ATOM 3866 C CA . ASN A 1 516 ? -46.491 12.003 28.588 1.00 49.72 516 ASN A CA 1
ATOM 3867 C C . ASN A 1 516 ? -46.357 10.454 28.648 1.00 49.72 516 ASN A C 1
ATOM 3869 O O . ASN A 1 516 ? -47.343 9.790 28.326 1.00 49.72 516 ASN A O 1
ATOM 3873 N N . SER A 1 517 ? -45.275 9.815 29.111 1.00 44.97 517 SER A N 1
ATOM 3874 C CA . SER A 1 517 ? -45.241 8.328 29.098 1.00 44.97 517 SER A CA 1
ATOM 3875 C C . SER A 1 517 ? -44.260 7.673 30.083 1.00 44.97 517 SER A C 1
ATOM 3877 O O . SER A 1 517 ? -43.349 6.964 29.695 1.00 44.97 517 SER A O 1
ATOM 3879 N N . GLY A 1 518 ? -44.495 7.802 31.393 1.00 49.50 518 GLY A N 1
ATOM 3880 C CA . GLY A 1 518 ? -44.151 6.741 32.361 1.00 49.50 518 GLY A CA 1
ATOM 3881 C C . GLY A 1 518 ? -42.699 6.233 32.461 1.00 49.50 518 GLY A C 1
ATOM 3882 O O . GLY A 1 518 ? -42.509 5.160 33.030 1.00 49.50 518 GLY A O 1
ATOM 3883 N N . SER A 1 519 ? -41.692 6.941 31.959 1.00 62.34 519 SER A N 1
ATOM 3884 C CA . SER A 1 519 ? -40.305 6.479 31.996 1.00 62.34 519 SER A CA 1
ATOM 3885 C C . SER A 1 519 ? -39.592 6.918 33.273 1.00 62.34 519 SER A C 1
ATOM 3887 O O . SER A 1 519 ? -39.678 8.078 33.675 1.00 62.34 519 SER A O 1
ATOM 3889 N N . ALA A 1 520 ? -38.895 5.979 33.910 1.00 73.31 520 ALA A N 1
ATOM 3890 C CA . ALA A 1 520 ? -37.957 6.278 34.983 1.00 73.31 520 ALA A CA 1
ATOM 3891 C C . ALA A 1 520 ? -36.721 7.004 34.426 1.00 73.31 520 ALA A C 1
ATOM 3893 O O . ALA A 1 520 ? -36.400 6.845 33.248 1.00 73.31 520 ALA A O 1
ATOM 3894 N N . GLU A 1 521 ? -36.045 7.763 35.289 1.00 85.12 521 GLU A N 1
ATOM 3895 C CA . GLU A 1 521 ? -34.684 8.250 35.042 1.00 85.12 521 GLU A CA 1
ATOM 3896 C C . GLU A 1 521 ? -33.806 7.050 34.665 1.00 85.12 521 GLU A C 1
ATOM 3898 O O . GLU A 1 521 ? -33.826 6.022 35.359 1.00 85.12 521 GLU A O 1
ATOM 3903 N N . LEU A 1 522 ? -33.077 7.158 33.557 1.00 88.88 522 LEU A N 1
ATOM 3904 C CA . LEU A 1 522 ? -32.094 6.161 33.154 1.00 88.88 522 LEU A CA 1
ATOM 3905 C C . LEU A 1 522 ? -30.691 6.728 33.347 1.00 88.88 522 LEU A C 1
ATOM 3907 O O . LEU A 1 522 ? -30.466 7.937 33.411 1.00 88.88 522 LEU A O 1
ATOM 3911 N N . SER A 1 523 ? -29.726 5.832 33.517 1.00 90.75 523 SER A N 1
ATOM 3912 C CA . SER A 1 523 ? -28.347 6.226 33.760 1.00 90.75 523 SER A CA 1
ATOM 3913 C C . SER A 1 523 ? -27.369 5.280 33.106 1.00 90.75 523 SER A C 1
ATOM 3915 O O . SER A 1 523 ? -27.608 4.074 33.074 1.00 90.75 523 SER A O 1
ATOM 3917 N N . GLN A 1 524 ? -26.232 5.825 32.693 1.00 92.25 524 GLN A N 1
ATOM 3918 C CA . GLN A 1 524 ? -25.064 5.045 32.317 1.00 92.25 524 GLN A CA 1
ATOM 3919 C C . GLN A 1 524 ? -23.926 5.336 33.291 1.00 92.25 524 GLN A C 1
ATOM 3921 O O . GLN A 1 524 ? -23.650 6.495 33.617 1.00 92.25 524 GLN A O 1
ATOM 3926 N N . THR A 1 525 ? -23.259 4.277 33.742 1.00 92.75 525 THR A N 1
ATOM 3927 C CA . THR A 1 525 ? -22.042 4.365 34.547 1.00 92.75 525 THR A CA 1
ATOM 3928 C C . THR A 1 525 ? -20.871 3.871 33.712 1.00 92.75 525 THR A C 1
ATOM 3930 O O . THR A 1 525 ? -20.938 2.772 33.181 1.00 92.75 525 THR A O 1
ATOM 3933 N N . LYS A 1 526 ? -19.790 4.652 33.615 1.00 92.00 526 LYS A N 1
ATOM 3934 C CA . LYS A 1 526 ? -18.523 4.193 33.027 1.00 92.00 526 LYS A CA 1
ATOM 3935 C C . LYS A 1 526 ? -17.398 4.272 34.040 1.00 92.00 526 LYS A C 1
ATOM 3937 O O . LYS A 1 526 ? -17.274 5.264 34.763 1.00 92.00 526 LYS A O 1
ATOM 3942 N N . GLN A 1 527 ? -16.576 3.230 34.065 1.00 91.62 527 GLN A N 1
ATOM 3943 C CA . GLN A 1 527 ? -15.318 3.206 34.799 1.00 91.62 527 GLN A CA 1
ATOM 3944 C C . GLN A 1 527 ? -14.169 3.552 33.852 1.00 91.62 527 GLN A C 1
ATOM 3946 O O . GLN A 1 527 ? -14.197 3.230 32.670 1.00 91.62 527 GLN A O 1
ATOM 3951 N N . VAL A 1 528 ? -13.170 4.251 34.378 1.00 91.94 528 VAL A N 1
ATOM 3952 C CA . VAL A 1 528 ? -11.947 4.616 33.670 1.00 91.94 528 VAL A CA 1
ATOM 3953 C C . VAL A 1 528 ? -10.772 4.131 34.498 1.00 91.94 528 VAL A C 1
ATOM 3955 O O . VAL A 1 528 ? -10.605 4.530 35.657 1.00 91.94 528 VAL A O 1
ATOM 3958 N N . PHE A 1 529 ? -9.957 3.280 33.885 1.00 93.12 529 PHE A N 1
ATOM 3959 C CA . PHE A 1 529 ? -8.756 2.705 34.470 1.00 93.12 529 PHE A CA 1
ATOM 3960 C C . PHE A 1 529 ? -7.527 3.436 33.927 1.00 93.12 529 PHE A C 1
ATOM 3962 O O . PHE A 1 529 ? -7.275 3.435 32.731 1.00 93.12 529 PHE A O 1
ATOM 3969 N N . LEU A 1 530 ? -6.765 4.087 34.808 1.00 94.38 530 LEU A N 1
ATOM 3970 C CA . LEU A 1 530 ? -5.617 4.920 34.448 1.00 94.38 530 LEU A CA 1
ATOM 3971 C C . LEU A 1 530 ? -4.334 4.371 35.084 1.00 94.38 530 LEU A C 1
ATOM 3973 O O . LEU A 1 530 ? -4.083 4.623 36.272 1.00 94.38 530 LEU A O 1
ATOM 3977 N N . PRO A 1 531 ? -3.503 3.633 34.332 1.00 94.56 531 PRO A N 1
ATOM 3978 C CA . PRO A 1 531 ? -2.180 3.231 34.795 1.00 94.56 531 PRO A CA 1
ATOM 3979 C C . PRO A 1 531 ? -1.304 4.460 35.057 1.00 94.56 531 PRO A C 1
ATOM 3981 O O . PRO A 1 531 ? -1.169 5.333 34.198 1.00 94.56 531 PRO A O 1
ATOM 3984 N N . LEU A 1 532 ? -0.705 4.536 36.249 1.00 94.19 532 LEU A N 1
ATOM 3985 C CA . LEU A 1 532 ? 0.193 5.620 36.644 1.00 94.19 532 LEU A CA 1
ATOM 3986 C C . LEU A 1 532 ? 1.651 5.161 36.636 1.00 94.19 532 LEU A C 1
ATOM 3988 O O . LEU A 1 532 ? 2.135 4.533 37.584 1.00 94.19 532 LEU A O 1
ATOM 3992 N N . PHE A 1 533 ? 2.395 5.583 35.620 1.00 92.31 533 PHE A N 1
ATOM 3993 C CA . PHE A 1 533 ? 3.820 5.306 35.506 1.00 92.31 533 PHE A CA 1
ATOM 3994 C C . PHE A 1 533 ? 4.683 6.339 36.240 1.00 92.31 533 PHE A C 1
ATOM 3996 O O . PHE A 1 533 ? 4.371 7.530 36.340 1.00 92.31 533 PHE A O 1
ATOM 4003 N N . ALA A 1 534 ? 5.824 5.880 36.764 1.00 90.25 534 ALA A N 1
ATOM 4004 C CA . ALA A 1 534 ? 6.787 6.752 37.438 1.00 90.25 534 ALA A CA 1
ATOM 4005 C C . ALA A 1 534 ? 7.419 7.775 36.480 1.00 90.25 534 ALA A C 1
ATOM 4007 O O . ALA A 1 534 ? 7.718 8.898 36.887 1.00 90.25 534 ALA A O 1
ATOM 4008 N N . SER A 1 535 ? 7.610 7.382 35.221 1.00 90.88 535 SER A N 1
ATOM 4009 C CA . SER A 1 535 ? 8.103 8.236 34.147 1.00 90.88 535 SER A CA 1
ATOM 4010 C C . SER A 1 535 ? 7.677 7.695 32.787 1.00 90.88 535 SER A C 1
ATOM 4012 O O . SER A 1 535 ? 7.714 6.479 32.601 1.00 90.88 535 SER A O 1
ATOM 4014 N N . GLN A 1 536 ? 7.373 8.579 31.839 1.00 88.38 536 GLN A N 1
ATOM 4015 C CA . GLN A 1 536 ? 7.069 8.201 30.460 1.00 88.38 536 GLN A CA 1
ATOM 4016 C C . GLN A 1 536 ? 8.274 7.548 29.769 1.00 88.38 536 GLN A C 1
ATOM 4018 O O . GLN A 1 536 ? 9.428 7.938 29.995 1.00 88.38 536 GLN A O 1
ATOM 4023 N N . LYS A 1 537 ? 8.012 6.557 28.909 1.00 87.69 537 LYS A N 1
ATOM 4024 C CA . LYS A 1 537 ? 9.033 5.925 28.062 1.00 87.69 537 LYS A CA 1
ATOM 4025 C C . LYS A 1 537 ? 9.646 6.965 27.114 1.00 87.69 537 LYS A C 1
ATOM 4027 O O . LYS A 1 537 ? 8.995 7.913 26.691 1.00 87.69 537 LYS A O 1
ATOM 4032 N N . THR A 1 538 ? 10.925 6.807 26.783 1.00 90.00 538 THR A N 1
ATOM 4033 C CA . THR A 1 538 ? 11.562 7.605 25.723 1.00 90.00 538 THR A CA 1
ATOM 4034 C C . THR A 1 538 ? 11.421 6.856 24.403 1.00 90.00 538 THR A C 1
ATOM 4036 O O . THR A 1 538 ? 11.925 5.738 24.301 1.00 90.00 538 THR A O 1
ATOM 4039 N N . LEU A 1 539 ? 10.738 7.455 23.425 1.00 93.31 539 LEU A N 1
ATOM 4040 C CA . LEU A 1 539 ? 10.578 6.889 22.081 1.00 93.31 539 LEU A CA 1
ATOM 4041 C C . LEU A 1 539 ? 11.818 7.165 21.222 1.00 93.31 539 LEU A C 1
ATOM 4043 O O . LEU A 1 539 ? 12.540 8.143 21.444 1.00 93.31 539 LEU A O 1
ATOM 4047 N N . GLY A 1 540 ? 12.088 6.267 20.278 1.00 92.12 540 GLY A N 1
ATOM 4048 C CA . GLY A 1 540 ? 13.238 6.326 19.380 1.00 92.12 540 GLY A CA 1
ATOM 4049 C C . GLY A 1 540 ? 12.829 6.105 17.927 1.00 92.12 540 GLY A C 1
ATOM 4050 O O . GLY A 1 540 ? 11.662 6.190 17.587 1.00 92.12 540 GLY A O 1
ATOM 4051 N N . ASN A 1 541 ? 13.798 5.793 17.068 1.00 93.94 541 ASN A N 1
ATOM 4052 C CA . ASN A 1 541 ? 13.538 5.510 15.650 1.00 93.94 541 ASN A CA 1
ATOM 4053 C C . ASN A 1 541 ? 13.206 4.026 15.390 1.00 93.94 541 ASN A C 1
ATOM 4055 O O . ASN A 1 541 ? 13.475 3.534 14.296 1.00 93.94 541 ASN A O 1
ATOM 4059 N N . LEU A 1 542 ? 12.761 3.293 16.415 1.00 93.12 542 LEU A N 1
ATOM 4060 C CA . LEU A 1 542 ? 12.216 1.951 16.220 1.00 93.12 542 LEU A CA 1
ATOM 4061 C C . LEU A 1 542 ? 10.832 2.098 15.578 1.00 93.12 542 LEU A C 1
ATOM 4063 O O . LEU A 1 542 ? 10.225 3.149 15.716 1.00 93.12 542 LEU A O 1
ATOM 4067 N N . ASP A 1 543 ? 10.407 1.075 14.858 1.00 90.62 543 ASP A N 1
ATOM 4068 C CA . ASP A 1 543 ? 9.057 0.904 14.329 1.00 90.62 543 ASP A CA 1
ATOM 4069 C C . ASP A 1 543 ? 8.524 -0.356 15.028 1.00 90.62 543 ASP A C 1
ATOM 4071 O O . ASP A 1 543 ? 8.927 -1.483 14.695 1.00 90.62 543 ASP A O 1
ATOM 4075 N N . SER A 1 544 ? 7.834 -0.156 16.155 1.00 90.06 544 SER A N 1
ATOM 4076 C CA . SER A 1 544 ? 7.462 -1.247 17.064 1.00 90.06 544 SER A CA 1
ATOM 4077 C C . SER A 1 544 ? 6.298 -2.077 16.528 1.00 90.06 544 SER A C 1
ATOM 4079 O O . SER A 1 544 ? 6.268 -3.291 16.755 1.00 90.06 544 SER A O 1
ATOM 4081 N N . ASP A 1 545 ? 5.371 -1.455 15.808 1.00 86.62 545 ASP A N 1
ATOM 4082 C CA . ASP A 1 545 ? 4.151 -2.066 15.289 1.00 86.62 545 ASP A CA 1
ATOM 4083 C C . ASP A 1 545 ? 4.213 -2.437 13.795 1.00 86.62 545 ASP A C 1
ATOM 4085 O O . ASP A 1 545 ? 3.396 -3.236 13.320 1.00 86.62 545 ASP A O 1
ATOM 4089 N N . ARG A 1 546 ? 5.296 -2.029 13.122 1.00 85.69 546 ARG A N 1
ATOM 4090 C CA . ARG A 1 546 ? 5.683 -2.384 11.749 1.00 85.69 546 ARG A CA 1
ATOM 4091 C C . ARG A 1 546 ? 4.766 -1.784 10.694 1.00 85.69 546 ARG A C 1
ATOM 4093 O O . ARG A 1 546 ? 4.576 -2.407 9.641 1.00 85.69 546 ARG A O 1
ATOM 4100 N N . ASP A 1 547 ? 4.222 -0.604 10.963 1.00 82.56 547 ASP A N 1
ATOM 4101 C CA . ASP A 1 547 ? 3.400 0.151 10.018 1.00 82.56 547 ASP A CA 1
ATOM 4102 C C . ASP A 1 547 ? 4.245 1.009 9.040 1.00 82.56 547 ASP A C 1
ATOM 4104 O O . ASP A 1 547 ? 3.747 1.479 8.011 1.00 82.56 547 ASP A O 1
ATOM 4108 N N . GLY A 1 548 ? 5.559 1.123 9.291 1.00 85.94 548 GLY A N 1
ATOM 4109 C CA . GLY A 1 548 ? 6.522 1.873 8.483 1.00 85.94 548 GLY A CA 1
ATOM 4110 C C . GLY A 1 548 ? 6.782 3.305 8.965 1.00 85.94 548 GLY A C 1
ATOM 4111 O O . GLY A 1 548 ? 7.590 4.018 8.352 1.00 85.94 548 GLY A O 1
ATOM 4112 N N . ILE A 1 549 ? 6.130 3.728 10.044 1.00 89.44 549 ILE A N 1
ATOM 4113 C CA . ILE A 1 549 ? 6.365 4.968 10.774 1.00 89.44 549 ILE A CA 1
ATOM 4114 C C . ILE A 1 549 ? 7.237 4.629 11.999 1.00 89.44 549 ILE A C 1
ATOM 4116 O O . ILE A 1 549 ? 7.405 3.478 12.375 1.00 89.44 549 ILE A O 1
ATOM 4120 N N . SER A 1 550 ? 7.977 5.606 12.529 1.00 93.81 550 SER A N 1
ATOM 4121 C CA . SER A 1 550 ? 8.798 5.372 13.720 1.00 93.81 550 SER A CA 1
ATOM 4122 C C . SER A 1 550 ? 8.087 5.825 14.983 1.00 93.81 550 SER A C 1
ATOM 4124 O O . SER A 1 550 ? 7.461 6.888 14.977 1.00 93.81 550 SER A O 1
ATOM 4126 N N . ASP A 1 551 ? 8.360 5.135 16.097 1.00 94.62 551 ASP A N 1
ATOM 4127 C CA . ASP A 1 551 ? 7.730 5.396 17.388 1.00 94.62 551 ASP A CA 1
ATOM 4128 C C . ASP A 1 551 ? 7.816 6.886 17.776 1.00 94.62 551 ASP A C 1
ATOM 4130 O O . ASP A 1 551 ? 6.909 7.469 18.368 1.00 94.62 551 ASP A O 1
ATOM 4134 N N . LEU A 1 552 ? 8.954 7.530 17.483 1.00 94.81 552 LEU A N 1
ATOM 4135 C CA . LEU A 1 552 ? 9.191 8.941 17.794 1.00 94.81 552 LEU A CA 1
ATOM 4136 C C . LEU A 1 552 ? 8.252 9.890 17.035 1.00 94.81 552 LEU A C 1
ATOM 4138 O O . LEU A 1 552 ? 7.956 10.972 17.549 1.00 94.81 552 LEU A O 1
ATOM 4142 N N . LEU A 1 553 ? 7.865 9.534 15.811 1.00 95.25 553 LEU A N 1
ATOM 4143 C CA . LEU A 1 553 ? 6.993 10.342 14.966 1.00 95.25 553 LEU A CA 1
ATOM 4144 C C . LEU A 1 553 ? 5.517 10.139 15.325 1.00 95.25 553 LEU A C 1
ATOM 4146 O O . LEU A 1 553 ? 4.782 11.124 15.340 1.00 95.25 553 LEU A O 1
ATOM 4150 N N . GLU A 1 554 ? 5.120 8.911 15.648 1.00 93.56 554 GLU A N 1
ATOM 4151 C CA . GLU A 1 554 ? 3.748 8.562 16.041 1.00 93.56 554 GLU A CA 1
ATOM 4152 C C . GLU A 1 554 ? 3.410 9.105 17.431 1.00 93.56 554 GLU A C 1
ATOM 4154 O O . GLU A 1 554 ? 2.427 9.817 17.627 1.00 93.56 554 GLU A O 1
ATOM 4159 N N . GLY A 1 555 ? 4.291 8.865 18.406 1.00 93.56 555 GLY A N 1
ATOM 4160 C CA . GLY A 1 555 ? 4.101 9.343 19.766 1.00 93.56 555 GLY A CA 1
ATOM 4161 C C . GLY A 1 555 ? 3.182 8.454 20.604 1.00 93.56 555 GLY A C 1
ATOM 4162 O O . GLY A 1 555 ? 3.122 7.247 20.432 1.00 93.56 555 GLY A O 1
ATOM 4163 N N . PHE A 1 556 ? 2.531 9.062 21.596 1.00 93.62 556 PHE A N 1
ATOM 4164 C CA . PHE A 1 556 ? 1.740 8.368 22.624 1.00 93.62 556 PHE A CA 1
ATOM 4165 C C . PHE A 1 556 ? 0.233 8.604 22.497 1.00 93.62 556 PHE A C 1
ATOM 4167 O O . PHE A 1 556 ? -0.482 8.363 23.470 1.00 93.62 556 PHE A O 1
ATOM 4174 N N . SER A 1 557 ? -0.231 9.168 21.379 1.00 94.12 557 SER A N 1
ATOM 4175 C CA . SER A 1 557 ? -1.661 9.395 21.203 1.00 94.12 557 SER A CA 1
ATOM 4176 C C . SER A 1 557 ? -2.408 8.069 21.139 1.00 94.12 557 SER A C 1
ATOM 4178 O O . SER A 1 557 ? -1.877 7.106 20.618 1.00 94.12 557 SER A O 1
ATOM 4180 N N . ASP A 1 558 ? -3.605 8.012 21.696 1.00 93.12 558 ASP A N 1
ATOM 4181 C CA . ASP A 1 558 ? -4.540 6.899 21.507 1.00 93.12 558 ASP A CA 1
ATOM 4182 C C . ASP A 1 558 ? -5.694 7.456 20.669 1.00 93.12 558 ASP A C 1
ATOM 4184 O O . ASP A 1 558 ? -6.553 8.183 21.185 1.00 93.12 558 ASP A O 1
ATOM 4188 N N . ASP A 1 559 ? -5.588 7.272 19.351 1.00 87.12 559 ASP A N 1
ATOM 4189 C CA . ASP A 1 559 ? -6.398 7.987 18.359 1.00 87.12 559 ASP A CA 1
ATOM 4190 C C . ASP A 1 559 ? -7.784 7.358 18.176 1.00 87.12 559 ASP A C 1
ATOM 4192 O O . ASP A 1 559 ? -8.755 8.076 17.910 1.00 87.12 559 ASP A O 1
ATOM 4196 N N . ASP A 1 560 ? -7.900 6.042 18.352 1.00 87.69 560 ASP A N 1
ATOM 4197 C CA . ASP A 1 560 ? -9.150 5.297 18.212 1.00 87.69 560 ASP A CA 1
ATOM 4198 C C . ASP A 1 560 ? -9.756 4.850 19.558 1.00 87.69 560 ASP A C 1
ATOM 4200 O O . ASP A 1 560 ? -10.914 4.430 19.597 1.00 87.69 560 ASP A O 1
ATOM 4204 N N . LEU A 1 561 ? -9.069 5.112 20.674 1.00 91.69 561 LEU A N 1
ATOM 4205 C CA . LEU A 1 561 ? -9.482 4.896 22.066 1.00 91.69 561 LEU A CA 1
ATOM 4206 C C . LEU A 1 561 ? -9.515 3.426 22.468 1.00 91.69 561 LEU A C 1
ATOM 4208 O O . LEU A 1 561 ? -10.338 3.036 23.302 1.00 91.69 561 LEU A O 1
ATOM 4212 N N . ASP A 1 562 ? -8.678 2.607 21.851 1.00 92.81 562 ASP A N 1
ATOM 4213 C CA . ASP A 1 562 ? -8.610 1.170 22.072 1.00 92.81 562 ASP A CA 1
ATOM 4214 C C . ASP A 1 562 ? -7.693 0.785 23.259 1.00 92.81 562 ASP A C 1
ATOM 4216 O O . ASP A 1 562 ? -7.729 -0.343 23.757 1.00 92.81 562 ASP A O 1
ATOM 4220 N N . GLY A 1 563 ? -6.948 1.750 23.807 1.00 93.25 563 GLY A N 1
ATOM 4221 C CA . GLY A 1 563 ? -6.039 1.551 24.933 1.00 93.25 563 GLY A CA 1
ATOM 4222 C C . GLY A 1 563 ? -4.586 1.282 24.535 1.00 93.25 563 GLY A C 1
ATOM 4223 O O . GLY A 1 563 ? -3.742 1.143 25.431 1.00 93.25 563 GLY A O 1
ATOM 4224 N N . LEU A 1 564 ? -4.269 1.253 23.242 1.00 94.00 564 LEU A N 1
ATOM 4225 C CA . LEU A 1 564 ? -2.913 1.235 22.719 1.00 94.00 564 LEU A CA 1
ATOM 4226 C C . LEU A 1 564 ? -2.459 2.652 22.331 1.00 94.00 564 LEU A C 1
ATOM 4228 O O . LEU A 1 564 ? -3.215 3.461 21.803 1.00 94.00 564 LEU A O 1
ATOM 4232 N N . PRO A 1 565 ? -1.208 3.022 22.639 1.00 93.88 565 PRO A N 1
ATOM 4233 C CA . PRO A 1 565 ? -0.624 4.241 22.098 1.00 93.88 565 PRO A CA 1
ATOM 4234 C C . PRO A 1 565 ? -0.222 4.023 20.631 1.00 93.88 565 PRO A C 1
ATOM 4236 O O . PRO A 1 565 ? 0.248 2.942 20.305 1.00 93.88 565 PRO A O 1
ATOM 4239 N N . ALA A 1 566 ? -0.268 5.073 19.810 1.00 92.69 566 ALA A N 1
ATOM 4240 C CA . ALA A 1 566 ? -0.047 5.049 18.362 1.00 92.69 566 ALA A CA 1
ATOM 4241 C C . ALA A 1 566 ? 1.202 4.262 17.942 1.00 92.69 566 ALA A C 1
ATOM 4243 O O . ALA A 1 566 ? 1.090 3.363 17.131 1.00 92.69 566 ALA A O 1
ATOM 4244 N N . TYR A 1 567 ? 2.353 4.478 18.599 1.00 92.44 567 TYR A N 1
ATOM 4245 C CA . TYR A 1 567 ? 3.589 3.718 18.315 1.00 92.44 567 TYR A CA 1
ATOM 4246 C C . TYR A 1 567 ? 3.511 2.194 18.553 1.00 92.44 567 TYR A C 1
ATOM 4248 O O . TYR A 1 567 ? 4.486 1.464 18.376 1.00 92.44 567 TYR A O 1
ATOM 4256 N N . MET A 1 568 ? 2.408 1.720 19.117 1.00 92.19 568 MET A N 1
ATOM 4257 C CA . MET A 1 568 ? 2.074 0.326 19.362 1.00 92.19 568 MET A CA 1
ATOM 4258 C C . MET A 1 568 ? 0.644 0.061 18.894 1.00 92.19 568 MET A C 1
ATOM 4260 O O . MET A 1 568 ? -0.024 -0.741 19.528 1.00 92.19 568 MET A O 1
ATOM 4264 N N . ASP A 1 569 ? 0.147 0.727 17.858 1.00 89.88 569 ASP A N 1
ATOM 4265 C CA . ASP A 1 569 ? -1.190 0.483 17.326 1.00 89.88 569 ASP A CA 1
ATOM 4266 C C . ASP A 1 569 ? -1.161 0.450 15.795 1.00 89.88 569 ASP A C 1
ATOM 4268 O O . ASP A 1 569 ? -1.140 1.472 15.116 1.00 89.88 569 ASP A O 1
ATOM 4272 N N . ASN A 1 570 ? -1.248 -0.767 15.252 1.00 83.62 570 ASN A N 1
ATOM 4273 C CA . ASN A 1 570 ? -1.244 -0.993 13.811 1.00 83.62 570 ASN A CA 1
ATOM 4274 C C . ASN A 1 570 ? -2.644 -0.998 13.175 1.00 83.62 570 ASN A C 1
ATOM 4276 O O . ASN A 1 570 ? -2.779 -1.362 11.998 1.00 83.62 570 ASN A O 1
ATOM 4280 N N . SER A 1 571 ? -3.704 -0.686 13.931 1.00 83.56 571 SER A N 1
ATOM 4281 C CA . SER A 1 571 ? -5.083 -0.799 13.463 1.00 83.56 571 SER A CA 1
ATOM 4282 C C . SER A 1 571 ? -6.035 0.159 14.179 1.00 83.56 571 SER A C 1
ATOM 4284 O O . SER A 1 571 ? -6.661 -0.207 15.159 1.00 83.56 571 SER A O 1
ATOM 4286 N N . THR A 1 572 ? -6.381 1.257 13.512 1.00 83.88 572 THR A N 1
ATOM 4287 C CA . THR A 1 572 ? -7.402 2.225 13.970 1.00 83.88 572 THR A CA 1
ATOM 4288 C C . THR A 1 572 ? -8.864 1.776 13.774 1.00 83.88 572 THR A C 1
ATOM 4290 O O . THR A 1 572 ? -9.787 2.594 13.675 1.00 83.88 572 THR A O 1
ATOM 4293 N N . ILE A 1 573 ? -9.105 0.474 13.587 1.00 86.12 573 ILE A N 1
ATOM 4294 C CA . ILE A 1 573 ? -10.443 -0.081 13.336 1.00 86.12 573 ILE A CA 1
ATOM 4295 C C . ILE A 1 573 ? -11.091 -0.426 14.686 1.00 86.12 573 ILE A C 1
ATOM 4297 O O . ILE A 1 573 ? -10.686 -1.412 15.296 1.00 86.12 573 ILE A O 1
ATOM 4301 N N . PRO A 1 574 ? -12.190 0.244 15.099 1.00 87.81 574 PRO A N 1
ATOM 4302 C CA . PRO A 1 574 ? -12.657 0.186 16.488 1.00 87.81 574 PRO A CA 1
ATOM 4303 C C . PRO A 1 574 ? -13.028 -1.203 17.019 1.00 87.81 574 PRO A C 1
ATOM 4305 O O . PRO A 1 574 ? -12.974 -1.433 18.219 1.00 87.81 574 PRO A O 1
ATOM 4308 N N . TYR A 1 575 ? -13.465 -2.126 16.160 1.00 89.56 575 TYR A N 1
ATOM 4309 C CA . TYR A 1 575 ? -13.919 -3.464 16.564 1.00 89.56 575 TYR A CA 1
ATOM 4310 C C . TYR A 1 575 ? -12.817 -4.533 16.470 1.00 89.56 575 TYR A C 1
ATOM 4312 O O . TYR A 1 575 ? -13.107 -5.725 16.619 1.00 89.56 575 TYR A O 1
ATOM 4320 N N . LEU A 1 576 ? -11.575 -4.127 16.198 1.00 91.44 576 LEU A N 1
ATOM 4321 C CA . LEU A 1 576 ? -10.405 -4.994 16.129 1.00 91.44 576 LEU A CA 1
ATOM 4322 C C . LEU A 1 576 ? -9.409 -4.610 17.210 1.00 91.44 576 LEU A C 1
ATOM 4324 O O . LEU A 1 576 ? -9.335 -3.460 17.609 1.00 91.44 576 LEU A O 1
ATOM 4328 N N . GLN A 1 577 ? -8.643 -5.590 17.677 1.00 92.94 577 GLN A N 1
ATOM 4329 C CA . GLN A 1 577 ? -7.597 -5.346 18.661 1.00 92.94 577 GLN A CA 1
ATOM 4330 C C . GLN A 1 577 ? -6.544 -6.463 18.582 1.00 92.94 577 GLN A C 1
ATOM 4332 O O . GLN A 1 577 ? -6.914 -7.648 18.585 1.00 92.94 577 GLN A O 1
ATOM 4337 N N . PRO A 1 578 ? -5.240 -6.163 18.474 1.00 92.31 578 PRO A N 1
ATOM 4338 C CA . PRO A 1 578 ? -4.202 -7.185 18.472 1.00 92.31 578 PRO A CA 1
ATOM 4339 C C . PRO A 1 578 ? -4.132 -7.976 19.781 1.00 92.31 578 PRO A C 1
ATOM 4341 O O . PRO A 1 578 ? -4.340 -7.472 20.880 1.00 92.31 578 PRO A O 1
ATOM 4344 N N . LEU A 1 579 ? -3.780 -9.258 19.668 1.00 92.00 579 LEU A N 1
ATOM 4345 C CA . LEU A 1 579 ? -3.414 -10.070 20.829 1.00 92.00 579 LEU A CA 1
ATOM 4346 C C . LEU A 1 579 ? -2.016 -9.726 21.341 1.00 92.00 579 LEU A C 1
ATOM 4348 O O . LEU A 1 579 ? -1.821 -9.633 22.545 1.00 92.00 579 LEU A O 1
ATOM 4352 N N . HIS A 1 580 ? -1.078 -9.557 20.409 1.00 90.00 580 HIS A N 1
ATOM 4353 C CA . HIS A 1 580 ? 0.294 -9.104 20.615 1.00 90.00 580 HIS A CA 1
ATOM 4354 C C . HIS A 1 580 ? 0.818 -8.548 19.291 1.00 90.00 580 HIS A C 1
ATOM 4356 O O . HIS A 1 580 ? 0.765 -9.236 18.262 1.00 90.00 580 HIS A O 1
ATOM 4362 N N . ILE A 1 581 ? 1.387 -7.351 19.319 1.00 86.12 581 ILE A N 1
ATOM 4363 C CA . ILE A 1 581 ? 1.961 -6.701 18.134 1.00 86.12 581 ILE A CA 1
ATOM 4364 C C . ILE A 1 581 ? 3.370 -7.213 17.835 1.00 86.12 581 ILE A C 1
ATOM 4366 O O . ILE A 1 581 ? 3.734 -7.426 16.678 1.00 86.12 581 ILE A O 1
ATOM 4370 N N . ASN A 1 582 ? 4.152 -7.542 18.867 1.00 78.81 582 ASN A N 1
ATOM 4371 C CA . ASN A 1 582 ? 5.514 -8.050 18.687 1.00 78.81 582 ASN A CA 1
ATOM 4372 C C . ASN A 1 582 ? 5.591 -9.521 18.237 1.00 78.81 582 ASN A C 1
ATOM 4374 O O . ASN A 1 582 ? 6.686 -10.086 18.110 1.00 78.81 582 ASN A O 1
ATOM 4378 N N . ALA A 1 583 ? 4.452 -10.166 17.977 1.00 80.81 583 ALA A N 1
ATOM 4379 C CA . ALA A 1 583 ? 4.406 -11.536 17.492 1.00 80.81 583 ALA A CA 1
ATOM 4380 C C . ALA A 1 583 ? 4.995 -11.677 16.071 1.00 80.81 583 ALA A C 1
ATOM 4382 O O . ALA A 1 583 ? 5.060 -10.741 15.272 1.00 80.81 583 ALA A O 1
ATOM 4383 N N . ALA A 1 584 ? 5.421 -12.896 15.717 1.00 74.50 584 ALA A N 1
ATOM 4384 C CA . ALA A 1 584 ? 5.849 -13.202 14.345 1.00 74.50 584 ALA A CA 1
ATOM 4385 C C . ALA A 1 584 ? 4.691 -13.072 13.337 1.00 74.50 584 ALA A C 1
ATOM 4387 O O . ALA A 1 584 ? 4.912 -12.745 12.174 1.00 74.50 584 ALA A O 1
ATOM 4388 N N . VAL A 1 585 ? 3.467 -13.338 13.800 1.00 75.75 585 VAL A N 1
ATOM 4389 C CA . VAL A 1 585 ? 2.215 -13.121 13.076 1.00 75.75 585 VAL A CA 1
ATOM 4390 C C . VAL A 1 585 ? 1.268 -12.433 14.046 1.00 75.75 585 VAL A C 1
ATOM 4392 O O . VAL A 1 585 ? 0.877 -13.046 15.042 1.00 75.75 585 VAL A O 1
ATOM 4395 N N . VAL A 1 586 ? 0.919 -11.180 13.761 1.00 81.31 586 VAL A N 1
ATOM 4396 C CA . VAL A 1 586 ? -0.077 -10.443 14.541 1.00 81.31 586 VAL A CA 1
ATOM 4397 C C . VAL A 1 586 ? -1.432 -11.111 14.329 1.00 81.31 586 VAL A C 1
ATOM 4399 O O . VAL A 1 586 ? -1.872 -11.329 13.199 1.00 81.31 586 VAL A O 1
ATOM 4402 N N . LYS A 1 587 ? -2.069 -11.492 15.432 1.00 86.69 587 LYS A N 1
ATOM 4403 C CA . LYS A 1 587 ? -3.422 -12.046 15.450 1.00 86.69 587 LYS A CA 1
ATOM 4404 C C . LYS A 1 587 ? -4.351 -10.983 16.023 1.00 86.69 587 LYS A C 1
ATOM 4406 O O . LYS A 1 587 ? -4.039 -10.440 17.077 1.00 86.69 587 LYS A O 1
ATOM 4411 N N . LEU A 1 588 ? -5.464 -10.716 15.346 1.00 89.44 588 LEU A N 1
ATOM 4412 C CA . LEU A 1 588 ? -6.454 -9.732 15.782 1.00 89.44 588 LEU A CA 1
ATOM 4413 C C . LEU A 1 588 ? -7.669 -10.435 16.384 1.00 89.44 588 LEU A C 1
ATOM 4415 O O . LEU A 1 588 ? -8.216 -11.359 15.776 1.00 89.44 588 LEU A O 1
ATOM 4419 N N . ALA A 1 589 ? -8.079 -9.991 17.565 1.00 93.31 589 ALA A N 1
ATOM 4420 C CA . ALA A 1 589 ? -9.421 -10.224 18.060 1.00 93.31 589 ALA A CA 1
ATOM 4421 C C . ALA A 1 589 ? -10.413 -9.349 17.286 1.00 93.31 589 ALA A C 1
ATOM 4423 O O . ALA A 1 589 ? -10.069 -8.251 16.852 1.00 93.31 589 ALA A O 1
ATOM 4424 N N . GLU A 1 590 ? -11.631 -9.849 17.107 1.00 92.38 590 GLU A N 1
ATOM 4425 C CA . GLU A 1 590 ? -12.689 -9.176 16.349 1.00 92.38 590 GLU A CA 1
ATOM 4426 C C . GLU A 1 590 ? -14.002 -9.244 17.132 1.00 92.38 590 GLU A C 1
ATOM 4428 O O . GLU A 1 590 ? -14.451 -10.332 17.496 1.00 92.38 590 GLU A O 1
ATOM 4433 N N . THR A 1 591 ? -14.630 -8.094 17.376 1.00 93.38 591 THR A N 1
ATOM 4434 C CA . THR A 1 591 ? -16.012 -7.998 17.875 1.00 93.38 591 THR A CA 1
ATOM 4435 C C . THR A 1 591 ? -16.962 -7.560 16.754 1.00 93.38 591 THR A C 1
ATOM 4437 O O . THR A 1 591 ? -16.575 -7.446 15.591 1.00 93.38 591 THR A O 1
ATOM 4440 N N . GLU A 1 592 ? -18.239 -7.362 17.066 1.00 89.94 592 GLU A N 1
ATOM 4441 C CA . GLU A 1 592 ? -19.237 -6.924 16.088 1.00 89.94 592 GLU A CA 1
ATOM 4442 C C . GLU A 1 592 ? -18.900 -5.521 15.534 1.00 89.94 592 GLU A C 1
ATOM 4444 O O . GLU A 1 592 ? -18.616 -4.609 16.318 1.00 89.94 592 GLU A O 1
ATOM 4449 N N . PRO A 1 593 ? -18.971 -5.296 14.205 1.00 85.38 593 PRO A N 1
ATOM 4450 C CA . PRO A 1 593 ? -18.750 -3.975 13.626 1.00 85.38 593 PRO A CA 1
ATOM 4451 C C . PRO A 1 593 ? -19.621 -2.880 14.262 1.00 85.38 593 PRO A C 1
ATOM 4453 O O . PRO A 1 593 ? -20.828 -3.035 14.451 1.00 85.38 593 PRO A O 1
ATOM 4456 N N . GLY A 1 594 ? -18.994 -1.746 14.585 1.00 82.56 594 GLY A N 1
ATOM 4457 C CA . GLY A 1 594 ? -19.626 -0.606 15.259 1.00 82.56 594 GLY A CA 1
ATOM 4458 C C . GLY A 1 594 ? -19.612 -0.663 16.784 1.00 82.56 594 GLY A C 1
ATOM 4459 O O . GLY A 1 594 ? -19.958 0.332 17.418 1.00 82.56 594 GLY A O 1
ATOM 4460 N N . LEU A 1 595 ? -19.197 -1.785 17.374 1.00 90.25 595 LEU A N 1
ATOM 4461 C CA . LEU A 1 595 ? -18.731 -1.805 18.758 1.00 90.25 595 LEU A CA 1
ATOM 4462 C C . LEU A 1 595 ? -17.268 -1.371 18.814 1.00 90.25 595 LEU A C 1
ATOM 4464 O O . LEU A 1 595 ? -16.594 -1.271 17.786 1.00 90.25 595 LEU A O 1
ATOM 4468 N N . GLN A 1 596 ? -16.790 -1.115 20.026 1.00 91.56 596 GLN A N 1
ATOM 4469 C CA . GLN A 1 596 ? -15.402 -0.755 20.253 1.00 91.56 596 GLN A CA 1
ATOM 4470 C C . GLN A 1 596 ? -14.731 -1.756 21.190 1.00 91.56 596 GLN A C 1
ATOM 4472 O O . GLN A 1 596 ? -15.236 -2.004 22.280 1.00 91.56 596 GLN A O 1
ATOM 4477 N N . LEU A 1 597 ? -13.608 -2.322 20.766 1.00 95.12 597 LEU A N 1
ATOM 4478 C CA . LEU A 1 597 ? -12.822 -3.280 21.524 1.00 95.12 597 LEU A CA 1
ATOM 4479 C C . LEU A 1 597 ? -11.618 -2.566 22.137 1.00 95.12 597 LEU A C 1
ATOM 4481 O O . LEU A 1 597 ? -10.803 -2.008 21.414 1.00 95.12 597 LEU A O 1
ATOM 4485 N N . ARG A 1 598 ? -11.517 -2.579 23.465 1.00 95.38 598 ARG A N 1
ATOM 4486 C CA . ARG A 1 598 ? -10.445 -1.908 24.207 1.00 95.38 598 ARG A CA 1
ATOM 4487 C C . ARG A 1 598 ? -9.641 -2.893 25.045 1.00 95.38 598 ARG A C 1
ATOM 4489 O O . ARG A 1 598 ? -10.161 -3.945 25.425 1.00 95.38 598 ARG A O 1
ATOM 4496 N N . LEU A 1 599 ? -8.404 -2.540 25.381 1.00 96.19 599 LEU A N 1
ATOM 4497 C CA . LEU A 1 599 ? -7.623 -3.253 26.388 1.00 96.19 599 LEU A CA 1
ATOM 4498 C C . LEU A 1 599 ? -8.327 -3.201 27.750 1.00 96.19 599 LEU A C 1
ATOM 4500 O O . LEU A 1 599 ? -8.771 -2.142 28.197 1.00 96.19 599 LEU A O 1
ATOM 4504 N N . GLY A 1 600 ? -8.372 -4.339 28.438 1.00 95.00 600 GLY A N 1
ATOM 4505 C CA . GLY A 1 600 ? -8.846 -4.399 29.814 1.00 95.00 600 GLY A CA 1
ATOM 4506 C C . GLY A 1 600 ? -7.830 -3.832 30.812 1.00 95.00 600 GLY A C 1
ATOM 4507 O O . GLY A 1 600 ? -6.671 -3.521 30.506 1.00 95.00 600 GLY A O 1
ATOM 4508 N N . LYS A 1 601 ? -8.266 -3.693 32.065 1.00 92.81 601 LYS A N 1
ATOM 4509 C CA . LYS A 1 601 ? -7.478 -3.052 33.132 1.00 92.81 601 LYS A CA 1
ATOM 4510 C C . LYS A 1 601 ? -6.163 -3.763 33.472 1.00 92.81 601 LYS A C 1
ATOM 4512 O O . LYS A 1 601 ? -5.214 -3.097 33.893 1.00 92.81 601 LYS A O 1
ATOM 4517 N N . PHE A 1 602 ? -6.084 -5.088 33.344 1.00 94.38 602 PHE A N 1
ATOM 4518 C CA . PHE A 1 602 ? -4.857 -5.848 33.597 1.00 94.38 602 PHE A CA 1
ATOM 4519 C C . PHE A 1 602 ? -3.844 -5.627 32.465 1.00 94.38 602 PHE A C 1
ATOM 4521 O O . PHE A 1 602 ? -2.664 -5.407 32.754 1.00 94.38 602 PHE A O 1
ATOM 4528 N N . ALA A 1 603 ? -4.298 -5.620 31.208 1.00 95.56 603 ALA A N 1
ATOM 4529 C CA . ALA A 1 603 ? -3.482 -5.355 30.027 1.00 95.56 603 ALA A CA 1
ATOM 4530 C C . ALA A 1 603 ? -2.936 -3.923 30.038 1.00 95.56 603 ALA A C 1
ATOM 4532 O O . ALA A 1 603 ? -1.723 -3.727 29.908 1.00 95.56 603 ALA A O 1
ATOM 4533 N N . LEU A 1 604 ? -3.795 -2.942 30.333 1.00 94.31 604 LEU A N 1
ATOM 4534 C CA . LEU A 1 604 ? -3.405 -1.543 30.530 1.00 94.31 604 LEU A CA 1
ATOM 4535 C C . LEU A 1 604 ? -2.352 -1.396 31.638 1.00 94.31 604 LEU A C 1
ATOM 4537 O O . LEU A 1 604 ? -1.331 -0.729 31.457 1.00 94.31 604 LEU A O 1
ATOM 4541 N N . LEU A 1 605 ? -2.555 -2.043 32.792 1.00 93.69 605 LEU A N 1
ATOM 4542 C CA . LEU A 1 605 ? -1.629 -1.942 33.924 1.00 93.69 605 LEU A CA 1
ATOM 4543 C C . LEU A 1 605 ? -0.253 -2.560 33.630 1.00 93.69 605 LEU A C 1
ATOM 4545 O O . LEU A 1 605 ? 0.755 -2.081 34.152 1.00 93.69 605 LEU A O 1
ATOM 4549 N N . GLN A 1 606 ? -0.200 -3.615 32.815 1.00 93.06 606 GLN A N 1
ATOM 4550 C CA . GLN A 1 606 ? 1.058 -4.224 32.374 1.00 93.06 606 GLN A CA 1
ATOM 4551 C C . GLN A 1 606 ? 1.709 -3.497 31.192 1.00 93.06 606 GLN A C 1
ATOM 4553 O O . GLN A 1 606 ? 2.822 -3.865 30.819 1.00 93.06 606 GLN A O 1
ATOM 4558 N N . ASN A 1 607 ? 1.074 -2.451 30.645 1.00 91.25 607 ASN A N 1
ATOM 4559 C CA . ASN A 1 607 ? 1.506 -1.803 29.406 1.00 91.25 607 ASN A CA 1
ATOM 4560 C C . ASN A 1 607 ? 1.703 -2.844 28.285 1.00 91.25 607 ASN A C 1
ATOM 4562 O O . ASN A 1 607 ? 2.756 -2.880 27.639 1.00 91.25 607 ASN A O 1
ATOM 4566 N N . SER A 1 608 ? 0.718 -3.739 28.152 1.00 93.12 608 SER A N 1
ATOM 4567 C CA . SER A 1 608 ? 0.707 -4.809 27.154 1.00 93.12 608 SER A CA 1
ATOM 4568 C C . SER A 1 608 ? 0.666 -4.240 25.736 1.00 93.12 608 SER A C 1
ATOM 4570 O O . SER A 1 608 ? 0.159 -3.143 25.518 1.00 93.12 608 SER A O 1
ATOM 4572 N N . ASP A 1 609 ? 1.177 -4.998 24.769 1.00 92.56 609 ASP A N 1
ATOM 4573 C CA . ASP A 1 609 ? 1.107 -4.695 23.334 1.00 92.56 609 ASP A CA 1
ATOM 4574 C C . ASP A 1 609 ? -0.091 -5.375 22.646 1.00 92.56 609 ASP A C 1
ATOM 4576 O O . ASP A 1 609 ? -0.031 -5.709 21.462 1.00 92.56 609 ASP A O 1
ATOM 4580 N N . GLY A 1 610 ? -1.147 -5.642 23.418 1.00 94.19 610 GLY A N 1
ATOM 4581 C CA . GLY A 1 610 ? -2.380 -6.284 22.980 1.00 94.19 610 GLY A CA 1
ATOM 4582 C C . GLY A 1 610 ? -3.162 -6.925 24.131 1.00 94.19 610 GLY A C 1
ATOM 4583 O O . GLY A 1 610 ? -2.785 -6.829 25.304 1.00 94.19 610 GLY A O 1
ATOM 4584 N N . LEU A 1 611 ? -4.257 -7.606 23.787 1.00 95.06 611 LEU A N 1
ATOM 4585 C CA . LEU A 1 611 ? -5.200 -8.223 24.736 1.00 95.06 611 LEU A CA 1
ATOM 4586 C C . LEU A 1 611 ? -4.637 -9.419 25.501 1.00 95.06 611 LEU A C 1
ATOM 4588 O O . LEU A 1 611 ? -5.183 -9.793 26.542 1.00 95.06 611 LEU A O 1
ATOM 4592 N N . GLN A 1 612 ? -3.645 -10.108 24.932 1.00 94.38 612 GLN A N 1
ATOM 4593 C CA . GLN A 1 612 ? -3.183 -11.374 25.475 1.00 94.38 612 GLN A CA 1
ATOM 4594 C C . GLN A 1 612 ? -2.131 -11.135 26.561 1.00 94.38 612 GLN A C 1
ATOM 4596 O O . GLN A 1 612 ? -1.196 -10.362 26.395 1.00 94.38 612 GLN A O 1
ATOM 4601 N N . LEU A 1 613 ? -2.275 -11.830 27.686 1.00 94.12 613 LEU A N 1
ATOM 4602 C CA . LEU A 1 613 ? -1.357 -11.782 28.816 1.00 94.12 613 LEU A CA 1
ATOM 4603 C C . LEU A 1 613 ? -0.860 -13.183 29.155 1.00 94.12 613 LEU A C 1
ATOM 4605 O O . LEU A 1 613 ? -1.610 -14.166 29.193 1.00 94.12 613 LEU A O 1
ATOM 4609 N N . SER A 1 614 ? 0.421 -13.280 29.482 1.00 91.81 614 SER A N 1
ATOM 4610 C CA . SER A 1 614 ? 0.991 -14.471 30.094 1.00 91.81 614 SER A CA 1
ATOM 4611 C C . SER A 1 614 ? 0.565 -14.601 31.558 1.00 91.81 614 SER A C 1
ATOM 4613 O O . SER A 1 614 ? 0.169 -13.646 32.231 1.00 91.81 614 SER A O 1
ATOM 4615 N N . GLN A 1 615 ? 0.732 -15.804 32.110 1.00 89.62 615 GLN A N 1
ATOM 4616 C CA . GLN A 1 615 ? 0.518 -16.030 33.539 1.00 89.62 615 GLN A CA 1
ATOM 4617 C C . GLN A 1 615 ? 1.426 -15.168 34.423 1.00 89.62 615 GLN A C 1
ATOM 4619 O O . GLN A 1 615 ? 1.042 -14.810 35.532 1.00 89.62 615 GLN A O 1
ATOM 4624 N N . GLN A 1 616 ? 2.630 -14.837 33.960 1.00 91.38 616 GLN A N 1
ATOM 4625 C CA . GLN A 1 616 ? 3.530 -13.996 34.736 1.00 91.38 616 GLN A CA 1
ATOM 4626 C C . GLN A 1 616 ? 3.047 -12.542 34.765 1.00 91.38 616 GLN A C 1
ATOM 4628 O O . GLN A 1 616 ? 3.095 -11.925 35.824 1.00 91.38 616 GLN A O 1
ATOM 4633 N N . GLU A 1 617 ? 2.568 -12.016 33.638 1.00 93.81 617 GLU A N 1
ATOM 4634 C CA . GLU A 1 617 ? 2.077 -10.637 33.518 1.00 93.81 617 GLU A CA 1
ATOM 4635 C C . GLU A 1 617 ? 0.803 -10.423 34.331 1.00 93.81 617 GLU A C 1
ATOM 4637 O O . GLU A 1 617 ? 0.740 -9.497 35.139 1.00 93.81 617 GLU A O 1
ATOM 4642 N N . ILE A 1 618 ? -0.175 -11.328 34.217 1.00 92.44 618 ILE A N 1
ATOM 4643 C CA . ILE A 1 618 ? -1.425 -11.182 34.969 1.00 92.44 618 ILE A CA 1
ATOM 4644 C C . ILE A 1 618 ? -1.183 -11.230 36.485 1.00 92.44 618 ILE A C 1
ATOM 4646 O O . ILE A 1 618 ? -1.750 -10.430 37.224 1.00 92.44 618 ILE A O 1
ATOM 4650 N N . LEU A 1 619 ? -0.273 -12.087 36.965 1.00 91.81 619 LEU A N 1
ATOM 4651 C CA . LEU A 1 619 ? 0.095 -12.152 38.385 1.00 91.81 619 LEU A CA 1
ATOM 4652 C C . LEU A 1 619 ? 0.959 -10.965 38.827 1.00 91.81 619 LEU A C 1
ATOM 4654 O O . LEU A 1 619 ? 0.889 -10.556 39.987 1.00 91.81 619 LEU A O 1
ATOM 4658 N N . ALA A 1 620 ? 1.759 -10.389 37.925 1.00 92.94 620 ALA A N 1
ATOM 4659 C CA . ALA A 1 620 ? 2.572 -9.210 38.212 1.00 92.94 620 ALA A CA 1
ATOM 4660 C C . ALA A 1 620 ? 1.724 -7.959 38.486 1.00 92.94 620 ALA A C 1
ATOM 4662 O O . ALA A 1 620 ? 2.195 -7.061 39.186 1.00 92.94 620 ALA A O 1
ATOM 4663 N N . THR A 1 621 ? 0.465 -7.926 38.029 1.00 92.19 621 THR A N 1
ATOM 4664 C CA . THR A 1 621 ? -0.496 -6.883 38.431 1.00 92.19 621 THR A CA 1
ATOM 4665 C C . THR A 1 621 ? -0.741 -6.876 39.940 1.00 92.19 621 THR A C 1
ATOM 4667 O O . THR A 1 621 ? -1.006 -5.826 40.519 1.00 92.19 621 THR A O 1
ATOM 4670 N N . GLY A 1 622 ? -0.656 -8.038 40.601 1.00 90.44 622 GLY A N 1
ATOM 4671 C CA . GLY A 1 622 ? -0.995 -8.197 42.014 1.00 90.44 622 GLY A CA 1
ATOM 4672 C C . GLY A 1 622 ? -2.465 -7.915 42.345 1.00 90.44 622 GLY A C 1
ATOM 4673 O O . GLY A 1 622 ? -2.769 -7.707 43.520 1.00 90.44 622 GLY A O 1
ATOM 4674 N N . LEU A 1 623 ? -3.337 -7.865 41.331 1.00 90.00 623 LEU A N 1
ATOM 4675 C CA . LEU A 1 623 ? -4.784 -7.669 41.457 1.00 90.00 623 LEU A CA 1
ATOM 4676 C C . LEU A 1 623 ? -5.558 -8.991 41.466 1.00 90.00 623 LEU A C 1
ATOM 4678 O O . LEU A 1 623 ? -6.724 -9.006 41.825 1.00 90.00 623 LEU A O 1
ATOM 4682 N N . VAL A 1 624 ? -4.934 -10.099 41.069 1.00 90.69 624 VAL A N 1
ATOM 4683 C CA . VAL A 1 624 ? -5.563 -11.422 41.054 1.00 90.69 624 VAL A CA 1
ATOM 4684 C C . VAL A 1 624 ? -4.588 -12.469 41.577 1.00 90.69 624 VAL A C 1
ATOM 4686 O O . VAL A 1 624 ? -3.382 -12.410 41.325 1.00 90.69 624 VAL A O 1
ATOM 4689 N N . GLU A 1 625 ? -5.114 -13.430 42.329 1.00 89.62 625 GLU A N 1
ATOM 4690 C CA . GLU A 1 625 ? -4.353 -14.585 42.800 1.00 89.62 625 GLU A CA 1
ATOM 4691 C C . GLU A 1 625 ? -4.208 -15.644 41.694 1.00 89.62 625 GLU A C 1
ATOM 4693 O O . GLU A 1 625 ? -4.915 -15.645 40.684 1.00 89.62 625 GLU A O 1
ATOM 4698 N N . GLN A 1 626 ? -3.286 -16.585 41.880 1.00 89.25 626 GLN A N 1
ATOM 4699 C CA . GLN A 1 626 ? -3.084 -17.670 40.921 1.00 89.25 626 GLN A CA 1
ATOM 4700 C C . GLN A 1 626 ? -4.298 -18.614 40.849 1.00 89.25 626 GLN A C 1
ATOM 4702 O O . GLN A 1 626 ? -4.789 -19.066 41.884 1.00 89.25 626 GLN A O 1
ATOM 4707 N N . ASP A 1 627 ? -4.741 -18.960 39.631 1.00 89.75 627 ASP A N 1
ATOM 4708 C CA . ASP A 1 627 ? -5.788 -19.971 39.426 1.00 89.75 627 ASP A CA 1
ATOM 4709 C C . ASP A 1 627 ? -5.311 -21.371 39.853 1.00 89.75 627 ASP A C 1
ATOM 4711 O O . ASP A 1 627 ? -4.125 -21.715 39.805 1.00 89.75 627 ASP A O 1
ATOM 4715 N N . ASN A 1 628 ? -6.268 -22.206 40.245 1.00 88.38 628 ASN A N 1
ATOM 4716 C CA . ASN A 1 628 ? -6.042 -23.605 40.593 1.00 88.38 628 ASN A CA 1
ATOM 4717 C C . ASN A 1 628 ? -5.866 -24.500 39.358 1.00 88.38 628 ASN A C 1
ATOM 4719 O O . ASN A 1 628 ? -5.392 -25.629 39.493 1.00 88.38 628 ASN A O 1
ATOM 4723 N N . LEU A 1 629 ? -6.274 -24.028 38.178 1.00 88.75 629 LEU A N 1
ATOM 4724 C CA . LEU A 1 629 ? -6.095 -24.720 36.906 1.00 88.75 629 LEU A CA 1
ATOM 4725 C C . LEU A 1 629 ? -4.944 -24.100 36.113 1.00 88.75 629 LEU A C 1
ATOM 4727 O O . LEU A 1 629 ? -4.701 -22.896 36.162 1.00 88.75 629 LEU A O 1
ATOM 4731 N N . ALA A 1 630 ? -4.222 -24.937 35.370 1.00 85.88 630 ALA A N 1
ATOM 4732 C CA . ALA A 1 630 ? -3.153 -24.463 34.505 1.00 85.88 630 ALA A CA 1
ATOM 4733 C C . ALA A 1 630 ? -3.751 -23.858 33.231 1.00 85.88 630 ALA A C 1
ATOM 4735 O O . ALA A 1 630 ? -4.426 -24.550 32.464 1.00 85.88 630 ALA A O 1
ATOM 4736 N N . ASN A 1 631 ? -3.475 -22.577 32.998 1.00 85.94 631 ASN A N 1
ATOM 4737 C CA . ASN A 1 631 ? -3.760 -21.935 31.724 1.00 85.94 631 ASN A CA 1
ATOM 4738 C C . ASN A 1 631 ? -2.814 -22.483 30.645 1.00 85.94 631 ASN A C 1
ATOM 4740 O O . ASN A 1 631 ? -1.623 -22.678 30.893 1.00 85.94 631 ASN A O 1
ATOM 4744 N N . THR A 1 632 ? -3.358 -22.754 29.460 1.00 80.25 632 THR A N 1
ATOM 4745 C CA . THR A 1 632 ? -2.598 -23.357 28.351 1.00 80.25 632 THR A CA 1
ATOM 4746 C C . THR A 1 632 ? -2.503 -22.474 27.112 1.00 80.25 632 THR A C 1
ATOM 4748 O O . THR A 1 632 ? -1.754 -22.819 26.206 1.00 80.25 632 THR A O 1
ATOM 4751 N N . MET A 1 633 ? -3.240 -21.359 27.051 1.00 82.69 633 MET A N 1
ATOM 4752 C CA . MET A 1 633 ? -3.420 -20.564 25.821 1.00 82.69 633 MET A CA 1
ATOM 4753 C C . MET A 1 633 ? -3.360 -19.047 26.057 1.00 82.69 633 MET A C 1
ATOM 4755 O O . MET A 1 633 ? -3.803 -18.270 25.214 1.00 82.69 633 MET A O 1
ATOM 4759 N N . GLY A 1 634 ? -2.798 -18.622 27.188 1.00 85.38 634 GLY A N 1
ATOM 4760 C CA . GLY A 1 634 ? -2.777 -17.230 27.629 1.00 85.38 634 GLY A CA 1
ATOM 4761 C C . GLY A 1 634 ? -4.100 -16.780 28.247 1.00 85.38 634 GLY A C 1
ATOM 4762 O O . GLY A 1 634 ? -5.111 -17.492 28.229 1.00 85.38 634 GLY A O 1
ATOM 4763 N N . TYR A 1 635 ? -4.059 -15.593 28.836 1.00 93.38 635 TYR A N 1
ATOM 4764 C CA . TYR A 1 635 ? -5.228 -14.867 29.311 1.00 93.38 635 TYR A CA 1
ATOM 4765 C C . TYR A 1 635 ? -5.564 -13.762 28.316 1.00 93.38 635 TYR A C 1
ATOM 4767 O O . TYR A 1 635 ? -4.663 -13.242 27.672 1.00 93.38 635 TYR A O 1
ATOM 4775 N N . PHE A 1 636 ? -6.835 -13.425 28.187 1.00 95.81 636 PHE A N 1
ATOM 4776 C CA . PHE A 1 636 ? -7.331 -12.325 27.378 1.00 95.81 636 PHE A CA 1
ATOM 4777 C C . PHE A 1 636 ? -7.986 -11.333 28.324 1.00 95.81 636 PHE A C 1
ATOM 4779 O O . PHE A 1 636 ? -8.736 -11.749 29.205 1.00 95.81 636 PHE A O 1
ATOM 4786 N N . ASP A 1 637 ? -7.661 -10.058 28.178 1.00 96.25 637 ASP A N 1
ATOM 4787 C CA . ASP A 1 637 ? -8.206 -8.997 29.016 1.00 96.25 637 ASP A CA 1
ATOM 4788 C C . ASP A 1 637 ? -8.651 -7.828 28.143 1.00 96.25 637 ASP A C 1
ATOM 4790 O O . ASP A 1 637 ? -7.818 -7.097 27.605 1.00 96.25 637 ASP A O 1
ATOM 4794 N N . PHE A 1 638 ? -9.965 -7.694 27.970 1.00 96.75 638 PHE A N 1
ATOM 4795 C CA . PHE A 1 638 ? -10.583 -6.742 27.051 1.00 96.75 638 PHE A CA 1
ATOM 4796 C C . PHE A 1 638 ? -11.874 -6.148 27.612 1.00 96.75 638 PHE A C 1
ATOM 4798 O O . PHE A 1 638 ? -12.553 -6.761 28.437 1.00 96.75 638 PHE A O 1
ATOM 4805 N N . GLU A 1 639 ? -12.246 -4.989 27.074 1.00 96.62 639 GLU A N 1
ATOM 4806 C CA . GLU A 1 639 ? -13.562 -4.384 27.251 1.00 96.62 639 GLU A CA 1
ATOM 4807 C C . GLU A 1 639 ? -14.265 -4.203 25.899 1.00 96.62 639 GLU A C 1
ATOM 4809 O O . GLU A 1 639 ? -13.648 -3.762 24.928 1.00 96.62 639 GLU A O 1
ATOM 4814 N N . ILE A 1 640 ? -15.567 -4.493 25.821 1.00 96.25 640 ILE A N 1
ATOM 4815 C CA . ILE A 1 640 ? -16.385 -4.221 24.625 1.00 96.25 640 ILE A CA 1
ATOM 4816 C C . ILE A 1 640 ? -17.335 -3.070 24.931 1.00 96.25 640 ILE A C 1
ATOM 4818 O O . ILE A 1 640 ? -18.256 -3.233 25.719 1.00 96.25 640 ILE A O 1
ATOM 4822 N N . HIS A 1 641 ? -17.137 -1.923 24.290 1.00 93.19 641 HIS A N 1
ATOM 4823 C CA . HIS A 1 641 ? -17.883 -0.681 24.502 1.00 93.19 641 HIS A CA 1
ATOM 4824 C C . HIS A 1 641 ? -18.955 -0.444 23.433 1.00 93.19 641 HIS A C 1
ATOM 4826 O O . HIS A 1 641 ? -18.952 -1.041 22.354 1.00 93.19 641 HIS A O 1
ATOM 4832 N N . ASN A 1 642 ? -19.827 0.528 23.723 1.00 89.50 642 ASN A N 1
ATOM 4833 C CA . ASN A 1 642 ? -20.904 1.021 22.855 1.00 89.50 642 ASN A CA 1
ATOM 4834 C C . ASN A 1 642 ? -21.992 -0.026 22.581 1.00 89.50 642 ASN A C 1
ATOM 4836 O O . ASN A 1 642 ? -22.656 -0.002 21.544 1.00 89.50 642 ASN A O 1
ATOM 4840 N N . ILE A 1 643 ? -22.201 -0.931 23.535 1.00 90.25 643 ILE A N 1
ATOM 4841 C CA . ILE A 1 643 ? -23.252 -1.938 23.460 1.00 90.25 643 ILE A CA 1
ATOM 4842 C C . ILE A 1 643 ? -24.597 -1.254 23.715 1.00 90.25 643 ILE A C 1
ATOM 4844 O O . ILE A 1 643 ? -24.817 -0.656 24.763 1.00 90.25 643 ILE A O 1
ATOM 4848 N N . MET A 1 644 ? -25.498 -1.333 22.739 1.00 83.44 644 MET A N 1
ATOM 4849 C CA . MET A 1 644 ? -26.868 -0.833 22.835 1.00 83.44 644 MET A CA 1
ATOM 4850 C C . MET A 1 644 ? -27.846 -1.851 22.224 1.00 83.44 644 MET A C 1
ATOM 4852 O O . MET A 1 644 ? -27.513 -2.441 21.191 1.00 83.44 644 MET A O 1
ATOM 4856 N N . PRO A 1 645 ? -29.043 -2.052 22.812 1.00 84.31 645 PRO A N 1
ATOM 4857 C CA . PRO A 1 645 ? -29.431 -1.599 24.155 1.00 84.31 645 PRO A CA 1
ATOM 4858 C C . PRO A 1 645 ? -28.585 -2.270 25.253 1.00 84.31 645 PRO A C 1
ATOM 4860 O O . PRO A 1 645 ? -28.062 -3.366 25.041 1.00 84.31 645 PRO A O 1
ATOM 4863 N N . PHE A 1 646 ? -28.464 -1.622 26.416 1.00 88.88 646 PHE A N 1
ATOM 4864 C CA . PHE A 1 646 ? -27.770 -2.204 27.572 1.00 88.88 646 PHE A CA 1
ATOM 4865 C C . PHE A 1 646 ? -28.405 -3.538 27.965 1.00 88.88 646 PHE A C 1
ATOM 4867 O O . PHE A 1 646 ? -29.631 -3.688 27.931 1.00 88.88 646 PHE A O 1
ATOM 4874 N N . GLY A 1 647 ? -27.575 -4.509 28.327 1.00 90.38 647 GLY A N 1
ATOM 4875 C CA . GLY A 1 647 ? -28.031 -5.858 28.655 1.00 90.38 647 GLY A CA 1
ATOM 4876 C C . GLY A 1 647 ? -28.109 -6.827 27.478 1.00 90.38 647 GLY A C 1
ATOM 4877 O O . GLY A 1 647 ? -28.519 -7.971 27.665 1.00 90.38 647 GLY A O 1
ATOM 4878 N N . ARG A 1 648 ? -27.772 -6.409 26.249 1.00 92.25 648 ARG A N 1
ATOM 4879 C CA . ARG A 1 648 ? -27.734 -7.347 25.116 1.00 92.25 648 ARG A CA 1
ATOM 4880 C C . ARG A 1 648 ? -26.458 -8.183 25.128 1.00 92.25 648 ARG A C 1
ATOM 4882 O O . ARG A 1 648 ? -25.407 -7.734 25.581 1.00 92.25 648 ARG A O 1
ATOM 4889 N N . SER A 1 649 ? -26.536 -9.361 24.519 1.00 95.12 649 SER A N 1
ATOM 4890 C CA . SER A 1 649 ? -25.350 -10.160 24.235 1.00 95.12 649 SER A CA 1
ATOM 4891 C C . SER A 1 649 ? -24.630 -9.700 22.972 1.00 95.12 649 SER A C 1
ATOM 4893 O O . SER A 1 649 ? -25.272 -9.335 21.979 1.00 95.12 649 SER A O 1
ATOM 4895 N N . VAL A 1 650 ? -23.301 -9.774 22.996 1.00 95.12 650 VAL A N 1
ATOM 4896 C CA . VAL A 1 650 ? -22.426 -9.472 21.855 1.00 95.12 650 VAL A CA 1
ATOM 4897 C C . VAL A 1 650 ? -21.382 -10.564 21.679 1.00 95.12 650 VAL A C 1
ATOM 4899 O O . VAL A 1 650 ? -20.994 -11.229 22.644 1.00 95.12 650 VAL A O 1
ATOM 4902 N N . ALA A 1 651 ? -20.959 -10.781 20.437 1.00 95.00 651 ALA A N 1
ATOM 4903 C CA . ALA A 1 651 ? -19.956 -11.784 20.114 1.00 95.00 651 ALA A CA 1
ATOM 4904 C C . ALA A 1 651 ? -18.553 -11.179 19.959 1.00 95.00 651 ALA A C 1
ATOM 4906 O O . ALA A 1 651 ? -18.372 -10.224 19.208 1.00 95.00 651 ALA A O 1
ATOM 4907 N N . ILE A 1 652 ? -17.556 -11.817 20.572 1.00 96.06 652 ILE A N 1
ATOM 4908 C CA . ILE A 1 652 ? -16.130 -11.581 20.317 1.00 96.06 652 ILE A CA 1
ATOM 4909 C C . ILE A 1 652 ? -15.454 -12.867 19.851 1.00 96.06 652 ILE A C 1
ATOM 4911 O O . ILE A 1 652 ? -15.744 -13.963 20.336 1.00 96.06 652 ILE A O 1
ATOM 4915 N N . VAL A 1 653 ? -14.545 -12.727 18.893 1.00 95.56 653 VAL A N 1
ATOM 4916 C CA . VAL A 1 653 ? -13.711 -13.788 18.343 1.00 95.56 653 VAL A CA 1
ATOM 4917 C C . VAL A 1 653 ? -12.265 -13.577 18.769 1.00 95.56 653 VAL A C 1
ATOM 4919 O O . VAL A 1 653 ? -11.672 -12.536 18.503 1.00 95.56 653 VAL A O 1
ATOM 4922 N N . LEU A 1 654 ? -11.688 -14.606 19.383 1.00 95.50 654 LEU A N 1
ATOM 4923 C CA . LEU A 1 654 ? -10.318 -14.647 19.874 1.00 95.50 654 LEU A CA 1
ATOM 4924 C C . LEU A 1 654 ? -9.529 -15.735 19.119 1.00 95.50 654 LEU A C 1
ATOM 4926 O O . LEU A 1 654 ? -9.829 -16.931 19.247 1.00 95.50 654 LEU A O 1
ATOM 4930 N N . PRO A 1 655 ? -8.515 -15.364 18.317 1.00 93.81 655 PRO A N 1
ATOM 4931 C CA . PRO A 1 655 ? -7.644 -16.329 17.653 1.00 93.81 655 PRO A CA 1
ATOM 4932 C C . PRO A 1 655 ? -6.649 -16.957 18.637 1.00 93.81 655 PRO A C 1
ATOM 4934 O O . PRO A 1 655 ? -5.796 -16.290 19.210 1.00 93.81 655 PRO A O 1
ATOM 4937 N N . LEU A 1 656 ? -6.694 -18.274 18.804 1.00 92.25 656 LEU A N 1
ATOM 4938 C CA . LEU A 1 656 ? -5.894 -18.968 19.813 1.00 92.25 656 LEU A CA 1
ATOM 4939 C C . LEU A 1 656 ? -4.456 -19.219 19.343 1.00 92.25 656 LEU A C 1
ATOM 4941 O O . LEU A 1 656 ? -4.194 -19.438 18.155 1.00 92.25 656 LEU A O 1
ATOM 4945 N N . GLY A 1 657 ? -3.507 -19.181 20.285 1.00 86.00 657 GLY A N 1
ATOM 4946 C CA . GLY A 1 657 ? -2.092 -19.511 20.064 1.00 86.00 657 GLY A CA 1
ATOM 4947 C C . GLY A 1 657 ? -1.883 -20.958 19.616 1.00 86.00 657 GLY A C 1
ATOM 4948 O O . GLY A 1 657 ? -1.170 -21.202 18.642 1.00 86.00 657 GLY A O 1
ATOM 4949 N N . ASP A 1 658 ? -2.591 -21.869 20.279 1.00 89.00 658 ASP A N 1
ATOM 4950 C CA . ASP A 1 658 ? -2.536 -23.316 20.103 1.00 89.00 658 ASP A CA 1
ATOM 4951 C C . ASP A 1 658 ? -3.942 -23.896 19.883 1.00 89.00 658 ASP A C 1
ATOM 4953 O O . ASP A 1 658 ? -4.955 -23.240 20.128 1.00 89.00 658 ASP A O 1
ATOM 4957 N N . ALA A 1 659 ? -4.004 -25.140 19.406 1.00 93.06 659 ALA A N 1
ATOM 4958 C CA . ALA A 1 659 ? -5.264 -25.846 19.198 1.00 93.06 659 ALA A CA 1
ATOM 4959 C C . ALA A 1 659 ? -5.866 -26.336 20.521 1.00 93.06 659 ALA A C 1
ATOM 4961 O O . ALA A 1 659 ? -5.150 -26.860 21.378 1.00 93.06 659 ALA A O 1
ATOM 4962 N N . ILE A 1 660 ? -7.189 -26.231 20.649 1.00 93.88 660 ILE A N 1
ATOM 4963 C CA . ILE A 1 660 ? -7.936 -26.669 21.833 1.00 93.88 660 ILE A CA 1
ATOM 4964 C C . ILE A 1 660 ? -7.703 -28.156 22.104 1.00 93.88 660 ILE A C 1
ATOM 4966 O O . ILE A 1 660 ? -7.711 -28.980 21.186 1.00 93.88 660 ILE A O 1
ATOM 4970 N N . VAL A 1 661 ? -7.507 -28.504 23.377 1.00 92.56 661 VAL A N 1
ATOM 4971 C CA . VAL A 1 661 ? -7.232 -29.872 23.833 1.00 92.56 661 VAL A CA 1
ATOM 4972 C C . VAL A 1 661 ? -8.411 -30.441 24.624 1.00 92.56 661 VAL A C 1
ATOM 4974 O O . VAL A 1 661 ? -9.347 -29.733 24.991 1.00 92.56 661 VAL A O 1
ATOM 4977 N N . GLU A 1 662 ? -8.399 -31.751 24.875 1.00 90.62 662 GLU A N 1
ATOM 4978 C CA . GLU A 1 662 ? -9.414 -32.366 25.736 1.00 90.62 662 GLU A CA 1
ATOM 4979 C C . GLU A 1 662 ? -9.382 -31.758 27.148 1.00 90.62 662 GLU A C 1
ATOM 4981 O O . GLU A 1 662 ? -8.315 -31.465 27.687 1.00 90.62 662 GLU A O 1
ATOM 4986 N N . TYR A 1 663 ? -10.564 -31.629 27.760 1.00 90.06 663 TYR A N 1
ATOM 4987 C CA . TYR A 1 663 ? -10.759 -31.085 29.114 1.00 90.06 663 TYR A CA 1
ATOM 4988 C C . TYR A 1 663 ? -10.392 -29.602 29.277 1.00 90.06 663 TYR A C 1
ATOM 4990 O O . TYR A 1 663 ? -10.175 -29.143 30.403 1.00 90.06 663 TYR A O 1
ATOM 4998 N N . SER A 1 664 ? -10.344 -28.850 28.175 1.00 92.94 664 SER A N 1
ATOM 4999 C CA . SER A 1 664 ? -10.300 -27.391 28.214 1.00 92.94 664 SER A CA 1
ATOM 5000 C C . SER A 1 664 ? -11.580 -26.809 28.828 1.00 92.94 664 SER A C 1
ATOM 5002 O O . SER A 1 664 ? -12.685 -27.268 28.539 1.00 92.94 664 SER A O 1
ATOM 5004 N N . VAL A 1 665 ? -11.415 -25.781 29.657 1.00 93.88 665 VAL A N 1
ATOM 5005 C CA . VAL A 1 665 ? -12.479 -24.961 30.251 1.00 93.88 665 VAL A CA 1
ATOM 5006 C C . VAL A 1 665 ? -12.117 -23.486 30.094 1.00 93.88 665 VAL A C 1
ATOM 5008 O O . VAL A 1 665 ? -10.938 -23.131 30.163 1.00 93.88 665 VAL A O 1
ATOM 5011 N N . TYR A 1 666 ? -13.111 -22.622 29.884 1.00 94.88 666 TYR A N 1
ATOM 5012 C CA . TYR A 1 666 ? -12.891 -21.177 29.893 1.00 94.88 666 TYR A CA 1
ATOM 5013 C C . TYR A 1 666 ? -13.071 -20.648 31.316 1.00 94.88 666 TYR A C 1
ATOM 5015 O O . TYR A 1 666 ? -14.106 -20.862 31.952 1.00 94.88 666 TYR A O 1
ATOM 5023 N N . ARG A 1 667 ? -12.027 -19.999 31.823 1.00 94.00 667 ARG A N 1
ATOM 5024 C CA . ARG A 1 667 ? -11.939 -19.440 33.170 1.00 94.00 667 ARG A CA 1
ATOM 5025 C C . ARG A 1 667 ? -12.023 -17.926 33.084 1.00 94.00 667 ARG A C 1
ATOM 5027 O O . ARG A 1 667 ? -11.493 -17.328 32.155 1.00 94.00 667 ARG A O 1
ATOM 5034 N N . LYS A 1 668 ? -12.674 -17.326 34.067 1.00 93.56 668 LYS A N 1
ATOM 5035 C CA . LYS A 1 668 ? -13.028 -15.909 34.136 1.00 93.56 668 LYS A CA 1
ATOM 5036 C C . LYS A 1 668 ? -12.562 -15.321 35.459 1.00 93.56 668 LYS A C 1
ATOM 5038 O O . LYS A 1 668 ? -12.626 -16.007 36.479 1.00 93.56 668 LYS A O 1
ATOM 5043 N N . ILE A 1 669 ? -12.162 -14.055 35.459 1.00 93.75 669 ILE A N 1
ATOM 5044 C CA . ILE A 1 669 ? -12.002 -13.263 36.681 1.00 93.75 669 ILE A CA 1
ATOM 5045 C C . ILE A 1 669 ? -13.293 -12.466 36.885 1.00 93.75 669 ILE A C 1
ATOM 5047 O O . ILE A 1 669 ? -13.692 -11.699 36.013 1.00 93.75 669 ILE A O 1
ATOM 5051 N N . ASN A 1 670 ? -13.964 -12.664 38.019 1.00 91.25 670 ASN A N 1
ATOM 5052 C CA . ASN A 1 670 ? -15.169 -11.905 38.365 1.00 91.25 670 ASN A CA 1
ATOM 5053 C C . ASN A 1 670 ? -14.830 -10.546 39.015 1.00 91.25 670 ASN A C 1
ATOM 5055 O O . ASN A 1 670 ? -13.672 -10.256 39.320 1.00 91.25 670 ASN A O 1
ATOM 5059 N N . GLY A 1 671 ? -15.846 -9.733 39.312 1.00 85.75 671 GLY A N 1
ATOM 5060 C CA . GLY A 1 671 ? -15.682 -8.423 39.962 1.00 85.75 671 GLY A CA 1
ATOM 5061 C C . GLY A 1 671 ? -15.073 -8.459 41.367 1.00 85.75 671 GLY A C 1
ATOM 5062 O O . GLY A 1 671 ? -14.573 -7.445 41.849 1.00 85.75 671 GLY A O 1
ATOM 5063 N N . GLU A 1 672 ? -15.044 -9.627 42.016 1.00 87.69 672 GLU A N 1
ATOM 5064 C CA . GLU A 1 672 ? -14.339 -9.851 43.287 1.00 87.69 672 GLU A CA 1
ATOM 5065 C C . GLU A 1 672 ? -12.871 -10.278 43.088 1.00 87.69 672 GLU A C 1
ATOM 5067 O O . GLU A 1 672 ? -12.204 -10.654 44.052 1.00 87.69 672 GLU A O 1
ATOM 5072 N N . GLN A 1 673 ? -12.364 -10.226 41.851 1.00 88.38 673 GLN A N 1
ATOM 5073 C CA . GLN A 1 673 ? -11.014 -10.639 41.459 1.00 88.38 673 GLN A CA 1
ATOM 5074 C C . GLN A 1 673 ? -10.727 -12.127 41.734 1.00 88.38 673 GLN A C 1
ATOM 5076 O O . GLN A 1 673 ? -9.616 -12.511 42.107 1.00 88.38 673 GLN A O 1
ATOM 5081 N N . GLN A 1 674 ? -11.732 -12.988 41.557 1.00 91.00 674 GLN A N 1
ATOM 5082 C CA . GLN A 1 674 ? -11.629 -14.434 41.768 1.00 91.00 674 GLN A CA 1
ATOM 5083 C C . GLN A 1 674 ? -11.843 -15.222 40.476 1.00 91.00 674 GLN A C 1
ATOM 5085 O O . GLN A 1 674 ? -12.679 -14.867 39.647 1.00 91.00 674 GLN A O 1
ATOM 5090 N N . TRP A 1 675 ? -11.127 -16.343 40.355 1.00 92.62 675 TRP A N 1
ATOM 5091 C CA . TRP A 1 675 ? -11.267 -17.273 39.236 1.00 92.62 675 TRP A CA 1
ATOM 5092 C C . TRP A 1 675 ? -12.534 -18.124 39.340 1.00 92.62 675 TRP A C 1
ATOM 5094 O O . TRP A 1 675 ? -12.677 -18.945 40.254 1.00 92.62 675 TRP A O 1
ATOM 5104 N N . VAL A 1 676 ? -13.410 -17.995 38.349 1.00 93.69 676 VAL A N 1
ATOM 5105 C CA . VAL A 1 676 ? -14.652 -18.760 38.189 1.00 93.69 676 VAL A CA 1
ATOM 5106 C C . VAL A 1 676 ? -14.718 -19.408 36.802 1.00 93.69 676 VAL A C 1
ATOM 5108 O O . VAL A 1 676 ? -13.960 -19.046 35.904 1.00 93.69 676 VAL A O 1
ATOM 5111 N N . ASP A 1 677 ? -15.583 -20.408 36.631 1.00 93.81 677 ASP A N 1
ATOM 5112 C CA . ASP A 1 677 ? -15.875 -20.966 35.303 1.00 93.81 677 ASP A CA 1
ATOM 5113 C C . ASP A 1 677 ? -16.826 -20.037 34.543 1.00 93.81 677 ASP A C 1
ATOM 5115 O O . ASP A 1 677 ? -17.687 -19.401 35.155 1.00 93.81 677 ASP A O 1
ATOM 5119 N N . PHE A 1 678 ? -16.697 -20.001 33.217 1.00 95.44 678 PHE A N 1
ATOM 5120 C CA . PHE A 1 678 ? -17.676 -19.344 32.356 1.00 95.44 678 PHE A CA 1
ATOM 5121 C C . PHE A 1 678 ? -19.062 -19.977 32.528 1.00 95.44 678 PHE A C 1
ATOM 5123 O O . PHE A 1 678 ? -19.214 -21.202 32.514 1.00 95.44 678 PHE A O 1
ATOM 5130 N N . VAL A 1 679 ? -20.080 -19.138 32.673 1.00 95.88 679 VAL A N 1
ATOM 5131 C CA . VAL A 1 679 ? -21.470 -19.561 32.840 1.00 95.88 679 VAL A CA 1
ATOM 5132 C C . VAL A 1 679 ? -22.147 -19.598 31.471 1.00 95.88 679 VAL A C 1
ATOM 5134 O O . VAL A 1 679 ? -22.355 -18.556 30.865 1.00 95.88 679 VAL A O 1
ATOM 5137 N N . GLU A 1 680 ? -22.501 -20.785 30.976 1.00 95.81 680 GLU A N 1
ATOM 5138 C CA . GLU A 1 680 ? -23.217 -20.941 29.699 1.00 95.81 680 GLU A CA 1
ATOM 5139 C C . GLU A 1 680 ? -24.745 -20.977 29.894 1.00 95.81 680 GLU A C 1
ATOM 5141 O O . GLU A 1 680 ? -25.267 -21.762 30.694 1.00 95.81 680 GLU A O 1
ATOM 5146 N N . ASP A 1 681 ? -25.474 -20.168 29.123 1.00 94.94 681 ASP A N 1
ATOM 5147 C CA . ASP A 1 681 ? -26.939 -20.119 29.070 1.00 94.94 681 ASP A CA 1
ATOM 5148 C C . ASP A 1 681 ? -27.445 -19.642 27.686 1.00 94.94 681 ASP A C 1
ATOM 5150 O O . ASP A 1 681 ? -26.788 -19.858 26.670 1.00 94.94 681 ASP A O 1
ATOM 5154 N N . SER A 1 682 ? -28.658 -19.080 27.594 1.00 93.25 682 SER A N 1
ATOM 5155 C CA . SER A 1 682 ? -29.198 -18.590 26.314 1.00 93.25 682 SER A CA 1
ATOM 5156 C C . SER A 1 682 ? -28.554 -17.294 25.820 1.00 93.25 682 SER A C 1
ATOM 5158 O O . SER A 1 682 ? -28.639 -17.012 24.627 1.00 93.25 682 SER A O 1
ATOM 5160 N N . ASN A 1 683 ? -27.956 -16.519 26.724 1.00 95.25 683 ASN A N 1
ATOM 5161 C CA . ASN A 1 683 ? -27.356 -15.212 26.465 1.00 95.25 683 ASN A CA 1
ATOM 5162 C C . ASN A 1 683 ? -25.820 -15.282 26.512 1.00 95.25 683 ASN A C 1
ATOM 5164 O O . ASN A 1 683 ? -25.149 -14.376 26.021 1.00 95.25 683 ASN A O 1
ATOM 5168 N N . ASN A 1 684 ? -25.271 -16.371 27.052 1.00 96.56 684 ASN A N 1
ATOM 5169 C CA . ASN A 1 684 ? -23.846 -16.600 27.220 1.00 96.56 684 ASN A CA 1
ATOM 5170 C C . ASN A 1 684 ? -23.437 -17.936 26.591 1.00 96.56 684 ASN A C 1
ATOM 5172 O O . ASN A 1 684 ? -23.851 -18.996 27.059 1.00 96.56 684 ASN A O 1
ATOM 5176 N N . VAL A 1 685 ? -22.628 -17.911 25.531 1.00 97.25 685 VAL A N 1
ATOM 5177 C CA . VAL A 1 685 ? -22.293 -19.119 24.754 1.00 97.25 685 VAL A CA 1
ATOM 5178 C C . VAL A 1 685 ? -20.815 -19.147 24.400 1.00 97.25 685 VAL A C 1
ATOM 5180 O O . VAL A 1 685 ? -20.283 -18.179 23.861 1.00 97.25 685 VAL A O 1
ATOM 5183 N N . ILE A 1 686 ? -20.179 -20.300 24.613 1.00 97.31 686 ILE A N 1
ATOM 5184 C CA . ILE A 1 686 ? -18.854 -20.597 24.068 1.00 97.31 686 ILE A CA 1
ATOM 5185 C C . ILE A 1 686 ? -19.026 -21.385 22.772 1.00 97.31 686 ILE A C 1
ATOM 5187 O O . ILE A 1 686 ? -19.776 -22.360 22.714 1.00 97.31 686 ILE A O 1
ATOM 5191 N N . ALA A 1 687 ? -18.318 -20.992 21.720 1.00 97.88 687 ALA A N 1
ATOM 5192 C CA . ALA A 1 687 ? -18.260 -21.741 20.473 1.00 97.88 687 ALA A CA 1
ATOM 5193 C C . ALA A 1 687 ? -16.861 -21.676 19.861 1.00 97.88 687 ALA A C 1
ATOM 5195 O O . ALA A 1 687 ? -16.118 -20.729 20.099 1.00 97.88 687 ALA A O 1
ATOM 5196 N N . THR A 1 688 ? -16.493 -22.659 19.047 1.00 97.75 688 THR A N 1
ATOM 5197 C CA . THR A 1 688 ? -15.175 -22.714 18.408 1.00 97.75 688 THR A CA 1
ATOM 5198 C C . THR A 1 688 ? -15.259 -23.071 16.934 1.00 97.75 688 THR A C 1
ATOM 5200 O O . THR A 1 688 ? -16.278 -23.567 16.453 1.00 97.75 688 THR A O 1
ATOM 5203 N N . SER A 1 689 ? -14.199 -22.750 16.197 1.00 96.69 689 SER A N 1
ATOM 5204 C CA . SER A 1 689 ? -14.033 -23.138 14.796 1.00 96.69 689 SER A CA 1
ATOM 5205 C C . SER A 1 689 ? -12.552 -23.310 14.459 1.00 96.69 689 SER A C 1
ATOM 5207 O O . SER A 1 689 ? -11.668 -22.709 15.077 1.00 96.69 689 SER A O 1
ATOM 5209 N N . ALA A 1 690 ? -12.265 -24.070 13.407 1.00 94.00 690 ALA A N 1
ATOM 5210 C CA . ALA A 1 690 ? -10.996 -23.965 12.703 1.00 94.00 690 ALA A CA 1
ATOM 5211 C C . ALA A 1 690 ? -10.866 -22.586 12.024 1.00 94.00 690 ALA A C 1
ATOM 5213 O O . ALA A 1 690 ? -11.868 -21.939 11.697 1.00 94.00 690 ALA A O 1
ATOM 5214 N N . THR A 1 691 ? -9.630 -22.151 11.773 1.00 88.62 691 THR A N 1
ATOM 5215 C CA . THR A 1 691 ? -9.372 -20.963 10.944 1.00 88.62 691 THR A CA 1
ATOM 5216 C C . THR A 1 691 ? -9.769 -21.209 9.489 1.00 88.62 691 THR A C 1
ATOM 5218 O O . THR A 1 691 ? -9.562 -22.292 8.936 1.00 88.62 691 THR A O 1
ATOM 5221 N N . ILE A 1 692 ? -10.275 -20.170 8.828 1.00 80.69 692 ILE A N 1
ATOM 5222 C CA . ILE A 1 692 ? -10.393 -20.124 7.371 1.00 80.69 692 ILE A CA 1
ATOM 5223 C C . ILE A 1 692 ? -9.246 -19.271 6.880 1.00 80.69 692 ILE A C 1
ATOM 5225 O O . ILE A 1 692 ? -9.032 -18.170 7.371 1.00 80.69 692 ILE A O 1
ATOM 5229 N N . ASN A 1 693 ? -8.479 -19.761 5.911 1.00 71.88 693 ASN A N 1
ATOM 5230 C CA . ASN A 1 693 ? -7.388 -18.975 5.344 1.00 71.88 693 ASN A CA 1
ATOM 5231 C C . ASN A 1 693 ? -6.311 -18.536 6.370 1.00 71.88 693 ASN A C 1
ATOM 5233 O O . ASN A 1 693 ? -5.391 -17.816 6.004 1.00 71.88 693 ASN A O 1
ATOM 5237 N N . GLY A 1 694 ? -6.298 -19.088 7.588 1.00 77.56 694 GLY A N 1
ATOM 5238 C CA . GLY A 1 694 ? -5.381 -18.684 8.662 1.00 77.56 694 GLY A CA 1
ATOM 5239 C C . GLY A 1 694 ? -5.886 -17.508 9.504 1.00 77.56 694 GLY A C 1
ATOM 5240 O O . GLY A 1 694 ? -5.141 -17.019 10.344 1.00 77.56 694 GLY A O 1
ATOM 5241 N N . VAL A 1 695 ? -7.133 -17.080 9.294 1.00 84.12 695 VAL A N 1
ATOM 5242 C CA . VAL A 1 695 ? -7.848 -16.076 10.091 1.00 84.12 695 VAL A CA 1
ATOM 5243 C C . VAL A 1 695 ? -9.090 -16.734 10.690 1.00 84.12 695 VAL A C 1
ATOM 5245 O O . VAL A 1 695 ? -9.600 -17.732 10.167 1.00 84.12 695 VAL A O 1
ATOM 5248 N N . CYS A 1 696 ? -9.557 -16.237 11.829 1.00 90.44 696 CYS A N 1
ATOM 5249 C CA . CYS A 1 696 ? -10.796 -16.736 12.401 1.00 90.44 696 CYS A CA 1
ATOM 5250 C C . CYS A 1 696 ? -12.011 -16.273 11.591 1.00 90.44 696 CYS A C 1
ATOM 5252 O O . CYS A 1 696 ? -11.998 -15.168 11.055 1.00 90.44 696 CYS A O 1
ATOM 5254 N N . PRO A 1 697 ? -13.057 -17.109 11.458 1.00 89.06 697 PRO A N 1
ATOM 5255 C CA . PRO A 1 697 ? -14.299 -16.659 10.846 1.00 89.06 697 PRO A CA 1
ATOM 5256 C C . PRO A 1 697 ? -14.873 -15.452 11.604 1.00 89.06 697 PRO A C 1
ATOM 5258 O O . PRO A 1 697 ? -14.759 -15.396 12.829 1.00 89.06 697 PRO A O 1
ATOM 5261 N N . ALA A 1 698 ? -15.556 -14.550 10.896 1.00 85.81 698 ALA A N 1
ATOM 5262 C CA . ALA A 1 698 ? -16.244 -13.408 11.507 1.00 85.81 698 ALA A CA 1
ATOM 5263 C C . ALA A 1 698 ? -17.218 -13.849 12.630 1.00 85.81 698 ALA A C 1
ATOM 5265 O O . ALA A 1 698 ? -17.786 -14.946 12.526 1.00 85.81 698 ALA A O 1
ATOM 5266 N N . PRO A 1 699 ? -17.488 -13.016 13.655 1.00 88.50 699 PRO A N 1
ATOM 5267 C CA . PRO A 1 699 ? -18.258 -13.396 14.851 1.00 88.50 699 PRO A CA 1
ATOM 5268 C C . PRO A 1 699 ? -19.613 -14.081 14.596 1.00 88.50 699 PRO A C 1
ATOM 5270 O O . PRO A 1 699 ? -19.996 -15.018 15.302 1.00 88.50 699 PRO A O 1
ATOM 5273 N N . HIS A 1 700 ? -20.332 -13.702 13.539 1.00 83.88 700 HIS A N 1
ATOM 5274 C CA . HIS A 1 700 ? -21.636 -14.299 13.207 1.00 83.88 700 HIS A CA 1
ATOM 5275 C C . HIS A 1 700 ? -21.573 -15.441 12.187 1.00 83.88 700 HIS A C 1
ATOM 5277 O O . HIS A 1 700 ? -22.600 -15.842 11.648 1.00 83.88 700 HIS A O 1
ATOM 5283 N N . SER A 1 701 ? -20.386 -15.969 11.894 1.00 86.81 701 SER A N 1
ATOM 5284 C CA . SER A 1 701 ? -20.245 -17.103 10.986 1.00 86.81 701 SER A CA 1
ATOM 5285 C C . SER A 1 701 ? -20.921 -18.360 11.543 1.00 86.81 701 SER A C 1
ATOM 5287 O O . SER A 1 701 ? -20.712 -18.735 12.701 1.00 86.81 701 SER A O 1
ATOM 5289 N N . ASP A 1 702 ? -21.649 -19.069 10.677 1.00 88.31 702 ASP A N 1
ATOM 5290 C CA . ASP A 1 702 ? -22.261 -20.374 10.970 1.00 88.31 702 ASP A CA 1
ATOM 5291 C C . ASP A 1 702 ? -21.227 -21.502 11.156 1.00 88.31 702 ASP A C 1
ATOM 5293 O O . ASP A 1 702 ? -21.579 -22.637 11.475 1.00 88.31 702 ASP A O 1
ATOM 5297 N N . LEU A 1 703 ? -19.941 -21.217 10.929 1.00 91.81 703 LEU A N 1
ATOM 5298 C CA . LEU A 1 703 ? -18.857 -22.185 11.104 1.00 91.81 703 LEU A CA 1
ATOM 5299 C C . LEU A 1 703 ? -18.529 -22.453 12.572 1.00 91.81 703 LEU A C 1
ATOM 5301 O O . LEU A 1 703 ? -17.962 -23.501 12.878 1.00 91.81 703 LEU A O 1
ATOM 5305 N N . TYR A 1 704 ? -18.906 -21.540 13.469 1.00 95.62 704 TYR A N 1
ATOM 5306 C CA . TYR A 1 704 ? -18.729 -21.727 14.902 1.00 95.62 704 TYR A CA 1
ATOM 5307 C C . TYR A 1 704 ? -19.676 -22.794 15.445 1.00 95.62 704 TYR A C 1
ATOM 5309 O O . TYR A 1 704 ? -20.898 -22.675 15.352 1.00 95.62 704 TYR A O 1
ATOM 5317 N N . GLN A 1 705 ? -19.100 -23.813 16.071 1.00 96.88 705 GLN A N 1
ATOM 5318 C CA . GLN A 1 705 ? -19.819 -24.892 16.736 1.00 96.88 705 GLN A CA 1
ATOM 5319 C C . GLN A 1 705 ? -19.765 -24.683 18.246 1.00 96.88 705 GLN A C 1
ATOM 5321 O O . GLN A 1 705 ? -18.710 -24.379 18.789 1.00 96.88 705 GLN A O 1
ATOM 5326 N N . VAL A 1 706 ? -20.900 -24.842 18.929 1.00 96.44 706 VAL A N 1
ATOM 5327 C CA . VAL A 1 706 ? -20.999 -24.655 20.387 1.00 96.44 706 VAL A CA 1
ATOM 5328 C C . VAL A 1 706 ? -20.045 -25.601 21.130 1.00 96.44 706 VAL A C 1
ATOM 5330 O O . VAL A 1 706 ? -19.910 -26.769 20.757 1.00 96.44 706 VAL A O 1
ATOM 5333 N N . GLY A 1 707 ? -19.425 -25.095 22.195 1.00 95.06 707 GLY A N 1
ATOM 5334 C CA . GLY A 1 707 ? -18.452 -25.784 23.040 1.00 95.06 707 GLY A CA 1
ATOM 5335 C C . GLY A 1 707 ? -16.994 -25.549 22.634 1.00 95.06 707 GLY A C 1
ATOM 5336 O O . GLY A 1 707 ? -16.700 -25.010 21.571 1.00 95.06 707 GLY A O 1
ATOM 5337 N N . LEU A 1 708 ? -16.071 -25.978 23.503 1.00 94.81 708 LEU A N 1
ATOM 5338 C CA . LEU A 1 708 ? -14.626 -25.976 23.252 1.00 94.81 708 LEU A CA 1
ATOM 5339 C C . LEU A 1 708 ? -14.222 -27.244 22.479 1.00 94.81 708 LEU A C 1
ATOM 5341 O O . LEU A 1 708 ? -13.890 -28.267 23.083 1.00 94.81 708 LEU A O 1
ATOM 5345 N N . ASN A 1 709 ? -14.288 -27.208 21.145 1.00 95.94 709 ASN A N 1
ATOM 5346 C CA . ASN A 1 709 ? -14.035 -28.390 20.317 1.00 95.94 709 ASN A CA 1
ATOM 5347 C C . ASN A 1 709 ? -12.533 -28.626 20.093 1.00 95.94 709 ASN A C 1
ATOM 5349 O O . ASN A 1 709 ? -11.785 -27.730 19.711 1.00 95.94 709 ASN A O 1
ATOM 5353 N N . VAL A 1 710 ? -12.085 -29.866 20.310 1.00 94.81 710 VAL A N 1
ATOM 5354 C CA . VAL A 1 710 ? -10.669 -30.254 20.201 1.00 94.81 710 VAL A CA 1
ATOM 5355 C C . VAL A 1 710 ? -10.147 -30.047 18.778 1.00 94.81 710 VAL A C 1
ATOM 5357 O O . VAL A 1 710 ? -10.739 -30.536 17.817 1.00 94.81 710 VAL A O 1
ATOM 5360 N N . GLY A 1 711 ? -8.989 -29.398 18.653 1.00 94.00 711 GLY A N 1
ATOM 5361 C CA . GLY A 1 711 ? -8.333 -29.111 17.376 1.00 94.00 711 GLY A CA 1
ATOM 5362 C C . GLY A 1 711 ? -8.658 -27.736 16.790 1.00 94.00 711 GLY A C 1
ATOM 5363 O O . GLY A 1 711 ? -7.910 -27.270 15.930 1.00 94.00 711 GLY A O 1
ATOM 5364 N N . ASP A 1 712 ? -9.716 -27.076 17.264 1.00 96.25 712 ASP A N 1
ATOM 5365 C CA . ASP A 1 712 ? -10.067 -25.727 16.826 1.00 96.25 712 ASP A CA 1
ATOM 5366 C C . ASP A 1 712 ? -9.081 -24.687 17.369 1.00 96.25 712 ASP A C 1
ATOM 5368 O O . ASP A 1 712 ? -8.461 -24.866 18.418 1.00 96.25 712 ASP A O 1
ATOM 5372 N N . THR A 1 713 ? -8.939 -23.584 16.637 1.00 95.06 713 THR A N 1
ATOM 5373 C CA . THR A 1 713 ? -7.974 -22.508 16.930 1.00 95.06 713 THR A CA 1
ATOM 5374 C C . THR A 1 713 ? -8.632 -21.131 16.989 1.00 95.06 713 THR A C 1
ATOM 5376 O O . THR A 1 713 ? -7.938 -20.120 17.039 1.00 95.06 713 THR A O 1
ATOM 5379 N N . CYS A 1 714 ? -9.960 -21.072 16.933 1.00 95.75 714 CYS A N 1
ATOM 5380 C CA . CYS A 1 714 ? -10.740 -19.848 17.058 1.00 95.75 714 CYS A CA 1
ATOM 5381 C C . CYS A 1 714 ? -11.773 -20.042 18.148 1.00 95.75 714 CYS A C 1
ATOM 5383 O O . CYS A 1 714 ? -12.581 -20.968 18.066 1.00 95.75 714 CYS A O 1
ATOM 5385 N N . LEU A 1 715 ? -11.744 -19.163 19.139 1.00 96.38 715 LEU A N 1
ATOM 5386 C CA . LEU A 1 715 ? -12.730 -19.090 20.200 1.00 96.38 715 LEU A CA 1
ATOM 5387 C C . LEU A 1 715 ? -13.707 -17.966 19.874 1.00 96.38 715 LEU A C 1
ATOM 5389 O O . LEU A 1 715 ? -13.289 -16.864 19.546 1.00 96.38 715 LEU A O 1
ATOM 5393 N N . LYS A 1 716 ? -15.000 -18.237 19.990 1.00 97.19 716 LYS A N 1
ATOM 5394 C CA . LYS A 1 716 ? -16.052 -17.232 20.002 1.00 97.19 716 LYS A CA 1
ATOM 5395 C C . LYS A 1 716 ? -16.743 -17.256 21.354 1.00 97.19 716 LYS A C 1
ATOM 5397 O O . LYS A 1 716 ? -17.216 -18.311 21.783 1.00 97.19 716 LYS A O 1
ATOM 5402 N N . LEU A 1 717 ? -16.841 -16.089 21.972 1.00 97.12 717 LEU A N 1
ATOM 5403 C CA . LEU A 1 717 ? -17.611 -15.869 23.186 1.00 97.12 717 LEU A CA 1
ATOM 5404 C C . LEU A 1 717 ? -18.796 -14.979 22.841 1.00 97.12 717 LEU A C 1
ATOM 5406 O O . LEU A 1 717 ? -18.624 -13.924 22.240 1.00 97.12 717 LEU A O 1
ATOM 5410 N N . LEU A 1 718 ? -19.992 -15.423 23.201 1.00 97.19 718 LEU A N 1
ATOM 5411 C CA . LEU A 1 718 ? -21.176 -14.582 23.288 1.00 97.19 718 LEU A CA 1
ATOM 5412 C C . LEU A 1 718 ? -21.346 -14.228 24.765 1.00 97.19 718 LEU A C 1
ATOM 5414 O O . LEU A 1 718 ? -21.473 -15.149 25.572 1.00 97.19 718 LEU A O 1
ATOM 5418 N N . ILE A 1 719 ? -21.303 -12.942 25.108 1.00 97.00 719 ILE A N 1
ATOM 5419 C CA . ILE A 1 719 ? -21.349 -12.456 26.495 1.00 97.00 719 ILE A CA 1
ATOM 5420 C C . ILE A 1 719 ? -22.454 -11.410 26.614 1.00 97.00 719 ILE A C 1
ATOM 5422 O O . ILE A 1 719 ? -22.585 -10.560 25.737 1.00 97.00 719 ILE A O 1
ATOM 5426 N N . GLU A 1 720 ? -23.249 -11.501 27.676 1.00 97.12 720 GLU A N 1
ATOM 5427 C CA . GLU A 1 720 ? -24.299 -10.543 28.038 1.00 97.12 720 GLU A CA 1
ATOM 5428 C C . GLU A 1 720 ? -23.739 -9.394 28.892 1.00 97.12 720 GLU A C 1
ATOM 5430 O O . GLU A 1 720 ? -23.143 -9.655 29.935 1.00 97.12 720 GLU A O 1
ATOM 5435 N N . ASP A 1 721 ? -23.972 -8.146 28.473 1.00 95.69 721 ASP A N 1
ATOM 5436 C CA . ASP A 1 721 ? -23.694 -6.920 29.248 1.00 95.69 721 ASP A CA 1
ATOM 5437 C C . ASP A 1 721 ? -24.476 -6.930 30.576 1.00 95.69 721 ASP A C 1
ATOM 5439 O O . ASP A 1 721 ? -25.693 -7.107 30.599 1.00 95.69 721 ASP A O 1
ATOM 5443 N N . GLY A 1 722 ? -23.788 -6.822 31.710 1.00 93.94 722 GLY A N 1
ATOM 5444 C CA . GLY A 1 722 ? -24.351 -7.019 33.048 1.00 93.94 722 GLY A CA 1
ATOM 5445 C C . GLY A 1 722 ? -24.726 -8.460 33.419 1.00 93.94 722 GLY A C 1
ATOM 5446 O O . GLY A 1 722 ? -25.355 -8.686 34.459 1.00 93.94 722 GLY A O 1
ATOM 5447 N N . GLY A 1 723 ? -24.381 -9.438 32.579 1.00 94.00 723 GLY A N 1
ATOM 5448 C CA . GLY A 1 723 ? -24.627 -10.858 32.812 1.00 94.00 723 GLY A CA 1
ATOM 5449 C C . GLY A 1 723 ? -23.629 -11.507 33.778 1.00 94.00 723 GLY A C 1
ATOM 5450 O O . GLY A 1 723 ? -22.762 -10.870 34.366 1.00 94.00 723 GLY A O 1
ATOM 5451 N N . ALA A 1 724 ? -23.720 -12.832 33.934 1.00 92.81 724 ALA A N 1
ATOM 5452 C CA . ALA A 1 724 ? -22.843 -13.585 34.843 1.00 92.81 724 ALA A CA 1
ATOM 5453 C C . ALA A 1 724 ? -21.366 -13.636 34.401 1.00 92.81 724 ALA A C 1
ATOM 5455 O O . ALA A 1 724 ? -20.495 -13.921 35.223 1.00 92.81 724 ALA A O 1
ATOM 5456 N N . ASN A 1 725 ? -21.100 -13.399 33.112 1.00 95.50 725 ASN A N 1
ATOM 5457 C CA . ASN A 1 725 ? -19.753 -13.358 32.543 1.00 95.50 725 ASN A CA 1
ATOM 5458 C C . ASN A 1 725 ? -19.283 -11.934 32.253 1.00 95.50 725 ASN A C 1
ATOM 5460 O O . ASN A 1 725 ? -18.233 -11.784 31.643 1.00 95.50 725 ASN A O 1
ATOM 5464 N N . ASP A 1 726 ? -20.011 -10.914 32.684 1.00 95.69 726 ASP A N 1
ATOM 5465 C CA . ASP A 1 726 ? -19.503 -9.552 32.714 1.00 95.69 726 ASP A CA 1
ATOM 5466 C C . ASP A 1 726 ? -18.864 -9.298 34.082 1.00 95.69 726 ASP A C 1
ATOM 5468 O O . ASP A 1 726 ? -19.481 -9.569 35.118 1.00 95.69 726 ASP A O 1
ATOM 5472 N N . ALA A 1 727 ? -17.599 -8.880 34.120 1.00 93.19 727 ALA A N 1
ATOM 5473 C CA . ALA A 1 727 ? -16.848 -8.856 35.368 1.00 93.19 727 ALA A CA 1
ATOM 5474 C C . ALA A 1 727 ? -17.405 -7.836 36.370 1.00 93.19 727 ALA A C 1
ATOM 5476 O O . ALA A 1 727 ? -17.374 -8.116 37.570 1.00 93.19 727 ALA A O 1
ATOM 5477 N N . ASP A 1 728 ? -17.937 -6.695 35.925 1.00 90.00 728 ASP A N 1
ATOM 5478 C CA . ASP A 1 728 ? -18.558 -5.723 36.833 1.00 90.00 728 ASP A CA 1
ATOM 5479 C C . ASP A 1 728 ? -20.030 -6.058 37.164 1.00 90.00 728 ASP A C 1
ATOM 5481 O O . ASP A 1 728 ? -20.539 -5.634 38.207 1.00 90.00 728 ASP A O 1
ATOM 5485 N N . GLY A 1 729 ? -20.676 -6.891 36.339 1.00 91.62 729 GLY A N 1
ATOM 5486 C CA . GLY A 1 729 ? -22.062 -7.329 36.487 1.00 91.62 729 GLY A CA 1
ATOM 5487 C C . GLY A 1 729 ? -23.094 -6.210 36.313 1.00 91.62 729 GLY A C 1
ATOM 5488 O O . GLY A 1 729 ? -24.209 -6.330 36.831 1.00 91.62 729 GLY A O 1
ATOM 5489 N N . ILE A 1 730 ? -22.740 -5.109 35.643 1.00 91.44 730 ILE A N 1
ATOM 5490 C CA . ILE A 1 730 ? -23.602 -3.943 35.438 1.00 91.44 730 ILE A CA 1
ATOM 5491 C C . ILE A 1 730 ? -23.928 -3.808 33.952 1.00 91.44 730 ILE A C 1
ATOM 5493 O O . ILE A 1 730 ? -23.047 -3.565 33.149 1.00 91.44 730 ILE A O 1
ATOM 5497 N N . ALA A 1 731 ? -25.216 -3.831 33.601 1.00 92.94 731 ALA A N 1
ATOM 5498 C CA . ALA A 1 731 ? -25.653 -3.520 32.241 1.00 92.94 731 ALA A CA 1
ATOM 5499 C C . ALA A 1 731 ? -25.489 -2.014 31.967 1.00 92.94 731 ALA A C 1
ATOM 5501 O O . ALA A 1 731 ? -26.382 -1.218 32.279 1.00 92.94 731 ALA A O 1
ATOM 5502 N N . ASN A 1 732 ? -24.327 -1.617 31.452 1.00 91.19 732 ASN A N 1
ATOM 5503 C CA . ASN A 1 732 ? -23.942 -0.217 31.247 1.00 91.19 732 ASN A CA 1
ATOM 5504 C C . ASN A 1 732 ? -23.427 0.062 29.825 1.00 91.19 732 ASN A C 1
ATOM 5506 O O . ASN A 1 732 ? -22.938 1.162 29.548 1.00 91.19 732 ASN A O 1
ATOM 5510 N N . GLY A 1 733 ? -23.550 -0.906 28.918 1.00 91.50 733 GLY A N 1
ATOM 5511 C CA . GLY A 1 733 ? -23.057 -0.800 27.552 1.00 91.50 733 GLY A CA 1
ATOM 5512 C C . GLY A 1 733 ? -21.568 -1.117 27.402 1.00 91.50 733 GLY A C 1
ATOM 5513 O O . GLY A 1 733 ? -20.993 -0.780 26.356 1.00 91.50 733 GLY A O 1
ATOM 5514 N N . VAL A 1 734 ? -20.954 -1.711 28.430 1.00 94.06 734 VAL A N 1
ATOM 5515 C CA . VAL A 1 734 ? -19.562 -2.162 28.468 1.00 94.06 734 VAL A CA 1
ATOM 5516 C C . VAL A 1 734 ? -19.504 -3.563 29.070 1.00 94.06 734 VAL A C 1
ATOM 5518 O O . VAL A 1 734 ? -19.953 -3.755 30.185 1.00 94.06 734 VAL A O 1
ATOM 5521 N N . ILE A 1 735 ? -18.900 -4.516 28.360 1.00 96.31 735 ILE A N 1
ATOM 5522 C CA . ILE A 1 735 ? -18.555 -5.833 28.923 1.00 96.31 735 ILE A CA 1
ATOM 5523 C C . ILE A 1 735 ? -17.081 -5.829 29.321 1.00 96.31 735 ILE A C 1
ATOM 5525 O O . ILE A 1 735 ? -16.251 -5.579 28.449 1.00 96.31 735 ILE A O 1
ATOM 5529 N N . ASP A 1 736 ? -16.760 -6.160 30.575 1.00 95.06 736 ASP A N 1
ATOM 5530 C CA . ASP A 1 736 ? -15.393 -6.406 31.079 1.00 95.06 736 ASP A CA 1
ATOM 5531 C C . ASP A 1 736 ? -15.129 -7.929 31.134 1.00 95.06 736 ASP A C 1
ATOM 5533 O O . ASP A 1 736 ? -15.758 -8.667 31.906 1.00 95.06 736 ASP A O 1
ATOM 5537 N N . ASP A 1 737 ? -14.210 -8.442 30.302 1.00 94.19 737 ASP A N 1
ATOM 5538 C CA . ASP A 1 737 ? -13.884 -9.878 30.228 1.00 94.19 737 ASP A CA 1
ATOM 5539 C C . ASP A 1 737 ? -12.384 -10.169 30.375 1.00 94.19 737 ASP A C 1
ATOM 5541 O O . ASP A 1 737 ? -11.687 -10.415 29.392 1.00 94.19 737 ASP A O 1
ATOM 5545 N N . PRO A 1 738 ? -11.886 -10.270 31.619 1.00 94.56 738 PRO A N 1
ATOM 5546 C CA . PRO A 1 738 ? -10.624 -10.927 31.890 1.00 94.56 738 PRO A CA 1
ATOM 5547 C C . PRO A 1 738 ? -10.865 -12.437 32.002 1.00 94.56 738 PRO A C 1
ATOM 5549 O O . PRO A 1 738 ? -11.588 -12.912 32.891 1.00 94.56 738 PRO A O 1
ATOM 5552 N N . GLY A 1 739 ? -10.245 -13.223 31.128 1.00 94.62 739 GLY A N 1
ATOM 5553 C CA . GLY A 1 739 ? -10.443 -14.669 31.084 1.00 94.62 739 GLY A CA 1
ATOM 5554 C C . GLY A 1 739 ? -9.338 -15.435 30.368 1.00 94.62 739 GLY A C 1
ATOM 5555 O O . GLY A 1 739 ? -8.303 -14.890 30.008 1.00 94.62 739 GLY A O 1
ATOM 5556 N N . GLY A 1 740 ? -9.506 -16.744 30.204 1.00 93.62 740 GLY A N 1
ATOM 5557 C CA . GLY A 1 740 ? -8.554 -17.575 29.472 1.00 93.62 740 GLY A CA 1
ATOM 5558 C C . GLY A 1 740 ? -8.898 -19.057 29.495 1.00 93.62 740 GLY A C 1
ATOM 5559 O O . GLY A 1 740 ? -9.719 -19.518 30.287 1.00 93.62 740 GLY A O 1
ATOM 5560 N N . ILE A 1 741 ? -8.247 -19.832 28.626 1.00 93.56 741 ILE A N 1
ATOM 5561 C CA . ILE A 1 741 ? -8.471 -21.281 28.541 1.00 93.56 741 ILE A CA 1
ATOM 5562 C C . ILE A 1 741 ? -7.500 -22.023 29.463 1.00 93.56 741 ILE A C 1
ATOM 5564 O O . ILE A 1 741 ? -6.274 -21.993 29.288 1.00 93.56 741 ILE A O 1
ATOM 5568 N N . ALA A 1 742 ? -8.067 -22.764 30.411 1.00 92.06 742 ALA A N 1
ATOM 5569 C CA . ALA A 1 742 ? -7.347 -23.678 31.286 1.00 92.06 742 ALA A CA 1
ATOM 5570 C C . ALA A 1 742 ? -7.690 -25.138 30.976 1.00 92.06 742 ALA A C 1
ATOM 5572 O O . ALA A 1 742 ? -8.682 -25.427 30.311 1.00 92.06 742 ALA A O 1
ATOM 5573 N N . VAL A 1 743 ? -6.865 -26.071 31.452 1.00 90.25 743 VAL A N 1
ATOM 5574 C CA . VAL A 1 743 ? -7.094 -27.515 31.283 1.00 90.25 743 VAL A CA 1
ATOM 5575 C C . VAL A 1 743 ? -7.264 -28.177 32.641 1.00 90.25 743 VAL A C 1
ATOM 5577 O O . VAL A 1 743 ? -6.473 -27.960 33.562 1.00 90.25 743 VAL A O 1
ATOM 5580 N N . VAL A 1 744 ? -8.295 -29.013 32.764 1.00 86.75 744 VAL A N 1
ATOM 5581 C CA . VAL A 1 744 ? -8.533 -29.813 33.968 1.00 86.75 744 VAL A CA 1
ATOM 5582 C C . VAL A 1 744 ? -7.644 -31.059 33.948 1.00 86.75 744 VAL A C 1
ATOM 5584 O O . VAL A 1 744 ? -7.675 -31.851 33.007 1.00 86.75 744 VAL A O 1
ATOM 5587 N N . ASP A 1 745 ? -6.861 -31.262 35.010 1.00 73.50 745 ASP A N 1
ATOM 5588 C CA . ASP A 1 745 ? -5.968 -32.417 35.142 1.00 73.50 745 ASP A CA 1
ATOM 5589 C C . ASP A 1 745 ? -6.728 -33.759 35.102 1.00 73.50 745 ASP A C 1
ATOM 5591 O O . ASP A 1 745 ? -7.606 -34.032 35.920 1.00 73.50 745 ASP A O 1
ATOM 5595 N N . ASN A 1 746 ? -6.298 -34.677 34.231 1.00 58.09 746 ASN A N 1
ATOM 5596 C CA . ASN A 1 746 ? -6.906 -36.007 34.042 1.00 58.09 746 ASN A CA 1
ATOM 5597 C C . ASN A 1 746 ? -6.996 -36.852 35.345 1.00 58.09 746 ASN A C 1
ATOM 5599 O O . ASN A 1 746 ? -7.846 -37.734 35.495 1.00 58.09 746 ASN A O 1
ATOM 5603 N N . ASN A 1 747 ? -6.143 -36.574 36.338 1.00 56.34 747 ASN A N 1
ATOM 5604 C CA . ASN A 1 747 ? -6.132 -37.293 37.617 1.00 56.34 747 ASN A CA 1
ATOM 5605 C C . ASN A 1 747 ? -7.356 -37.005 38.510 1.00 56.34 747 ASN A C 1
ATOM 5607 O O . ASN A 1 747 ? -7.677 -37.842 39.354 1.00 56.34 747 ASN A O 1
ATOM 5611 N N . THR A 1 748 ? -8.060 -35.880 38.340 1.00 54.44 748 THR A N 1
ATOM 5612 C CA . THR A 1 748 ? -9.260 -35.546 39.139 1.00 54.44 748 THR A CA 1
ATOM 5613 C C . THR A 1 748 ? -10.538 -36.176 38.571 1.00 54.44 748 THR A C 1
ATOM 5615 O O . THR A 1 748 ? -11.438 -36.531 39.329 1.00 54.44 748 THR A O 1
ATOM 5618 N N . ILE A 1 749 ? -10.582 -36.428 37.258 1.00 52.88 749 ILE A N 1
ATOM 5619 C CA . ILE A 1 749 ? -11.737 -36.997 36.536 1.00 52.88 749 ILE A CA 1
ATOM 5620 C C . ILE A 1 749 ? -11.932 -38.489 36.862 1.00 52.88 749 ILE A C 1
ATOM 5622 O O . ILE A 1 749 ? -13.049 -39.002 36.930 1.00 52.88 749 ILE A O 1
ATOM 5626 N N . SER A 1 750 ? -10.837 -39.200 37.143 1.00 43.81 750 SER A N 1
ATOM 5627 C CA . SER A 1 750 ? -10.855 -40.636 37.459 1.00 43.81 750 SER A CA 1
ATOM 5628 C C . SER A 1 750 ? -11.450 -41.000 38.835 1.00 43.81 750 SER A C 1
ATOM 5630 O O . SER A 1 750 ? -11.633 -42.187 39.119 1.00 43.81 750 SER A O 1
ATOM 5632 N N . LEU A 1 751 ? -11.805 -40.016 39.674 1.00 46.28 751 LEU A N 1
ATOM 5633 C CA . LEU A 1 751 ? -12.425 -40.237 40.989 1.00 46.28 751 LEU A CA 1
ATOM 5634 C C . LEU A 1 751 ? -13.955 -40.090 41.007 1.00 46.28 751 LEU A C 1
ATOM 5636 O O . LEU A 1 751 ? -14.570 -40.588 41.950 1.00 46.28 751 LEU A O 1
ATOM 5640 N N . ASP A 1 752 ? -14.571 -39.491 39.980 1.00 41.75 752 ASP A N 1
ATOM 5641 C CA . ASP A 1 752 ? -15.994 -39.105 40.022 1.00 41.75 752 ASP A CA 1
ATOM 5642 C C . ASP A 1 752 ? -16.916 -39.920 39.099 1.00 41.75 752 ASP A C 1
ATOM 5644 O O . ASP A 1 752 ? -18.065 -39.567 38.834 1.00 41.75 752 ASP A O 1
ATOM 5648 N N . VAL A 1 753 ? -16.457 -41.092 38.651 1.00 40.06 753 VAL A N 1
ATOM 5649 C CA . VAL A 1 753 ? -17.344 -42.066 38.006 1.00 40.06 753 VAL A CA 1
ATOM 5650 C C . VAL A 1 753 ? -17.985 -42.948 39.077 1.00 40.06 753 VAL A C 1
ATOM 5652 O O . VAL A 1 753 ? -17.587 -44.094 39.293 1.00 40.06 753 VAL A O 1
ATOM 5655 N N . ILE A 1 754 ? -19.032 -42.451 39.742 1.00 43.94 754 ILE A N 1
ATOM 5656 C CA . ILE A 1 754 ? -20.035 -43.360 40.310 1.00 43.94 754 ILE A CA 1
ATOM 5657 C C . ILE A 1 754 ? -20.759 -43.973 39.103 1.00 43.94 754 ILE A C 1
ATOM 5659 O O . ILE A 1 754 ? -21.409 -43.235 38.362 1.00 43.94 754 ILE A O 1
ATOM 5663 N N . PRO A 1 755 ? -20.686 -45.294 38.856 1.00 38.56 755 PRO A N 1
ATOM 5664 C CA . PRO A 1 755 ? -21.351 -45.886 37.707 1.00 38.56 755 PRO A CA 1
ATOM 5665 C C . PRO A 1 755 ? -22.866 -45.753 37.884 1.00 38.56 755 PRO A C 1
ATOM 5667 O O . PRO A 1 755 ? -23.502 -46.514 38.622 1.00 38.56 755 PRO A O 1
ATOM 5670 N N . THR A 1 756 ? -23.466 -44.786 37.196 1.00 38.03 756 THR A N 1
ATOM 5671 C CA . THR A 1 756 ? -24.908 -44.755 36.998 1.00 38.03 756 THR A CA 1
ATOM 5672 C C . THR A 1 756 ? -25.267 -45.942 36.112 1.00 38.03 756 THR A C 1
ATOM 5674 O O . THR A 1 756 ? -24.677 -46.204 35.063 1.00 38.03 756 THR A O 1
ATOM 5677 N N . LYS A 1 757 ? -26.203 -46.754 36.604 1.00 38.25 757 LYS A N 1
ATOM 5678 C CA . LYS A 1 757 ? -26.694 -47.945 35.917 1.00 38.25 757 LYS A CA 1
ATOM 5679 C C . LYS A 1 757 ? -27.182 -47.572 34.519 1.00 38.25 757 LYS A C 1
ATOM 5681 O O . LYS A 1 757 ? -28.252 -46.989 34.371 1.00 38.25 757 LYS A O 1
ATOM 5686 N N . SER A 1 758 ? -26.448 -48.021 33.508 1.00 32.38 758 SER A N 1
ATOM 5687 C CA . SER A 1 758 ? -26.975 -48.185 32.160 1.00 32.38 758 SER A CA 1
ATOM 5688 C C . SER A 1 758 ? -28.197 -49.110 32.214 1.00 32.38 758 SER A C 1
ATOM 5690 O O . SER A 1 758 ? -28.112 -50.277 32.614 1.00 32.38 758 SER A O 1
ATOM 5692 N N . SER A 1 759 ? -29.352 -48.564 31.835 1.00 41.12 759 SER A N 1
ATOM 5693 C CA . SER A 1 759 ? -30.575 -49.306 31.540 1.00 41.12 759 SER A CA 1
ATOM 5694 C C . SER A 1 759 ? -30.371 -50.104 30.249 1.00 41.12 759 SER A C 1
ATOM 5696 O O . SER A 1 759 ? -30.850 -49.733 29.180 1.00 41.12 759 SER A O 1
ATOM 5698 N N . SER A 1 760 ? -29.664 -51.227 30.353 1.00 38.25 760 SER A N 1
ATOM 5699 C CA . SER A 1 760 ? -29.747 -52.295 29.362 1.00 38.25 760 SER A CA 1
ATOM 5700 C C . SER A 1 760 ? -31.032 -53.088 29.615 1.00 38.25 760 SER A C 1
ATOM 5702 O O . SER A 1 760 ? -31.311 -53.533 30.730 1.00 38.25 760 SER A O 1
ATOM 5704 N N . GLY A 1 761 ? -31.871 -53.204 28.585 1.00 40.62 761 GLY A N 1
ATOM 5705 C CA . GLY A 1 761 ? -33.168 -53.864 28.672 1.00 40.62 761 GLY A CA 1
ATOM 5706 C C . GLY A 1 761 ? -33.046 -55.318 29.128 1.00 40.62 761 GLY A C 1
ATOM 5707 O O . GLY A 1 761 ? -32.608 -56.188 28.375 1.00 40.62 761 GLY A O 1
ATOM 5708 N N . SER A 1 762 ? -33.491 -55.603 30.353 1.00 39.56 762 SER A N 1
ATOM 5709 C CA . SER A 1 762 ? -33.677 -56.974 30.810 1.00 39.56 762 SER A CA 1
ATOM 5710 C C . SER A 1 762 ? -34.932 -57.550 30.152 1.00 39.56 762 SER A C 1
ATOM 5712 O O . SER A 1 762 ? -36.058 -57.183 30.498 1.00 39.56 762 SER A O 1
ATOM 5714 N N . LEU A 1 763 ? -34.752 -58.479 29.215 1.00 45.97 763 LEU A N 1
ATOM 5715 C CA . LEU A 1 763 ? -35.815 -59.389 28.796 1.00 45.97 763 LEU A CA 1
ATOM 5716 C C . LEU A 1 763 ? -36.328 -60.139 30.033 1.00 45.97 763 LEU A C 1
ATOM 5718 O O . LEU A 1 763 ? -35.588 -60.872 30.687 1.00 45.97 763 LEU A O 1
ATOM 5722 N N . SER A 1 764 ? -37.604 -59.931 30.362 1.00 56.81 764 SER A N 1
ATOM 5723 C CA . SER A 1 764 ? -38.280 -60.601 31.474 1.00 56.81 764 SER A CA 1
ATOM 5724 C C . SER A 1 764 ? -38.122 -62.123 31.376 1.00 56.81 764 SER A C 1
ATOM 5726 O O . SER A 1 764 ? -38.302 -62.710 30.309 1.00 56.81 764 SER A O 1
ATOM 5728 N N . PHE A 1 765 ? -37.849 -62.782 32.505 1.00 55.47 765 PHE A N 1
ATOM 5729 C CA . PHE A 1 765 ? -37.766 -64.245 32.617 1.00 55.47 765 PHE A CA 1
ATOM 5730 C C . PHE A 1 765 ? -39.030 -64.942 32.072 1.00 55.47 765 PHE A C 1
ATOM 5732 O O . PHE A 1 765 ? -38.954 -66.035 31.513 1.00 55.47 765 PHE A O 1
ATOM 5739 N N . LEU A 1 766 ? -40.189 -64.271 32.140 1.00 57.69 766 LEU A N 1
ATOM 5740 C CA . LEU A 1 766 ? -41.436 -64.727 31.519 1.00 57.69 766 LEU A CA 1
ATOM 5741 C C . LEU A 1 766 ? -41.347 -64.783 29.988 1.00 57.69 766 LEU A C 1
ATOM 5743 O O . LEU A 1 766 ? -41.828 -65.752 29.407 1.00 57.69 766 LEU A O 1
ATOM 5747 N N . ALA A 1 767 ? -40.684 -63.812 29.348 1.00 54.88 767 ALA A N 1
ATOM 5748 C CA . ALA A 1 767 ? -40.481 -63.778 27.899 1.00 54.88 767 ALA A CA 1
ATOM 5749 C C . ALA A 1 767 ? -39.568 -64.926 27.427 1.00 54.88 767 ALA A C 1
ATOM 5751 O O . ALA A 1 767 ? -39.852 -65.578 26.418 1.00 54.88 767 ALA A O 1
ATOM 5752 N N . LEU A 1 768 ? -38.526 -65.235 28.206 1.00 60.25 768 LEU A N 1
ATOM 5753 C CA . LEU A 1 768 ? -37.581 -66.323 27.935 1.00 60.25 768 LEU A CA 1
ATOM 5754 C C . LEU A 1 768 ? -38.232 -67.709 28.105 1.00 60.25 768 LEU A C 1
ATOM 5756 O O . LEU A 1 768 ? -38.012 -68.599 27.283 1.00 60.25 768 LEU A O 1
ATOM 5760 N N . VAL A 1 769 ? -39.119 -67.870 29.096 1.00 67.75 769 VAL A N 1
ATOM 5761 C CA . VAL A 1 769 ? -39.926 -69.091 29.283 1.00 67.75 769 VAL A CA 1
ATOM 5762 C C . VAL A 1 769 ? -40.960 -69.264 28.165 1.00 67.75 769 VAL A C 1
ATOM 5764 O O . VAL A 1 769 ? -41.134 -70.378 27.668 1.00 67.75 769 VAL A O 1
ATOM 5767 N N . SER A 1 770 ? -41.603 -68.190 27.692 1.00 64.88 770 SER A N 1
ATOM 5768 C CA . SER A 1 770 ? -42.516 -68.273 26.542 1.00 64.88 770 SER A CA 1
ATOM 5769 C C . SER A 1 770 ? -41.803 -68.607 25.227 1.00 64.88 770 SER A C 1
ATOM 5771 O O . SER A 1 770 ? -42.348 -69.369 24.426 1.00 64.88 770 SER A O 1
ATOM 5773 N N . LEU A 1 771 ? -40.567 -68.130 25.022 1.00 61.19 771 LEU A N 1
ATOM 5774 C CA . LEU A 1 771 ? -39.760 -68.492 23.850 1.00 61.19 771 LEU A CA 1
ATOM 5775 C C . LEU A 1 771 ? -39.326 -69.969 23.896 1.00 61.19 771 LEU A C 1
ATOM 5777 O O . LEU A 1 771 ? -39.380 -70.667 22.883 1.00 61.19 771 LEU A O 1
ATOM 5781 N N . LEU A 1 772 ? -38.973 -70.474 25.085 1.00 63.59 772 LEU A N 1
ATOM 5782 C CA . LEU A 1 772 ? -38.661 -71.889 25.320 1.00 63.59 772 LEU A CA 1
ATOM 5783 C C . LEU A 1 772 ? -39.882 -72.798 25.115 1.00 63.59 772 LEU A C 1
ATOM 5785 O O . LEU A 1 772 ? -39.751 -73.851 24.495 1.00 63.59 772 LEU A O 1
ATOM 5789 N N . LEU A 1 773 ? -41.076 -72.380 25.548 1.00 64.62 773 LEU A N 1
ATOM 5790 C CA . LEU A 1 773 ? -42.330 -73.111 25.318 1.00 64.62 773 LEU A CA 1
ATOM 5791 C C . LEU A 1 773 ? -42.733 -73.133 23.833 1.00 64.62 773 LEU A C 1
ATOM 5793 O O . LEU A 1 773 ? -43.214 -74.158 23.346 1.00 64.62 773 LEU A O 1
ATOM 5797 N N . LEU A 1 774 ? -42.488 -72.049 23.090 1.00 61.06 774 LEU A N 1
ATOM 5798 C CA . LEU A 1 774 ? -42.701 -71.988 21.637 1.00 61.06 774 LEU A CA 1
ATOM 5799 C C . LEU A 1 774 ? -41.715 -72.881 20.866 1.00 61.06 774 LEU A C 1
ATOM 5801 O O . LEU A 1 774 ? -42.117 -73.572 19.927 1.00 61.06 774 LEU A O 1
ATOM 5805 N N . LEU A 1 775 ? -40.451 -72.943 21.297 1.00 59.59 775 LEU A N 1
ATOM 5806 C CA . LEU A 1 775 ? -39.449 -73.859 20.739 1.00 59.59 775 LEU A CA 1
ATOM 5807 C C . LEU A 1 775 ? -39.752 -75.330 21.074 1.00 59.59 775 LEU A C 1
ATOM 5809 O O . LEU A 1 775 ? -39.565 -76.201 20.221 1.00 59.59 775 LEU A O 1
ATOM 5813 N N . TYR A 1 776 ? -40.297 -75.614 22.263 1.00 59.16 776 TYR A N 1
ATOM 5814 C CA . TYR A 1 776 ? -40.724 -76.965 22.646 1.00 59.16 776 TYR A CA 1
ATOM 5815 C C . TYR A 1 776 ? -41.954 -77.430 21.846 1.00 59.16 776 TYR A C 1
ATOM 5817 O O . TYR A 1 776 ? -42.008 -78.578 21.404 1.00 59.16 776 TYR A O 1
ATOM 5825 N N . ARG A 1 777 ? -42.902 -76.524 21.552 1.00 56.78 777 ARG A N 1
ATOM 5826 C CA . ARG A 1 777 ? -44.053 -76.811 20.673 1.00 56.78 777 ARG A CA 1
ATOM 5827 C C . ARG A 1 777 ? -43.646 -77.076 19.221 1.00 56.78 777 ARG A C 1
ATOM 5829 O O . ARG A 1 777 ? -44.273 -77.901 18.563 1.00 56.78 777 ARG A O 1
ATOM 5836 N N . ARG A 1 778 ? -42.580 -76.433 18.728 1.00 50.84 778 ARG A N 1
ATOM 5837 C CA . ARG A 1 778 ? -42.052 -76.669 17.372 1.00 50.84 778 ARG A CA 1
ATOM 5838 C C . ARG A 1 778 ? -41.331 -78.016 17.233 1.00 50.84 778 ARG A C 1
ATOM 5840 O O . ARG A 1 778 ? -41.402 -78.612 16.164 1.00 50.84 778 ARG A O 1
ATOM 5847 N N . LYS A 1 779 ? -40.703 -78.532 18.300 1.00 49.75 779 LYS A N 1
ATOM 5848 C CA . LYS A 1 779 ? -40.042 -79.855 18.296 1.00 49.75 779 LYS A CA 1
ATOM 5849 C C . LYS A 1 779 ? -40.996 -81.052 18.413 1.00 49.75 779 LYS A C 1
ATOM 5851 O O . LYS A 1 779 ? -40.619 -82.134 17.989 1.00 49.75 779 LYS A O 1
ATOM 5856 N N . PHE A 1 780 ? -42.225 -80.872 18.905 1.00 53.03 780 PHE A N 1
ATOM 5857 C CA . PHE A 1 780 ? -43.229 -81.950 19.002 1.00 53.03 780 PHE A CA 1
ATOM 5858 C C . PHE A 1 780 ? -44.224 -82.014 17.829 1.00 53.03 780 PHE A C 1
ATOM 5860 O O . PHE A 1 780 ? -45.063 -82.905 17.787 1.00 53.03 780 PHE A O 1
ATOM 5867 N N . SER A 1 781 ? -44.122 -81.107 16.850 1.00 49.53 781 SER A N 1
ATOM 5868 C CA . SER A 1 781 ? -44.893 -81.186 15.596 1.00 49.53 781 SER A CA 1
ATOM 5869 C C . SER A 1 781 ? -44.125 -81.881 14.457 1.00 49.53 781 SER A C 1
ATOM 5871 O O . SER A 1 781 ? -44.620 -81.934 13.333 1.00 49.53 781 SER A O 1
ATOM 5873 N N . LEU A 1 782 ? -42.927 -82.405 14.739 1.00 49.78 782 LEU A N 1
ATOM 5874 C CA . LEU A 1 782 ? -42.040 -83.112 13.807 1.00 49.78 782 LEU A CA 1
ATOM 5875 C C . LEU A 1 782 ? -41.491 -84.402 14.462 1.00 49.78 782 LEU A C 1
ATOM 5877 O O . LEU A 1 782 ? -40.283 -84.581 14.542 1.00 49.78 782 LEU A O 1
ATOM 5881 N N . ALA A 1 783 ? -42.387 -85.235 15.006 1.00 44.38 783 ALA A N 1
ATOM 5882 C CA . ALA A 1 783 ? -42.245 -86.675 15.319 1.00 44.38 783 ALA A CA 1
ATOM 5883 C C . ALA A 1 783 ? -43.546 -87.113 16.040 1.00 44.38 783 ALA A C 1
ATOM 5885 O O . ALA A 1 783 ? -43.926 -86.440 16.994 1.00 44.38 783 ALA A O 1
ATOM 5886 N N . ASN A 1 784 ? -44.351 -88.132 15.710 1.00 44.38 784 ASN A N 1
ATOM 5887 C CA . ASN A 1 784 ? -44.201 -89.355 14.908 1.00 44.38 784 ASN A CA 1
ATOM 5888 C C . ASN A 1 784 ? -42.840 -90.034 14.966 1.00 44.38 784 ASN A C 1
ATOM 5890 O O . ASN A 1 784 ? -41.933 -89.592 14.230 1.00 44.38 784 ASN A O 1
#

Foldseek 3Di:
DPPPADDQDCPLPDGPVQAPPSNDSQARDQLCPPPDGPVPDQQSNPLPDGPVQAPCSNDSVARDQLCPPSDGPVRDQQSNPLPDGPVQAPCSNDSQARDQLCPPPDGPSRDQQSNPLPAGPVQAPDSNDSPARDQLCPPPDGPVPAQQSNPLPDGPVQALQSNDSVARDQLCSPNQGPVRDQQSNPLQAGPVNCVVLVHDSNDSVQQVDQQCQQPHGVNRCSVVVHDSNANPDAKDKDFADAFEDEAPALWRKDAFVNVCVRRVIWIATRNQGTPAWPKGWPPRPVHIDTHGAAWDKTKIWTAHPSGHIDIDIHIHHYAFAKAWAAAAEFEAQFKDKIKIFTSHWGNDDFDKWFKDKDWQDDPVQKDWPDRIWTRGGDGMTIGIIGGHDDPDDPAKIWIKMATDPPHNHDPHRIYIYTYGNWFAAKDKDKFKDFLRFTFLAEELVRWKMKIFMDIHGSPPPKDKDKDKDADPQWPWDADPVRGMIMTRRNPRDDDVLCLQKGKMKMKIWIPTDPDDDDYDIHIFMDIRIHGYHHGDDDFDQDQQQPLPHGCNVQDRHPPLQQSGGRSLDPDSQFQWWWQASNDPDTAIKGWGHNKGKHFANLCNNLVGSTFFADPVSSVSSVLADDDPFDFDFTKGWIKIAPAPPFFAKIKMKDFTPDWFDPQKFKWWQALSRYIDGQDDDPQWFKWFAADDSSHRPHRPDPRTDTDRDGGTGMIMITDTRLDPQQRPSHRNRMRTTTIGIGGDDPVVVVVPCPPDDDPDDDDDPVNVVVVVVVVVVVVVVPDD

Sequence (784 aa):
NDATEWLDTDGDGVGNNSDVFPNDATEWLDTDGDGVGDNADSDDVNDGFTDVIDAFDNDPLEWFDTDNDGIGNNADIDDDGDGRADSIDLFPLDATEWLDADNDGIGDNADSDDDNDGIRDVDDDFPFNPVEGSDTDGDGLGNIFDNDDDNDGYLDFEDQLPLDPTEHLDTDGDLVGNNADLDDDGDGMSDVFELLHNFDPLNGDDALLDTDFDGVTNGAEALAGTHPLLDDYAPIITPPQAVHINADHTFTKLNLQRLVFLTNISVQDGLDGASCCGLTALGFETGAKNVSSGLLPVLWRAVDNAGNIATVEQTVNIHPLVNFSASQLVAEGGVARVEVILSGEAPAYPVTLPLTITGSVDNADYHLADNKIVIIQGTAGFIDINLHSDFQLEGDEELIVSFEQGVNAGVHVKHIIIVTEANVAPNINVTVWQKGIQVPSIAKNDGEVTVVLTIKDSNINDSHQIDWQIPDYLNVVQSSDGLALVFPVASVVLPDENKGLITIAVTVTDSGNNSNSGSAELSQTKQVFLPLFASQKTLGNLDSDRDGISDLLEGFSDDDLDGLPAYMDNSTIPYLQPLHINAAVVKLAETEPGLQLRLGKFALLQNSDGLQLSQQEILATGLVEQDNLANTMGYFDFEIHNIMPFGRSVAIVLPLGDAIVEYSVYRKINGEQQWVDFVEDSNNVIATSATINGVCPAPHSDLYQVGLNVGDTCLKLLIEDGGANDADGIANGVIDDPGGIAVVDNNTISLDVIPTKSSSGSLSFLALVSLLLLLYRRKFSLAN

Secondary structure (DSSP, 8-state):
--TT----SS-SSS-TTT-SSTT-TT----SS-SSS-TTT-SSTT-SS--TTT-TTTT-TT----SS-SSS-TTT-SSTT-SSS-TTT-SSTT-TT----SS-SSS-TTT-SSTT-SSS-TTT-SSTT-TT----SS-SSS-TTT-SSTT-SSS-TTT-SSTT-TT----SSSSS--TTT-SSTT-SS--HHHHHHHT--TT-TTSTT--SS-SSS-HHHHHHHT--TTS--SPPEEEPPPPEEEE-SSSSEEE-HHHHHHHHT-EEEBTTTBTT-S--EETT-TTS-EEE-SEEEEEEEEEE-SS--EEEEEEEEEEEPPEEEPPPEEEETTSEEEEEEEESS--SSSSEEEEEEEEESS-TTSEEES-SEEEE-SSSEEEEEEEEPP-S-----EEEEEEEPTTS-B-S--EEEEEEESS--PPEEEEEEEETTEE-SSEETTS-EEEEEEEEE-S-TT---EEEEE--TT---EE-TTSSEEEEESTT----TTSTTEEEEEEEEE-----SSS-PPP-EEEEEEEEEEESSPPPP-S--SS-SSS-HHHHTT--SSSSS--GGG-S---TTEEES-SSSSS--EEEE-BTBEEEE-HHHHHHT-SSSEE-HHHHHHTSSSPPPSSEEEEEEEEEEEE--SSTT-EEEEEEE-SS---TTEEEEEE-TTS-EEE---SSS-EEEEEPPBTTBPPPTT-TTPEES--TT--EEEEEEETTSTTSSS---SSEEEEEEEEEE--HHHHTT-------------HHHHHHHHHHHHHHHSSS--

Radius of gyration: 62.14 Å; chains: 1; bounding box: 132×170×162 Å

pLDDT: mean 87.46, std 10.9, range [32.38, 97.88]